Protein AF-0000000076600280 (afdb_homodimer)

Secondary structure (DSSP, 8-state):
--------HHHHTHHHHHHHHHHHHHHHHS-TT--HHHHHHHHHHHHHHHHHHHHHHHHHHHHHH--PPTT-EE-TTSPEE-EEEEEEEEEEEETTEEEEEEEEEEE-TTS--B-HHHHHHT--SSSB-HHHHHHHHHHHHHS-HHHHHHHHHHHHS----HHHHHHHHHHHTTTHHHHHHHPPPP---TTPEEEEEEEEEEEEB-GGGS-HHHHHHHHH---SSSSS--TT---S-EEEEEEEEEEEE------HHHHHHHHSTTS-GGGSPPPPPEEEEEEEEESSS-HHHHHHHHHHHHHHH-TT--SPEEEEE---HHHHHHHHHHHHHHT--EEEEE-HHHHHHHHHHHHHHHS-TT-HHHHHHHHHHHHHHHTT-HHHHHHHHHHHHHH-SS--HHHHHHHHHHHHHHHHHHHTTTT-HHHHHHTT-----HHHHHHHIIIIIHHHTSTT--B-HHHHHHHHHHHHHHHHT-HHHHHHHHHHHHHHHH-TTTTTS----/--------HHHHTHHHHHHHHHHHHHHHHS-TT--HHHHHHHHHHHHHHHHHHHHHHHHHHHHHH--PPTT-EE-TTSPEE-EEEEEEEEEEEETTEEEEEEEEEEE-TTS--B-HHHHHHT--SSSB-HHHHHHHHHHHHHS-HHHHHHHHHHHHS----HHHHHHHHHHHTTTHHHHHHHPPPP---TTPEEEEEEEEEEEEB-GGGS-HHHHHHHHH---SSSSS--TT---S-EEEEEEEEEEEE------HHHHHHHHSTTS-GGGS-PPPPEEEEEEEEESSS-HHHHHHHHHHHHHHH-TT--S-EEEEE---HHHHHHHHHHHHHHT--EEEEE-HHHHHHHHHHHHHHHS-TT-HHHHHHHHHHHHHHHTT-HHHHHHHHHHHHHH-SS--HHHHHHHHHHHHHHHHHHHTTTT-HHHHHHTT-----HHHHHHHIIIIIHHHTSTT--B-HHHHHHHHHHHHHHHHT-HHHHHHHHHHHHHHHH-TTTTTS----

Structure (mmCIF, N/CA/C/O backbone):
data_AF-0000000076600280-model_v1
#
loop_
_entity.id
_entity.type
_entity.pdbx_description
1 polymer 'ISKra4 family transposase'
#
loop_
_atom_site.group_PDB
_atom_site.id
_atom_site.type_symbol
_atom_site.label_atom_id
_atom_site.label_alt_id
_atom_site.label_comp_id
_atom_site.label_asym_id
_atom_site.label_entity_id
_atom_site.label_seq_id
_atom_site.pdbx_PDB_ins_code
_atom_site.Cartn_x
_atom_site.Cartn_y
_atom_site.Cartn_z
_atom_site.occupancy
_atom_site.B_iso_or_equiv
_atom_site.auth_seq_id
_atom_site.auth_comp_id
_atom_site.auth_asym_id
_atom_site.auth_atom_id
_atom_site.pdbx_PDB_model_num
ATOM 1 N N . MET A 1 1 ? -32.469 39.188 35.844 1 25.64 1 MET A N 1
ATOM 2 C CA . MET A 1 1 ? -31.984 39.625 34.5 1 25.64 1 MET A CA 1
ATOM 3 C C . MET A 1 1 ? -30.469 39.75 34.5 1 25.64 1 MET A C 1
ATOM 5 O O . MET A 1 1 ? -29.953 40.844 34.719 1 25.64 1 MET A O 1
ATOM 9 N N . ALA A 1 2 ? -29.859 38.938 35.25 1 30.45 2 ALA A N 1
ATOM 10 C CA . ALA A 1 2 ? -28.469 39 35.656 1 30.45 2 ALA A CA 1
ATOM 11 C C . ALA A 1 2 ? -27.547 39.156 34.469 1 30.45 2 ALA A C 1
ATOM 13 O O . ALA A 1 2 ? -27.891 38.781 33.344 1 30.45 2 ALA A O 1
ATOM 14 N N . GLY A 1 3 ? -26.75 40.219 34.5 1 28.19 3 GLY A N 1
ATOM 15 C CA . GLY A 1 3 ? -25.719 40.656 33.562 1 28.19 3 GLY A CA 1
ATOM 16 C C . GLY A 1 3 ? -24.938 39.5 32.969 1 28.19 3 GLY A C 1
ATOM 17 O O . GLY A 1 3 ? -24.266 38.75 33.688 1 28.19 3 GLY A O 1
ATOM 18 N N . TYR A 1 4 ? -25.562 38.781 32.031 1 32.19 4 TYR A N 1
ATOM 19 C CA . TYR A 1 4 ? -24.781 37.875 31.203 1 32.19 4 TYR A CA 1
ATOM 20 C C . TYR A 1 4 ? -23.422 38.469 30.875 1 32.19 4 TYR A C 1
ATOM 22 O O . TYR A 1 4 ? -23.344 39.5 30.188 1 32.19 4 TYR A O 1
ATOM 30 N N . ALA A 1 5 ? -22.516 38.531 31.781 1 36.91 5 ALA A N 1
ATOM 31 C CA . ALA A 1 5 ? -21.125 39 31.625 1 36.91 5 ALA A CA 1
ATOM 32 C C . ALA A 1 5 ? -20.578 38.625 30.25 1 36.91 5 ALA A C 1
ATOM 34 O O . ALA A 1 5 ? -20.594 37.438 29.875 1 36.91 5 ALA A O 1
ATOM 35 N N . ASN A 1 6 ? -20.859 39.406 29.234 1 39.78 6 ASN A N 1
ATOM 36 C CA . ASN A 1 6 ? -20.125 39.406 27.969 1 39.78 6 ASN A CA 1
ATOM 37 C C . ASN A 1 6 ? -18.703 38.875 28.141 1 39.78 6 ASN A C 1
ATOM 39 O O . ASN A 1 6 ? -17.812 39.625 28.562 1 39.78 6 ASN A O 1
ATOM 43 N N . HIS A 1 7 ? -18.531 37.75 28.688 1 48.22 7 HIS A N 1
ATOM 44 C CA . HIS A 1 7 ? -17.172 37.25 28.688 1 48.22 7 HIS A CA 1
ATOM 45 C C . HIS A 1 7 ? -16.438 37.656 27.406 1 48.22 7 HIS A C 1
ATOM 47 O O . HIS A 1 7 ? -16.906 37.344 26.297 1 48.22 7 HIS A O 1
ATOM 53 N N . ASP A 1 8 ? -15.789 38.812 27.391 1 57.06 8 ASP A N 1
ATOM 54 C CA . ASP A 1 8 ? -14.945 39.438 26.391 1 57.06 8 ASP A CA 1
ATOM 55 C C . ASP A 1 8 ? -14.156 38.406 25.594 1 57.06 8 ASP A C 1
ATOM 57 O O . ASP A 1 8 ? -13.391 37.625 26.188 1 57.06 8 ASP A O 1
ATOM 61 N N . VAL A 1 9 ? -14.719 38 24.406 1 65.06 9 VAL A N 1
ATOM 62 C CA . VAL A 1 9 ? -14.047 37.125 23.469 1 65.06 9 VAL A CA 1
ATOM 63 C C . VAL A 1 9 ? -12.539 37.344 23.531 1 65.06 9 VAL A C 1
ATOM 65 O O . VAL A 1 9 ? -11.758 36.375 23.422 1 65.06 9 VAL A O 1
ATOM 68 N N . ALA A 1 10 ? -12.195 38.562 23.797 1 64.75 10 ALA A N 1
ATOM 69 C CA . ALA A 1 10 ? -10.773 38.875 23.766 1 64.75 10 ALA A CA 1
ATOM 70 C C . ALA A 1 10 ? -10.031 38.125 24.875 1 64.75 10 ALA A C 1
ATOM 72 O O . ALA A 1 10 ? -8.922 37.625 24.672 1 64.75 10 ALA A O 1
ATOM 73 N N . GLY A 1 11 ? -10.711 37.969 25.984 1 78.56 11 GLY A N 1
ATOM 74 C CA . GLY A 1 11 ? -10.062 37.312 27.109 1 78.56 11 GLY A CA 1
ATOM 75 C C . GLY A 1 11 ? -10.094 35.812 27.016 1 78.56 11 GLY A C 1
ATOM 76 O O . GLY A 1 11 ? -9.266 35.125 27.625 1 78.56 11 GLY A O 1
ATOM 77 N N . ALA A 1 12 ? -10.875 35.281 26.172 1 89.88 12 ALA A N 1
ATOM 78 C CA . ALA A 1 12 ? -11.117 33.844 26.094 1 89.88 12 ALA A CA 1
ATOM 79 C C . ALA A 1 12 ? -9.977 33.125 25.375 1 89.88 12 ALA A C 1
ATOM 81 O O . ALA A 1 12 ? -9.797 31.906 25.516 1 89.88 12 ALA A O 1
ATOM 82 N N . PHE A 1 13 ? -9.18 33.844 24.656 1 96.06 13 PHE A N 1
ATOM 83 C CA . PHE A 1 13 ? -8.133 33.219 23.859 1 96.06 13 PHE A CA 1
ATOM 84 C C . PHE A 1 13 ? -6.766 33.781 24.25 1 96.06 13 PHE A C 1
ATOM 86 O O . PHE A 1 13 ? -5.898 33.938 23.391 1 96.06 13 PHE A O 1
ATOM 93 N N . GLU A 1 14 ? -6.555 34.094 25.5 1 95.44 14 GLU A N 1
ATOM 94 C CA . GLU A 1 14 ? -5.312 34.688 25.984 1 95.44 14 GLU A CA 1
ATOM 95 C C . GLU A 1 14 ? -4.152 33.688 25.891 1 95.44 14 GLU A C 1
ATOM 97 O O . GLU A 1 14 ? -3.025 34.094 25.562 1 95.44 14 GLU A O 1
ATOM 102 N N . SER A 1 15 ? -4.402 32.469 26.188 1 95.75 15 SER A N 1
ATOM 103 C CA . SER A 1 15 ? -3.35 31.453 26.125 1 95.75 15 SER A CA 1
ATOM 104 C C . SER A 1 15 ? -2.869 31.25 24.688 1 95.75 15 SER A C 1
ATOM 106 O O . SER A 1 15 ? -1.668 31.125 24.453 1 95.75 15 SER A O 1
ATOM 108 N N . SER A 1 16 ? -3.797 31.188 23.766 1 97.06 16 SER A N 1
ATOM 109 C CA . SER A 1 16 ? -3.439 31.047 22.359 1 97.06 16 SER A CA 1
ATOM 110 C C . SER A 1 16 ? -2.66 32.25 21.859 1 97.06 16 SER A C 1
ATOM 112 O O . SER A 1 16 ? -1.719 32.125 21.078 1 97.06 16 SER A O 1
ATOM 114 N N . ARG A 1 17 ? -3.025 33.438 22.328 1 96.88 17 ARG A N 1
ATOM 115 C CA . ARG A 1 17 ? -2.301 34.656 21.969 1 96.88 17 ARG A CA 1
ATOM 116 C C . ARG A 1 17 ? -0.861 34.594 22.469 1 96.88 17 ARG A C 1
ATOM 118 O O . ARG A 1 17 ? 0.064 35 21.75 1 96.88 17 ARG A O 1
ATOM 125 N N . ALA A 1 18 ? -0.735 34.094 23.625 1 96.94 18 ALA A N 1
ATOM 126 C CA . ALA A 1 18 ? 0.604 33.969 24.203 1 96.94 18 ALA A CA 1
ATOM 127 C C . ALA A 1 18 ? 1.461 33 23.391 1 96.94 18 ALA A C 1
ATOM 129 O O . ALA A 1 18 ? 2.635 33.281 23.125 1 96.94 18 ALA A O 1
ATOM 130 N N . VAL A 1 19 ? 0.897 31.906 23.016 1 97.19 19 VAL A N 1
ATOM 131 C CA . VAL A 1 19 ? 1.615 30.922 22.219 1 97.19 19 VAL A CA 1
ATOM 132 C C . VAL A 1 19 ? 1.978 31.516 20.859 1 97.19 19 VAL A C 1
ATOM 134 O O . VAL A 1 19 ? 3.1 31.344 20.375 1 97.19 19 VAL A O 1
ATOM 137 N N . PHE A 1 20 ? 1.036 32.219 20.266 1 97.69 20 PHE A N 1
ATOM 138 C CA . PHE A 1 20 ? 1.259 32.844 18.953 1 97.69 20 PHE A CA 1
ATOM 139 C C . PHE A 1 20 ? 2.396 33.844 19.016 1 97.69 20 PHE A C 1
ATOM 141 O O . PHE A 1 20 ? 3.281 33.844 18.156 1 97.69 20 PHE A O 1
ATOM 148 N N . GLU A 1 21 ? 2.414 34.656 20.062 1 96.38 21 GLU A N 1
ATOM 149 C CA . GLU A 1 21 ? 3.465 35.656 20.203 1 96.38 21 GLU A CA 1
ATOM 150 C C . GLU A 1 21 ? 4.82 35 20.469 1 96.38 21 GLU A C 1
ATOM 152 O O . GLU A 1 21 ? 5.855 35.5 20.047 1 96.38 21 GLU A O 1
ATOM 157 N N . SER A 1 22 ? 4.785 33.906 21.125 1 96.25 22 SER A N 1
ATOM 158 C CA . SER A 1 22 ? 6.027 33.156 21.328 1 96.25 22 SER A CA 1
ATOM 159 C C . SER A 1 22 ? 6.594 32.656 20.016 1 96.25 22 SER A C 1
ATOM 161 O O . SER A 1 22 ? 7.812 32.594 19.828 1 96.25 22 SER A O 1
ATOM 163 N N . ILE A 1 23 ? 5.793 32.219 19.094 1 96.25 23 ILE A N 1
ATOM 164 C CA . ILE A 1 23 ? 6.219 31.781 17.766 1 96.25 23 ILE A CA 1
ATOM 165 C C . ILE A 1 23 ? 6.867 32.938 17.016 1 96.25 23 ILE A C 1
ATOM 167 O O . ILE A 1 23 ? 7.93 32.781 16.406 1 96.25 23 ILE A O 1
ATOM 171 N N . ILE A 1 24 ? 6.234 34.094 17.094 1 95.38 24 ILE A N 1
ATOM 172 C CA . ILE A 1 24 ? 6.75 35.281 16.422 1 95.38 24 ILE A CA 1
ATOM 173 C C . ILE A 1 24 ? 8.133 35.625 16.984 1 95.38 24 ILE A C 1
ATOM 175 O O . ILE A 1 24 ? 9.055 35.938 16.234 1 95.38 24 ILE A O 1
ATOM 179 N N . THR A 1 25 ? 8.258 35.562 18.297 1 94.19 25 THR A N 1
ATOM 180 C CA . THR A 1 25 ? 9.531 35.844 18.938 1 94.19 25 THR A CA 1
ATOM 181 C C . THR A 1 25 ? 10.602 34.844 18.484 1 94.19 25 THR A C 1
ATOM 183 O O . THR A 1 25 ? 11.734 35.25 18.203 1 94.19 25 THR A O 1
ATOM 186 N N . GLU A 1 26 ? 10.219 33.688 18.422 1 93.75 26 GLU A N 1
ATOM 187 C CA . GLU A 1 26 ? 11.148 32.625 17.984 1 93.75 26 GLU A CA 1
ATOM 188 C C . GLU A 1 26 ? 11.578 32.875 16.531 1 93.75 26 GLU A C 1
ATOM 190 O O . GLU A 1 26 ? 12.766 32.75 16.203 1 93.75 26 GLU A O 1
ATOM 195 N N . LEU A 1 27 ? 10.664 33.219 15.656 1 93.88 27 LEU A N 1
ATOM 196 C CA . LEU A 1 27 ? 10.961 33.469 14.25 1 93.88 27 LEU A CA 1
ATOM 197 C C . LEU A 1 27 ? 11.797 34.719 14.078 1 93.88 27 LEU A C 1
ATOM 199 O O . LEU A 1 27 ? 12.648 34.781 13.188 1 93.88 27 LEU A O 1
ATOM 203 N N . GLY A 1 28 ? 11.492 35.688 14.914 1 89.88 28 GLY A N 1
ATOM 204 C CA . GLY A 1 28 ? 12.242 36.906 14.867 1 89.88 28 GLY A CA 1
ATOM 205 C C . GLY A 1 28 ? 13.672 36.75 15.344 1 89.88 28 GLY A C 1
ATOM 206 O O . GLY A 1 28 ? 14.57 37.469 14.875 1 89.88 28 GLY A O 1
ATOM 207 N N . ALA A 1 29 ? 13.844 35.812 16.328 1 84.44 29 ALA A N 1
ATOM 208 C CA . ALA A 1 29 ? 15.156 35.625 16.938 1 84.44 29 ALA A CA 1
ATOM 209 C C . ALA A 1 29 ? 15.969 34.594 16.141 1 84.44 29 ALA A C 1
ATOM 211 O O . ALA A 1 29 ? 17.172 34.469 16.328 1 84.44 29 ALA A O 1
ATOM 212 N N . ALA A 1 30 ? 15.227 33.812 15.453 1 69.31 30 ALA A N 1
ATOM 213 C CA . ALA A 1 30 ? 15.922 32.75 14.727 1 69.31 30 ALA A CA 1
ATOM 214 C C . ALA A 1 30 ? 17.047 33.344 13.875 1 69.31 30 ALA A C 1
ATOM 216 O O . ALA A 1 30 ? 16.875 34.344 13.203 1 69.31 30 ALA A O 1
ATOM 217 N N . ASP A 1 31 ? 18.156 32.719 14.242 1 65.31 31 ASP A N 1
ATOM 218 C CA . ASP A 1 31 ? 19.406 33.094 13.594 1 65.31 31 ASP A CA 1
ATOM 219 C C . ASP A 1 31 ? 19.297 33 12.078 1 65.31 31 ASP A C 1
ATOM 221 O O . ASP A 1 31 ? 18.531 32.188 11.562 1 65.31 31 ASP A O 1
ATOM 225 N N . CYS A 1 32 ? 19.938 33.812 11.445 1 65.12 32 CYS A N 1
ATOM 226 C CA . CYS A 1 32 ? 20.031 33.875 9.992 1 65.12 32 CYS A CA 1
ATOM 227 C C . CYS A 1 32 ? 20.594 32.594 9.414 1 65.12 32 CYS A C 1
ATOM 229 O O . CYS A 1 32 ? 20.547 32.375 8.203 1 65.12 32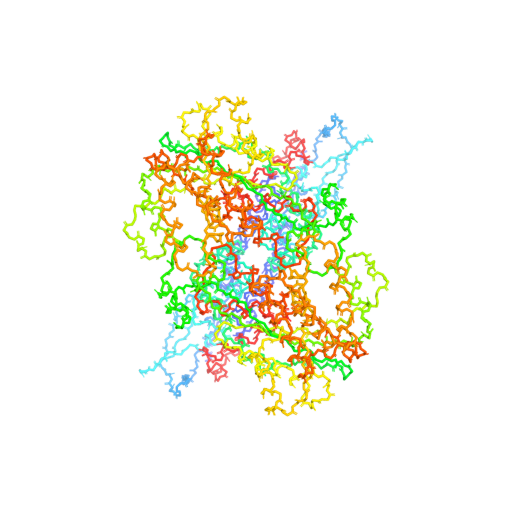 CYS A O 1
ATOM 231 N N . GLY A 1 33 ? 20.734 31.562 10.297 1 78.38 33 GLY A N 1
ATOM 232 C CA . GLY A 1 33 ? 21.375 30.391 9.75 1 78.38 33 GLY A CA 1
ATOM 233 C C . GLY A 1 33 ? 20.438 29.188 9.648 1 78.38 33 GLY A C 1
ATOM 234 O O . GLY A 1 33 ? 20.828 28.141 9.141 1 78.38 33 GLY A O 1
ATOM 235 N N . ILE A 1 34 ? 19.203 29.281 10.031 1 91.31 34 ILE A N 1
ATOM 236 C CA . ILE A 1 34 ? 18.25 28.156 10 1 91.31 34 ILE A CA 1
ATOM 237 C C . ILE A 1 34 ? 17.812 27.891 8.562 1 91.31 34 ILE A C 1
ATOM 239 O O . ILE A 1 34 ? 17.562 28.828 7.805 1 91.31 34 ILE A O 1
ATOM 243 N N . THR A 1 35 ? 17.844 26.625 8.117 1 95.94 35 THR A N 1
ATOM 244 C CA . THR A 1 35 ? 17.469 26.25 6.758 1 95.94 35 THR A CA 1
ATOM 245 C C . THR A 1 35 ? 15.953 26.281 6.586 1 95.94 35 THR A C 1
ATOM 247 O O . THR A 1 35 ? 15.211 26.344 7.57 1 95.94 35 THR A O 1
ATOM 250 N N . HIS A 1 36 ? 15.539 26.281 5.367 1 96.81 36 HIS A N 1
ATOM 251 C CA . HIS A 1 36 ? 14.094 26.344 5.141 1 96.81 36 HIS A CA 1
ATOM 252 C C . HIS A 1 36 ? 13.406 25.078 5.633 1 96.81 36 HIS A C 1
ATOM 254 O O . HIS A 1 36 ? 12.25 25.125 6.074 1 96.81 36 HIS A O 1
ATOM 260 N N . SER A 1 37 ? 14.078 23.906 5.562 1 97.06 37 SER A N 1
ATOM 261 C CA . SER A 1 37 ? 13.508 22.656 6.059 1 97.06 37 SER A CA 1
ATOM 262 C C . SER A 1 37 ? 13.305 22.719 7.57 1 97.06 37 SER A C 1
ATOM 264 O O . SER A 1 37 ? 12.297 22.219 8.086 1 97.06 37 SER A O 1
ATOM 266 N N . GLU A 1 38 ? 14.273 23.281 8.227 1 96.06 38 GLU A N 1
ATOM 267 C CA . GLU A 1 38 ? 14.164 23.438 9.672 1 96.06 38 GLU A CA 1
ATOM 268 C C . GLU A 1 38 ? 13.039 24.391 10.047 1 96.06 38 GLU A C 1
ATOM 270 O O . GLU A 1 38 ? 12.359 24.203 11.055 1 96.06 38 GLU A O 1
ATOM 275 N N . LEU A 1 39 ? 12.883 25.422 9.266 1 96.5 39 LEU A N 1
ATOM 276 C CA . LEU A 1 39 ? 11.781 26.359 9.477 1 96.5 39 LEU A CA 1
ATOM 277 C C . LEU A 1 39 ? 10.438 25.656 9.312 1 96.5 39 LEU A C 1
ATOM 279 O O . LEU A 1 39 ? 9.516 25.875 10.109 1 96.5 39 LEU A O 1
ATOM 283 N N . GLU A 1 40 ? 10.328 24.797 8.281 1 96.75 40 GLU A N 1
ATOM 284 C CA . GLU A 1 40 ? 9.094 24.047 8.062 1 96.75 40 GLU A CA 1
ATOM 285 C C . GLU A 1 40 ? 8.797 23.125 9.25 1 96.75 40 GLU A C 1
ATOM 287 O O . GLU A 1 40 ? 7.652 23.031 9.688 1 96.75 40 GLU A O 1
ATOM 292 N N . GLU A 1 41 ? 9.805 22.484 9.727 1 95.25 41 GLU A N 1
ATOM 293 C CA . GLU A 1 41 ? 9.641 21.578 10.867 1 95.25 41 GLU A CA 1
ATOM 294 C C . GLU A 1 41 ? 9.219 22.344 12.117 1 95.25 41 GLU A C 1
ATOM 296 O O . GLU A 1 41 ? 8.32 21.922 12.844 1 95.25 41 GLU A O 1
ATOM 301 N N . LEU A 1 42 ? 9.867 23.453 12.336 1 95.38 42 LEU A N 1
ATOM 302 C CA . LEU A 1 42 ? 9.578 24.297 13.492 1 95.38 42 LEU A CA 1
ATOM 303 C C . LEU A 1 42 ? 8.125 24.781 13.461 1 95.38 42 LEU A C 1
ATOM 305 O O . LEU A 1 42 ? 7.402 24.641 14.445 1 95.38 42 LEU A O 1
ATOM 309 N N . LEU A 1 43 ? 7.738 25.297 12.336 1 96.81 43 LEU A N 1
ATOM 310 C CA . LEU A 1 43 ? 6.391 25.844 12.219 1 96.81 43 LEU A CA 1
ATOM 311 C C . LEU A 1 43 ? 5.344 24.75 12.305 1 96.81 43 LEU A C 1
ATOM 313 O O . LEU A 1 43 ? 4.254 24.969 12.844 1 96.81 43 LEU A O 1
ATOM 317 N N . THR A 1 44 ? 5.621 23.547 11.781 1 95.88 44 THR A N 1
ATOM 318 C CA . THR A 1 44 ? 4.703 22.422 11.875 1 95.88 44 THR A CA 1
ATOM 319 C C . THR A 1 44 ? 4.465 22.047 13.336 1 95.88 44 THR A C 1
ATOM 321 O O . THR A 1 44 ? 3.322 21.859 13.758 1 95.88 44 THR A O 1
ATOM 324 N N . GLU A 1 45 ? 5.508 22 14.094 1 94.88 45 GLU A N 1
ATOM 325 C CA . GLU A 1 45 ? 5.406 21.625 15.508 1 94.88 45 GLU A CA 1
ATOM 326 C C . GLU A 1 45 ? 4.656 22.703 16.297 1 94.88 45 GLU A C 1
ATOM 328 O O . GLU A 1 45 ? 3.787 22.375 17.109 1 94.88 45 GLU A O 1
ATOM 333 N N . ARG A 1 46 ? 5.008 23.953 16.078 1 96.5 46 ARG A N 1
ATOM 334 C CA . ARG A 1 46 ? 4.363 25.047 16.797 1 96.5 46 ARG A CA 1
ATOM 335 C C . ARG A 1 46 ? 2.895 25.172 16.391 1 96.5 46 ARG A C 1
ATOM 337 O O . ARG A 1 46 ? 2.055 25.531 17.219 1 96.5 46 ARG A O 1
ATOM 344 N N . SER A 1 47 ? 2.641 24.891 15.141 1 96.81 47 SER A N 1
ATOM 345 C CA . SER A 1 47 ? 1.271 24.953 14.641 1 96.81 47 SER A CA 1
ATOM 346 C C . SER A 1 47 ? 0.359 24 15.398 1 96.81 47 SER A C 1
ATOM 348 O O . SER A 1 47 ? -0.775 24.344 15.734 1 96.81 47 SER A O 1
ATOM 350 N N . ARG A 1 48 ? 0.784 22.828 15.688 1 95.38 48 ARG A N 1
ATOM 351 C CA . ARG A 1 48 ? -0.019 21.859 16.406 1 95.38 48 ARG A CA 1
ATOM 352 C C . ARG A 1 48 ? -0.374 22.359 17.812 1 95.38 48 ARG A C 1
ATOM 354 O O . ARG A 1 48 ? -1.523 22.25 18.234 1 95.38 48 ARG A O 1
ATOM 361 N N . THR A 1 49 ? 0.585 22.875 18.453 1 96.75 49 THR A N 1
ATOM 362 C CA . THR A 1 49 ? 0.374 23.406 19.781 1 96.75 49 THR A CA 1
ATOM 363 C C . THR A 1 49 ? -0.621 24.562 19.766 1 96.75 49 THR A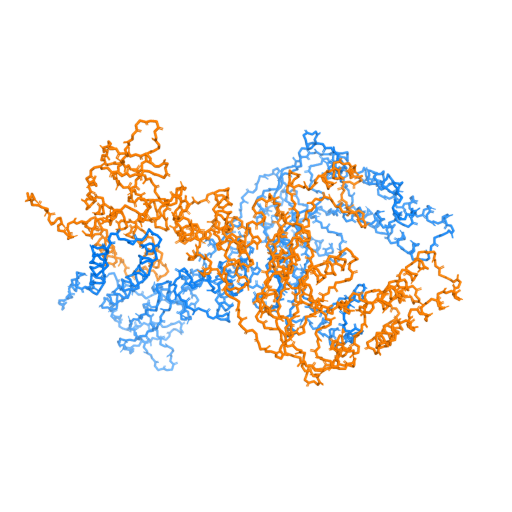 C 1
ATOM 365 O O . THR A 1 49 ? -1.531 24.625 20.594 1 96.75 49 THR A O 1
ATOM 368 N N . LEU A 1 50 ? -0.434 25.422 18.844 1 98.44 50 LEU A N 1
ATOM 369 C CA . LEU A 1 50 ? -1.288 26.594 18.75 1 98.44 50 LEU A CA 1
ATOM 370 C C . LEU A 1 50 ? -2.725 26.203 18.422 1 98.44 50 LEU A C 1
ATOM 372 O O . LEU A 1 50 ? -3.664 26.703 19.047 1 98.44 50 LEU A O 1
ATOM 376 N N . MET A 1 51 ? -2.926 25.328 17.469 1 98.19 51 MET A N 1
ATOM 377 C CA . MET A 1 51 ? -4.27 24.906 17.078 1 98.19 51 MET A CA 1
ATOM 378 C C . MET A 1 51 ? -4.961 24.156 18.219 1 98.19 51 MET A C 1
ATOM 380 O O . MET A 1 51 ? -6.172 24.281 18.406 1 98.19 51 MET A O 1
ATOM 384 N N . ARG A 1 52 ? -4.203 23.328 18.922 1 98.12 52 ARG A N 1
ATOM 385 C CA . ARG A 1 52 ? -4.777 22.625 20.062 1 98.12 52 ARG A CA 1
ATOM 386 C C . ARG A 1 52 ? -5.289 23.625 21.109 1 98.12 52 ARG A C 1
ATOM 388 O O . ARG A 1 52 ? -6.383 23.453 21.641 1 98.12 52 ARG A O 1
ATOM 395 N N . ARG A 1 53 ? -4.469 24.641 21.375 1 98.19 53 ARG A N 1
ATOM 396 C CA . ARG A 1 53 ? -4.852 25.656 22.359 1 98.19 53 ARG A CA 1
ATOM 397 C C . ARG A 1 53 ? -6.082 26.422 21.906 1 98.19 53 ARG A C 1
ATOM 399 O O . ARG A 1 53 ? -6.973 26.719 22.703 1 98.19 53 ARG A O 1
ATOM 406 N N . LEU A 1 54 ? -6.121 26.797 20.656 1 97.81 54 LEU A N 1
ATOM 407 C CA . LEU A 1 54 ? -7.281 27.484 20.109 1 97.81 54 LEU A CA 1
ATOM 408 C C . LEU A 1 54 ? -8.539 26.641 20.25 1 97.81 54 LEU A C 1
ATOM 410 O O . LEU A 1 54 ? -9.586 27.141 20.672 1 97.81 54 LEU A O 1
ATOM 414 N N . LEU A 1 55 ? -8.383 25.359 19.938 1 97.56 55 LEU A N 1
ATOM 415 C CA . LEU A 1 55 ? -9.523 24.453 20.047 1 97.56 55 LEU A CA 1
ATOM 416 C C . LEU A 1 55 ? -9.977 24.328 21.5 1 97.56 55 LEU A C 1
ATOM 418 O O . LEU A 1 55 ? -11.172 24.406 21.781 1 97.56 55 LEU A O 1
ATOM 422 N N . GLN A 1 56 ? -9.023 24.188 22.422 1 97.81 56 GLN A N 1
ATOM 423 C CA . GLN A 1 56 ? -9.344 24.078 23.844 1 97.81 56 GLN A CA 1
ATOM 424 C C . GLN A 1 56 ? -10.078 25.328 24.328 1 97.81 56 GLN A C 1
ATOM 426 O O . GLN A 1 56 ? -11.094 25.234 25.016 1 97.81 56 GLN A O 1
ATOM 431 N N . GLU A 1 57 ? -9.594 26.438 23.953 1 97.06 57 GLU A N 1
ATOM 432 C CA . GLU A 1 57 ? -10.164 27.703 24.453 1 97.06 57 GLU A CA 1
ATOM 433 C C . GLU A 1 57 ? -11.539 27.953 23.844 1 97.06 57 GLU A C 1
ATOM 435 O O . GLU A 1 57 ? -12.414 28.516 24.516 1 97.06 57 GLU A O 1
ATOM 440 N N . HIS A 1 58 ? -11.75 27.531 22.625 1 96.31 58 HIS A N 1
ATOM 441 C CA . HIS A 1 58 ? -13.094 27.594 22.078 1 96.31 58 HIS A CA 1
ATOM 442 C C . HIS A 1 58 ? -14.055 26.703 22.844 1 96.31 58 HIS A C 1
ATOM 444 O O . HIS A 1 58 ? -15.18 27.109 23.141 1 96.31 58 HIS A O 1
ATOM 450 N N . LEU A 1 59 ? -13.625 25.5 23.141 1 95.81 59 LEU A N 1
ATOM 451 C CA . LEU A 1 59 ? -14.461 24.578 23.906 1 95.81 59 LEU A CA 1
ATOM 452 C C . LEU A 1 59 ? -14.75 25.156 25.297 1 95.81 59 LEU A C 1
ATOM 454 O O . LEU A 1 59 ? -15.859 25 25.812 1 95.81 59 LEU A O 1
ATOM 458 N N . ASP A 1 60 ? -13.75 25.812 25.906 1 95.38 60 ASP A N 1
ATOM 459 C CA . ASP A 1 60 ? -13.953 26.469 27.203 1 95.38 60 ASP A CA 1
ATOM 460 C C . ASP A 1 60 ? -14.992 27.578 27.094 1 95.38 60 ASP A C 1
ATOM 462 O O . ASP A 1 60 ? -15.836 27.734 27.984 1 95.38 60 ASP A O 1
ATOM 466 N N . LEU A 1 61 ? -14.891 28.312 26.062 1 93.56 61 LEU A N 1
ATOM 467 C CA . LEU A 1 61 ? -15.852 29.391 25.828 1 93.56 61 LEU A CA 1
ATOM 468 C C . LEU A 1 61 ? -17.266 28.828 25.688 1 93.56 61 LEU A C 1
ATOM 470 O O . LEU A 1 61 ? -18.219 29.391 26.234 1 93.56 61 LEU A O 1
ATOM 474 N N . ARG A 1 62 ? -17.406 27.703 25.031 1 92.62 62 ARG A N 1
ATOM 475 C CA . ARG A 1 62 ? -18.703 27.062 24.891 1 92.62 62 ARG A CA 1
ATOM 476 C C . ARG A 1 62 ? -19.25 26.609 26.234 1 92.62 62 ARG A C 1
ATOM 478 O O . ARG A 1 62 ? -20.453 26.672 26.484 1 92.62 62 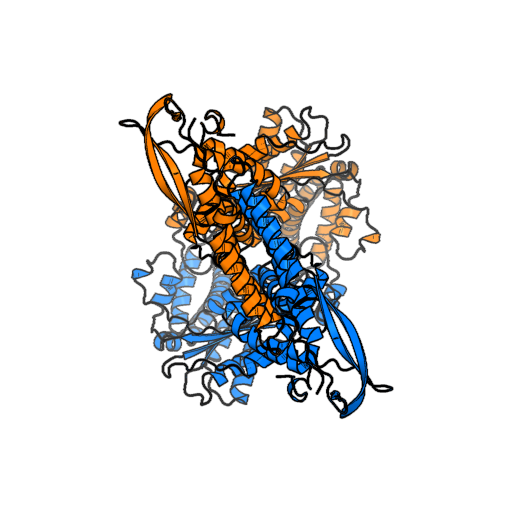ARG A O 1
ATOM 485 N N . SER A 1 63 ? -18.391 26.094 26.984 1 92.25 63 SER A N 1
ATOM 486 C CA . SER A 1 63 ? -18.781 25.641 28.312 1 92.25 63 SER A CA 1
ATOM 487 C C . SER A 1 63 ? -19.344 26.797 29.141 1 92.25 63 SER A C 1
ATOM 489 O O . SER A 1 63 ? -20.359 26.656 29.828 1 92.25 63 SER A O 1
ATOM 491 N N . VAL A 1 64 ? -18.703 27.938 29.031 1 90.31 64 VAL A N 1
ATOM 492 C CA . VAL A 1 64 ? -19.125 29.125 29.781 1 90.31 64 VAL A CA 1
ATOM 493 C C . VAL A 1 64 ? -20.453 29.625 29.25 1 90.31 64 VAL A C 1
ATOM 495 O O . VAL A 1 64 ? -21.297 30.125 30.016 1 90.31 64 VAL A O 1
ATOM 498 N N . ARG A 1 65 ? -20.703 29.391 28.016 1 88.75 65 ARG A N 1
ATOM 499 C CA . ARG A 1 65 ? -21.891 29.906 27.375 1 88.75 65 ARG A CA 1
ATOM 500 C C . ARG A 1 65 ? -23.047 28.922 27.469 1 88.75 65 ARG A C 1
ATOM 502 O O . ARG A 1 65 ? -24.188 29.234 27.094 1 88.75 65 ARG A O 1
ATOM 509 N N . GLU A 1 66 ? -22.719 27.781 27.953 1 89.94 66 GLU A N 1
ATOM 510 C CA . GLU A 1 66 ? -23.781 26.781 28.094 1 89.94 66 GLU A CA 1
ATOM 511 C C . GLU A 1 66 ? -24.75 27.141 29.203 1 89.94 66 GLU A C 1
ATOM 513 O O . GLU A 1 66 ? -24.344 27.312 30.359 1 89.94 66 GLU A O 1
ATOM 518 N N . HIS A 1 67 ? -26.016 27.25 28.812 1 88.88 67 HIS A N 1
ATOM 519 C CA . HIS A 1 67 ? -27.047 27.578 29.797 1 88.88 67 HIS A CA 1
ATOM 520 C C . HIS A 1 67 ? -27.891 26.359 30.141 1 88.88 67 HIS A C 1
ATOM 522 O O . HIS A 1 67 ? -28.281 25.594 29.25 1 88.88 67 HIS A O 1
ATOM 528 N N . PRO A 1 68 ? -28.125 26.25 31.438 1 91.12 68 PRO A N 1
ATOM 529 C CA . PRO A 1 68 ? -29 25.141 31.828 1 91.12 68 PRO A CA 1
ATOM 530 C C . PRO A 1 68 ? -30.391 25.234 31.219 1 91.12 68 PRO A C 1
ATOM 532 O O . PRO A 1 68 ? -30.938 26.344 31.062 1 91.12 68 PRO A O 1
ATOM 535 N N . VAL A 1 69 ? -30.859 24.109 30.891 1 88.19 69 VAL A N 1
ATOM 536 C CA . VAL A 1 69 ? -32.219 24.031 30.391 1 88.19 69 VAL A CA 1
ATOM 537 C C . VAL A 1 69 ? -33.219 24 31.562 1 88.19 69 VAL A C 1
ATOM 539 O O . VAL A 1 69 ? -33.156 23.078 32.375 1 88.19 69 VAL A O 1
ATOM 542 N N . PRO A 1 70 ? -34.062 25.016 31.484 1 88.12 70 PRO A N 1
ATOM 543 C CA . PRO A 1 70 ? -35.031 25 32.562 1 88.12 70 PRO A CA 1
ATOM 544 C C . PRO A 1 70 ? -35.906 23.734 32.562 1 88.12 70 PRO A C 1
ATOM 546 O O . PRO A 1 70 ? -36.406 23.312 31.531 1 88.12 70 PRO A O 1
ATOM 549 N N . GLY A 1 71 ? -36.125 23.141 33.656 1 87.88 71 GLY A N 1
ATOM 550 C CA . GLY A 1 71 ? -37 21.969 33.812 1 87.88 71 GLY A CA 1
ATOM 551 C C . GLY A 1 71 ? -36.281 20.672 33.5 1 87.88 71 GLY A C 1
ATOM 552 O O . GLY A 1 71 ? -36.812 19.578 33.688 1 87.88 71 GLY A O 1
ATOM 553 N N . GLY A 1 72 ? -35.094 20.797 33.062 1 91 72 GLY A N 1
ATOM 554 C CA . GLY A 1 72 ? -34.312 19.594 32.75 1 91 72 GLY A CA 1
ATOM 555 C C . GLY A 1 72 ? -34.469 19.141 31.328 1 91 72 GLY A C 1
ATOM 556 O O . GLY A 1 72 ? -35.031 19.844 30.484 1 91 72 GLY A O 1
ATOM 557 N N . VAL A 1 73 ? -33.844 18.016 31 1 92.44 73 VAL A N 1
ATOM 558 C CA . VAL A 1 73 ? -33.844 17.484 29.641 1 92.44 73 VAL A CA 1
ATOM 559 C C . VAL A 1 73 ? -34.375 16.062 29.641 1 92.44 73 VAL A C 1
ATOM 561 O O . VAL A 1 73 ? -34.188 15.32 30.609 1 92.44 73 VAL A O 1
ATOM 564 N N . THR A 1 74 ? -35.094 15.742 28.562 1 91.94 74 THR A N 1
ATOM 565 C CA . THR A 1 74 ? -35.594 14.383 28.438 1 91.94 74 THR A CA 1
ATOM 566 C C . THR A 1 74 ? -34.562 13.477 27.766 1 91.94 74 THR A C 1
ATOM 568 O O . THR A 1 74 ? -34.031 13.812 26.703 1 91.94 74 THR A O 1
ATOM 571 N N . GLY A 1 75 ? -34.281 12.336 28.406 1 90.81 75 GLY A N 1
ATOM 572 C CA . GLY A 1 75 ? -33.344 11.383 27.828 1 90.81 75 GLY A CA 1
ATOM 573 C C . GLY A 1 75 ? -33.938 10.539 26.719 1 90.81 75 GLY A C 1
ATOM 574 O O . GLY A 1 75 ? -35.125 10.633 26.438 1 90.81 75 GLY A O 1
ATOM 575 N N . PRO A 1 76 ? -33.094 9.773 26.047 1 89.19 76 PRO A N 1
ATOM 576 C CA . PRO A 1 76 ? -33.562 8.906 24.969 1 89.19 76 PRO A CA 1
ATOM 577 C C . PRO A 1 76 ? -34.562 7.855 25.469 1 89.19 76 PRO A C 1
ATOM 579 O O . PRO A 1 76 ? -35.375 7.344 24.688 1 89.19 76 PRO A O 1
ATOM 582 N N . ASP A 1 77 ? -34.562 7.582 26.75 1 90.94 77 ASP A N 1
ATOM 583 C CA . ASP A 1 77 ? -35.469 6.613 27.359 1 90.94 77 ASP A CA 1
ATOM 584 C C . ASP A 1 77 ? -36.781 7.266 27.734 1 90.94 77 ASP A C 1
ATOM 586 O O . ASP A 1 77 ? -37.688 6.602 28.266 1 90.94 77 ASP A O 1
ATOM 590 N N . GLY A 1 78 ? -36.906 8.5 27.547 1 89.62 78 GLY A N 1
ATOM 591 C CA . GLY A 1 78 ? -38.125 9.203 27.859 1 89.62 78 GLY A CA 1
ATOM 592 C C . GLY A 1 78 ? -38.188 9.742 29.266 1 89.62 78 GLY A C 1
ATOM 593 O O . GLY A 1 78 ? -39.156 10.422 29.641 1 89.62 78 GLY A O 1
ATOM 594 N N . ILE A 1 79 ? -37.156 9.461 30.047 1 92.94 79 ILE A N 1
ATOM 595 C CA . ILE A 1 79 ? -37.125 9.883 31.438 1 92.94 79 ILE A CA 1
ATOM 596 C C . ILE A 1 79 ? -36.562 11.289 31.547 1 92.94 79 ILE A C 1
ATOM 598 O O . ILE A 1 79 ? -35.5 11.586 30.938 1 92.94 79 ILE A O 1
ATOM 602 N N . GLN A 1 80 ? -37.219 12.102 32.344 1 92.69 80 GLN A N 1
ATOM 603 C CA . GLN A 1 80 ? -36.781 13.477 32.562 1 92.69 80 GLN A CA 1
ATOM 604 C C . GLN A 1 80 ? -35.625 13.531 33.562 1 92.69 80 GLN A C 1
ATOM 606 O O . GLN A 1 80 ? -35.688 12.906 34.625 1 92.69 80 GLN A O 1
ATOM 611 N N . ARG A 1 81 ? -34.531 14.164 33.125 1 94.44 81 ARG A N 1
ATOM 612 C CA . ARG A 1 81 ? -33.406 14.422 34 1 94.44 81 ARG A CA 1
ATOM 613 C C . ARG A 1 81 ? -33.438 15.828 34.562 1 94.44 81 ARG A C 1
ATOM 615 O O . ARG A 1 81 ? -33.25 16.812 33.844 1 94.44 81 ARG A O 1
ATOM 622 N N . THR A 1 82 ? -33.562 15.938 35.906 1 93.19 82 THR A N 1
ATOM 623 C CA . THR A 1 82 ? -33.781 17.25 36.5 1 93.19 82 THR A CA 1
ATOM 624 C C . THR A 1 82 ? -32.625 17.672 37.344 1 93.19 82 THR A C 1
ATOM 626 O O . THR A 1 82 ? -32.469 18.859 37.719 1 93.19 82 THR A O 1
ATOM 629 N N . ARG A 1 83 ? -31.734 16.75 37.719 1 95.44 83 ARG A N 1
ATOM 630 C CA . ARG A 1 83 ? -30.578 17.109 38.531 1 95.44 83 ARG A CA 1
ATOM 631 C C . ARG A 1 83 ? -29.422 17.594 37.656 1 95.44 83 ARG A C 1
ATOM 633 O O . ARG A 1 83 ? -28.906 16.859 36.812 1 95.44 83 ARG A O 1
ATOM 640 N N . LEU A 1 84 ? -29.078 18.781 37.906 1 95.19 84 LEU A N 1
ATOM 641 C CA . LEU A 1 84 ? -28.047 19.422 37.125 1 95.19 84 LEU A CA 1
ATOM 642 C C . LEU A 1 84 ? -26.688 19.375 37.812 1 95.19 84 LEU A C 1
ATOM 644 O O . LEU A 1 84 ? -26.594 19.688 39 1 95.19 84 LEU A O 1
ATOM 648 N N . GLU A 1 85 ? -25.688 18.875 37.156 1 94.94 85 GLU A N 1
ATOM 649 C CA . GLU A 1 85 ? -24.297 18.922 37.562 1 94.94 85 GLU A CA 1
ATOM 650 C C . GLU A 1 85 ? -23.453 19.734 36.594 1 94.94 85 GLU A C 1
ATOM 652 O O . GLU A 1 85 ? -23.531 19.547 35.375 1 94.94 85 GLU A O 1
ATOM 657 N N . GLN A 1 86 ? -22.656 20.625 37.156 1 93.31 86 GLN A N 1
ATOM 658 C CA . GLN A 1 86 ? -21.828 21.484 36.312 1 93.31 86 GLN A CA 1
ATOM 659 C C . GLN A 1 86 ? -20.375 21.016 36.281 1 93.31 86 GLN A C 1
ATOM 661 O O . GLN A 1 86 ? -19.938 20.312 37.188 1 93.31 86 GLN A O 1
ATOM 666 N N . GLY A 1 87 ? -19.688 21.281 35.156 1 93.81 87 GLY A N 1
ATOM 667 C CA . GLY A 1 87 ? -18.25 21.125 35.094 1 93.81 87 GLY A CA 1
ATOM 668 C C . GLY A 1 87 ? -17.828 19.688 34.781 1 93.81 87 GLY A C 1
ATOM 669 O O . GLY A 1 87 ? -16.703 19.297 35.094 1 93.81 87 GLY A O 1
ATOM 670 N N . ARG A 1 88 ? -18.75 18.891 34.219 1 96.31 88 ARG A N 1
ATOM 671 C CA . ARG A 1 88 ? -18.359 17.531 33.844 1 96.31 88 ARG A CA 1
ATOM 672 C C . ARG A 1 88 ? -17.391 17.547 32.656 1 96.31 88 ARG A C 1
ATOM 674 O O . ARG A 1 88 ? -17.641 18.203 31.656 1 96.31 88 ARG A O 1
ATOM 681 N N . ARG A 1 89 ? -16.297 16.781 32.844 1 97.5 89 ARG A N 1
ATOM 682 C CA . ARG A 1 89 ? -15.227 16.828 31.875 1 97.5 89 ARG A CA 1
ATOM 683 C C . ARG A 1 89 ? -15.094 15.5 31.141 1 97.5 89 ARG A C 1
ATOM 685 O O . ARG A 1 89 ? -15.32 14.438 31.734 1 97.5 89 ARG A O 1
ATOM 692 N N . ARG A 1 90 ? -14.734 15.57 29.859 1 96.88 90 ARG A N 1
ATOM 693 C CA . ARG A 1 90 ? -14.391 14.414 29.031 1 96.88 90 ARG A CA 1
ATOM 694 C C . ARG A 1 90 ? -13.219 14.734 28.109 1 96.88 90 ARG A C 1
ATOM 696 O O . ARG A 1 90 ? -13.133 15.836 27.562 1 96.88 90 ARG A O 1
ATOM 703 N N . GLY A 1 91 ? -12.312 13.766 27.969 1 97.62 91 GLY A N 1
ATOM 704 C CA . GLY A 1 91 ? -11.195 13.93 27.047 1 97.62 91 GLY A CA 1
ATOM 705 C C . GLY A 1 91 ? -11.547 13.586 25.609 1 97.62 91 GLY A C 1
ATOM 706 O O . GLY A 1 91 ? -12.352 12.688 25.359 1 97.62 91 GLY A O 1
ATOM 707 N N . LEU A 1 92 ? -10.961 14.289 24.703 1 98 92 LEU A N 1
ATOM 708 C CA . LEU A 1 92 ? -11.086 14.039 23.266 1 98 92 LEU A CA 1
ATOM 709 C C . LEU A 1 92 ? -9.734 14.148 22.578 1 98 92 LEU A C 1
ATOM 711 O O . LEU A 1 92 ? -9.086 15.195 22.625 1 98 92 LEU A O 1
ATOM 715 N N . ALA A 1 93 ? -9.273 13.047 22 1 97.88 93 ALA A N 1
ATOM 716 C CA . ALA A 1 93 ? -8.047 13.062 21.203 1 97.88 93 ALA A CA 1
ATOM 717 C C . ALA A 1 93 ? -8.328 13.555 19.797 1 97.88 93 ALA A C 1
ATOM 719 O O . ALA A 1 93 ? -9.031 12.891 19.031 1 97.88 93 ALA A O 1
ATOM 720 N N . THR A 1 94 ? -7.781 14.727 19.484 1 98.19 94 THR A N 1
ATOM 721 C CA . THR A 1 94 ? -8.062 15.336 18.188 1 98.19 94 THR A CA 1
ATOM 722 C C . THR A 1 94 ? -6.84 15.289 17.281 1 98.19 94 THR A C 1
ATOM 724 O O . THR A 1 94 ? -5.793 14.766 17.672 1 98.19 94 THR A O 1
ATOM 727 N N . VAL A 1 95 ? -6.938 15.828 16.062 1 97.25 95 VAL A N 1
ATOM 728 C CA . VAL A 1 95 ? -5.844 15.844 15.094 1 97.25 95 VAL A CA 1
ATOM 729 C C . VAL A 1 95 ? -4.766 16.812 15.555 1 97.25 95 VAL A C 1
ATOM 731 O O . VAL A 1 95 ? -3.643 16.797 15.047 1 97.25 95 VAL A O 1
ATOM 734 N N . PHE A 1 96 ? -5.066 17.703 16.578 1 97.62 96 PHE A N 1
ATOM 735 C CA . PHE A 1 96 ? -4.105 18.688 17.078 1 97.62 96 PHE A CA 1
ATOM 736 C C . PHE A 1 96 ? -3.557 18.25 18.422 1 97.62 96 PHE A C 1
ATOM 738 O O . PHE A 1 96 ? -2.688 18.922 18.984 1 97.62 96 PHE A O 1
ATOM 745 N N . GLY A 1 97 ? -4.102 17.156 18.953 1 97 97 GLY A N 1
ATOM 746 C CA . GLY A 1 97 ? -3.781 16.734 20.297 1 97 97 GLY A CA 1
ATOM 747 C C . GLY A 1 97 ? -5.008 16.547 21.172 1 97 97 GLY A C 1
ATOM 748 O O . GLY A 1 97 ? -6.141 16.688 20.703 1 97 97 GLY A O 1
ATOM 749 N N . GLU A 1 98 ? -4.785 16.281 22.422 1 97.38 98 GLU A N 1
ATOM 750 C CA . GLU A 1 98 ? -5.887 16 23.328 1 97.38 98 GLU A CA 1
ATOM 751 C C . GLU A 1 98 ? -6.457 17.297 23.906 1 97.38 98 GLU A C 1
ATOM 753 O O . GLU A 1 98 ? -5.703 18.203 24.266 1 97.38 98 GLU A O 1
ATOM 758 N N . VAL A 1 99 ? -7.77 17.391 23.906 1 98.31 99 VAL A N 1
ATOM 759 C CA . VAL A 1 99 ? -8.469 18.516 24.516 1 98.31 99 VAL A CA 1
ATOM 760 C C . VAL A 1 99 ? -9.5 17.984 25.516 1 98.31 99 VAL A C 1
ATOM 762 O O . VAL A 1 99 ? -9.773 16.781 25.562 1 98.31 99 VAL A O 1
ATOM 765 N N . THR A 1 100 ? -9.992 18.875 26.297 1 98.38 100 THR A N 1
ATOM 766 C CA . THR A 1 100 ? -11 18.531 27.297 1 98.38 100 THR A CA 1
ATOM 767 C C . THR A 1 100 ? -12.312 19.266 27.016 1 98.38 100 THR A C 1
ATOM 769 O O . THR A 1 100 ? -12.312 20.484 26.828 1 98.38 100 THR A O 1
ATOM 772 N N . VAL A 1 101 ? -13.375 18.531 26.969 1 97.62 101 VAL A N 1
ATOM 773 C CA . VAL A 1 101 ? -14.703 19.109 26.828 1 97.62 101 VAL A CA 1
ATOM 774 C C . VAL A 1 101 ? -15.383 19.188 28.188 1 97.62 101 VAL A C 1
ATOM 776 O O . VAL A 1 101 ? -15.57 18.172 28.859 1 97.62 101 VAL A O 1
ATOM 779 N N . THR A 1 102 ? -15.664 20.359 28.625 1 97.5 102 THR A N 1
ATOM 780 C CA . THR A 1 102 ? -16.406 20.609 29.859 1 97.5 102 THR A CA 1
ATOM 781 C C . THR A 1 102 ? -17.844 21.047 29.547 1 97.5 102 THR A C 1
ATOM 783 O O . THR A 1 102 ? -18.062 21.938 28.734 1 97.5 102 THR A O 1
ATOM 786 N N . ARG A 1 103 ? -18.812 20.312 30.234 1 95.38 103 ARG A N 1
ATOM 787 C CA . ARG A 1 103 ? -20.203 20.625 29.906 1 95.38 103 ARG A CA 1
ATOM 788 C C . ARG A 1 103 ? -21.141 20.234 31.047 1 95.38 103 ARG A C 1
ATOM 790 O O . ARG A 1 103 ? -20.688 19.688 32.062 1 95.38 103 ARG A O 1
ATOM 797 N N . LEU A 1 104 ? -22.375 20.625 30.875 1 95.06 104 LEU A N 1
ATOM 798 C CA . LEU A 1 104 ? -23.422 20.328 31.859 1 95.06 104 LEU A CA 1
ATOM 799 C C . LEU A 1 104 ? -23.875 18.875 31.75 1 95.06 104 LEU A C 1
ATOM 801 O O . LEU A 1 104 ? -23.891 18.312 30.656 1 95.06 104 LEU A O 1
ATOM 805 N N . ALA A 1 105 ? -24.188 18.297 32.938 1 96.19 105 ALA A N 1
ATOM 806 C CA . ALA A 1 105 ? -24.734 16.953 33.031 1 96.19 105 ALA A CA 1
ATOM 807 C C . ALA A 1 105 ? -26.125 16.969 33.688 1 96.19 105 ALA A C 1
ATOM 809 O O . ALA A 1 105 ? -26.312 17.594 34.719 1 96.19 105 ALA A O 1
ATOM 810 N N . TYR A 1 106 ? -27.031 16.359 33.031 1 95.56 106 TYR A N 1
ATOM 811 C CA . TYR A 1 106 ? -28.375 16.172 33.562 1 95.56 106 TYR A CA 1
ATOM 812 C C . TYR A 1 106 ? -28.578 14.742 34.031 1 95.56 106 TYR A C 1
ATOM 814 O O . TYR A 1 106 ? -28.391 13.797 33.281 1 95.56 106 TYR A O 1
ATOM 822 N N . ARG A 1 107 ? -28.938 14.609 35.25 1 95.62 107 ARG A N 1
ATOM 823 C CA . ARG A 1 107 ? -28.984 13.289 35.875 1 95.62 107 ARG A CA 1
ATOM 824 C C . ARG A 1 107 ? -30.375 13 36.438 1 95.62 107 ARG A C 1
ATOM 826 O O . ARG A 1 107 ? -31.141 13.922 36.688 1 95.62 107 ARG A O 1
ATOM 833 N N . ALA A 1 108 ? -30.719 11.82 36.531 1 94.94 108 ALA A N 1
ATOM 834 C CA . ALA A 1 108 ? -31.875 11.25 37.219 1 94.94 108 ALA A CA 1
ATOM 835 C C . ALA A 1 108 ? -31.547 9.875 37.781 1 94.94 108 ALA A C 1
ATOM 837 O O . ALA A 1 108 ? -30.625 9.203 37.312 1 94.94 108 ALA A O 1
ATOM 838 N N . PRO A 1 109 ? -32.281 9.523 38.875 1 92.56 109 PRO A N 1
ATOM 839 C CA . PRO A 1 109 ? -32 8.211 39.469 1 92.56 109 PRO A CA 1
ATOM 840 C C . PRO A 1 109 ? -32.219 7.066 38.469 1 92.56 109 PRO A C 1
ATOM 842 O O . PRO A 1 109 ? -33.219 7.059 37.75 1 92.56 109 PRO A O 1
ATOM 845 N N . SER A 1 110 ? -31.312 6.117 38.406 1 91.88 110 SER A N 1
ATOM 846 C CA . SER A 1 110 ? -31.375 4.871 37.656 1 91.88 110 SER A CA 1
ATOM 847 C C . SER A 1 110 ? -31.406 5.137 36.156 1 91.88 110 SER A C 1
ATOM 849 O O . SER A 1 110 ? -31.969 4.348 35.375 1 91.88 110 SER A O 1
ATOM 851 N N . ALA A 1 111 ? -31.109 6.32 35.75 1 92.88 111 ALA A N 1
ATOM 852 C CA . ALA A 1 111 ? -31.062 6.645 34.344 1 92.88 111 ALA A CA 1
ATOM 853 C C . ALA A 1 111 ? -29.688 7.168 33.938 1 92.88 111 ALA A C 1
ATOM 855 O O . ALA A 1 111 ? -28.969 7.742 34.781 1 92.88 111 ALA A O 1
ATOM 856 N N . SER A 1 112 ? -29.312 6.902 32.688 1 92.56 112 SER A N 1
ATOM 857 C CA . SER A 1 112 ? -28.016 7.383 32.188 1 92.56 112 SER A CA 1
ATOM 858 C C . SER A 1 112 ? -27.984 8.906 32.094 1 92.56 112 SER A C 1
ATOM 860 O O . SER A 1 112 ? -29.016 9.539 31.844 1 92.56 112 SER A O 1
ATOM 862 N N . THR A 1 113 ? -26.859 9.477 32.375 1 94.06 113 THR A N 1
ATOM 863 C CA . THR A 1 113 ? -26.672 10.922 32.344 1 94.06 113 THR A CA 1
ATOM 864 C C . THR A 1 113 ? -26.75 11.445 30.922 1 94.06 113 THR A C 1
ATOM 866 O O . THR A 1 113 ? -26.328 10.773 29.984 1 94.06 113 THR A O 1
ATOM 869 N N . VAL A 1 114 ? -27.359 12.609 30.797 1 93.75 114 VAL A N 1
ATOM 870 C CA . VAL A 1 114 ? -27.484 13.227 29.484 1 93.75 114 VAL A CA 1
ATOM 871 C C . VAL A 1 114 ? -26.641 14.5 29.422 1 93.75 114 VAL A C 1
ATOM 873 O O . VAL A 1 114 ? -26.656 15.305 30.359 1 93.75 114 VAL A O 1
ATOM 876 N N . HIS A 1 115 ? -25.891 14.656 28.344 1 94 115 HIS A N 1
ATOM 877 C CA . HIS A 1 115 ? -25.062 15.836 28.078 1 94 115 HIS A CA 1
ATOM 878 C C . HIS A 1 115 ? -25.453 16.484 26.75 1 94 115 HIS A C 1
ATOM 880 O O . HIS A 1 115 ? -24.906 16.141 25.703 1 94 115 HIS A O 1
ATOM 886 N N . PRO A 1 116 ? -26.312 17.469 26.75 1 92 116 PRO A N 1
ATOM 887 C CA . PRO A 1 116 ? -26.781 18.078 25.5 1 92 116 PRO A CA 1
ATOM 888 C C . PRO A 1 116 ? -25.641 18.609 24.641 1 92 116 PRO A C 1
ATOM 890 O O . PRO A 1 116 ? -25.688 18.484 23.406 1 92 116 PRO A O 1
ATOM 893 N N . ALA A 1 117 ? -24.594 19.172 25.234 1 92.5 117 ALA A N 1
ATOM 894 C CA . ALA A 1 117 ? -23.484 19.766 24.5 1 92.5 117 ALA A CA 1
ATOM 895 C C . ALA A 1 117 ? -22.75 18.703 23.688 1 92.5 117 ALA A C 1
ATOM 897 O O . ALA A 1 117 ? -22.188 19 22.625 1 92.5 117 ALA A O 1
ATOM 898 N N . ASP A 1 118 ? -22.844 17.453 24.141 1 95.31 118 ASP A N 1
ATOM 899 C CA . ASP A 1 118 ? -22.203 16.359 23.406 1 95.31 118 ASP A CA 1
ATOM 900 C C . ASP A 1 118 ? -22.875 16.156 22.047 1 95.31 118 ASP A C 1
ATOM 902 O O . ASP A 1 118 ? -22.203 15.859 21.047 1 95.31 118 ASP A O 1
ATOM 906 N N . GLY A 1 119 ? -24.156 16.266 22.031 1 94.19 119 GLY A N 1
ATOM 907 C CA . GLY A 1 119 ? -24.906 16.109 20.781 1 94.19 119 GLY A CA 1
ATOM 908 C C . GLY A 1 119 ? -24.656 17.234 19.797 1 94.19 119 GLY A C 1
ATOM 909 O O . GLY A 1 119 ? -24.516 16.969 18.594 1 94.19 119 GLY A O 1
ATOM 910 N N . VAL A 1 120 ? -24.547 18.469 20.344 1 92.62 120 VAL A N 1
ATOM 911 C CA . VAL A 1 120 ? -24.281 19.609 19.484 1 92.62 120 VAL A CA 1
ATOM 912 C C . VAL A 1 120 ? -22.906 19.484 18.859 1 92.62 120 VAL A C 1
ATOM 914 O O . VAL A 1 120 ? -22.719 19.734 17.672 1 92.62 120 VAL A O 1
ATOM 917 N N . LEU A 1 121 ? -21.984 19.016 19.625 1 95.25 121 LEU A N 1
ATOM 918 C CA . LEU A 1 121 ? -20.609 18.844 19.172 1 95.25 121 LEU A CA 1
ATOM 919 C C . LEU A 1 121 ? -20.469 17.562 18.344 1 95.25 121 LEU A C 1
ATOM 921 O O . LEU A 1 121 ? -19.438 17.375 17.688 1 95.25 121 LEU A O 1
ATOM 925 N N . ASN A 1 122 ? -21.453 16.688 18.375 1 97.06 122 ASN A N 1
ATOM 926 C CA . ASN A 1 122 ? -21.375 15.383 17.75 1 97.06 122 ASN A CA 1
ATOM 927 C C . ASN A 1 122 ? -20.172 14.578 18.25 1 97.06 122 ASN A C 1
ATOM 929 O O . ASN A 1 122 ? -19.391 14.078 17.438 1 97.06 122 ASN A O 1
ATOM 933 N N . LEU A 1 123 ? -20.094 14.492 19.562 1 97.38 123 LEU A N 1
ATOM 934 C CA . LEU A 1 123 ? -18.953 13.781 20.156 1 97.38 123 LEU A CA 1
ATOM 935 C C . LEU A 1 123 ? -19.094 12.273 19.938 1 97.38 123 LEU A C 1
ATOM 937 O O . LEU A 1 123 ? -20.203 11.727 20.078 1 97.38 123 LEU A O 1
ATOM 941 N N . PRO A 1 124 ? -17.984 11.648 19.547 1 97.56 124 PRO A N 1
ATOM 942 C CA . PRO A 1 124 ? -18.016 10.188 19.422 1 97.56 124 PRO A CA 1
ATOM 943 C C . PRO A 1 124 ? -18.125 9.484 20.766 1 97.56 124 PRO A C 1
ATOM 945 O O . PRO A 1 124 ? -17.875 10.102 21.812 1 97.56 124 PRO A O 1
ATOM 948 N N . ALA A 1 125 ? -18.5 8.234 20.688 1 94.38 125 ALA A N 1
ATOM 949 C CA . ALA A 1 125 ? -18.547 7.426 21.891 1 94.38 125 ALA A CA 1
ATOM 950 C C . ALA A 1 125 ? -17.141 7.145 22.422 1 94.38 125 ALA A C 1
ATOM 952 O O . ALA A 1 125 ? -16.938 7.039 23.641 1 94.38 125 ALA A O 1
ATOM 953 N N . GLU A 1 126 ? -16.188 7.102 21.516 1 93.44 126 GLU A N 1
ATOM 954 C CA . GLU A 1 126 ? -14.812 6.801 21.906 1 93.44 126 GLU A CA 1
ATOM 955 C C . GLU A 1 126 ? -14.023 8.078 22.156 1 93.44 126 GLU A C 1
ATOM 957 O O . GLU A 1 126 ? -14.555 9.18 22.047 1 93.44 126 GLU A O 1
ATOM 962 N N . LYS A 1 127 ? -12.805 7.938 22.516 1 95.75 127 LYS A N 1
ATOM 963 C CA . LYS A 1 127 ? -11.922 9.047 22.875 1 95.75 127 LYS A CA 1
ATOM 964 C C . LYS A 1 127 ? -11.422 9.773 21.641 1 95.75 127 LYS A C 1
ATOM 966 O O . LYS A 1 127 ? -11.102 10.969 21.703 1 95.75 127 LYS A O 1
ATOM 971 N N . HIS A 1 128 ? -11.398 9.156 20.516 1 97.69 128 HIS A N 1
ATOM 972 C CA . HIS A 1 128 ? -10.805 9.719 19.312 1 97.69 128 HIS A CA 1
ATOM 973 C C . HIS A 1 128 ? -11.812 10.547 18.531 1 97.69 128 HIS A C 1
ATOM 975 O O . HIS A 1 128 ? -12.953 10.117 18.344 1 97.69 128 HIS A O 1
ATOM 981 N N . SER A 1 129 ? -11.406 11.727 18.109 1 98.25 129 SER A N 1
ATOM 982 C CA . SER A 1 129 ? -12.266 12.625 17.344 1 98.25 129 SER A CA 1
ATOM 983 C C . SER A 1 129 ? -12.625 12.031 15.984 1 98.25 129 SER A C 1
ATOM 985 O O . SER A 1 129 ? -12.016 11.055 15.547 1 98.25 129 SER A O 1
ATOM 987 N N . HIS A 1 130 ? -13.633 12.633 15.375 1 98.25 130 HIS A N 1
ATOM 988 C CA . HIS A 1 130 ? -14 12.211 14.031 1 98.25 130 HIS A CA 1
ATOM 989 C C . HIS A 1 130 ? -12.883 12.5 13.039 1 98.25 130 HIS A C 1
ATOM 991 O O . HIS A 1 130 ? -12.719 11.773 12.055 1 98.25 130 HIS A O 1
ATOM 997 N N . GLY A 1 131 ? -12.117 13.586 13.281 1 97.62 131 GLY A N 1
ATOM 998 C CA . GLY A 1 131 ? -10.977 13.859 12.43 1 97.62 131 GLY A CA 1
ATOM 999 C C . GLY A 1 131 ? -9.93 12.773 12.461 1 97.62 131 GLY A C 1
ATOM 1000 O O . GLY A 1 131 ? -9.414 12.367 11.414 1 97.62 131 GLY A O 1
ATOM 1001 N N . LEU A 1 132 ? -9.625 12.305 13.609 1 97.56 132 LEU A N 1
ATOM 1002 C CA . LEU A 1 132 ? -8.664 11.219 13.75 1 97.56 132 LEU A CA 1
ATOM 1003 C C . LEU A 1 132 ? -9.211 9.93 13.156 1 97.56 132 LEU A C 1
ATOM 1005 O O . LEU A 1 132 ? -8.477 9.18 12.508 1 97.56 132 LEU A O 1
ATOM 1009 N N . ARG A 1 133 ? -10.484 9.688 13.398 1 98.12 133 ARG A N 1
ATOM 1010 C CA . ARG A 1 133 ? -11.109 8.5 12.82 1 98.12 133 ARG A CA 1
ATOM 1011 C C . ARG A 1 133 ? -11.062 8.539 11.297 1 98.12 133 ARG A C 1
ATOM 1013 O O . ARG A 1 133 ? -10.844 7.516 10.648 1 98.12 133 ARG A O 1
ATOM 1020 N N . ARG A 1 134 ? -11.359 9.703 10.773 1 98.19 134 ARG A N 1
ATOM 1021 C CA . ARG A 1 134 ? -11.305 9.867 9.328 1 98.19 134 ARG A CA 1
ATOM 1022 C C . ARG A 1 134 ? -9.914 9.523 8.789 1 98.19 134 ARG A C 1
ATOM 1024 O O . ARG A 1 134 ? -9.789 8.828 7.785 1 98.19 134 ARG A O 1
ATOM 1031 N N . LEU A 1 135 ? -8.883 10.016 9.453 1 97.06 135 LEU A N 1
ATOM 1032 C CA . LEU A 1 135 ? -7.508 9.727 9.047 1 97.06 135 LEU A CA 1
ATOM 1033 C C . LEU A 1 135 ? -7.203 8.242 9.172 1 97.06 135 LEU A C 1
ATOM 1035 O O . LEU A 1 135 ? -6.531 7.668 8.312 1 97.06 135 LEU A O 1
ATOM 1039 N N . ALA A 1 136 ? -7.676 7.668 10.234 1 97.69 136 ALA A N 1
ATOM 1040 C CA . ALA A 1 136 ? -7.48 6.234 10.438 1 97.69 136 ALA A CA 1
ATOM 1041 C C . ALA A 1 136 ? -8.102 5.434 9.297 1 97.69 136 ALA A C 1
ATOM 1043 O O . ALA A 1 136 ? -7.492 4.496 8.781 1 97.69 136 ALA A O 1
ATOM 1044 N N . ALA A 1 137 ? -9.305 5.824 8.922 1 98.19 137 ALA A N 1
ATOM 1045 C CA . ALA A 1 137 ? -10.016 5.141 7.848 1 98.19 137 ALA A CA 1
ATOM 1046 C C . ALA A 1 137 ? -9.242 5.246 6.531 1 98.19 137 ALA A C 1
ATOM 1048 O O . ALA A 1 137 ? -9.031 4.242 5.852 1 98.19 137 ALA A O 1
ATOM 1049 N N . LEU A 1 138 ? -8.766 6.445 6.223 1 97.38 138 LEU A N 1
ATOM 1050 C CA . LEU A 1 138 ? -8.094 6.707 4.949 1 97.38 138 LEU A CA 1
ATOM 1051 C C . LEU A 1 138 ? -6.742 6.004 4.898 1 97.38 138 LEU A C 1
ATOM 1053 O O . LEU A 1 138 ? -6.426 5.332 3.912 1 97.38 138 LEU A O 1
ATOM 1057 N N . GLU A 1 139 ? -5.969 6.078 5.98 1 96.62 139 GLU A N 1
ATOM 1058 C CA . GLU A 1 139 ? -4.613 5.539 6 1 96.62 139 GLU A CA 1
ATOM 1059 C C . GLU A 1 139 ? -4.625 4.02 6.125 1 96.62 139 GLU A C 1
ATOM 1061 O O . GLU A 1 139 ? -3.77 3.336 5.555 1 96.62 139 GLU A O 1
ATOM 1066 N N . ALA A 1 140 ? -5.59 3.502 6.855 1 96.38 140 ALA A N 1
ATOM 1067 C CA . ALA A 1 140 ? -5.676 2.053 7.027 1 96.38 140 ALA A CA 1
ATOM 1068 C C . ALA A 1 140 ? -6.066 1.369 5.719 1 96.38 140 ALA A C 1
ATOM 1070 O O . ALA A 1 140 ? -5.641 0.245 5.449 1 96.38 140 ALA A O 1
ATOM 1071 N N . ALA A 1 141 ? -6.883 1.997 4.953 1 95.81 141 ALA A N 1
ATOM 1072 C CA . ALA A 1 141 ? -7.328 1.44 3.676 1 95.81 141 ALA A CA 1
ATOM 1073 C C . ALA A 1 141 ? -6.188 1.416 2.662 1 95.81 141 ALA A C 1
ATOM 1075 O O . ALA A 1 141 ? -6.172 0.584 1.753 1 95.81 141 ALA A O 1
ATOM 1076 N N . ARG A 1 142 ? -5.254 2.248 2.859 1 93.12 142 ARG A N 1
ATOM 1077 C CA . ARG A 1 142 ? -4.203 2.463 1.87 1 93.12 142 ARG A CA 1
ATOM 1078 C C . ARG A 1 142 ? -3.07 1.454 2.045 1 93.12 142 ARG A C 1
ATOM 1080 O O . ARG A 1 142 ? -2.461 1.021 1.065 1 93.12 142 ARG A O 1
ATOM 1087 N N . GLY A 1 143 ? -2.768 1.161 3.256 1 90.69 143 GLY A N 1
ATOM 1088 C CA . GLY A 1 143 ? -1.621 0.308 3.525 1 90.69 143 GLY A CA 1
ATOM 1089 C C . GLY A 1 143 ? -1.681 -0.361 4.883 1 90.69 143 GLY A C 1
ATOM 1090 O O . GLY A 1 143 ? -2.725 -0.352 5.543 1 90.69 143 GLY A O 1
ATOM 1091 N N . SER A 1 144 ? -0.477 -0.919 5.285 1 92.44 144 SER A N 1
ATOM 1092 C CA . SER A 1 144 ? -0.422 -1.663 6.539 1 92.44 144 SER A CA 1
ATOM 1093 C C . SER A 1 144 ? -0.804 -0.78 7.727 1 92.44 144 SER A C 1
ATOM 1095 O O . SER A 1 144 ? -0.695 0.445 7.652 1 92.44 144 SER A O 1
ATOM 1097 N N . PHE A 1 145 ? -1.225 -1.363 8.82 1 93.75 145 PHE A N 1
ATOM 1098 C CA . PHE A 1 145 ? -1.578 -0.612 10.016 1 93.75 145 PHE A CA 1
ATOM 1099 C C . PHE A 1 145 ? -0.355 0.087 10.602 1 93.75 145 PHE A C 1
ATOM 1101 O O . PHE A 1 145 ? -0.467 1.174 11.172 1 93.75 145 PHE A O 1
ATOM 1108 N N . GLY A 1 146 ? 0.798 -0.545 10.43 1 93 146 GLY A N 1
ATOM 1109 C CA . GLY A 1 146 ? 2.025 0.125 10.836 1 93 146 GLY A CA 1
ATOM 1110 C C . GLY A 1 146 ? 2.289 1.402 10.062 1 93 146 GLY A C 1
ATOM 1111 O O . GLY A 1 146 ? 2.641 2.428 10.648 1 93 146 GLY A O 1
ATOM 1112 N N . ASP A 1 147 ? 2.082 1.349 8.766 1 92.94 147 ASP A N 1
ATOM 1113 C CA . ASP A 1 147 ? 2.252 2.529 7.926 1 92.94 147 ASP A CA 1
ATOM 1114 C C . ASP A 1 147 ? 1.215 3.598 8.266 1 92.94 147 ASP A C 1
ATOM 1116 O O . ASP A 1 147 ? 1.517 4.793 8.242 1 92.94 147 ASP A O 1
ATOM 1120 N N . ALA A 1 148 ? 0.009 3.1 8.516 1 95.31 148 ALA A N 1
ATOM 1121 C CA . ALA A 1 148 ? -1.057 4.023 8.891 1 95.31 148 ALA A CA 1
ATOM 1122 C C . ALA A 1 148 ? -0.717 4.754 10.188 1 95.31 148 ALA A C 1
ATOM 1124 O O . ALA A 1 148 ? -0.896 5.969 10.289 1 95.31 148 ALA A O 1
ATOM 1125 N N . GLN A 1 149 ? -0.244 4.012 11.109 1 96.25 149 GLN A N 1
ATOM 1126 C CA . GLN A 1 149 ? 0.171 4.582 12.391 1 96.25 149 GLN A CA 1
ATOM 1127 C C . GLN A 1 149 ? 1.239 5.652 12.188 1 96.25 149 GLN A C 1
ATOM 1129 O O . GLN A 1 149 ? 1.134 6.75 12.742 1 96.25 149 GLN A O 1
ATOM 1134 N N . ALA A 1 150 ? 2.221 5.391 11.398 1 94.5 150 ALA A N 1
ATOM 1135 C CA . ALA A 1 150 ? 3.314 6.324 11.133 1 94.5 150 ALA A CA 1
ATOM 1136 C C . ALA A 1 150 ? 2.812 7.574 10.422 1 94.5 150 ALA A C 1
ATOM 1138 O O . ALA A 1 150 ? 3.227 8.688 10.742 1 94.5 150 ALA A O 1
ATOM 1139 N N . ALA A 1 151 ? 1.971 7.371 9.484 1 94.69 151 ALA A N 1
ATOM 1140 C CA . ALA A 1 151 ? 1.429 8.5 8.727 1 94.69 151 ALA A CA 1
ATOM 1141 C C . ALA A 1 151 ? 0.622 9.43 9.633 1 94.69 151 ALA A C 1
ATOM 1143 O O . ALA A 1 151 ? 0.755 10.648 9.547 1 94.69 151 ALA A O 1
ATOM 1144 N N . ILE A 1 152 ? -0.187 8.836 10.492 1 96.06 152 ILE A N 1
ATOM 1145 C CA . ILE A 1 152 ? -1.011 9.625 11.406 1 96.06 152 ILE A CA 1
ATOM 1146 C C . ILE A 1 152 ? -0.119 10.359 12.406 1 96.06 152 ILE A C 1
ATOM 1148 O O . ILE A 1 152 ? -0.327 11.539 12.68 1 96.06 152 ILE A O 1
ATOM 1152 N N . SER A 1 153 ? 0.853 9.656 12.836 1 95.5 153 SER A N 1
ATOM 1153 C CA . SER A 1 153 ? 1.788 10.273 13.766 1 95.5 153 SER A CA 1
ATOM 1154 C C . SER A 1 153 ? 2.516 11.453 13.125 1 95.5 153 SER A C 1
ATOM 1156 O O . SER A 1 153 ? 2.68 12.5 13.742 1 95.5 153 SER A O 1
ATOM 1158 N N . ARG A 1 154 ? 2.898 11.336 11.938 1 92.25 154 ARG A N 1
ATOM 1159 C CA . ARG A 1 154 ? 3.592 12.398 11.219 1 92.25 154 ARG A CA 1
ATOM 1160 C C . ARG A 1 154 ? 2.672 13.594 10.984 1 92.25 154 ARG A C 1
ATOM 1162 O O . ARG A 1 154 ? 3.09 14.742 11.125 1 92.25 154 ARG A O 1
ATOM 1169 N N . ALA A 1 155 ? 1.464 13.289 10.68 1 92.25 155 ALA A N 1
ATOM 1170 C CA . ALA A 1 155 ? 0.521 14.336 10.297 1 92.25 155 ALA A CA 1
ATOM 1171 C C . ALA A 1 155 ? 0.003 15.078 11.516 1 92.25 155 ALA A C 1
ATOM 1173 O O . ALA A 1 155 ? -0.254 16.281 11.453 1 92.25 155 ALA A O 1
ATOM 1174 N N . THR A 1 156 ? -0.113 14.352 12.68 1 94.75 156 THR A N 1
ATOM 1175 C CA . THR A 1 156 ? -0.881 14.945 13.773 1 94.75 156 THR A CA 1
ATOM 1176 C C . THR A 1 156 ? -0.047 15.016 15.047 1 94.75 156 THR A C 1
ATOM 1178 O O . THR A 1 156 ? -0.413 15.711 16 1 94.75 156 THR A O 1
ATOM 1181 N N . GLY A 1 157 ? 0.983 14.273 15.078 1 92.25 157 GLY A N 1
ATOM 1182 C CA . GLY A 1 157 ? 1.746 14.164 16.312 1 92.25 157 GLY A CA 1
ATOM 1183 C C . GLY A 1 157 ? 1.138 13.195 17.297 1 92.25 157 GLY A C 1
ATOM 1184 O O . GLY A 1 157 ? 1.715 12.938 18.359 1 92.25 157 GLY A O 1
ATOM 1185 N N . GLN A 1 158 ? 0.015 12.562 16.938 1 92.31 158 GLN A N 1
ATOM 1186 C CA . GLN A 1 158 ? -0.669 11.633 17.828 1 92.31 158 GLN A CA 1
ATOM 1187 C C . GLN A 1 158 ? -0.165 10.203 17.625 1 92.31 158 GLN A C 1
ATOM 1189 O O . GLN A 1 158 ? 0.157 9.812 16.5 1 92.31 158 GLN A O 1
ATOM 1194 N N . GLU A 1 159 ? -0.127 9.492 18.734 1 92.06 159 GLU A N 1
ATOM 1195 C CA . GLU A 1 159 ? 0.213 8.078 18.672 1 92.06 159 GLU A CA 1
ATOM 1196 C C . GLU A 1 159 ? -1.021 7.203 18.891 1 92.06 159 GLU A C 1
ATOM 1198 O O . GLU A 1 159 ? -1.583 7.172 19.984 1 92.06 159 GLU A O 1
ATOM 1203 N N . VAL A 1 160 ? -1.454 6.629 17.875 1 93.56 160 VAL A N 1
ATOM 1204 C CA . VAL A 1 160 ? -2.594 5.723 17.938 1 93.56 160 VAL A CA 1
ATOM 1205 C C . VAL A 1 160 ? -2.115 4.281 17.766 1 93.56 160 VAL A C 1
ATOM 1207 O O . VAL A 1 160 ? -1.425 3.959 16.797 1 93.56 160 VAL A O 1
ATOM 1210 N N . GLY A 1 161 ? -2.432 3.439 18.688 1 94.25 161 GLY A N 1
ATOM 1211 C CA . GLY A 1 161 ? -2.025 2.047 18.594 1 94.25 161 GLY A CA 1
ATOM 1212 C C . GLY A 1 161 ? -2.678 1.304 17.453 1 94.25 161 GLY A C 1
ATOM 1213 O O . GLY A 1 161 ? -3.732 1.712 16.953 1 94.25 161 GLY A O 1
ATOM 1214 N N . LYS A 1 162 ? -2.074 0.205 17.047 1 92.94 162 LYS A N 1
ATOM 1215 C CA . LYS A 1 162 ? -2.562 -0.57 15.906 1 92.94 162 LYS A CA 1
ATOM 1216 C C . LYS A 1 162 ? -3.961 -1.118 16.172 1 92.94 162 LYS A C 1
ATOM 1218 O O . LYS A 1 162 ? -4.832 -1.069 15.305 1 92.94 162 LYS A O 1
ATOM 1223 N N . ARG A 1 163 ? -4.172 -1.65 17.312 1 92.69 163 ARG A N 1
ATOM 1224 C CA . ARG A 1 163 ? -5.484 -2.186 17.672 1 92.69 163 ARG A CA 1
ATOM 1225 C C . ARG A 1 163 ? -6.547 -1.095 17.625 1 92.69 163 ARG A C 1
ATOM 1227 O O . ARG A 1 163 ? -7.664 -1.324 17.156 1 92.69 163 ARG A O 1
ATOM 1234 N N . GLN A 1 164 ? -6.164 0.023 18.172 1 94.62 164 GLN A N 1
ATOM 1235 C CA . GLN A 1 164 ? -7.078 1.16 18.156 1 94.62 164 GLN A CA 1
ATOM 1236 C C . GLN A 1 164 ? -7.391 1.595 16.719 1 94.62 164 GLN A C 1
ATOM 1238 O O . GLN A 1 164 ? -8.523 1.959 16.406 1 94.62 164 GLN A O 1
ATOM 1243 N N . LEU A 1 165 ? -6.395 1.616 15.891 1 95.38 165 LEU A N 1
ATOM 1244 C CA . LEU A 1 165 ? -6.59 1.973 14.492 1 95.38 165 LEU A CA 1
ATOM 1245 C C . LEU A 1 165 ? -7.578 1.025 13.82 1 95.38 165 LEU A C 1
ATOM 1247 O O . LEU A 1 165 ? -8.422 1.457 13.031 1 95.38 165 LEU A O 1
ATOM 1251 N N . GLN A 1 166 ? -7.477 -0.299 14.125 1 95.31 166 GLN A N 1
ATOM 1252 C CA . GLN A 1 166 ? -8.406 -1.285 13.594 1 95.31 166 GLN A CA 1
ATOM 1253 C C . GLN A 1 166 ? -9.844 -0.978 14.031 1 95.31 166 GLN A C 1
ATOM 1255 O O . GLN A 1 166 ? -10.766 -1.049 13.219 1 95.31 166 GLN A O 1
ATOM 1260 N N . GLN A 1 167 ? -9.93 -0.592 15.219 1 96.31 167 GLN A N 1
ATOM 1261 C CA . GLN A 1 167 ? -11.25 -0.283 15.758 1 96.31 167 GLN A CA 1
ATOM 1262 C C . GLN A 1 167 ? -11.82 0.981 15.125 1 96.31 167 GLN A C 1
ATOM 1264 O O . GLN A 1 167 ? -13.008 1.035 14.805 1 96.31 167 GLN A O 1
ATOM 1269 N N . LEU A 1 168 ? -10.992 1.975 15 1 97.56 168 LEU A N 1
ATOM 1270 C CA . LEU A 1 168 ? -11.43 3.221 14.383 1 97.56 168 LEU A CA 1
ATOM 1271 C C . LEU A 1 168 ? -11.867 2.984 12.938 1 97.56 168 LEU A C 1
ATOM 1273 O O . LEU A 1 168 ? -12.875 3.535 12.492 1 97.56 168 LEU A O 1
ATOM 1277 N N . ALA A 1 169 ? -11.133 2.182 12.219 1 97.19 169 ALA A N 1
ATOM 1278 C CA . ALA A 1 169 ? -11.492 1.855 10.844 1 97.19 169 ALA A CA 1
ATOM 1279 C C . ALA A 1 169 ? -12.836 1.124 10.789 1 97.19 169 ALA A C 1
ATOM 1281 O O . ALA A 1 169 ? -13.664 1.409 9.922 1 97.19 169 ALA A O 1
ATOM 1282 N N . ALA A 1 170 ? -13.016 0.171 11.68 1 97.12 170 ALA A N 1
ATOM 1283 C CA . ALA A 1 170 ? -14.266 -0.576 11.734 1 97.12 170 ALA A CA 1
ATOM 1284 C C . ALA A 1 170 ? -15.445 0.353 12 1 97.12 170 ALA A C 1
ATOM 1286 O O . ALA A 1 170 ? -16.484 0.246 11.352 1 97.12 170 ALA A O 1
ATOM 1287 N N . ARG A 1 171 ? -15.258 1.251 12.93 1 97.38 171 ARG A N 1
ATOM 1288 C CA . ARG A 1 171 ? -16.312 2.207 13.25 1 97.38 171 ARG A CA 1
ATOM 1289 C C . ARG A 1 171 ? -16.594 3.133 12.07 1 97.38 171 ARG A C 1
ATOM 1291 O O . ARG A 1 171 ? -17.734 3.504 11.828 1 97.38 171 ARG A O 1
ATOM 1298 N N . ALA A 1 172 ? -15.562 3.51 11.391 1 98.31 172 ALA A N 1
ATOM 1299 C CA . ALA A 1 172 ? -15.703 4.387 10.234 1 98.31 172 ALA A CA 1
ATOM 1300 C C . ALA A 1 172 ? -16.516 3.711 9.133 1 98.31 172 ALA A C 1
ATOM 1302 O O . ALA A 1 172 ? -17.156 4.387 8.328 1 98.31 172 ALA A O 1
ATOM 1303 N N . ALA A 1 173 ? -16.531 2.396 9.07 1 98.31 173 ALA A N 1
ATOM 1304 C CA . ALA A 1 173 ? -17.172 1.671 7.977 1 98.31 173 ALA A CA 1
ATOM 1305 C C . ALA A 1 173 ? -18.578 1.238 8.367 1 98.31 173 ALA A C 1
ATOM 1307 O O . ALA A 1 173 ? -19.297 0.645 7.559 1 98.31 173 ALA A O 1
ATOM 1308 N N . ALA A 1 174 ? -19.031 1.579 9.531 1 97.44 174 ALA A N 1
ATOM 1309 C CA . ALA A 1 174 ? -20.234 1.007 10.156 1 97.44 174 ALA A CA 1
ATOM 1310 C C . ALA A 1 174 ? -21.484 1.332 9.344 1 97.44 174 ALA A C 1
ATOM 1312 O O . ALA A 1 174 ? -22.469 0.59 9.391 1 97.44 174 ALA A O 1
ATOM 1313 N N . ASP A 1 175 ? -21.484 2.396 8.555 1 98.06 175 ASP A N 1
ATOM 1314 C CA . ASP A 1 175 ? -22.703 2.852 7.891 1 98.06 175 ASP A CA 1
ATOM 1315 C C . ASP A 1 175 ? -22.641 2.58 6.391 1 98.06 175 ASP A C 1
ATOM 1317 O O . ASP A 1 175 ? -23.344 3.213 5.609 1 98.06 175 ASP A O 1
ATOM 1321 N N . PHE A 1 176 ? -21.797 1.688 5.945 1 97.5 176 PHE A N 1
ATOM 1322 C CA . PHE A 1 176 ? -21.516 1.386 4.547 1 97.5 176 PHE A CA 1
ATOM 1323 C C . PHE A 1 176 ? -22.797 0.938 3.832 1 97.5 176 PHE A C 1
ATOM 1325 O O . PHE A 1 176 ? -23.172 1.511 2.809 1 97.5 176 PHE A O 1
ATOM 1332 N N . GLU A 1 177 ? -23.469 -0.064 4.367 1 94.25 177 GLU A N 1
ATOM 1333 C CA . GLU A 1 177 ? -24.656 -0.626 3.73 1 94.25 177 GLU A CA 1
ATOM 1334 C C . GLU A 1 177 ? -25.781 0.403 3.652 1 94.25 177 GLU A C 1
ATOM 1336 O O . GLU A 1 177 ? -26.391 0.581 2.598 1 94.25 177 GLU A O 1
ATOM 1341 N N . ALA A 1 178 ? -25.984 1.104 4.789 1 95.88 178 ALA A N 1
ATOM 1342 C CA . ALA A 1 178 ? -27.062 2.098 4.844 1 95.88 178 ALA A CA 1
ATOM 1343 C C . ALA A 1 178 ? -26.812 3.225 3.844 1 95.88 178 ALA A C 1
ATOM 1345 O O . ALA A 1 178 ? -27.75 3.73 3.227 1 95.88 178 ALA A O 1
ATOM 1346 N N . PHE A 1 179 ? -25.625 3.645 3.625 1 97.12 179 PHE A N 1
ATOM 1347 C CA . PHE A 1 179 ? -25.25 4.703 2.689 1 97.12 179 PHE A CA 1
ATOM 1348 C C . PHE A 1 179 ? -25.641 4.324 1.265 1 97.12 179 PHE A C 1
ATOM 1350 O O . PHE A 1 179 ? -26.25 5.113 0.549 1 97.12 179 PHE A O 1
ATOM 1357 N N . TYR A 1 180 ? -25.266 3.092 0.839 1 93.38 180 TYR A N 1
ATOM 1358 C CA . TYR A 1 180 ? -25.5 2.693 -0.544 1 93.38 180 TYR A CA 1
ATOM 1359 C C . TYR A 1 180 ? -26.969 2.35 -0.77 1 93.38 180 TYR A C 1
ATOM 1361 O O . TYR A 1 180 ? -27.438 2.34 -1.908 1 93.38 180 TYR A O 1
ATOM 1369 N N . GLU A 1 181 ? -27.719 2.123 0.312 1 91.06 181 GLU A N 1
ATOM 1370 C CA . GLU A 1 181 ? -29.156 1.946 0.191 1 91.06 181 GLU A CA 1
ATOM 1371 C C . GLU A 1 181 ? -29.859 3.273 -0.097 1 91.06 181 GLU A C 1
ATOM 1373 O O . GLU A 1 181 ? -30.906 3.303 -0.729 1 91.06 181 GLU A O 1
ATOM 1378 N N . THR A 1 182 ? -29.219 4.375 0.301 1 90.25 182 THR A N 1
ATOM 1379 C CA . THR A 1 182 ? -29.891 5.672 0.2 1 90.25 182 THR A CA 1
ATOM 1380 C C . THR A 1 182 ? -29.281 6.504 -0.926 1 90.25 182 THR A C 1
ATOM 1382 O O . THR A 1 182 ? -29.891 7.477 -1.379 1 90.25 182 THR A O 1
ATOM 1385 N N . ARG A 1 183 ? -28.172 6.09 -1.37 1 86.88 183 ARG A N 1
ATOM 1386 C CA . ARG A 1 183 ? -27.453 6.891 -2.352 1 86.88 183 ARG A CA 1
ATOM 1387 C C . ARG A 1 183 ? -28.172 6.895 -3.693 1 86.88 183 ARG A C 1
ATOM 1389 O O . ARG A 1 183 ? -28.703 5.867 -4.121 1 86.88 183 ARG A O 1
ATOM 1396 N N . ARG A 1 184 ? -28.141 8.031 -4.223 1 77.94 184 ARG A N 1
ATOM 1397 C CA . ARG A 1 184 ? -28.719 8.156 -5.555 1 77.94 184 ARG A CA 1
ATOM 1398 C C . ARG A 1 184 ? -27.75 7.68 -6.621 1 77.94 184 ARG A C 1
ATOM 1400 O O . ARG A 1 184 ? -26.547 7.98 -6.555 1 77.94 184 ARG A O 1
ATOM 1407 N N . SER A 1 185 ? -28.234 6.855 -7.473 1 74.06 185 SER A N 1
ATOM 1408 C CA . SER A 1 185 ? -27.391 6.332 -8.531 1 74.06 185 SER A CA 1
ATOM 1409 C C . SER A 1 185 ? -27.469 7.191 -9.789 1 74.06 185 SER A C 1
ATOM 1411 O O . SER A 1 185 ? -28.516 7.797 -10.062 1 74.06 185 SER A O 1
ATOM 1413 N N . PRO A 1 186 ? -26.344 7.355 -10.398 1 69.5 186 PRO A N 1
ATOM 1414 C CA . PRO A 1 186 ? -26.391 8.117 -11.656 1 69.5 186 PRO A CA 1
ATOM 1415 C C . PRO A 1 186 ? -27.391 7.543 -12.656 1 69.5 186 PRO A C 1
ATOM 1417 O O . PRO A 1 186 ? -27.594 6.328 -12.711 1 69.5 186 PRO A O 1
ATOM 1420 N N . ALA A 1 187 ? -28.156 8.484 -13.258 1 66 187 ALA A N 1
ATOM 1421 C CA . ALA A 1 187 ? -29.078 8.07 -14.312 1 66 187 ALA A CA 1
ATOM 1422 C C . ALA A 1 187 ? -28.312 7.668 -15.57 1 66 187 ALA A C 1
ATOM 1424 O O . ALA A 1 187 ? -27.344 8.328 -15.961 1 66 187 ALA A O 1
ATOM 1425 N N . GLY A 1 188 ? -28.266 6.371 -15.875 1 69.62 188 GLY A N 1
ATOM 1426 C CA . GLY A 1 188 ? -27.609 5.984 -17.109 1 69.62 188 GLY A CA 1
ATOM 1427 C C . GLY A 1 188 ? -28.391 6.395 -18.359 1 69.62 188 GLY A C 1
ATOM 1428 O O . GLY A 1 188 ? -29.516 6.895 -18.25 1 69.62 188 GLY A O 1
ATOM 1429 N N . THR A 1 189 ? -27.656 6.438 -19.453 1 77.31 189 THR A N 1
ATOM 1430 C CA . THR A 1 189 ? -28.297 6.66 -20.75 1 77.31 189 THR A CA 1
ATOM 1431 C C . THR A 1 189 ? -29.031 5.414 -21.203 1 77.31 189 THR A C 1
ATOM 1433 O O . THR A 1 189 ? -28.562 4.289 -21 1 77.31 189 THR A O 1
ATOM 1436 N N . SER A 1 190 ? -30.25 5.602 -21.719 1 77.5 190 SER A N 1
ATOM 1437 C CA . SER A 1 190 ? -31.109 4.492 -22.125 1 77.5 190 SER A CA 1
ATOM 1438 C C . SER A 1 190 ? -30.391 3.578 -23.109 1 77.5 190 SER A C 1
ATOM 1440 O O . SER A 1 190 ? -30.641 2.373 -23.141 1 77.5 190 SER A O 1
ATOM 1442 N N . GLY A 1 191 ? -29.5 4.059 -23.844 1 83.38 191 GLY A N 1
ATOM 1443 C CA . GLY A 1 191 ? -28.812 3.246 -24.828 1 83.38 191 GLY A CA 1
ATOM 1444 C C . GLY A 1 191 ? -27.625 2.496 -24.266 1 83.38 191 GLY A C 1
ATOM 1445 O O . GLY A 1 191 ? -27.109 1.568 -24.906 1 83.38 191 GLY A O 1
ATOM 1446 N N . ASP A 1 192 ? -27.344 2.744 -23.031 1 90.56 192 ASP A N 1
ATOM 1447 C CA . ASP A 1 192 ? -26.203 2.074 -22.422 1 90.56 192 ASP A CA 1
ATOM 1448 C C . ASP A 1 192 ? -26.594 0.712 -21.844 1 90.56 192 ASP A C 1
ATOM 1450 O O . ASP A 1 192 ? -27.766 0.491 -21.516 1 90.56 192 ASP A O 1
ATOM 1454 N N . VAL A 1 193 ? -25.625 -0.127 -21.875 1 95.06 193 VAL A N 1
ATOM 1455 C CA . VAL A 1 193 ? -25.797 -1.473 -21.344 1 95.06 193 VAL A CA 1
ATOM 1456 C C . VAL A 1 193 ? -25.266 -1.532 -19.906 1 95.06 193 VAL A C 1
ATOM 1458 O O . VAL A 1 193 ? -24.25 -0.92 -19.594 1 95.06 193 VAL A O 1
ATOM 1461 N N . LEU A 1 194 ? -26.031 -2.213 -19.047 1 95.88 194 LEU A N 1
ATOM 1462 C CA . LEU A 1 194 ? -25.578 -2.445 -17.672 1 95.88 194 LEU A CA 1
ATOM 1463 C C . LEU A 1 194 ? -24.859 -3.785 -17.562 1 95.88 194 LEU A C 1
ATOM 1465 O O . LEU A 1 194 ? -25.422 -4.828 -17.891 1 95.88 194 LEU A O 1
ATOM 1469 N N . VAL A 1 195 ? -23.641 -3.719 -17.109 1 97.69 195 VAL A N 1
ATOM 1470 C CA . VAL A 1 195 ? -22.875 -4.945 -16.969 1 97.69 195 VAL A CA 1
ATOM 1471 C C . VAL A 1 195 ? -22.688 -5.285 -15.5 1 97.69 195 VAL A C 1
ATOM 1473 O O . VAL A 1 195 ? -22.266 -4.441 -14.703 1 97.69 195 VAL A O 1
ATOM 1476 N N . LEU A 1 196 ? -23.078 -6.48 -15.141 1 98.19 196 LEU A N 1
ATOM 1477 C CA . LEU A 1 196 ? -22.938 -7.027 -13.797 1 98.19 196 LEU A CA 1
ATOM 1478 C C . LEU A 1 196 ? -21.859 -8.094 -13.742 1 98.19 196 LEU A C 1
ATOM 1480 O O . LEU A 1 196 ? -21.766 -8.938 -14.641 1 98.19 196 LEU A O 1
ATOM 1484 N N . SER A 1 197 ? -21.031 -8.031 -12.781 1 97.81 197 SER A N 1
ATOM 1485 C CA . SER A 1 197 ? -19.984 -9.047 -12.625 1 97.81 197 SER A CA 1
ATOM 1486 C C . SER A 1 197 ? -19.672 -9.289 -11.156 1 97.81 197 SER A C 1
ATOM 1488 O O . SER A 1 197 ? -19.922 -8.43 -10.312 1 97.81 197 SER A O 1
ATOM 1490 N N . ALA A 1 198 ? -19.234 -10.469 -10.766 1 96.5 198 ALA A N 1
ATOM 1491 C CA . ALA A 1 198 ? -18.828 -10.836 -9.414 1 96.5 198 ALA A CA 1
ATOM 1492 C C . ALA A 1 198 ? -17.719 -11.891 -9.445 1 96.5 198 ALA A C 1
ATOM 1494 O O . ALA A 1 198 ? -17.641 -12.688 -10.383 1 96.5 198 ALA A O 1
ATOM 1495 N N . ASP A 1 199 ? -16.859 -11.797 -8.578 1 94.56 199 ASP A N 1
ATOM 1496 C CA . ASP A 1 199 ? -15.773 -12.758 -8.43 1 94.56 199 ASP A CA 1
ATOM 1497 C C . ASP A 1 199 ? -15.305 -12.828 -6.977 1 94.56 199 ASP A C 1
ATOM 1499 O O . ASP A 1 199 ? -15.75 -12.039 -6.137 1 94.56 199 ASP A O 1
ATOM 1503 N N . GLY A 1 200 ? -14.609 -13.914 -6.652 1 92.06 200 GLY A N 1
ATOM 1504 C CA . GLY A 1 200 ? -14.102 -14.094 -5.301 1 92.06 200 GLY A CA 1
ATOM 1505 C C . GLY A 1 200 ? -12.594 -14.227 -5.234 1 92.06 200 GLY A C 1
ATOM 1506 O O . GLY A 1 200 ? -11.969 -14.742 -6.168 1 92.06 200 GLY A O 1
ATOM 1507 N N . LYS A 1 201 ? -12.062 -13.781 -4.199 1 91.94 201 LYS A N 1
ATOM 1508 C CA . LYS A 1 201 ? -10.641 -13.93 -3.934 1 91.94 201 LYS A CA 1
ATOM 1509 C C . LYS A 1 201 ? -10.383 -14.234 -2.459 1 91.94 201 LYS A C 1
ATOM 1511 O O . LYS A 1 201 ? -11.008 -13.641 -1.579 1 91.94 201 LYS A O 1
ATOM 1516 N N . GLY A 1 202 ? -9.469 -15.141 -2.236 1 90.81 202 GLY A N 1
ATOM 1517 C CA . GLY A 1 202 ? -9.188 -15.57 -0.876 1 90.81 202 GLY A CA 1
ATOM 1518 C C . GLY A 1 202 ? -8.367 -14.57 -0.09 1 90.81 202 GLY A C 1
ATOM 1519 O O . GLY A 1 202 ? -7.465 -13.938 -0.64 1 90.81 202 GLY A O 1
ATOM 1520 N N . ILE A 1 203 ? -8.75 -14.375 1.181 1 91.62 203 ILE A N 1
ATOM 1521 C CA . ILE A 1 203 ? -8 -13.555 2.129 1 91.62 203 ILE A CA 1
ATOM 1522 C C . ILE A 1 203 ? -7.477 -14.43 3.266 1 91.62 203 ILE A C 1
ATOM 1524 O O . ILE A 1 203 ? -8.219 -15.234 3.836 1 91.62 203 ILE A O 1
ATOM 1528 N N . VAL A 1 204 ? -6.219 -14.336 3.564 1 87.5 204 VAL A N 1
ATOM 1529 C CA . VAL A 1 204 ? -5.621 -15.102 4.652 1 87.5 204 VAL A CA 1
ATOM 1530 C C . VAL A 1 204 ? -6.145 -14.594 5.992 1 87.5 204 VAL A C 1
ATOM 1532 O O . VAL A 1 204 ? -6.062 -13.398 6.281 1 87.5 204 VAL A O 1
ATOM 1535 N N . MET A 1 205 ? -6.648 -15.508 6.809 1 88.19 205 MET A N 1
ATOM 1536 C CA . MET A 1 205 ? -7.293 -15.133 8.062 1 88.19 205 MET A CA 1
ATOM 1537 C C . MET A 1 205 ? -6.516 -15.68 9.258 1 88.19 205 MET A C 1
ATOM 1539 O O . MET A 1 205 ? -5.75 -16.641 9.117 1 88.19 205 MET A O 1
ATOM 1543 N N . HIS A 1 206 ? -6.781 -14.984 10.312 1 83.31 206 HIS A N 1
ATOM 1544 C CA . HIS A 1 206 ? -6.449 -15.656 11.57 1 83.31 206 HIS A CA 1
ATOM 1545 C C . HIS A 1 206 ? -7.273 -16.922 11.75 1 83.31 206 HIS A C 1
ATOM 1547 O O . HIS A 1 206 ? -8.414 -17 11.281 1 83.31 206 HIS A O 1
ATOM 1553 N N . PRO A 1 207 ? -6.719 -17.938 12.391 1 73.62 207 PRO A N 1
ATOM 1554 C CA . PRO A 1 207 ? -7.41 -19.219 12.531 1 73.62 207 PRO A CA 1
ATOM 1555 C C . PRO A 1 207 ? -8.82 -19.062 13.109 1 73.62 207 PRO A C 1
ATOM 1557 O O . PRO A 1 207 ? -9.742 -19.766 12.68 1 73.62 207 PRO A O 1
ATOM 1560 N N . GLU A 1 208 ? -9.055 -18.078 14 1 70.75 208 GLU A N 1
ATOM 1561 C CA . GLU A 1 208 ? -10.352 -17.906 14.656 1 70.75 208 GLU A CA 1
ATOM 1562 C C . GLU A 1 208 ? -11.375 -17.328 13.68 1 70.75 208 GLU A C 1
ATOM 1564 O O . GLU A 1 208 ? -12.586 -17.438 13.914 1 70.75 208 GLU A O 1
ATOM 1569 N N . ALA A 1 209 ? -10.875 -16.875 12.555 1 75.44 209 ALA A N 1
ATOM 1570 C CA . ALA A 1 209 ? -11.773 -16.156 11.648 1 75.44 209 ALA A CA 1
ATOM 1571 C C . ALA A 1 209 ? -12.117 -17.031 10.438 1 75.44 209 ALA A C 1
ATOM 1573 O O . ALA A 1 209 ? -12.859 -16.594 9.547 1 75.44 209 ALA A O 1
ATOM 1574 N N . LEU A 1 210 ? -11.703 -18.281 10.43 1 70.25 210 LEU A N 1
ATOM 1575 C CA . LEU A 1 210 ? -11.984 -19.188 9.328 1 70.25 210 LEU A CA 1
ATOM 1576 C C . LEU A 1 210 ? -13.406 -19.734 9.422 1 70.25 210 LEU A C 1
ATOM 1578 O O . LEU A 1 210 ? -13.953 -19.859 10.516 1 70.25 210 LEU A O 1
ATOM 1582 N N . ARG A 1 211 ? -13.992 -19.938 8.258 1 66.62 211 ARG A N 1
ATOM 1583 C CA . ARG A 1 211 ? -15.281 -20.625 8.273 1 66.62 211 ARG A CA 1
ATOM 1584 C C . ARG A 1 211 ? -15.164 -22.031 8.844 1 66.62 211 ARG A C 1
ATOM 1586 O O . ARG A 1 211 ? -14.094 -22.641 8.797 1 66.62 211 ARG A O 1
ATOM 1593 N N . GLU A 1 212 ? -16.25 -22.391 9.398 1 61.03 212 GLU A N 1
ATOM 1594 C CA . GLU A 1 212 ? -16.25 -23.672 10.109 1 61.03 212 GLU A CA 1
ATOM 1595 C C . GLU A 1 212 ? -15.688 -24.797 9.234 1 61.03 212 GLU A C 1
ATOM 1597 O O . GLU A 1 212 ? -14.836 -25.562 9.68 1 61.03 212 GLU A O 1
ATOM 1602 N N . ALA A 1 213 ? -16.156 -24.797 7.953 1 56.78 213 ALA A N 1
ATOM 1603 C CA . ALA A 1 213 ? -15.719 -25.875 7.074 1 56.78 213 ALA A CA 1
ATOM 1604 C C . ALA A 1 213 ? -14.219 -25.766 6.809 1 56.78 213 ALA A C 1
ATOM 1606 O O . ALA A 1 213 ? -13.508 -26.781 6.832 1 56.78 213 ALA A O 1
ATOM 1607 N N . THR A 1 214 ? -13.766 -24.609 6.668 1 63.53 214 THR A N 1
ATOM 1608 C CA . THR A 1 214 ? -12.352 -24.375 6.398 1 63.53 214 THR A CA 1
ATOM 1609 C C . THR A 1 214 ? -11.516 -24.609 7.656 1 63.53 214 THR A C 1
ATOM 1611 O O . THR A 1 214 ? -10.398 -25.125 7.582 1 63.53 214 THR A O 1
ATOM 1614 N N . ARG A 1 215 ? -12.086 -24.188 8.711 1 59.12 215 ARG A N 1
ATOM 1615 C CA . ARG A 1 215 ? -11.398 -24.391 9.984 1 59.12 215 ARG A CA 1
ATOM 1616 C C . ARG A 1 215 ? -11.18 -25.875 10.258 1 59.12 215 ARG A C 1
ATOM 1618 O O . ARG A 1 215 ? -10.094 -26.266 10.672 1 59.12 215 ARG A O 1
ATOM 1625 N N . LYS A 1 216 ? -12.297 -26.594 10 1 54.62 216 LYS A N 1
ATOM 1626 C CA . LYS A 1 216 ? -12.203 -28.047 10.219 1 54.62 216 LYS A CA 1
ATOM 1627 C C . LYS A 1 216 ? -11.188 -28.672 9.273 1 54.62 216 LYS A C 1
ATOM 1629 O O . LYS A 1 216 ? -10.391 -29.516 9.688 1 54.62 216 LYS A O 1
ATOM 1634 N N . LYS A 1 217 ? -11.289 -28.234 8.031 1 56.94 217 LYS A N 1
ATOM 1635 C CA . LYS A 1 217 ? -10.344 -28.766 7.051 1 56.94 217 LYS A CA 1
ATOM 1636 C C . LYS A 1 217 ? -8.914 -28.391 7.41 1 56.94 217 LYS A C 1
ATOM 1638 O O . LYS A 1 217 ? -7.992 -29.188 7.23 1 56.94 217 LYS A O 1
ATOM 1643 N N . ALA A 1 218 ? -8.844 -27.188 7.898 1 57.53 218 ALA A N 1
ATOM 1644 C CA . ALA A 1 218 ? -7.531 -26.75 8.352 1 57.53 218 ALA A CA 1
ATOM 1645 C C . ALA A 1 218 ? -7.051 -27.578 9.539 1 57.53 218 ALA A C 1
ATOM 1647 O O . ALA A 1 218 ? -5.867 -27.906 9.641 1 57.53 218 ALA A O 1
ATOM 1648 N N . ALA A 1 219 ? -8.055 -27.781 10.43 1 53.47 219 ALA A N 1
ATOM 1649 C CA . ALA A 1 219 ? -7.742 -28.578 11.617 1 53.47 219 ALA A CA 1
ATOM 1650 C C . ALA A 1 219 ? -7.395 -30.016 11.242 1 53.47 219 ALA A C 1
ATOM 1652 O O . ALA A 1 219 ? -6.555 -30.641 11.891 1 53.47 219 ALA A O 1
ATOM 1653 N N . GLU A 1 220 ? -8.359 -30.438 10.289 1 49.16 220 GLU A N 1
ATOM 1654 C CA . GLU A 1 220 ? -8.18 -31.828 9.859 1 49.16 220 GLU A CA 1
ATOM 1655 C C . GLU A 1 220 ? -7.023 -31.953 8.875 1 49.16 220 GLU A C 1
ATOM 1657 O O . GLU A 1 220 ? -6.492 -33.062 8.68 1 49.16 220 GLU A O 1
ATOM 1662 N N . SER A 1 221 ? -7.227 -30.891 8.172 1 47.88 221 SER A N 1
ATOM 1663 C CA . SER A 1 221 ? -6.152 -30.969 7.191 1 47.88 221 SER A CA 1
ATOM 1664 C C . SER A 1 221 ? -4.809 -31.234 7.859 1 47.88 221 SER A C 1
ATOM 1666 O O . SER A 1 221 ? -4.363 -30.469 8.711 1 47.88 221 SER A O 1
ATOM 1668 N N . VAL A 1 222 ? -4.82 -32.406 8.336 1 41.31 222 VAL A N 1
ATOM 1669 C CA . VAL A 1 222 ? -3.49 -32.906 8.664 1 41.31 222 VAL A CA 1
ATOM 1670 C C . VAL A 1 222 ? -2.49 -32.438 7.605 1 41.31 222 VAL A C 1
ATOM 1672 O O . VAL A 1 222 ? -2.602 -32.812 6.438 1 41.31 222 VAL A O 1
ATOM 1675 N N . ARG A 1 223 ? -2.303 -31.188 7.672 1 47.34 223 ARG A N 1
ATOM 1676 C CA . ARG A 1 223 ? -1.319 -30.719 6.707 1 47.34 223 ARG A CA 1
ATOM 1677 C C . ARG A 1 223 ? -0.149 -31.688 6.59 1 47.34 223 ARG A C 1
ATOM 1679 O O . ARG A 1 223 ? 0.527 -31.969 7.582 1 47.34 223 ARG A O 1
ATOM 1686 N N . LYS A 1 224 ? -0.284 -32.5 5.738 1 43.41 224 LYS A N 1
ATOM 1687 C CA . LYS A 1 224 ? 0.749 -33.469 5.34 1 43.41 224 LYS A CA 1
ATOM 1688 C C . LYS A 1 224 ? 2.141 -32.844 5.461 1 43.41 224 LYS A C 1
ATOM 1690 O O . LYS A 1 224 ? 2.277 -31.672 5.812 1 43.41 224 LYS A O 1
ATOM 1695 N N . LEU A 1 225 ? 3.086 -33.125 4.68 1 41.59 225 LEU A N 1
ATOM 1696 C CA . LEU A 1 225 ? 4.422 -32.562 4.855 1 41.59 225 LEU A CA 1
ATOM 1697 C C . LEU A 1 225 ? 4.391 -31.047 4.816 1 41.59 225 LEU A C 1
ATOM 1699 O O . LEU A 1 225 ? 3.797 -30.453 3.91 1 41.59 225 LEU A O 1
ATOM 1703 N N . GLY A 1 226 ? 4.18 -30.391 5.977 1 39 226 GLY A N 1
ATOM 1704 C CA . GLY A 1 226 ? 4.215 -29.031 6.512 1 39 226 GLY A CA 1
ATOM 1705 C C . GLY A 1 226 ? 4.504 -27.984 5.457 1 39 226 GLY A C 1
ATOM 1706 O O . GLY A 1 226 ? 4.355 -26.781 5.711 1 39 226 GLY A O 1
ATOM 1707 N N . THR A 1 227 ? 5.551 -28.25 4.68 1 40.88 227 THR A N 1
ATOM 1708 C CA . THR A 1 227 ? 6.242 -27.156 4.008 1 40.88 227 THR A CA 1
ATOM 1709 C C . THR A 1 227 ? 5.418 -26.641 2.83 1 40.88 227 THR A C 1
ATOM 1711 O O . THR A 1 227 ? 5.301 -25.422 2.631 1 40.88 227 THR A O 1
ATOM 1714 N N . ARG A 1 228 ? 5.465 -27.297 1.647 1 42.34 228 ARG A N 1
ATOM 1715 C CA . ARG A 1 228 ? 4.887 -26.734 0.432 1 42.34 228 ARG A CA 1
ATOM 1716 C C . ARG A 1 228 ? 3.535 -27.359 0.124 1 42.34 228 ARG A C 1
ATOM 1718 O O . ARG A 1 228 ? 3.375 -28.578 0.229 1 42.34 228 ARG A O 1
ATOM 1725 N N . LEU A 1 229 ? 2.523 -26.672 0.209 1 42.06 229 LEU A N 1
ATOM 1726 C CA . LEU A 1 229 ? 1.227 -27.094 -0.311 1 42.06 229 LEU A CA 1
ATOM 1727 C C . LEU A 1 229 ? 1.388 -27.891 -1.597 1 42.06 229 LEU A C 1
ATOM 1729 O O . LEU A 1 229 ? 2.215 -27.547 -2.447 1 42.06 229 LEU A O 1
ATOM 1733 N N . SER A 1 230 ? 1.183 -29.125 -1.587 1 41.69 230 SER A N 1
ATOM 1734 C CA . SER A 1 230 ? 1.091 -29.828 -2.863 1 41.69 230 SER A CA 1
ATOM 1735 C C . SER A 1 230 ? 0.253 -29.031 -3.865 1 41.69 230 SER A C 1
ATOM 1737 O O . SER A 1 230 ? -0.516 -28.156 -3.482 1 41.69 230 SER A O 1
ATOM 1739 N N . LYS A 1 231 ? 0.548 -29.188 -5.062 1 40.56 231 LYS A N 1
ATOM 1740 C CA . LYS A 1 231 ? -0.271 -28.594 -6.117 1 40.56 231 LYS A CA 1
ATOM 1741 C C . LYS A 1 231 ? -1.758 -28.797 -5.836 1 40.56 231 LYS A C 1
ATOM 1743 O O . LYS A 1 231 ? -2.203 -29.922 -5.598 1 40.56 231 LYS A O 1
ATOM 1748 N N . GLY A 1 232 ? -2.512 -27.875 -5.574 1 40.88 232 GLY A N 1
ATOM 1749 C CA . GLY A 1 232 ? -3.945 -27.875 -5.34 1 40.88 232 GLY A CA 1
ATOM 1750 C C . GLY A 1 232 ? -4.312 -27.703 -3.879 1 40.88 232 GLY A C 1
ATOM 1751 O O . GLY A 1 232 ? -5.48 -27.484 -3.549 1 40.88 232 GLY A O 1
ATOM 1752 N N . GLU A 1 233 ? -3.279 -28.109 -3.121 1 45.91 233 GLU A N 1
ATOM 1753 C CA . GLU A 1 233 ? -3.613 -28.062 -1.701 1 45.91 233 GLU A CA 1
ATOM 1754 C C . GLU A 1 233 ? -3.688 -26.625 -1.193 1 45.91 233 GLU A C 1
ATOM 1756 O O . GLU A 1 233 ? -2.855 -25.781 -1.555 1 45.91 233 GLU A O 1
ATOM 1761 N N . LYS A 1 234 ? -4.914 -26.469 -0.768 1 52.53 234 LYS A N 1
ATOM 1762 C CA . LYS A 1 234 ? -5.184 -25.156 -0.214 1 52.53 234 LYS A CA 1
ATOM 1763 C C . LYS A 1 234 ? -4.801 -25.078 1.262 1 52.53 234 LYS A C 1
ATOM 1765 O O . LYS A 1 234 ? -4.965 -26.062 1.996 1 52.53 234 LYS A O 1
ATOM 1770 N N . ARG A 1 235 ? -3.838 -24.25 1.714 1 56.78 235 ARG A N 1
ATOM 1771 C CA . ARG A 1 235 ? -3.428 -24.062 3.102 1 56.78 235 ARG A CA 1
ATOM 1772 C C . ARG A 1 235 ? -4.641 -23.906 4.016 1 56.78 235 ARG A C 1
ATOM 1774 O O . ARG A 1 235 ? -4.523 -24.047 5.234 1 56.78 235 ARG A O 1
ATOM 1781 N N . ASN A 1 236 ? -5.898 -24.031 3.402 1 55.88 236 ASN A N 1
ATOM 1782 C CA . ASN A 1 236 ? -7.16 -23.875 4.121 1 55.88 236 ASN A CA 1
ATOM 1783 C C . ASN A 1 236 ? -7.09 -22.766 5.156 1 55.88 236 ASN A C 1
ATOM 1785 O O . ASN A 1 236 ? -7.473 -22.953 6.312 1 55.88 236 ASN A O 1
ATOM 1789 N N . ARG A 1 237 ? -6.41 -21.656 4.773 1 70 237 ARG A N 1
ATOM 1790 C CA . ARG A 1 237 ? -6.258 -20.562 5.711 1 70 237 ARG A CA 1
ATOM 1791 C C . ARG A 1 237 ? -6.922 -19.297 5.18 1 70 237 ARG A C 1
ATOM 1793 O O . ARG A 1 237 ? -6.684 -18.203 5.691 1 70 237 ARG A O 1
ATOM 1800 N N . THR A 1 238 ? -7.676 -19.531 4.109 1 80.75 238 THR A N 1
ATOM 1801 C CA . THR A 1 238 ? -8.227 -18.312 3.51 1 80.75 238 THR A CA 1
ATOM 1802 C C . THR A 1 238 ? -9.75 -18.328 3.592 1 80.75 238 THR A C 1
ATOM 1804 O O . THR A 1 238 ? -10.367 -19.375 3.74 1 80.75 238 THR A O 1
ATOM 1807 N N . ARG A 1 239 ? -10.305 -17.266 3.752 1 85.62 239 ARG A N 1
ATOM 1808 C CA . ARG A 1 239 ? -11.734 -17.031 3.572 1 85.62 239 ARG A CA 1
ATOM 1809 C C . ARG A 1 239 ? -12 -16.234 2.297 1 85.62 239 ARG A C 1
ATOM 1811 O O . ARG A 1 239 ? -11.266 -15.297 1.977 1 85.62 239 ARG A O 1
ATOM 1818 N N . MET A 1 240 ? -12.969 -16.719 1.606 1 90.94 240 MET A N 1
ATOM 1819 C CA . MET A 1 240 ? -13.273 -16.109 0.32 1 90.94 240 MET A CA 1
ATOM 1820 C C . MET A 1 240 ? -13.945 -14.75 0.513 1 90.94 240 MET A C 1
ATOM 1822 O O . MET A 1 240 ? -14.969 -14.656 1.189 1 90.94 240 MET A O 1
ATOM 1826 N N . ALA A 1 241 ? -13.359 -13.695 -0.003 1 94.25 241 ALA A N 1
ATOM 1827 C CA . ALA A 1 241 ? -14.008 -12.398 -0.158 1 94.25 241 ALA A CA 1
ATOM 1828 C C . ALA A 1 241 ? -14.672 -12.281 -1.527 1 94.25 241 ALA A C 1
ATOM 1830 O O . ALA A 1 241 ? -14.062 -12.617 -2.547 1 94.25 241 ALA A O 1
ATOM 1831 N N . GLU A 1 242 ? -15.891 -11.891 -1.514 1 96 242 GLU A N 1
ATOM 1832 C CA . GLU A 1 242 ? -16.641 -11.734 -2.756 1 96 242 GLU A CA 1
ATOM 1833 C C . GLU A 1 242 ? -16.656 -10.273 -3.209 1 96 242 GLU A C 1
ATOM 1835 O O . GLU A 1 242 ? -16.844 -9.367 -2.396 1 96 242 GLU A O 1
ATOM 1840 N N . VAL A 1 243 ? -16.375 -10.039 -4.473 1 97.25 243 VAL A N 1
ATOM 1841 C CA . VAL A 1 243 ? -16.359 -8.703 -5.07 1 97.25 243 VAL A CA 1
ATOM 1842 C C . VAL A 1 243 ? -17.453 -8.602 -6.129 1 97.25 243 VAL A C 1
ATOM 1844 O O . VAL A 1 243 ? -17.688 -9.547 -6.887 1 97.25 243 VAL A O 1
ATOM 1847 N N . GLY A 1 244 ? -18.188 -7.57 -6.113 1 97.75 244 GLY A N 1
ATOM 1848 C CA . GLY A 1 244 ? -19.203 -7.27 -7.121 1 97.75 244 GLY A CA 1
ATOM 1849 C C . GLY A 1 244 ? -18.953 -5.957 -7.836 1 97.75 244 GLY A C 1
ATOM 1850 O O . GLY A 1 244 ? -18.359 -5.039 -7.273 1 97.75 244 GLY A O 1
ATOM 1851 N N . SER A 1 245 ? -19.391 -5.852 -9.055 1 97.81 245 SER A N 1
ATOM 1852 C CA . SER A 1 245 ? -19.234 -4.637 -9.844 1 97.81 245 SER A CA 1
ATOM 1853 C C . SER A 1 245 ? -20.438 -4.406 -10.75 1 97.81 245 SER A C 1
ATOM 1855 O O . SER A 1 245 ? -21.047 -5.359 -11.242 1 97.81 245 SER A O 1
ATOM 1857 N N . VAL A 1 246 ? -20.828 -3.225 -10.93 1 96.94 246 VAL A N 1
ATOM 1858 C CA . VAL A 1 246 ? -21.797 -2.766 -11.914 1 96.94 246 VAL A CA 1
ATOM 1859 C C . VAL A 1 246 ? -21.234 -1.561 -12.664 1 96.94 246 VAL A C 1
ATOM 1861 O O . VAL A 1 246 ? -20.703 -0.632 -12.055 1 96.94 246 VAL A O 1
ATOM 1864 N N . TYR A 1 247 ? -21.297 -1.582 -13.961 1 95.81 247 TYR A N 1
ATOM 1865 C CA . TYR A 1 247 ? -20.828 -0.441 -14.75 1 95.81 247 TYR A CA 1
ATOM 1866 C C . TYR A 1 247 ? -21.625 -0.327 -16.047 1 95.81 247 TYR A C 1
ATOM 1868 O O . TYR A 1 247 ? -22.312 -1.269 -16.453 1 95.81 247 TYR A O 1
ATOM 1876 N N . ASP A 1 248 ? -21.547 0.809 -16.641 1 94.75 248 ASP A N 1
ATOM 1877 C CA . ASP A 1 248 ? -22.203 1.096 -17.922 1 94.75 248 ASP A CA 1
ATOM 1878 C C . ASP A 1 248 ? -21.219 0.973 -19.078 1 94.75 248 ASP A C 1
ATOM 1880 O O . ASP A 1 248 ? -20.031 1.268 -18.922 1 94.75 248 ASP A O 1
ATOM 1884 N N . ILE A 1 249 ? -21.719 0.483 -20.125 1 94.56 249 ILE A N 1
ATOM 1885 C CA . ILE A 1 249 ? -20.906 0.548 -21.328 1 94.56 249 ILE A CA 1
ATOM 1886 C C . ILE A 1 249 ? -21.719 1.116 -22.484 1 94.56 249 ILE A C 1
ATOM 1888 O O . ILE A 1 249 ? -22.938 0.887 -22.562 1 94.56 249 ILE A O 1
ATOM 1892 N N . THR A 1 250 ? -21.047 1.875 -23.297 1 91.06 250 THR A N 1
ATOM 1893 C CA . THR A 1 250 ? -21.594 2.236 -24.594 1 91.06 250 THR A CA 1
ATOM 1894 C C . THR A 1 250 ? -21.219 1.204 -25.656 1 91.06 250 THR A C 1
ATOM 1896 O O . THR A 1 250 ? -20.031 1.024 -25.953 1 91.06 250 THR A O 1
ATOM 1899 N N . PRO A 1 251 ? -22.203 0.591 -26.156 1 91.88 251 PRO A N 1
ATOM 1900 C CA . PRO A 1 251 ? -21.906 -0.499 -27.094 1 91.88 251 PRO A CA 1
ATOM 1901 C C . PRO A 1 251 ? -21.016 -0.066 -28.25 1 91.88 251 PRO A C 1
ATOM 1903 O O . PRO A 1 251 ? -21.141 1.053 -28.75 1 91.88 251 PRO A O 1
ATOM 1906 N N . ALA A 1 252 ? -20.125 -0.931 -28.578 1 91.81 252 ALA A N 1
ATOM 1907 C CA . ALA A 1 252 ? -19.219 -0.774 -29.719 1 91.81 252 ALA A CA 1
ATOM 1908 C C . ALA A 1 252 ? -19 -2.105 -30.422 1 91.81 252 ALA A C 1
ATOM 1910 O O . ALA A 1 252 ? -18.188 -2.922 -29.984 1 91.81 252 ALA A O 1
ATOM 1911 N N . ALA A 1 253 ? -19.641 -2.25 -31.562 1 92.12 253 ALA A N 1
ATOM 1912 C CA . ALA A 1 253 ? -19.594 -3.518 -32.281 1 92.12 253 ALA A CA 1
ATOM 1913 C C . ALA A 1 253 ? -18.172 -3.889 -32.656 1 92.12 253 ALA A C 1
ATOM 1915 O O . ALA A 1 253 ? -17.375 -3.025 -33.062 1 92.12 253 ALA A O 1
ATOM 1916 N N . ARG A 1 254 ? -17.906 -5.168 -32.5 1 91.44 254 ARG A N 1
ATOM 1917 C CA . ARG A 1 254 ? -16.594 -5.73 -32.844 1 91.44 254 ARG A CA 1
ATOM 1918 C C . ARG A 1 254 ? -16.734 -7.09 -33.531 1 91.44 254 ARG A C 1
ATOM 1920 O O . ARG A 1 254 ? -17.828 -7.668 -33.531 1 91.44 254 ARG A O 1
ATOM 1927 N N . THR A 1 255 ? -15.617 -7.492 -34.094 1 89.75 255 THR A N 1
ATOM 1928 C CA . THR A 1 255 ? -15.594 -8.797 -34.719 1 89.75 255 THR A CA 1
ATOM 1929 C C . THR A 1 255 ? -14.648 -9.75 -34 1 89.75 255 THR A C 1
ATOM 1931 O O . THR A 1 255 ? -13.898 -9.328 -33.094 1 89.75 255 THR A O 1
ATOM 1934 N N . ALA A 1 256 ? -14.789 -11.008 -34.375 1 89.5 256 ALA A N 1
ATOM 1935 C CA . ALA A 1 256 ? -13.891 -12.008 -33.781 1 89.5 256 ALA A CA 1
ATOM 1936 C C . ALA A 1 256 ? -12.43 -11.648 -34.062 1 89.5 256 ALA A C 1
ATOM 1938 O O . ALA A 1 256 ? -11.57 -11.852 -33.188 1 89.5 256 ALA A O 1
ATOM 1939 N N . ALA A 1 257 ? -12.203 -11.109 -35.188 1 84.06 257 ALA A N 1
ATOM 1940 C CA . ALA A 1 257 ? -10.844 -10.719 -35.562 1 84.06 257 ALA A CA 1
ATOM 1941 C C . ALA A 1 257 ? -10.312 -9.617 -34.656 1 84.06 257 ALA A C 1
ATOM 1943 O O . ALA A 1 257 ? -9.125 -9.602 -34.312 1 84.06 257 ALA A O 1
ATOM 1944 N N . ASP A 1 258 ? -11.242 -8.734 -34.281 1 83.25 258 ASP A N 1
ATOM 1945 C CA . ASP A 1 258 ? -10.844 -7.652 -33.406 1 83.25 258 ASP A CA 1
ATOM 1946 C C . ASP A 1 258 ? -10.391 -8.188 -32.031 1 83.25 258 ASP A C 1
ATOM 1948 O O . ASP A 1 258 ? -9.445 -7.676 -31.438 1 83.25 258 ASP A O 1
ATOM 1952 N N . ILE A 1 259 ? -11.062 -9.219 -31.578 1 82.38 259 ILE A N 1
ATOM 1953 C CA . ILE A 1 259 ? -10.781 -9.805 -30.266 1 82.38 259 ILE A CA 1
ATOM 1954 C C . ILE A 1 259 ? -9.445 -10.539 -30.312 1 82.38 259 ILE A C 1
ATOM 1956 O O . ILE A 1 259 ? -8.617 -10.383 -29.406 1 82.38 259 ILE A O 1
ATOM 1960 N N . LEU A 1 260 ? -9.25 -11.297 -31.344 1 78.56 260 LEU A N 1
ATOM 1961 C CA . LEU A 1 260 ? -8.055 -12.125 -31.453 1 78.56 260 LEU A CA 1
ATOM 1962 C C . LEU A 1 260 ? -6.82 -11.266 -31.688 1 78.56 260 LEU A C 1
ATOM 1964 O O . LEU A 1 260 ? -5.723 -11.609 -31.25 1 78.56 260 LEU A O 1
ATOM 1968 N N . ALA A 1 261 ? -6.988 -10.188 -32.406 1 68.12 261 ALA A N 1
ATOM 1969 C CA . ALA A 1 261 ? -5.875 -9.266 -32.625 1 68.12 261 ALA A CA 1
ATOM 1970 C C . ALA A 1 261 ? -5.395 -8.672 -31.297 1 68.12 261 ALA A C 1
ATOM 1972 O O . ALA A 1 261 ? -4.191 -8.484 -31.094 1 68.12 261 ALA A O 1
ATOM 1973 N N . ARG A 1 262 ? -6.34 -8.438 -30.453 1 61.5 262 ARG A N 1
ATOM 1974 C CA . ARG A 1 262 ? -6.023 -7.816 -29.172 1 61.5 262 ARG A CA 1
ATOM 1975 C C . ARG A 1 262 ? -5.355 -8.812 -28.219 1 61.5 262 ARG A C 1
ATOM 1977 O O . ARG A 1 262 ? -4.551 -8.43 -27.375 1 61.5 262 ARG A O 1
ATOM 1984 N N . THR A 1 263 ? -5.84 -9.945 -28.469 1 56.09 263 THR A N 1
ATOM 1985 C CA . THR A 1 263 ? -5.25 -10.977 -27.625 1 56.09 263 THR A CA 1
ATOM 1986 C C . THR A 1 263 ? -3.859 -11.359 -28.125 1 56.09 263 THR A C 1
ATOM 1988 O O . THR A 1 263 ? -3.059 -11.938 -27.375 1 56.09 263 THR A O 1
ATOM 1991 N N . SER A 1 264 ? -3.723 -10.836 -29.531 1 50.84 264 SER A N 1
ATOM 1992 C CA . SER A 1 264 ? -2.412 -11.047 -30.141 1 50.84 264 SER A CA 1
ATOM 1993 C C . SER A 1 264 ? -1.515 -9.828 -29.969 1 50.84 264 SER A C 1
ATOM 1995 O O . SER A 1 264 ? -1.995 -8.695 -29.969 1 50.84 264 SER A O 1
ATOM 1997 N N . GLU A 1 265 ? -0.58 -9.734 -29.219 1 46.44 265 GLU A N 1
ATOM 1998 C CA . GLU A 1 265 ? 0.255 -8.578 -28.938 1 46.44 265 GLU A CA 1
ATOM 1999 C C . GLU A 1 265 ? 0.752 -7.918 -30.219 1 46.44 265 GLU A C 1
ATOM 2001 O O . GLU A 1 265 ? 1.325 -6.824 -30.172 1 46.44 265 GLU A O 1
ATOM 2006 N N . THR A 1 266 ? 0.726 -8.5 -31.438 1 44 266 THR A N 1
ATOM 2007 C CA . THR A 1 266 ? 1.363 -7.969 -32.625 1 44 266 THR A CA 1
ATOM 2008 C C . THR A 1 266 ? 0.541 -6.824 -33.219 1 44 266 THR A C 1
ATOM 2010 O O . THR A 1 266 ? 1.006 -6.113 -34.125 1 44 266 THR A O 1
ATOM 2013 N N . THR A 1 267 ? -0.639 -6.805 -33.062 1 45.56 267 THR A N 1
ATOM 2014 C CA . THR A 1 267 ? -1.396 -5.836 -33.844 1 45.56 267 THR A CA 1
ATOM 2015 C C . THR A 1 267 ? -1.493 -4.504 -33.094 1 45.56 267 THR A C 1
ATOM 2017 O O . THR A 1 267 ? -1.803 -4.473 -31.906 1 45.56 267 THR A O 1
ATOM 2020 N N . SER A 1 268 ? -0.931 -3.449 -33.688 1 46.56 268 SER A N 1
ATOM 20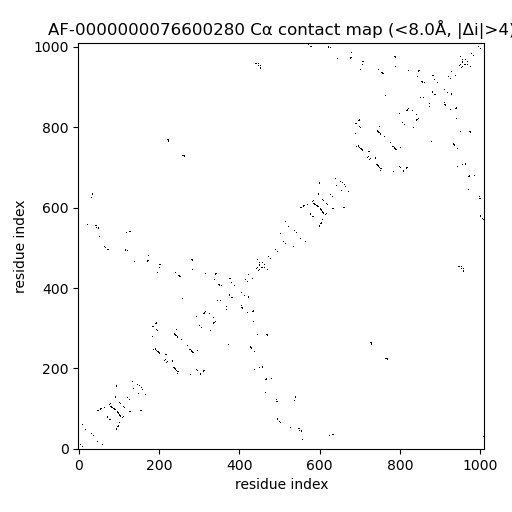21 C CA . SER A 1 268 ? -0.966 -2.066 -33.219 1 46.56 268 SER A CA 1
ATOM 2022 C C . SER A 1 268 ? -2.385 -1.644 -32.844 1 46.56 268 SER A C 1
ATOM 2024 O O . SER A 1 268 ? -3.348 -2.047 -33.5 1 46.56 268 SER A O 1
ATOM 2026 N N . ALA A 1 269 ? -2.727 -1.323 -31.625 1 51.25 269 ALA A N 1
ATOM 2027 C CA . ALA A 1 269 ? -3.975 -0.763 -31.125 1 51.25 269 ALA A CA 1
ATOM 2028 C C . ALA A 1 269 ? -4.637 0.137 -32.156 1 51.25 269 ALA A C 1
ATOM 2030 O O . ALA A 1 269 ? -5.863 0.236 -32.219 1 51.25 269 ALA A O 1
ATOM 2031 N N . GLU A 1 270 ? -3.867 0.828 -32.969 1 50.03 270 GLU A N 1
ATOM 2032 C CA . GLU A 1 270 ? -4.398 1.837 -33.875 1 50.03 270 GLU A CA 1
ATOM 2033 C C . GLU A 1 270 ? -5.359 1.218 -34.906 1 50.03 270 GLU A C 1
ATOM 2035 O O . GLU A 1 270 ? -6.254 1.895 -35.406 1 50.03 270 GLU A O 1
ATOM 2040 N N . GLU A 1 271 ? -5.23 -0.134 -35.125 1 55.53 271 GLU A N 1
ATOM 2041 C CA . GLU A 1 271 ? -5.996 -0.662 -36.25 1 55.53 271 GLU A CA 1
ATOM 2042 C C . GLU A 1 271 ? -7.23 -1.417 -35.781 1 55.53 271 GLU A C 1
ATOM 2044 O O . GLU A 1 271 ? -8 -1.938 -36.594 1 55.53 271 GLU A O 1
ATOM 2049 N N . THR A 1 272 ? -7.402 -1.381 -34.375 1 63 272 THR A N 1
ATOM 2050 C CA . THR A 1 272 ? -8.547 -2.178 -33.938 1 63 272 THR A CA 1
ATOM 2051 C C . THR A 1 272 ? -9.648 -1.282 -33.406 1 63 272 THR A C 1
ATOM 2053 O O . THR A 1 272 ? -9.383 -0.197 -32.875 1 63 272 THR A O 1
ATOM 2056 N N . THR A 1 273 ? -10.867 -1.557 -33.812 1 72.19 273 THR A N 1
ATOM 2057 C CA . THR A 1 273 ? -12.031 -0.873 -33.281 1 72.19 273 THR A CA 1
ATOM 2058 C C . THR A 1 273 ? -11.953 -0.796 -31.75 1 72.19 273 THR A C 1
ATOM 2060 O O . THR A 1 273 ? -11.609 -1.78 -31.094 1 72.19 273 THR A O 1
ATOM 2063 N N . PRO A 1 274 ? -12.109 0.395 -31.312 1 78.62 274 PRO A N 1
ATOM 2064 C CA . PRO A 1 274 ? -11.992 0.562 -29.859 1 78.62 274 PRO A CA 1
ATOM 2065 C C . PRO A 1 274 ? -13.039 -0.239 -29.094 1 78.62 274 PRO A C 1
ATOM 2067 O O . PRO A 1 274 ? -14.172 -0.381 -29.547 1 78.62 274 PRO A O 1
ATOM 2070 N N . ALA A 1 275 ? -12.625 -0.848 -28.047 1 80.19 275 ALA A N 1
ATOM 2071 C CA . ALA A 1 275 ? -13.516 -1.583 -27.141 1 80.19 275 ALA A CA 1
ATOM 2072 C C . ALA A 1 275 ? -14.461 -0.636 -26.406 1 80.19 275 ALA A C 1
ATOM 2074 O O . ALA A 1 275 ? -14.18 0.558 -26.281 1 80.19 275 ALA A O 1
ATOM 2075 N N . PRO A 1 276 ? -15.656 -1.156 -26.094 1 87.38 276 PRO A N 1
ATOM 2076 C CA . PRO A 1 276 ? -16.547 -0.317 -25.297 1 87.38 276 PRO A CA 1
ATOM 2077 C C . PRO A 1 276 ? -15.891 0.175 -24 1 87.38 276 PRO A C 1
ATOM 2079 O O . PRO A 1 276 ? -15.117 -0.555 -23.391 1 87.38 276 PRO A O 1
ATOM 2082 N N . VAL A 1 277 ? -16.25 1.357 -23.703 1 87.69 277 VAL A N 1
ATOM 2083 C CA . VAL A 1 277 ? -15.633 1.986 -22.547 1 87.69 277 VAL A CA 1
ATOM 2084 C C . VAL A 1 277 ? -16.562 1.881 -21.344 1 87.69 277 VAL A C 1
ATOM 2086 O O . VAL A 1 277 ? -17.766 2.182 -21.438 1 87.69 277 VAL A O 1
ATOM 2089 N N . ALA A 1 278 ? -16.031 1.421 -20.25 1 91.69 278 ALA A N 1
ATOM 2090 C CA . ALA A 1 278 ? -16.781 1.317 -19.016 1 91.69 278 ALA A CA 1
ATOM 2091 C C . ALA A 1 278 ? -16.875 2.67 -18.312 1 91.69 278 ALA A C 1
ATOM 2093 O O . ALA A 1 278 ? -15.891 3.406 -18.234 1 91.69 278 ALA A O 1
ATOM 2094 N N . ARG A 1 279 ? -18.031 3.014 -17.875 1 91.94 279 ARG A N 1
ATOM 2095 C CA . ARG A 1 279 ? -18.266 4.246 -17.141 1 91.94 279 ARG A CA 1
ATOM 2096 C C . ARG A 1 279 ? -19.109 3.977 -15.891 1 91.94 279 ARG A C 1
ATOM 2098 O O . ARG A 1 279 ? -19.719 2.916 -15.766 1 91.94 279 ARG A O 1
ATOM 2105 N N . ASN A 1 280 ? -19.031 4.844 -14.906 1 92 280 ASN A N 1
ATOM 2106 C CA . ASN A 1 280 ? -19.844 4.801 -13.688 1 92 280 ASN A CA 1
ATOM 2107 C C . ASN A 1 280 ? -19.672 3.473 -12.953 1 92 280 ASN A C 1
ATOM 2109 O O . ASN A 1 280 ? -20.672 2.826 -12.602 1 92 280 ASN A O 1
ATOM 2113 N N . LYS A 1 281 ? -18.469 3.094 -12.812 1 93.94 281 LYS A N 1
ATOM 2114 C CA . LYS A 1 281 ? -18.156 1.826 -12.156 1 93.94 281 LYS A CA 1
ATOM 2115 C C . LYS A 1 281 ? -18.484 1.88 -10.672 1 93.94 281 LYS A C 1
ATOM 2117 O O . LYS A 1 281 ? -18.156 2.857 -9.992 1 93.94 281 LYS A O 1
ATOM 2122 N N . TRP A 1 282 ? -19.188 0.936 -10.195 1 96 282 TRP A N 1
ATOM 2123 C CA . TRP A 1 282 ? -19.469 0.724 -8.781 1 96 282 TRP A CA 1
ATOM 2124 C C . TRP A 1 282 ? -18.938 -0.629 -8.32 1 96 282 TRP A C 1
ATOM 2126 O O . TRP A 1 282 ? -19.172 -1.652 -8.961 1 96 282 TRP A O 1
ATOM 2136 N N . LEU A 1 283 ? -18.203 -0.603 -7.266 1 97.25 283 LEU A N 1
ATOM 2137 C CA . LEU A 1 283 ? -17.625 -1.816 -6.707 1 97.25 283 LEU A CA 1
ATOM 2138 C C . LEU A 1 283 ? -18.109 -2.053 -5.281 1 97.25 283 LEU A C 1
ATOM 2140 O O . LEU A 1 283 ? -18.375 -1.1 -4.547 1 97.25 283 LEU A O 1
ATOM 2144 N N . THR A 1 284 ? -18.281 -3.275 -4.922 1 97 284 THR A N 1
ATOM 2145 C CA . THR A 1 284 ? -18.547 -3.695 -3.549 1 97 284 THR A CA 1
ATOM 2146 C C . THR A 1 284 ? -17.781 -4.973 -3.223 1 97 284 THR A C 1
ATOM 2148 O O . THR A 1 284 ? -17.297 -5.664 -4.125 1 97 284 THR A O 1
ATOM 2151 N N . ALA A 1 285 ? -17.547 -5.176 -2.027 1 96.5 285 ALA A N 1
ATOM 2152 C CA . ALA A 1 285 ? -16.844 -6.379 -1.589 1 96.5 285 ALA A CA 1
ATOM 2153 C C . ALA A 1 285 ? -17.219 -6.742 -0.154 1 96.5 285 ALA A C 1
ATOM 2155 O O . ALA A 1 285 ? -17.531 -5.863 0.649 1 96.5 285 ALA A O 1
ATOM 2156 N N . SER A 1 286 ? -17.219 -8.039 0.143 1 96.62 286 SER A N 1
ATOM 2157 C CA . SER A 1 286 ? -17.516 -8.5 1.495 1 96.62 286 SER A CA 1
ATOM 2158 C C . SER A 1 286 ? -16.891 -9.852 1.775 1 96.62 286 SER A C 1
ATOM 2160 O O . SER A 1 286 ? -16.828 -10.711 0.895 1 96.62 286 SER A O 1
ATOM 2162 N N . VAL A 1 287 ? -16.344 -10.008 2.912 1 94.06 287 VAL A N 1
ATOM 2163 C CA . VAL A 1 287 ? -15.836 -11.305 3.359 1 94.06 287 VAL A CA 1
ATOM 2164 C C . VAL A 1 287 ? -16.828 -11.945 4.32 1 94.06 287 VAL A C 1
ATOM 2166 O O . VAL A 1 287 ? -16.812 -13.164 4.527 1 94.06 287 VAL A O 1
ATOM 2169 N N . THR A 1 288 ? -17.734 -11.156 4.828 1 91.12 288 THR A N 1
ATOM 2170 C CA . THR A 1 288 ? -18.734 -11.648 5.781 1 91.12 288 THR A CA 1
ATOM 2171 C C . THR A 1 288 ? -19.969 -12.156 5.055 1 91.12 288 THR A C 1
ATOM 2173 O O . THR A 1 288 ? -20.516 -13.203 5.414 1 91.12 288 THR A O 1
ATOM 2176 N N . THR A 1 289 ? -20.344 -11.359 4.043 1 88 289 THR A N 1
ATOM 2177 C CA . THR A 1 289 ? -21.5 -11.758 3.244 1 88 289 THR A CA 1
ATOM 2178 C C . THR A 1 289 ? -21.109 -12.844 2.242 1 88 289 THR A C 1
ATOM 2180 O O . THR A 1 289 ? -20.031 -12.797 1.65 1 88 289 THR A O 1
ATOM 2183 N N . ASN A 1 290 ? -21.906 -13.805 2.057 1 85.5 290 ASN A N 1
ATOM 2184 C CA . ASN A 1 290 ? -21.609 -14.859 1.092 1 85.5 290 ASN A CA 1
ATOM 2185 C C . ASN A 1 290 ? -21.828 -14.375 -0.342 1 85.5 290 ASN A C 1
ATOM 2187 O O . ASN A 1 290 ? -22.266 -13.242 -0.565 1 85.5 290 ASN A O 1
ATOM 2191 N N . ALA A 1 291 ? -21.547 -15.195 -1.22 1 90.69 291 ALA A N 1
ATOM 2192 C CA . ALA A 1 291 ? -21.594 -14.875 -2.645 1 90.69 291 ALA A CA 1
ATOM 2193 C C . ALA A 1 291 ? -23.016 -14.453 -3.057 1 90.69 291 ALA A C 1
ATOM 2195 O O . ALA A 1 291 ? -23.172 -13.523 -3.857 1 90.69 291 ALA A O 1
ATOM 2196 N N . ALA A 1 292 ? -23.984 -15.086 -2.473 1 92.94 292 ALA A N 1
ATOM 2197 C CA . ALA A 1 292 ? -25.375 -14.758 -2.789 1 92.94 292 ALA A CA 1
ATOM 2198 C C . ALA A 1 292 ? -25.719 -13.328 -2.361 1 92.94 292 ALA A C 1
ATOM 2200 O O . ALA A 1 292 ? -26.375 -12.602 -3.096 1 92.94 292 ALA A O 1
ATOM 2201 N N . GLY A 1 293 ? -25.266 -12.984 -1.172 1 93.94 293 GLY A N 1
ATOM 2202 C CA . GLY A 1 293 ? -25.516 -11.648 -0.668 1 93.94 293 GLY A CA 1
ATOM 2203 C C . GLY A 1 293 ? -24.875 -10.562 -1.507 1 93.94 293 GLY A C 1
ATOM 2204 O O . GLY A 1 293 ? -25.469 -9.516 -1.749 1 93.94 293 GLY A O 1
ATOM 2205 N N . VAL A 1 294 ? -23.672 -10.773 -1.928 1 95.44 294 VAL A N 1
ATOM 2206 C CA . VAL A 1 294 ? -22.969 -9.797 -2.756 1 95.44 294 VAL A CA 1
ATOM 2207 C C . VAL A 1 294 ? -23.688 -9.656 -4.102 1 95.44 294 VAL A C 1
ATOM 2209 O O . VAL A 1 294 ? -23.828 -8.555 -4.625 1 95.44 294 VAL A O 1
ATOM 2212 N N . LEU A 1 295 ? -24.125 -10.766 -4.656 1 96.75 295 LEU A N 1
ATOM 2213 C CA . LEU A 1 295 ? -24.859 -10.719 -5.914 1 96.75 295 LEU A CA 1
ATOM 2214 C C . LEU A 1 295 ? -26.172 -9.961 -5.746 1 96.75 295 LEU A C 1
ATOM 2216 O O . LEU A 1 295 ? -26.609 -9.242 -6.648 1 96.75 295 LEU A O 1
ATOM 2220 N N . THR A 1 296 ? -26.781 -10.188 -4.598 1 96.56 296 THR A N 1
ATOM 2221 C CA . THR A 1 296 ? -27.984 -9.422 -4.305 1 96.56 296 THR A CA 1
ATOM 2222 C C . THR A 1 296 ? -27.703 -7.926 -4.332 1 96.56 296 THR A C 1
ATOM 2224 O O . THR A 1 296 ? -28.453 -7.152 -4.918 1 96.56 296 THR A O 1
ATOM 2227 N N . ALA A 1 297 ? -26.625 -7.52 -3.723 1 95.81 297 ALA A N 1
ATOM 2228 C CA . ALA A 1 297 ? -26.219 -6.113 -3.719 1 95.81 297 ALA A CA 1
ATOM 2229 C C . ALA A 1 297 ? -25.969 -5.613 -5.137 1 95.81 297 ALA A C 1
ATOM 2231 O O . ALA A 1 297 ? -26.297 -4.469 -5.465 1 95.81 297 ALA A O 1
ATOM 2232 N N . VAL A 1 298 ? -25.391 -6.438 -5.977 1 97.38 298 VAL A N 1
ATOM 2233 C CA . VAL A 1 298 ? -25.094 -6.102 -7.367 1 97.38 298 VAL A CA 1
ATOM 2234 C C . VAL A 1 298 ? -26.406 -5.859 -8.125 1 97.38 298 VAL A C 1
ATOM 2236 O O . VAL A 1 298 ? -26.531 -4.859 -8.828 1 97.38 298 VAL A O 1
ATOM 2239 N N . PHE A 1 299 ? -27.344 -6.73 -7.926 1 97.38 299 PHE A N 1
ATOM 2240 C CA . PHE A 1 299 ? -28.641 -6.594 -8.586 1 97.38 299 PHE A CA 1
ATOM 2241 C C . PHE A 1 299 ? -29.391 -5.387 -8.047 1 97.38 299 PHE A C 1
ATOM 2243 O O . PHE A 1 299 ? -30.125 -4.719 -8.789 1 97.38 299 PHE A O 1
ATOM 2250 N N . ASP A 1 300 ? -29.25 -5.129 -6.723 1 95.06 300 ASP A N 1
ATOM 2251 C CA . ASP A 1 300 ? -29.859 -3.936 -6.145 1 95.06 300 ASP A CA 1
ATOM 2252 C C . ASP A 1 300 ? -29.344 -2.67 -6.824 1 95.06 300 ASP A C 1
ATOM 2254 O O . ASP A 1 300 ? -30.125 -1.775 -7.164 1 95.06 300 ASP A O 1
ATOM 2258 N N . GLU A 1 301 ? -28.016 -2.584 -7.016 1 95.12 301 GLU A N 1
ATOM 2259 C CA . GLU A 1 301 ? -27.406 -1.433 -7.676 1 95.12 301 GLU A CA 1
ATOM 2260 C C . GLU A 1 301 ? -27.891 -1.297 -9.117 1 95.12 301 GLU A C 1
ATOM 2262 O O . GLU A 1 301 ? -28.203 -0.193 -9.57 1 95.12 301 GLU A O 1
ATOM 2267 N N . ALA A 1 302 ? -27.938 -2.434 -9.812 1 95.44 302 ALA A N 1
ATOM 2268 C CA . ALA A 1 302 ? -28.422 -2.412 -11.188 1 95.44 302 ALA A CA 1
ATOM 2269 C C . ALA A 1 302 ? -29.875 -1.93 -11.234 1 95.44 302 ALA A C 1
ATOM 2271 O O . ALA A 1 302 ? -30.25 -1.145 -12.117 1 95.44 302 ALA A O 1
ATOM 2272 N N . THR A 1 303 ? -30.703 -2.385 -10.32 1 93.44 303 THR A N 1
ATOM 2273 C CA . THR A 1 303 ? -32.094 -2 -10.258 1 93.44 303 THR A CA 1
ATOM 2274 C C . THR A 1 303 ? -32.25 -0.51 -9.961 1 93.44 303 THR A C 1
ATOM 2276 O O . THR A 1 303 ? -33.125 0.155 -10.5 1 93.44 303 THR A O 1
ATOM 2279 N N . ARG A 1 304 ? -31.422 -0.023 -9.148 1 91.31 304 ARG A N 1
ATOM 2280 C CA . ARG A 1 304 ? -31.453 1.402 -8.836 1 91.31 304 ARG A CA 1
ATOM 2281 C C . ARG A 1 304 ? -31.109 2.238 -10.062 1 91.31 304 ARG A C 1
ATOM 2283 O O . ARG A 1 304 ? -31.672 3.324 -10.258 1 91.31 304 ARG A O 1
ATOM 2290 N N . ARG A 1 305 ? -30.25 1.745 -10.875 1 91.56 305 ARG A N 1
ATOM 2291 C CA . ARG A 1 305 ? -29.828 2.461 -12.078 1 91.56 305 ARG A CA 1
ATOM 2292 C C . ARG A 1 305 ? -30.875 2.348 -13.172 1 91.56 305 ARG A C 1
ATOM 2294 O O . ARG A 1 305 ? -30.984 3.227 -14.031 1 91.56 305 ARG A O 1
ATOM 2301 N N . ASP A 1 306 ? -31.609 1.243 -13.141 1 92.12 306 ASP A N 1
ATOM 2302 C CA . ASP A 1 306 ? -32.625 0.957 -14.141 1 92.12 306 ASP A CA 1
ATOM 2303 C C . ASP A 1 306 ? -33.875 0.361 -13.5 1 92.12 306 ASP A C 1
ATOM 2305 O O . ASP A 1 306 ? -34.219 -0.798 -13.742 1 92.12 306 ASP A O 1
ATOM 2309 N N . PRO A 1 307 ? -34.656 1.19 -12.82 1 89.44 307 PRO A N 1
ATOM 2310 C CA . PRO A 1 307 ? -35.812 0.697 -12.031 1 89.44 307 PRO A CA 1
ATOM 2311 C C . PRO A 1 307 ? -36.906 0.094 -12.898 1 89.44 307 PRO A C 1
ATOM 2313 O O . PRO A 1 307 ? -37.656 -0.778 -12.438 1 89.44 307 PRO A O 1
ATOM 2316 N N . THR A 1 308 ? -36.969 0.516 -14.102 1 89.38 308 THR A N 1
ATOM 2317 C CA . THR A 1 308 ? -38.062 0.034 -14.961 1 89.38 308 THR A CA 1
ATOM 2318 C C . THR A 1 308 ? -37.562 -1.075 -15.883 1 89.38 308 THR A C 1
ATOM 2320 O O . THR A 1 308 ? -38.312 -1.562 -16.734 1 89.38 308 THR A O 1
ATOM 2323 N N . HIS A 1 309 ? -36.312 -1.439 -15.812 1 89.81 309 HIS A N 1
ATOM 2324 C CA . HIS A 1 309 ? -35.719 -2.543 -16.562 1 89.81 309 HIS A CA 1
ATOM 2325 C C . HIS A 1 309 ? -35.844 -2.322 -18.062 1 89.81 309 HIS A C 1
ATOM 2327 O O . HIS A 1 309 ? -36.25 -3.221 -18.797 1 89.81 309 HIS A O 1
ATOM 2333 N N . GLN A 1 310 ? -35.531 -1.195 -18.484 1 90.06 310 GLN A N 1
ATOM 2334 C CA . GLN A 1 310 ? -35.625 -0.839 -19.891 1 90.06 310 GLN A CA 1
ATOM 2335 C C . GLN A 1 310 ? -34.281 -1.071 -20.609 1 90.06 310 GLN A C 1
ATOM 2337 O O . GLN A 1 310 ? -34.25 -1.172 -21.844 1 90.06 310 GLN A O 1
ATOM 2342 N N . ARG A 1 311 ? -33.281 -1.225 -19.875 1 93.12 311 ARG A N 1
ATOM 2343 C CA . ARG A 1 311 ? -31.953 -1.37 -20.453 1 93.12 311 ARG A CA 1
ATOM 2344 C C . ARG A 1 311 ? -31.562 -2.84 -20.578 1 93.12 311 ARG A C 1
ATOM 2346 O O . ARG A 1 311 ? -32.156 -3.701 -19.938 1 93.12 311 ARG A O 1
ATOM 2353 N N . GLN A 1 312 ? -30.578 -3.066 -21.438 1 95.25 312 GLN A N 1
ATOM 2354 C CA . GLN A 1 312 ? -29.984 -4.395 -21.531 1 95.25 312 GLN A CA 1
ATOM 2355 C C . GLN A 1 312 ? -29.062 -4.676 -20.359 1 95.25 312 GLN A C 1
ATOM 2357 O O . GLN A 1 312 ? -28.172 -3.873 -20.047 1 95.25 312 GLN A O 1
ATOM 2362 N N . TRP A 1 313 ? -29.328 -5.801 -19.625 1 97.12 313 TRP A N 1
ATOM 2363 C CA . TRP A 1 313 ? -28.453 -6.246 -18.562 1 97.12 313 TRP A CA 1
ATOM 2364 C C . TRP A 1 313 ? -27.609 -7.434 -19 1 97.12 313 TRP A C 1
ATOM 2366 O O . TRP A 1 313 ? -28.125 -8.391 -19.578 1 97.12 313 TRP A O 1
ATOM 2376 N N . ILE A 1 314 ? -26.328 -7.344 -18.766 1 97.81 314 ILE A N 1
ATOM 2377 C CA . ILE A 1 314 ? -25.422 -8.445 -19.062 1 97.81 314 ILE A CA 1
ATOM 2378 C C . ILE A 1 314 ? -24.688 -8.867 -17.797 1 97.81 314 ILE A C 1
ATOM 2380 O O . ILE A 1 314 ? -24.156 -8.023 -17.078 1 97.81 314 ILE A O 1
ATOM 2384 N N . ALA A 1 315 ? -24.703 -10.141 -17.469 1 98.25 315 ALA A N 1
ATOM 2385 C CA . ALA A 1 315 ? -23.844 -10.703 -16.438 1 98.25 315 ALA A CA 1
ATOM 2386 C C . ALA A 1 315 ? -22.609 -11.359 -17.047 1 98.25 315 ALA A C 1
ATOM 2388 O O . ALA A 1 315 ? -22.719 -12.352 -17.766 1 98.25 315 ALA A O 1
ATOM 2389 N N . LEU A 1 316 ? -21.531 -10.789 -16.828 1 97.44 316 LEU A N 1
ATOM 2390 C CA . LEU A 1 316 ? -20.25 -11.273 -17.344 1 97.44 316 LEU A CA 1
ATOM 2391 C C . LEU A 1 316 ? -19.438 -11.953 -16.25 1 97.44 316 LEU A C 1
ATOM 2393 O O . LEU A 1 316 ? -18.984 -11.289 -15.312 1 97.44 316 LEU A O 1
ATOM 2397 N N . VAL A 1 317 ? -19.219 -13.336 -16.297 1 96.31 317 VAL A N 1
ATOM 2398 C CA . VAL A 1 317 ? -18.656 -14.094 -15.188 1 96.31 317 VAL A CA 1
ATOM 2399 C C . VAL A 1 317 ? -17.734 -15.188 -15.727 1 96.31 317 VAL A C 1
ATOM 2401 O O . VAL A 1 317 ? -17.609 -15.367 -16.938 1 96.31 317 VAL A O 1
ATOM 2404 N N . ASP A 1 318 ? -17.047 -15.992 -14.883 1 92.12 318 ASP A N 1
ATOM 2405 C CA . ASP A 1 318 ? -16.062 -16.984 -15.289 1 92.12 318 ASP A CA 1
ATOM 2406 C C . ASP A 1 318 ? -16.703 -18.328 -15.547 1 92.12 318 ASP A C 1
ATOM 2408 O O . ASP A 1 318 ? -16.047 -19.266 -16.016 1 92.12 318 ASP A O 1
ATOM 2412 N N . GLY A 1 319 ? -18.047 -18.516 -15.242 1 89.94 319 GLY A N 1
ATOM 2413 C CA . GLY A 1 319 ? -18.734 -19.734 -15.617 1 89.94 319 GLY A CA 1
ATOM 2414 C C . GLY A 1 319 ? -18.969 -20.672 -14.445 1 89.94 319 GLY A C 1
ATOM 2415 O O . GLY A 1 319 ? -19.438 -21.797 -14.625 1 89.94 319 GLY A O 1
ATOM 2416 N N . ASN A 1 320 ? -18.625 -20.312 -13.258 1 91.44 320 ASN A N 1
ATOM 2417 C CA . ASN A 1 320 ? -18.922 -21.141 -12.086 1 91.44 320 ASN A CA 1
ATOM 2418 C C . ASN A 1 320 ? -20.406 -21.453 -11.977 1 91.44 320 ASN A C 1
ATOM 2420 O O . ASN A 1 320 ? -21.234 -20.547 -12 1 91.44 320 ASN A O 1
ATOM 2424 N N . ASN A 1 321 ? -20.734 -22.703 -11.859 1 93.56 321 ASN A N 1
ATOM 2425 C CA . ASN A 1 321 ? -22.125 -23.141 -11.922 1 93.56 321 ASN A CA 1
ATOM 2426 C C . ASN A 1 321 ? -22.938 -22.547 -10.773 1 93.56 321 ASN A C 1
ATOM 2428 O O . ASN A 1 321 ? -24.109 -22.203 -10.953 1 93.56 321 ASN A O 1
ATOM 2432 N N . ASP A 1 322 ? -22.375 -22.469 -9.641 1 92.69 322 ASP A N 1
ATOM 2433 C CA . ASP A 1 322 ? -23.078 -21.891 -8.5 1 92.69 322 ASP A CA 1
ATOM 2434 C C . ASP A 1 322 ? -23.391 -20.406 -8.727 1 92.69 322 ASP A C 1
ATOM 2436 O O . ASP A 1 322 ? -24.469 -19.938 -8.391 1 92.69 322 ASP A O 1
ATOM 2440 N N . GLN A 1 323 ? -22.453 -19.766 -9.203 1 94.38 323 GLN A N 1
ATOM 2441 C CA . GLN A 1 323 ? -22.625 -18.344 -9.508 1 94.38 323 GLN A CA 1
ATOM 2442 C C . GLN A 1 323 ? -23.703 -18.141 -10.57 1 94.38 323 GLN A C 1
ATOM 2444 O O . GLN A 1 323 ? -24.547 -17.25 -10.453 1 94.38 323 GLN A O 1
ATOM 2449 N N . LEU A 1 324 ? -23.719 -19 -11.602 1 96.44 324 LEU A N 1
ATOM 2450 C CA . LEU A 1 324 ? -24.703 -18.938 -12.664 1 96.44 324 LEU A CA 1
ATOM 2451 C C . LEU A 1 324 ? -26.109 -19.172 -12.117 1 96.44 324 LEU A C 1
ATOM 2453 O O . LEU A 1 324 ? -27.047 -18.453 -12.469 1 96.44 324 LEU A O 1
ATOM 2457 N N . ARG A 1 325 ? -26.172 -20.125 -11.273 1 96.44 325 ARG A N 1
ATOM 2458 C CA . ARG A 1 325 ? -27.469 -20.422 -10.664 1 96.44 325 ARG A CA 1
ATOM 2459 C C . ARG A 1 325 ? -27.969 -19.234 -9.852 1 96.44 325 ARG A C 1
ATOM 2461 O O . ARG A 1 325 ? -29.156 -18.891 -9.93 1 96.44 325 ARG A O 1
ATOM 2468 N N . ARG A 1 326 ? -27.109 -18.625 -9.133 1 96.25 326 ARG A N 1
ATOM 2469 C CA . ARG A 1 326 ? -27.484 -17.5 -8.297 1 96.25 326 ARG A CA 1
ATOM 2470 C C . ARG A 1 326 ? -27.922 -16.312 -9.148 1 96.25 326 ARG A C 1
ATOM 2472 O O . ARG A 1 326 ? -28.875 -15.609 -8.797 1 96.25 326 ARG A O 1
ATOM 2479 N N . ILE A 1 327 ? -27.25 -16.078 -10.203 1 97.69 327 ILE A N 1
ATOM 2480 C CA . ILE A 1 327 ? -27.594 -14.992 -11.109 1 97.69 327 ILE A CA 1
ATOM 2481 C C . ILE A 1 327 ? -28.984 -15.234 -11.695 1 97.69 327 ILE A C 1
ATOM 2483 O O . ILE A 1 327 ? -29.812 -14.328 -11.727 1 97.69 327 ILE A O 1
ATOM 2487 N N . ARG A 1 328 ? -29.219 -16.438 -12.125 1 97.38 328 ARG A N 1
ATOM 2488 C CA . ARG A 1 328 ? -30.516 -16.781 -12.695 1 97.38 328 ARG A CA 1
ATOM 2489 C C . ARG A 1 328 ? -31.625 -16.641 -11.656 1 97.38 328 ARG A C 1
ATOM 2491 O O . ARG A 1 328 ? -32.719 -16.172 -11.969 1 97.38 328 ARG A O 1
ATOM 2498 N N . THR A 1 329 ? -31.328 -17.031 -10.469 1 96.81 329 THR A N 1
ATOM 2499 C CA . THR A 1 329 ? -32.312 -16.906 -9.391 1 96.81 329 THR A CA 1
ATOM 2500 C C . THR A 1 329 ? -32.656 -15.453 -9.141 1 96.81 329 THR A C 1
ATOM 2502 O O . THR A 1 329 ? -33.844 -15.102 -9.023 1 96.81 329 THR A O 1
ATOM 2505 N N . GLU A 1 330 ? -31.641 -14.625 -9.039 1 97.06 330 GLU A N 1
ATOM 2506 C CA . GLU A 1 330 ? -31.859 -13.195 -8.836 1 97.06 330 GLU A CA 1
ATOM 2507 C C . GLU A 1 330 ? -32.688 -12.594 -9.984 1 97.06 330 GLU A C 1
ATOM 2509 O O . GLU A 1 330 ? -33.562 -11.781 -9.766 1 97.06 330 GLU A O 1
ATOM 2514 N N . ALA A 1 331 ? -32.312 -12.953 -11.203 1 97.38 331 ALA A N 1
ATOM 2515 C CA . ALA A 1 331 ? -33 -12.445 -12.375 1 97.38 331 ALA A CA 1
ATOM 2516 C C . ALA A 1 331 ? -34.469 -12.828 -12.352 1 97.38 331 ALA A C 1
ATOM 2518 O O . ALA A 1 331 ? -35.344 -12.008 -12.648 1 97.38 331 ALA A O 1
ATOM 2519 N N . ARG A 1 332 ? -34.781 -14.039 -12.008 1 96.81 332 ARG A N 1
ATOM 2520 C CA . ARG A 1 332 ? -36.156 -14.531 -11.945 1 96.81 332 ARG A CA 1
ATOM 2521 C C . ARG A 1 332 ? -36.938 -13.82 -10.852 1 96.81 332 ARG A C 1
ATOM 2523 O O . ARG A 1 332 ? -38.062 -13.398 -11.078 1 96.81 332 ARG A O 1
ATOM 2530 N N . THR A 1 333 ? -36.344 -13.719 -9.695 1 95.75 333 THR A N 1
ATOM 2531 C CA . THR A 1 333 ? -37 -13.102 -8.547 1 95.75 333 THR A CA 1
ATOM 2532 C C . THR A 1 333 ? -37.375 -11.656 -8.844 1 95.75 333 THR A C 1
ATOM 2534 O O . THR A 1 333 ? -38.438 -11.188 -8.453 1 95.75 333 THR A O 1
ATOM 2537 N N . ARG A 1 334 ? -36.562 -11.008 -9.617 1 95.5 334 ARG A N 1
ATOM 2538 C CA . ARG A 1 334 ? -36.75 -9.594 -9.898 1 95.5 334 ARG A CA 1
ATOM 2539 C C . ARG A 1 334 ? -37.469 -9.383 -11.227 1 95.5 334 ARG A C 1
ATOM 2541 O O . ARG A 1 334 ? -37.75 -8.25 -11.625 1 95.5 334 ARG A O 1
ATOM 2548 N N . LYS A 1 335 ? -37.719 -10.469 -11.938 1 95.38 335 LYS A N 1
ATOM 2549 C CA . LYS A 1 335 ? -38.406 -10.461 -13.219 1 95.38 335 LYS A CA 1
ATOM 2550 C C . LYS A 1 335 ? -37.688 -9.586 -14.234 1 95.38 335 LYS A C 1
ATOM 2552 O O . LYS A 1 335 ? -38.312 -8.734 -14.883 1 95.38 335 LYS A O 1
ATOM 2557 N N . VAL A 1 336 ? -36.406 -9.711 -14.258 1 96.06 336 VAL A N 1
ATOM 2558 C CA . VAL A 1 336 ? -35.594 -8.969 -15.219 1 96.06 336 VAL A CA 1
ATOM 2559 C C . VAL A 1 336 ? -34.875 -9.945 -16.141 1 96.06 336 VAL A C 1
ATOM 2561 O O . VAL A 1 336 ? -34.438 -11.023 -15.703 1 96.06 336 VAL A O 1
ATOM 2564 N N . LYS A 1 337 ? -34.75 -9.555 -17.391 1 95.62 337 LYS A N 1
ATOM 2565 C CA . LYS A 1 337 ? -34 -10.352 -18.344 1 95.62 337 LYS A CA 1
ATOM 2566 C C . LYS A 1 337 ? -32.5 -10.008 -18.312 1 95.62 337 LYS A C 1
ATOM 2568 O O . LYS A 1 337 ? -32.125 -8.859 -18.5 1 95.62 337 LYS A O 1
ATOM 2573 N N . VAL A 1 338 ? -31.719 -11 -17.984 1 97.5 338 VAL A N 1
ATOM 2574 C CA . VAL A 1 338 ? -30.266 -10.82 -17.922 1 97.5 338 VAL A CA 1
ATOM 2575 C C . VAL A 1 338 ? -29.578 -11.797 -18.859 1 97.5 338 VAL A C 1
ATOM 2577 O O . VAL A 1 338 ? -29.797 -13.008 -18.781 1 97.5 338 VAL A O 1
ATOM 2580 N N . THR A 1 339 ? -28.828 -11.305 -19.797 1 97.62 339 THR A N 1
ATOM 2581 C CA . THR A 1 339 ? -28.016 -12.156 -20.641 1 97.62 339 THR A CA 1
ATOM 2582 C C . THR A 1 339 ? -26.719 -12.539 -19.938 1 97.62 339 THR A C 1
ATOM 2584 O O . THR A 1 339 ? -25.953 -11.672 -19.5 1 97.62 339 THR A O 1
ATOM 2587 N N . ILE A 1 340 ? -26.484 -13.812 -19.812 1 98.06 340 ILE A N 1
ATOM 2588 C CA . ILE A 1 340 ? -25.281 -14.281 -19.141 1 98.06 340 ILE A CA 1
ATOM 2589 C C . ILE A 1 340 ? -24.219 -14.633 -20.172 1 98.06 340 ILE A C 1
ATOM 2591 O O . ILE A 1 340 ? -24.5 -15.352 -21.141 1 98.06 340 ILE A O 1
ATOM 2595 N N . LEU A 1 341 ? -23.047 -14.062 -20.047 1 97.69 341 LEU A N 1
ATOM 2596 C CA . LEU A 1 341 ? -21.906 -14.336 -20.906 1 97.69 341 LEU A CA 1
ATOM 2597 C C . LEU A 1 341 ? -20.703 -14.797 -20.094 1 97.69 341 LEU A C 1
ATOM 2599 O O . LEU A 1 341 ? -20.422 -14.25 -19.016 1 97.69 341 LEU A O 1
ATOM 2603 N N . ILE A 1 342 ? -20.016 -15.812 -20.609 1 97.25 342 ILE A N 1
ATOM 2604 C CA . ILE A 1 342 ? -18.797 -16.297 -19.953 1 97.25 342 ILE A CA 1
ATOM 2605 C C . ILE A 1 342 ? -17.578 -15.555 -20.484 1 97.25 342 ILE A C 1
ATOM 2607 O O . ILE A 1 342 ? -17.484 -15.312 -21.688 1 97.25 342 ILE A O 1
ATOM 2611 N N . ASP A 1 343 ? -16.703 -15.266 -19.594 1 94.88 343 ASP A N 1
ATOM 2612 C CA . ASP A 1 343 ? -15.422 -14.641 -19.922 1 94.88 343 ASP A CA 1
ATOM 2613 C C . ASP A 1 343 ? -14.672 -15.453 -20.984 1 94.88 343 ASP A C 1
ATOM 2615 O O . ASP A 1 343 ? -14.328 -16.609 -20.734 1 94.88 343 ASP A O 1
ATOM 2619 N N . VAL A 1 344 ? -14.391 -14.82 -22.062 1 93.69 344 VAL A N 1
ATOM 2620 C CA . VAL A 1 344 ? -13.758 -15.516 -23.188 1 93.69 344 VAL A CA 1
ATOM 2621 C C . VAL A 1 344 ? -12.367 -16 -22.766 1 93.69 344 VAL A C 1
ATOM 2623 O O . VAL A 1 344 ? -11.883 -17.016 -23.266 1 93.69 344 VAL A O 1
ATOM 2626 N N . ILE A 1 345 ? -11.797 -15.336 -21.797 1 90.06 345 ILE A N 1
ATOM 2627 C CA . ILE A 1 345 ? -10.461 -15.719 -21.359 1 90.06 345 ILE A CA 1
ATOM 2628 C C . ILE A 1 345 ? -10.516 -17.078 -20.656 1 90.06 345 ILE A C 1
ATOM 2630 O O . ILE A 1 345 ? -9.594 -17.875 -20.766 1 90.06 345 ILE A O 1
ATOM 2634 N N . HIS A 1 346 ? -11.57 -17.344 -19.906 1 91.5 346 HIS A N 1
ATOM 2635 C CA . HIS A 1 346 ? -11.758 -18.625 -19.266 1 91.5 346 HIS A CA 1
ATOM 2636 C C . HIS A 1 346 ? -11.945 -19.734 -20.297 1 91.5 346 HIS A C 1
ATOM 2638 O O . HIS A 1 346 ? -11.469 -20.859 -20.109 1 91.5 346 HIS A O 1
ATOM 2644 N N . VAL A 1 347 ? -12.609 -19.406 -21.328 1 93.5 347 VAL A N 1
ATOM 2645 C CA . VAL A 1 347 ? -12.812 -20.359 -22.406 1 93.5 347 VAL A CA 1
ATOM 2646 C C . VAL A 1 347 ? -11.477 -20.688 -23.062 1 93.5 347 VAL A C 1
ATOM 2648 O O . VAL A 1 347 ? -11.18 -21.844 -23.344 1 93.5 347 VAL A O 1
ATOM 2651 N N . LEU A 1 348 ? -10.703 -19.688 -23.297 1 90.31 348 LEU A N 1
ATOM 2652 C CA . LEU A 1 348 ? -9.383 -19.875 -23.875 1 90.31 348 LEU A CA 1
ATOM 2653 C C . LEU A 1 348 ? -8.523 -20.781 -23 1 90.31 348 LEU A C 1
ATOM 2655 O O . LEU A 1 348 ? -7.703 -21.547 -23.5 1 90.31 348 LEU A O 1
ATOM 2659 N N . GLU A 1 349 ? -8.664 -20.641 -21.688 1 89.19 349 GLU A N 1
ATOM 2660 C CA . GLU A 1 349 ? -7.918 -21.5 -20.766 1 89.19 349 GLU A CA 1
ATOM 2661 C C . GLU A 1 349 ? -8.25 -22.969 -20.969 1 89.19 349 GLU A C 1
ATOM 2663 O O . GLU A 1 349 ? -7.359 -23.812 -20.953 1 89.19 349 GLU A O 1
ATOM 2668 N N . TYR A 1 350 ? -9.508 -23.266 -21.172 1 91.31 350 TYR A N 1
ATOM 2669 C CA . TYR A 1 350 ? -9.922 -24.625 -21.453 1 91.31 350 TYR A CA 1
ATOM 2670 C C . TYR A 1 350 ? -9.367 -25.094 -22.797 1 91.31 350 TYR A C 1
ATOM 2672 O O . TYR A 1 350 ? -8.93 -26.25 -22.922 1 91.31 350 TYR A O 1
ATOM 2680 N N . LEU A 1 351 ? -9.391 -24.188 -23.797 1 91.5 351 LEU A N 1
ATOM 2681 C CA . LEU A 1 351 ? -8.852 -24.531 -25.109 1 91.5 351 LEU A CA 1
ATOM 2682 C C . LEU A 1 351 ? -7.367 -24.875 -25.016 1 91.5 351 LEU A C 1
ATOM 2684 O O . LEU A 1 351 ? -6.898 -25.812 -25.672 1 91.5 351 LEU A O 1
ATOM 2688 N N . TRP A 1 352 ? -6.695 -24.156 -24.234 1 88 352 TRP A N 1
ATOM 2689 C CA . TRP A 1 352 ? -5.273 -24.422 -24.062 1 88 352 TRP A CA 1
ATOM 2690 C C . TRP A 1 352 ? -5.043 -25.766 -23.375 1 88 352 TRP A C 1
ATOM 2692 O O . TRP A 1 352 ? -4.113 -26.5 -23.734 1 88 352 TRP A O 1
ATOM 2702 N N . LYS A 1 353 ? -5.797 -26.062 -22.375 1 87.5 353 LYS A N 1
ATOM 2703 C CA . LYS A 1 353 ? -5.707 -27.359 -21.719 1 87.5 353 LYS A CA 1
ATOM 2704 C C . LYS A 1 353 ? -5.875 -28.5 -22.719 1 87.5 353 LYS A C 1
ATOM 2706 O O . LYS A 1 353 ? -5.141 -29.5 -22.672 1 87.5 353 LYS A O 1
ATOM 2711 N N . ALA A 1 354 ? -6.785 -28.312 -23.609 1 91.25 354 ALA A N 1
ATOM 2712 C CA . ALA A 1 354 ? -7 -29.312 -24.656 1 91.25 354 ALA A CA 1
ATOM 2713 C C . ALA A 1 354 ? -5.824 -29.359 -25.625 1 91.25 354 ALA A C 1
ATOM 2715 O O . ALA A 1 354 ? -5.398 -30.438 -26.047 1 91.25 354 ALA A O 1
ATOM 2716 N N . ALA A 1 355 ? -5.363 -28.188 -25.969 1 89.62 355 ALA A N 1
ATOM 2717 C CA . ALA A 1 355 ? -4.254 -28.094 -26.906 1 89.62 355 ALA A CA 1
ATOM 2718 C C . ALA A 1 355 ? -3.031 -28.844 -26.391 1 89.62 355 ALA A C 1
ATOM 2720 O O . ALA A 1 355 ? -2.338 -29.516 -27.156 1 89.62 355 ALA A O 1
ATOM 2721 N N . TRP A 1 356 ? -2.875 -28.766 -25.094 1 85.62 356 TRP A N 1
ATOM 2722 C CA . TRP A 1 356 ? -1.694 -29.391 -24.516 1 85.62 356 TRP A CA 1
ATOM 2723 C C . TRP A 1 356 ? -1.878 -30.906 -24.406 1 85.62 356 TRP A C 1
ATOM 2725 O O . TRP A 1 356 ? -0.908 -31.641 -24.234 1 85.62 356 TRP A O 1
ATOM 2735 N N . CYS A 1 357 ? -3.018 -31.359 -24.5 1 85.25 357 CYS A N 1
ATOM 2736 C CA . CYS A 1 357 ? -3.281 -32.781 -24.594 1 85.25 357 CYS A CA 1
ATOM 2737 C C . CYS A 1 357 ? -3.002 -33.281 -26 1 85.25 357 CYS A C 1
ATOM 2739 O O . CYS A 1 357 ? -2.629 -34.469 -26.188 1 85.25 357 CYS A O 1
ATOM 2741 N N . LEU A 1 358 ? -3.139 -32.375 -26.969 1 87.44 358 LEU A N 1
ATOM 2742 C CA . LEU A 1 358 ? -3.109 -32.812 -28.359 1 87.44 358 LEU A CA 1
ATOM 2743 C C . LEU A 1 358 ? -1.752 -32.5 -29 1 87.44 358 LEU A C 1
ATOM 2745 O O . LEU A 1 358 ? -1.419 -33.031 -30.047 1 87.44 358 LEU A O 1
ATOM 2749 N N . HIS A 1 359 ? -1.079 -31.625 -28.406 1 83.31 359 HIS A N 1
ATOM 2750 C CA . HIS A 1 359 ? 0.229 -31.203 -28.906 1 83.31 359 HIS A CA 1
ATOM 2751 C C . HIS A 1 359 ? 1.292 -31.312 -27.812 1 83.31 359 HIS A C 1
ATOM 2753 O O . HIS A 1 359 ? 0.973 -31.297 -26.625 1 83.31 359 HIS A O 1
ATOM 2759 N N . ASP A 1 360 ? 2.512 -31.469 -28.281 1 73 360 ASP A N 1
ATOM 2760 C CA . ASP A 1 360 ? 3.611 -31.469 -27.328 1 73 360 ASP A CA 1
ATOM 2761 C C . ASP A 1 360 ? 3.816 -30.078 -26.719 1 73 360 ASP A C 1
ATOM 2763 O O . ASP A 1 360 ? 3.551 -29.078 -27.375 1 73 360 ASP A O 1
ATOM 2767 N N . GLU A 1 361 ? 4.203 -30.156 -25.438 1 68.5 361 GLU A N 1
ATOM 2768 C CA . GLU A 1 361 ? 4.445 -28.875 -24.781 1 68.5 361 GLU A CA 1
ATOM 2769 C C . GLU A 1 361 ? 5.469 -28.047 -25.547 1 68.5 361 GLU A C 1
ATOM 2771 O O . GLU A 1 361 ? 6.52 -28.547 -25.938 1 68.5 361 GLU A O 1
ATOM 2776 N N . GLY A 1 362 ? 5.16 -26.797 -25.812 1 64.62 362 GLY A N 1
ATOM 2777 C CA . GLY A 1 362 ? 6.066 -25.891 -26.516 1 64.62 362 GLY A CA 1
ATOM 2778 C C . GLY A 1 362 ? 5.906 -25.938 -28.016 1 64.62 362 GLY A C 1
ATOM 2779 O O . GLY A 1 362 ? 6.531 -25.156 -28.734 1 64.62 362 GLY A O 1
ATOM 2780 N N . ASP A 1 363 ? 5.109 -26.828 -28.516 1 75.44 363 ASP A N 1
ATOM 2781 C CA . ASP A 1 363 ? 4.871 -26.938 -29.938 1 75.44 363 ASP A CA 1
ATOM 2782 C C . ASP A 1 363 ? 4.141 -25.719 -30.484 1 75.44 363 ASP A C 1
ATOM 2784 O O . ASP A 1 363 ? 3.043 -25.391 -30.031 1 75.44 363 ASP A O 1
ATOM 2788 N N . PRO A 1 364 ? 4.746 -25 -31.422 1 78.06 364 PRO A N 1
ATOM 2789 C CA . PRO A 1 364 ? 4.094 -23.828 -32 1 78.06 364 PRO A CA 1
ATOM 2790 C C . PRO A 1 364 ? 2.756 -24.156 -32.656 1 78.06 364 PRO A C 1
ATOM 2792 O O . PRO A 1 364 ? 1.895 -23.281 -32.781 1 78.06 364 PRO A O 1
ATOM 2795 N N . ALA A 1 365 ? 2.605 -25.359 -33.062 1 84.06 365 ALA A N 1
ATOM 2796 C CA . ALA A 1 365 ? 1.354 -25.781 -33.688 1 84.06 365 ALA A CA 1
ATOM 2797 C C . ALA A 1 365 ? 0.185 -25.656 -32.719 1 84.06 365 ALA A C 1
ATOM 2799 O O . ALA A 1 365 ? -0.964 -25.484 -33.156 1 84.06 365 ALA A O 1
ATOM 2800 N N . ALA A 1 366 ? 0.48 -25.781 -31.453 1 86.44 366 ALA A N 1
ATOM 2801 C CA . ALA A 1 366 ? -0.557 -25.656 -30.438 1 86.44 366 ALA A CA 1
ATOM 2802 C C . ALA A 1 366 ? -1.174 -24.25 -30.469 1 86.44 366 ALA A C 1
ATOM 2804 O O . ALA A 1 366 ? -2.393 -24.109 -30.344 1 86.44 366 ALA A O 1
ATOM 2805 N N . GLU A 1 367 ? -0.376 -23.266 -30.656 1 83.56 367 GLU A N 1
ATOM 2806 C CA . GLU A 1 367 ? -0.853 -21.891 -30.703 1 83.56 367 GLU A CA 1
ATOM 2807 C C . GLU A 1 367 ? -1.743 -21.641 -31.906 1 83.56 367 GLU A C 1
ATOM 2809 O O . GLU A 1 367 ? -2.766 -20.953 -31.812 1 83.56 367 GLU A O 1
ATOM 2814 N N . THR A 1 368 ? -1.307 -22.094 -33 1 84.06 368 THR A N 1
ATOM 2815 C CA . THR A 1 368 ? -2.098 -21.969 -34.219 1 84.06 368 THR A CA 1
ATOM 2816 C C . THR A 1 368 ? -3.447 -22.656 -34.062 1 84.06 368 THR A C 1
ATOM 2818 O O . THR A 1 368 ? -4.48 -22.125 -34.438 1 84.06 368 THR A O 1
ATOM 2821 N N . TRP A 1 369 ? -3.344 -23.781 -33.5 1 90.44 369 TRP A N 1
ATOM 2822 C CA . TRP A 1 369 ? -4.57 -24.547 -33.281 1 90.44 369 TRP A CA 1
ATOM 2823 C C . TRP A 1 369 ? -5.531 -23.797 -32.375 1 90.44 369 TRP A C 1
ATOM 2825 O O . TRP A 1 369 ? -6.723 -23.688 -32.688 1 90.44 369 TRP A O 1
ATOM 2835 N N . VAL A 1 370 ? -5.055 -23.281 -31.25 1 90.62 370 VAL A N 1
ATOM 2836 C CA . VAL A 1 370 ? -5.883 -22.547 -30.312 1 90.62 370 VAL A CA 1
ATOM 2837 C C . VAL A 1 370 ? -6.484 -21.328 -30.984 1 90.62 370 VAL A C 1
ATOM 2839 O O . VAL A 1 370 ? -7.66 -21 -30.781 1 90.62 370 VAL A O 1
ATOM 2842 N N . GLY A 1 371 ? -5.68 -20.578 -31.734 1 88.88 371 GLY A N 1
ATOM 2843 C CA . GLY A 1 371 ? -6.176 -19.422 -32.469 1 88.88 371 GLY A CA 1
ATOM 2844 C C . GLY A 1 371 ? -7.328 -19.766 -33.406 1 88.88 371 GLY A C 1
ATOM 2845 O O . GLY A 1 371 ? -8.312 -19.031 -33.469 1 88.88 371 GLY A O 1
ATOM 2846 N N . GLU A 1 372 ? -7.168 -20.812 -34.031 1 91.12 372 GLU A N 1
ATOM 2847 C CA . GLU A 1 372 ? -8.203 -21.234 -35 1 91.12 372 GLU A CA 1
ATOM 2848 C C . GLU A 1 372 ? -9.484 -21.625 -34.25 1 91.12 372 GLU A C 1
ATOM 2850 O O . GLU A 1 372 ? -10.578 -21.219 -34.656 1 91.12 372 GLU A O 1
ATOM 2855 N N . GLN A 1 373 ? -9.312 -22.422 -33.25 1 94.5 373 GLN A N 1
ATOM 2856 C CA . GLN A 1 373 ? -10.492 -22.844 -32.5 1 94.5 373 GLN A CA 1
ATOM 2857 C C . GLN A 1 373 ? -11.156 -21.672 -31.812 1 94.5 373 GLN A C 1
ATOM 2859 O O . GLN A 1 373 ? -12.383 -21.625 -31.703 1 94.5 373 GLN A O 1
ATOM 2864 N N . ALA A 1 374 ? -10.375 -20.766 -31.266 1 94.12 374 ALA A N 1
ATOM 2865 C CA . ALA A 1 374 ? -10.906 -19.562 -30.625 1 94.12 374 ALA A CA 1
ATOM 2866 C C . ALA A 1 374 ? -11.758 -18.75 -31.594 1 94.12 374 ALA A C 1
ATOM 2868 O O . ALA A 1 374 ? -12.828 -18.266 -31.234 1 94.12 374 ALA A O 1
ATOM 2869 N N . ARG A 1 375 ? -11.273 -18.594 -32.781 1 93.88 375 ARG A N 1
ATOM 2870 C CA . ARG A 1 375 ? -12.031 -17.875 -33.812 1 93.88 375 ARG A CA 1
ATOM 2871 C C . ARG A 1 375 ? -13.367 -18.547 -34.094 1 93.88 375 ARG A C 1
ATOM 2873 O O . ARG A 1 375 ? -14.398 -17.875 -34.188 1 93.88 375 ARG A O 1
ATOM 2880 N N . ARG A 1 376 ? -13.352 -19.797 -34.188 1 96.25 376 ARG A N 1
ATOM 2881 C CA . ARG A 1 376 ? -14.578 -20.562 -34.438 1 96.25 376 ARG A CA 1
ATOM 2882 C C . ARG A 1 376 ? -15.57 -20.375 -33.312 1 96.25 376 ARG A C 1
ATOM 2884 O O . ARG A 1 376 ? -16.766 -20.219 -33.531 1 96.25 376 ARG A O 1
ATOM 2891 N N . ILE A 1 377 ? -15.07 -20.391 -32.094 1 96.81 377 ILE A N 1
ATOM 2892 C CA . ILE A 1 377 ? -15.938 -20.203 -30.938 1 96.81 377 ILE A CA 1
ATOM 2893 C C . ILE A 1 377 ? -16.531 -18.797 -30.969 1 96.81 377 ILE A C 1
ATOM 2895 O O . ILE A 1 377 ? -17.719 -18.609 -30.719 1 96.81 377 ILE A O 1
ATOM 2899 N N . LEU A 1 378 ? -15.695 -17.797 -31.266 1 96.19 378 LEU A N 1
ATOM 2900 C CA . LEU A 1 378 ? -16.141 -16.406 -31.312 1 96.19 378 LEU A CA 1
ATOM 2901 C C . LEU A 1 378 ? -17.188 -16.203 -32.406 1 96.19 378 LEU A C 1
ATOM 2903 O O . LEU A 1 378 ? -18.031 -15.32 -32.312 1 96.19 378 LEU A O 1
ATOM 2907 N N . ASP A 1 379 ? -17.125 -17.125 -33.406 1 96.31 379 ASP A N 1
ATOM 2908 C CA . ASP A 1 379 ? -18.078 -17.078 -34.5 1 96.31 379 ASP A CA 1
ATOM 2909 C C . ASP A 1 379 ? -19.312 -17.906 -34.188 1 96.31 379 ASP A C 1
ATOM 2911 O O . ASP A 1 379 ? -20.219 -18.016 -35.031 1 96.31 379 ASP A O 1
ATOM 2915 N N . GLY A 1 380 ? -19.375 -18.547 -33.094 1 96.44 380 GLY A N 1
ATOM 2916 C CA . GLY A 1 380 ? -20.594 -19.219 -32.625 1 96.44 380 GLY A CA 1
ATOM 2917 C C . GLY A 1 380 ? -20.547 -20.719 -32.844 1 96.44 380 GLY A C 1
ATOM 2918 O O . GLY A 1 380 ? -21.578 -21.375 -32.75 1 96.44 380 GLY A O 1
ATOM 2919 N N . HIS A 1 381 ? -19.406 -21.266 -33.062 1 97.69 381 HIS A N 1
ATOM 2920 C CA . HIS A 1 381 ? -19.297 -22.688 -33.375 1 97.69 381 HIS A CA 1
ATOM 2921 C C . HIS A 1 381 ? -18.672 -23.469 -32.25 1 97.69 381 HIS A C 1
ATOM 2923 O O . HIS A 1 381 ? -17.828 -24.344 -32.469 1 97.69 381 HIS A O 1
ATOM 2929 N N . ALA A 1 382 ? -19.062 -23.125 -31.031 1 97.62 382 ALA A N 1
ATOM 2930 C CA . ALA A 1 382 ? -18.484 -23.766 -29.844 1 97.62 382 ALA A CA 1
ATOM 2931 C C . ALA A 1 382 ? -18.781 -25.266 -29.828 1 97.62 382 ALA A C 1
ATOM 2933 O O . ALA A 1 382 ? -17.922 -26.078 -29.453 1 97.62 382 ALA A O 1
ATOM 2934 N N . LEU A 1 383 ? -19.938 -25.688 -30.25 1 97.69 383 LEU A N 1
ATOM 2935 C CA . LEU A 1 383 ? -20.312 -27.094 -30.266 1 97.69 383 LEU A CA 1
ATOM 2936 C C . LEU A 1 383 ? -19.484 -27.875 -31.281 1 97.69 383 LEU A C 1
ATOM 2938 O O . LEU A 1 383 ? -19.078 -29.016 -31.031 1 97.69 383 LEU A O 1
ATOM 2942 N N . ASP A 1 384 ? -19.203 -27.203 -32.438 1 97.62 384 ASP A N 1
ATOM 2943 C CA . ASP A 1 384 ? -18.359 -27.828 -33.438 1 97.62 384 ASP A CA 1
ATOM 2944 C C . ASP A 1 384 ? -16.938 -28.047 -32.906 1 97.62 384 ASP A C 1
ATOM 2946 O O . ASP A 1 384 ? -16.312 -29.078 -33.188 1 97.62 384 ASP A O 1
ATOM 2950 N N . VAL A 1 385 ? -16.5 -27.031 -32.25 1 97.5 385 VAL A N 1
ATOM 2951 C CA . VAL A 1 385 ? -15.164 -27.125 -31.672 1 97.5 385 VAL A CA 1
ATOM 2952 C C . VAL A 1 385 ? -15.109 -28.25 -30.641 1 97.5 385 VAL A C 1
ATOM 2954 O O . VAL A 1 385 ? -14.164 -29.031 -30.625 1 97.5 385 VAL A O 1
ATOM 2957 N N . ALA A 1 386 ? -16.094 -28.359 -29.75 1 97.56 386 ALA A N 1
ATOM 2958 C CA . ALA A 1 386 ? -16.172 -29.438 -28.766 1 97.56 386 ALA A CA 1
ATOM 2959 C C . ALA A 1 386 ? -16.156 -30.812 -29.453 1 97.56 386 ALA A C 1
ATOM 2961 O O . ALA A 1 386 ? -15.453 -31.719 -29.016 1 97.56 386 ALA A O 1
ATOM 2962 N N . ALA A 1 387 ? -16.844 -30.922 -30.562 1 96.62 387 ALA A N 1
ATOM 2963 C CA . ALA A 1 387 ? -16.906 -32.156 -31.328 1 96.62 387 ALA A CA 1
ATOM 2964 C C . ALA A 1 387 ? -15.555 -32.531 -31.922 1 96.62 387 ALA A C 1
ATOM 2966 O O . ALA A 1 387 ? -15.156 -33.688 -31.938 1 96.62 387 ALA A O 1
ATOM 2967 N N . THR A 1 388 ? -14.969 -31.516 -32.438 1 94.69 388 THR A N 1
ATOM 2968 C CA . THR A 1 388 ? -13.648 -31.703 -33.031 1 94.69 388 THR A CA 1
ATOM 2969 C C . THR A 1 388 ? -12.664 -32.219 -32 1 94.69 388 THR A C 1
ATOM 2971 O O . THR A 1 388 ? -11.891 -33.156 -32.25 1 94.69 388 THR A O 1
ATOM 2974 N N . ILE A 1 389 ? -12.664 -31.625 -30.781 1 95.94 389 ILE A N 1
ATOM 2975 C CA . ILE A 1 389 ? -11.773 -32.062 -29.703 1 95.94 389 ILE A CA 1
ATOM 2976 C C . ILE A 1 389 ? -12.102 -33.5 -29.297 1 95.94 389 ILE A C 1
ATOM 2978 O O . ILE A 1 389 ? -11.195 -34.312 -29.109 1 95.94 389 ILE A O 1
ATOM 2982 N N . ASP A 1 390 ? -13.352 -33.781 -29.203 1 94.88 390 ASP A N 1
ATOM 2983 C CA . ASP A 1 390 ? -13.812 -35.125 -28.797 1 94.88 390 ASP A CA 1
ATOM 2984 C C . ASP A 1 390 ? -13.375 -36.188 -29.797 1 94.88 390 ASP A C 1
ATOM 2986 O O . ASP A 1 390 ? -12.82 -37.219 -29.406 1 94.88 390 ASP A O 1
ATOM 2990 N N . THR A 1 391 ? -13.453 -35.906 -31.109 1 94.25 391 THR A N 1
ATOM 2991 C CA . THR A 1 391 ? -13.109 -36.844 -32.188 1 94.25 391 THR A CA 1
ATOM 2992 C C . THR A 1 391 ? -11.602 -37.031 -32.25 1 94.25 391 THR A C 1
ATOM 2994 O O . THR A 1 391 ? -11.125 -38.188 -32.406 1 94.25 391 THR A O 1
ATOM 2997 N N . THR A 1 392 ? -10.938 -35.969 -32.188 1 92.44 392 THR A N 1
ATOM 2998 C CA . THR A 1 392 ? -9.484 -36.031 -32.25 1 92.44 392 THR A CA 1
ATOM 2999 C C . THR A 1 392 ? -8.914 -36.844 -31.094 1 92.44 392 THR A C 1
ATOM 3001 O O . THR A 1 392 ? -8.016 -37.656 -31.281 1 92.44 392 THR A O 1
ATOM 3004 N N . THR A 1 393 ? -9.406 -36.594 -29.906 1 91.25 393 THR A N 1
ATOM 3005 C CA . THR A 1 393 ? -8.938 -37.281 -28.719 1 91.25 393 THR A CA 1
ATOM 3006 C C . THR A 1 393 ? -9.336 -38.75 -28.766 1 91.25 393 THR A C 1
ATOM 3008 O O . THR A 1 393 ? -8.586 -39.625 -28.297 1 91.25 393 THR A O 1
ATOM 3011 N N . GLY A 1 394 ? -10.445 -39.062 -29.25 1 88.06 394 GLY A N 1
ATOM 3012 C CA . GLY A 1 394 ? -10.938 -40.438 -29.344 1 88.06 394 GLY A CA 1
ATOM 3013 C C . GLY A 1 394 ? -10.133 -41.281 -30.312 1 88.06 394 GLY A C 1
ATOM 3014 O O . GLY A 1 394 ? -10.047 -42.5 -30.141 1 88.06 394 GLY A O 1
ATOM 3015 N N . THR A 1 395 ? -9.492 -40.625 -31.281 1 88.19 395 THR A N 1
ATOM 3016 C CA . THR A 1 395 ? -8.797 -41.375 -32.344 1 88.19 395 THR A CA 1
ATOM 3017 C C . THR A 1 395 ? -7.312 -41.5 -32 1 88.19 395 THR A C 1
ATOM 3019 O O . THR A 1 395 ? -6.586 -42.219 -32.688 1 88.19 395 THR A O 1
ATOM 3022 N N . ARG A 1 396 ? -6.93 -40.812 -31.031 1 86.75 396 ARG A N 1
ATOM 3023 C CA . ARG A 1 396 ? -5.516 -40.844 -30.656 1 86.75 396 ARG A CA 1
ATOM 3024 C C . ARG A 1 396 ? -5.258 -41.875 -29.578 1 86.75 396 ARG A C 1
ATOM 3026 O O . ARG A 1 396 ? -5.887 -41.844 -28.516 1 86.75 396 ARG A O 1
ATOM 3033 N N . ASP A 1 397 ? -4.367 -42.781 -29.828 1 82.06 397 ASP A N 1
ATOM 3034 C CA . ASP A 1 397 ? -4.082 -43.875 -28.891 1 82.06 397 ASP A CA 1
ATOM 3035 C C . ASP A 1 397 ? -2.873 -43.531 -28.016 1 82.06 397 ASP A C 1
ATOM 3037 O O . ASP A 1 397 ? -2.574 -44.25 -27.062 1 82.06 397 ASP A O 1
ATOM 3041 N N . ASP A 1 398 ? -2.215 -42.469 -28.266 1 80.12 398 ASP A N 1
ATOM 3042 C CA . ASP A 1 398 ? -0.969 -42.156 -27.562 1 80.12 398 ASP A CA 1
ATOM 3043 C C . ASP A 1 398 ? -1.217 -41.25 -26.375 1 80.12 398 ASP A C 1
ATOM 3045 O O . ASP A 1 398 ? -0.276 -40.844 -25.688 1 80.12 398 ASP A O 1
ATOM 3049 N N . LEU A 1 399 ? -2.508 -40.969 -26.062 1 86.38 399 LEU A N 1
ATOM 3050 C CA . LEU A 1 399 ? -2.801 -40.031 -24.984 1 86.38 399 LEU A CA 1
ATOM 3051 C C . LEU A 1 399 ? -2.865 -40.75 -23.641 1 86.38 399 LEU A C 1
ATOM 3053 O O . LEU A 1 399 ? -3.379 -41.875 -23.547 1 86.38 399 LEU A O 1
ATOM 3057 N N . THR A 1 400 ? -2.312 -40.156 -22.625 1 80.38 400 THR A N 1
ATOM 3058 C CA . THR A 1 400 ? -2.393 -40.688 -21.266 1 80.38 400 THR A CA 1
ATOM 3059 C C . THR A 1 400 ? -3.805 -40.531 -20.703 1 80.38 400 THR A C 1
ATOM 3061 O O . THR A 1 400 ? -4.598 -39.75 -21.219 1 80.38 400 THR A O 1
ATOM 3064 N N . PRO A 1 401 ? -4.133 -41.344 -19.734 1 80.62 401 PRO A N 1
ATOM 3065 C CA . PRO A 1 401 ? -5.453 -41.188 -19.109 1 80.62 401 PRO A CA 1
ATOM 3066 C C . PRO A 1 401 ? -5.711 -39.781 -18.609 1 80.62 401 PRO A C 1
ATOM 3068 O O . PRO A 1 401 ? -6.832 -39.281 -18.703 1 80.62 401 PRO A O 1
ATOM 3071 N N . THR A 1 402 ? -4.715 -39.156 -18.109 1 78 402 THR A N 1
ATOM 3072 C CA . THR A 1 402 ? -4.852 -37.781 -17.609 1 78 402 THR A CA 1
ATOM 3073 C C . THR A 1 402 ? -5.141 -36.812 -18.75 1 78 402 THR A C 1
ATOM 3075 O O . THR A 1 402 ? -5.977 -35.906 -18.625 1 78 402 THR A O 1
ATOM 3078 N N . GLN A 1 403 ? -4.461 -37.031 -19.812 1 82.88 403 GLN A N 1
ATOM 3079 C CA . GLN A 1 403 ? -4.688 -36.188 -20.969 1 82.88 403 GLN A CA 1
ATOM 3080 C C . GLN A 1 403 ? -6.105 -36.344 -21.516 1 82.88 403 GLN A C 1
ATOM 3082 O O . GLN A 1 403 ? -6.762 -35.375 -21.875 1 82.88 403 GLN A O 1
ATOM 3087 N N . ARG A 1 404 ? -6.57 -37.531 -21.578 1 87.56 404 ARG A N 1
ATOM 3088 C CA . ARG A 1 404 ? -7.922 -37.812 -22.047 1 87.56 404 ARG A CA 1
ATOM 3089 C C . ARG A 1 404 ? -8.961 -37.188 -21.125 1 87.56 404 ARG A C 1
ATOM 3091 O O . ARG A 1 404 ? -9.977 -36.688 -21.594 1 87.56 404 ARG A O 1
ATOM 3098 N N . LYS A 1 405 ? -8.688 -37.281 -19.859 1 87.81 405 LYS A N 1
ATOM 3099 C CA . LYS A 1 405 ? -9.594 -36.688 -18.875 1 87.81 405 LYS A CA 1
ATOM 3100 C C . LYS A 1 405 ? -9.664 -35.188 -19.062 1 87.81 405 LYS A C 1
ATOM 3102 O O . LYS A 1 405 ? -10.75 -34.594 -19 1 87.81 405 LYS A O 1
ATOM 3107 N N . ASN A 1 406 ? -8.562 -34.594 -19.25 1 86.56 406 ASN A N 1
ATOM 3108 C CA . ASN A 1 406 ? -8.516 -33.156 -19.422 1 86.56 406 ASN A CA 1
ATOM 3109 C C . ASN A 1 406 ? -9.227 -32.719 -20.703 1 86.56 406 ASN A C 1
ATOM 3111 O O . ASN A 1 406 ? -9.938 -31.719 -20.719 1 86.56 406 ASN A O 1
ATOM 3115 N N . ALA A 1 407 ? -8.977 -33.375 -21.734 1 92.25 407 ALA A N 1
ATOM 3116 C CA . ALA A 1 407 ? -9.664 -33.094 -22.984 1 92.25 407 ALA A CA 1
ATOM 3117 C C . ALA A 1 407 ? -11.172 -33.281 -22.844 1 92.25 407 ALA A C 1
ATOM 3119 O O . ALA A 1 407 ? -11.953 -32.469 -23.344 1 92.25 407 ALA A O 1
ATOM 3120 N N . ALA A 1 408 ? -11.555 -34.344 -22.125 1 94.12 408 ALA A N 1
ATOM 3121 C CA . ALA A 1 408 ? -12.977 -34.594 -21.906 1 94.12 408 ALA A CA 1
ATOM 3122 C C . ALA A 1 408 ? -13.617 -33.469 -21.078 1 94.12 408 ALA A C 1
ATOM 3124 O O . ALA A 1 408 ? -14.773 -33.125 -21.312 1 94.12 408 ALA A O 1
ATOM 3125 N N . ALA A 1 409 ? -12.906 -33 -20.141 1 93.5 409 ALA A N 1
ATOM 3126 C CA . ALA A 1 409 ? -13.406 -31.891 -19.328 1 93.5 409 ALA A CA 1
ATOM 3127 C C . ALA A 1 409 ? -13.664 -30.656 -20.188 1 93.5 409 ALA A C 1
ATOM 3129 O O . ALA A 1 409 ? -14.648 -29.938 -19.969 1 93.5 409 ALA A O 1
ATOM 3130 N N . THR A 1 410 ? -12.766 -30.375 -21.094 1 95.5 410 THR A N 1
ATOM 3131 C CA . THR A 1 410 ? -12.938 -29.234 -22 1 95.5 410 THR A CA 1
ATOM 3132 C C . THR A 1 410 ? -14.164 -29.438 -22.891 1 95.5 410 THR A C 1
ATOM 3134 O O . THR A 1 410 ? -14.945 -28.5 -23.094 1 95.5 410 THR A O 1
ATOM 3137 N N . VAL A 1 411 ? -14.328 -30.594 -23.391 1 96.69 411 VAL A N 1
ATOM 3138 C CA . VAL A 1 411 ? -15.469 -30.906 -24.25 1 96.69 411 VAL A CA 1
ATOM 3139 C C . VAL A 1 411 ? -16.766 -30.719 -23.469 1 96.69 411 VAL A C 1
ATOM 3141 O O . VAL A 1 411 ? -17.703 -30.078 -23.953 1 96.69 411 VAL A O 1
ATOM 3144 N N . THR A 1 412 ? -16.797 -31.266 -22.281 1 96.5 412 THR A N 1
ATOM 3145 C CA . THR A 1 412 ? -17.984 -31.141 -21.438 1 96.5 412 THR A CA 1
ATOM 3146 C C . THR A 1 412 ? -18.281 -29.688 -21.156 1 96.5 412 THR A C 1
ATOM 3148 O O . THR A 1 412 ? -19.438 -29.25 -21.234 1 96.5 412 THR A O 1
ATOM 3151 N N . TYR A 1 413 ? -17.266 -28.984 -20.797 1 96 413 TYR A N 1
ATOM 3152 C CA . TYR A 1 413 ? -17.406 -27.562 -20.484 1 96 413 TYR A CA 1
ATOM 3153 C C . TYR A 1 413 ? -17.984 -26.797 -21.672 1 96 413 TYR A C 1
ATOM 3155 O O . TYR A 1 413 ? -18.984 -26.094 -21.531 1 96 413 TYR A O 1
ATOM 3163 N N . LEU A 1 414 ? -17.391 -26.891 -22.859 1 97.06 414 LEU A N 1
ATOM 3164 C CA . LEU A 1 414 ? -17.812 -26.156 -24.047 1 97.06 414 LEU A CA 1
ATOM 3165 C C . LEU A 1 414 ? -19.234 -26.547 -24.438 1 97.06 414 LEU A C 1
ATOM 3167 O O . LEU A 1 414 ? -20.047 -25.688 -24.797 1 97.06 414 LEU A O 1
ATOM 3171 N N . THR A 1 415 ? -19.547 -27.812 -24.359 1 97.69 415 THR A N 1
ATOM 3172 C CA . THR A 1 415 ? -20.844 -28.297 -24.766 1 97.69 415 THR A CA 1
ATOM 3173 C C . THR A 1 415 ? -21.938 -27.766 -23.844 1 97.69 415 THR A C 1
ATOM 3175 O O . THR A 1 415 ? -22.938 -27.188 -24.312 1 97.69 415 THR A O 1
ATOM 3178 N N . ARG A 1 416 ? -21.734 -27.891 -22.547 1 96.44 416 ARG A N 1
ATOM 3179 C CA . ARG A 1 416 ? -22.734 -27.484 -21.578 1 96.44 416 ARG A CA 1
ATOM 3180 C C . ARG A 1 416 ? -22.953 -25.969 -21.625 1 96.44 416 ARG A C 1
ATOM 3182 O O . ARG A 1 416 ? -24.094 -25.5 -21.609 1 96.44 416 ARG A O 1
ATOM 3189 N N . LYS A 1 417 ? -21.891 -25.219 -21.641 1 97.38 417 LYS A N 1
ATOM 3190 C CA . LYS A 1 417 ? -22 -23.75 -21.625 1 97.38 417 LYS A CA 1
ATOM 3191 C C . LYS A 1 417 ? -22.594 -23.234 -22.922 1 97.38 417 LYS A C 1
ATOM 3193 O O . LYS A 1 417 ? -23.359 -22.266 -22.922 1 97.38 417 LYS A O 1
ATOM 3198 N N . ALA A 1 418 ? -22.219 -23.844 -24.031 1 96.12 418 ALA A N 1
ATOM 3199 C CA . ALA A 1 418 ? -22.781 -23.453 -25.328 1 96.12 418 ALA A CA 1
ATOM 3200 C C . ALA A 1 418 ? -24.281 -23.75 -25.391 1 96.12 418 ALA A C 1
ATOM 3202 O O . ALA A 1 418 ? -25.062 -22.906 -25.844 1 96.12 418 ALA A O 1
ATOM 3203 N N . GLN A 1 419 ? -24.688 -24.906 -24.984 1 94.88 419 GLN A N 1
ATOM 3204 C CA . GLN A 1 419 ? -26.094 -25.312 -25.016 1 94.88 419 GLN A CA 1
ATOM 3205 C C . GLN A 1 419 ? -26.953 -24.406 -24.125 1 94.88 419 GLN A C 1
ATOM 3207 O O . GLN A 1 419 ? -28.109 -24.141 -24.438 1 94.88 419 GLN A O 1
ATOM 3212 N N . ALA A 1 420 ? -26.328 -23.953 -23.047 1 95.5 420 ALA A N 1
ATOM 3213 C CA . ALA A 1 420 ? -27.047 -23.078 -22.141 1 95.5 420 ALA A CA 1
ATOM 3214 C C . ALA A 1 420 ? -27.094 -21.656 -22.688 1 95.5 420 ALA A C 1
ATOM 3216 O O . ALA A 1 420 ? -27.781 -20.781 -22.125 1 95.5 420 ALA A O 1
ATOM 3217 N N . GLY A 1 421 ? -26.328 -21.375 -23.734 1 95.81 421 GLY A N 1
ATOM 3218 C CA . GLY A 1 421 ? -26.375 -20.062 -24.391 1 95.81 421 GLY A CA 1
ATOM 3219 C C . GLY A 1 421 ? -25.375 -19.078 -23.812 1 95.81 421 GLY A C 1
ATOM 3220 O O . GLY A 1 421 ? -25.422 -17.891 -24.141 1 95.81 421 GLY A O 1
ATOM 3221 N N . TYR A 1 422 ? -24.453 -19.531 -22.984 1 97.81 422 TYR A N 1
ATOM 3222 C CA . TYR A 1 422 ? -23.562 -18.641 -22.266 1 97.81 422 TYR A CA 1
ATOM 3223 C C . TYR A 1 422 ? -22.359 -18.25 -23.141 1 97.81 422 TYR A C 1
ATOM 3225 O O . TYR A 1 422 ? -21.562 -17.406 -22.75 1 97.81 422 TYR A O 1
ATOM 3233 N N . LEU A 1 423 ? -22.25 -18.875 -24.375 1 98.12 423 LEU A N 1
ATOM 3234 C CA . LEU A 1 423 ? -21.109 -18.594 -25.266 1 98.12 423 LEU A CA 1
ATOM 3235 C C . LEU A 1 423 ? -21.578 -17.906 -26.547 1 98.12 423 LEU A C 1
ATOM 3237 O O . LEU A 1 423 ? -20.969 -18.062 -27.594 1 98.12 423 LEU A O 1
ATOM 3241 N N . ASP A 1 424 ? -22.672 -17.172 -26.453 1 97.38 424 ASP A N 1
ATOM 3242 C CA . ASP A 1 424 ? -23.203 -16.469 -27.625 1 97.38 424 ASP A CA 1
ATOM 3243 C C . ASP A 1 424 ? -22.391 -15.211 -27.922 1 97.38 424 ASP A C 1
ATOM 3245 O O . ASP A 1 424 ? -22.922 -14.102 -27.859 1 97.38 424 ASP A O 1
ATOM 3249 N N . TYR A 1 425 ? -21.172 -15.398 -28.328 1 97.5 425 TYR A N 1
ATOM 3250 C CA . TYR A 1 425 ? -20.25 -14.305 -28.578 1 97.5 425 TYR A CA 1
ATOM 3251 C C . TYR A 1 425 ? -20.641 -13.547 -29.844 1 97.5 425 TYR A C 1
ATOM 3253 O O . TYR A 1 425 ? -20.5 -12.32 -29.906 1 97.5 425 TYR A O 1
ATOM 3261 N N . PRO A 1 426 ? -21.172 -14.219 -30.875 1 96.62 426 PRO A N 1
ATOM 3262 C CA . PRO A 1 426 ? -21.562 -13.461 -32.062 1 96.62 426 PRO A CA 1
ATOM 3263 C C . PRO A 1 426 ? -22.562 -12.352 -31.766 1 96.62 426 PRO A C 1
ATOM 3265 O O . PRO A 1 426 ? -22.391 -11.219 -32.219 1 96.62 426 PRO A O 1
ATOM 3268 N N . THR A 1 427 ? -23.516 -12.695 -31 1 97.06 427 THR A N 1
ATOM 3269 C CA . THR A 1 427 ? -24.516 -11.695 -30.609 1 97.06 427 THR A CA 1
ATOM 3270 C C . THR A 1 427 ? -23.859 -10.594 -29.781 1 97.06 427 THR A C 1
ATOM 3272 O O . THR A 1 427 ? -24.156 -9.406 -29.984 1 97.06 427 THR A O 1
ATOM 3275 N N . ALA A 1 428 ? -23.078 -10.969 -28.812 1 97.31 428 ALA A N 1
ATOM 3276 C CA . ALA A 1 428 ? -22.422 -10.008 -27.938 1 97.31 428 ALA A CA 1
ATOM 3277 C C . ALA A 1 428 ? -21.547 -9.039 -28.734 1 97.31 428 ALA A C 1
ATOM 3279 O O . ALA A 1 428 ? -21.578 -7.828 -28.5 1 97.31 428 ALA A O 1
ATOM 3280 N N . LEU A 1 429 ? -20.766 -9.578 -29.688 1 95.75 429 LEU A N 1
ATOM 3281 C CA . LEU A 1 429 ? -19.875 -8.758 -30.484 1 95.75 429 LEU A CA 1
ATOM 3282 C C . LEU A 1 429 ? -20.656 -7.836 -31.422 1 95.75 429 LEU A C 1
ATOM 3284 O O . LEU A 1 429 ? -20.328 -6.66 -31.562 1 95.75 429 LEU A O 1
ATOM 3288 N N . LYS A 1 430 ? -21.688 -8.367 -31.969 1 95.44 430 LYS A N 1
ATOM 3289 C CA . LYS A 1 430 ? -22.547 -7.578 -32.844 1 95.44 430 LYS A CA 1
ATOM 3290 C C . LYS A 1 430 ? -23.188 -6.426 -32.094 1 95.44 430 LYS A C 1
ATOM 3292 O O . LYS A 1 430 ? -23.297 -5.309 -32.594 1 95.44 430 LYS A O 1
ATOM 3297 N N . ASN A 1 431 ? -23.609 -6.707 -30.859 1 95.69 431 ASN A N 1
ATOM 3298 C CA . ASN A 1 431 ? -24.297 -5.711 -30.047 1 95.69 431 ASN A CA 1
ATOM 3299 C C . ASN A 1 431 ? -23.312 -4.82 -29.281 1 95.69 431 ASN A C 1
ATOM 3301 O O . ASN A 1 431 ? -23.719 -3.912 -28.562 1 95.69 431 ASN A O 1
ATOM 3305 N N . GLY A 1 432 ? -22.031 -5.07 -29.406 1 94.75 432 GLY A N 1
ATOM 3306 C CA . GLY A 1 432 ? -21 -4.211 -28.859 1 94.75 432 GLY A CA 1
ATOM 3307 C C . GLY A 1 432 ? -20.828 -4.395 -27.359 1 94.75 432 GLY A C 1
ATOM 3308 O O . GLY A 1 432 ? -20.562 -3.428 -26.641 1 94.75 432 GLY A O 1
ATOM 3309 N N . TRP A 1 433 ? -20.969 -5.645 -26.859 1 95.69 433 TRP A N 1
ATOM 3310 C CA . TRP A 1 433 ? -20.875 -5.906 -25.438 1 95.69 433 TRP A CA 1
ATOM 3311 C C . TRP A 1 433 ? -19.469 -6.344 -25.047 1 95.69 433 TRP A C 1
ATOM 3313 O O . TRP A 1 433 ? -18.672 -6.719 -25.922 1 95.69 433 TRP A O 1
ATOM 3323 N N . HIS A 1 434 ? -19.156 -6.219 -23.75 1 94 434 HIS A N 1
ATOM 3324 C CA . HIS A 1 434 ? -17.938 -6.805 -23.219 1 94 434 HIS A CA 1
ATOM 3325 C C . HIS A 1 434 ? -18.016 -8.328 -23.203 1 94 434 HIS A C 1
ATOM 3327 O O . HIS A 1 434 ? -19.078 -8.891 -22.906 1 94 434 HIS A O 1
ATOM 3333 N N . ILE A 1 435 ? -16.891 -8.938 -23.484 1 94.31 435 ILE A N 1
ATOM 3334 C CA . ILE A 1 435 ? -16.891 -10.398 -23.422 1 94.31 435 ILE A CA 1
ATOM 3335 C C . ILE A 1 435 ? -15.75 -10.875 -22.531 1 94.31 435 ILE A C 1
ATOM 3337 O O . ILE A 1 435 ? -15.461 -12.07 -22.469 1 94.31 435 ILE A O 1
ATOM 3341 N N . ALA A 1 436 ? -15.031 -9.93 -21.875 1 89.69 436 ALA A N 1
ATOM 3342 C CA . ALA A 1 436 ? -13.953 -10.281 -20.953 1 89.69 436 ALA A CA 1
ATOM 3343 C C . ALA A 1 436 ? -14.172 -9.633 -19.594 1 89.69 436 ALA A C 1
ATOM 3345 O O . ALA A 1 436 ? -14.766 -8.562 -19.5 1 89.69 436 ALA A O 1
ATOM 3346 N N . THR A 1 437 ? -13.586 -10.312 -18.547 1 88.69 437 THR A N 1
ATOM 3347 C CA . THR A 1 437 ? -13.836 -9.898 -17.156 1 88.69 437 THR A CA 1
ATOM 3348 C C . THR A 1 437 ? -12.664 -9.086 -16.625 1 88.69 437 THR A C 1
ATOM 3350 O O . THR A 1 437 ? -12.273 -9.242 -15.469 1 88.69 437 THR A O 1
ATOM 3353 N N . GLY A 1 438 ? -12.062 -8.266 -17.438 1 86.56 438 GLY A N 1
ATOM 3354 C CA . GLY A 1 438 ? -10.922 -7.484 -16.984 1 86.56 438 GLY A CA 1
ATOM 3355 C C . GLY A 1 438 ? -11.242 -6.559 -15.836 1 86.56 438 GLY A C 1
ATOM 3356 O O . GLY A 1 438 ? -10.422 -6.375 -14.93 1 86.56 438 GLY A O 1
ATOM 3357 N N . ILE A 1 439 ? -12.469 -6.047 -15.805 1 90.94 439 ILE A N 1
ATOM 3358 C CA . ILE A 1 439 ? -12.867 -5.055 -14.812 1 90.94 439 ILE A CA 1
ATOM 3359 C C . ILE A 1 439 ? -12.969 -5.711 -13.438 1 90.94 439 ILE A C 1
ATOM 3361 O O . ILE A 1 439 ? -12.406 -5.211 -12.461 1 90.94 439 ILE A O 1
ATOM 3365 N N . ILE A 1 440 ? -13.633 -6.887 -13.336 1 94.81 440 ILE A N 1
ATOM 3366 C CA . ILE A 1 440 ? -13.812 -7.527 -12.039 1 94.81 440 ILE A CA 1
ATOM 3367 C C . ILE A 1 440 ? -12.477 -8.102 -11.562 1 94.81 440 ILE A C 1
ATOM 3369 O O . ILE A 1 440 ? -12.195 -8.117 -10.359 1 94.81 440 ILE A O 1
ATOM 3373 N N . GLU A 1 441 ? -11.672 -8.648 -12.5 1 91.25 441 GLU A N 1
ATOM 3374 C CA . GLU A 1 441 ? -10.336 -9.117 -12.133 1 91.25 441 GLU A CA 1
ATOM 3375 C C . GLU A 1 441 ? -9.484 -7.98 -11.578 1 91.25 441 GLU A C 1
ATOM 3377 O O . GLU A 1 441 ? -8.797 -8.148 -10.562 1 91.25 441 GLU A O 1
ATOM 3382 N N . GLY A 1 442 ? -9.539 -6.844 -12.234 1 92.38 442 GLY A N 1
ATOM 3383 C CA . GLY A 1 442 ? -8.859 -5.66 -11.734 1 92.38 442 GLY A CA 1
ATOM 3384 C C . GLY A 1 442 ? -9.367 -5.219 -10.375 1 92.38 442 GLY A C 1
ATOM 3385 O O . GLY A 1 442 ? -8.578 -4.828 -9.508 1 92.38 442 GLY A O 1
ATOM 3386 N N . ALA A 1 443 ? -10.617 -5.289 -10.188 1 95.12 443 ALA A N 1
ATOM 3387 C CA . ALA A 1 443 ? -11.227 -4.918 -8.914 1 95.12 443 ALA A CA 1
ATOM 3388 C C . ALA A 1 443 ? -10.758 -5.848 -7.797 1 95.12 443 ALA A C 1
ATOM 3390 O O . ALA A 1 443 ? -10.453 -5.391 -6.691 1 95.12 443 ALA A O 1
ATOM 3391 N N . CYS A 1 444 ? -10.711 -7.148 -8.086 1 94.88 444 CYS A N 1
ATOM 3392 C CA . CYS A 1 444 ? -10.242 -8.117 -7.098 1 94.88 444 CYS A CA 1
ATOM 3393 C C . CYS A 1 444 ? -8.805 -7.832 -6.691 1 94.88 444 CYS A C 1
ATOM 3395 O O . CYS A 1 444 ? -8.469 -7.875 -5.508 1 94.88 444 CYS A O 1
ATOM 3397 N N . ARG A 1 445 ? -8.055 -7.586 -7.66 1 92.25 445 ARG A N 1
ATOM 3398 C CA . ARG A 1 445 ? -6.66 -7.281 -7.363 1 92.25 445 ARG A CA 1
ATOM 3399 C C . ARG A 1 445 ? -6.539 -5.992 -6.559 1 92.25 445 ARG A C 1
ATOM 3401 O O . ARG A 1 445 ? -5.828 -5.945 -5.555 1 92.25 445 ARG A O 1
ATOM 3408 N N . HIS A 1 446 ? -7.242 -4.984 -6.934 1 92.69 446 HIS A N 1
ATOM 3409 C CA . HIS A 1 446 ? -7.148 -3.66 -6.332 1 92.69 446 HIS A CA 1
ATOM 3410 C C . HIS A 1 446 ? -7.711 -3.656 -4.918 1 92.69 446 HIS A C 1
ATOM 3412 O O . HIS A 1 446 ? -7.066 -3.17 -3.986 1 92.69 446 HIS A O 1
ATOM 3418 N N . LEU A 1 447 ? -8.867 -4.246 -4.734 1 94.38 447 LEU A N 1
ATOM 3419 C CA . LEU A 1 447 ? -9.555 -4.184 -3.449 1 94.38 447 LEU A CA 1
ATOM 3420 C C . LEU A 1 447 ? -8.945 -5.176 -2.461 1 94.38 447 LEU A C 1
ATOM 3422 O O . LEU A 1 447 ? -8.883 -4.906 -1.26 1 94.38 447 LEU A O 1
ATOM 3426 N N . ILE A 1 448 ? -8.523 -6.305 -2.975 1 94.31 448 ILE A N 1
ATOM 3427 C CA . ILE A 1 448 ? -8.156 -7.371 -2.053 1 94.31 448 ILE A CA 1
ATOM 3428 C C . ILE A 1 448 ? -6.637 -7.555 -2.062 1 94.31 448 ILE A C 1
ATOM 3430 O O . ILE A 1 448 ? -5.965 -7.285 -1.064 1 94.31 448 ILE A O 1
ATOM 3434 N N . ALA A 1 449 ? -6.039 -7.855 -3.201 1 91.25 449 ALA A N 1
ATOM 3435 C CA . ALA A 1 449 ? -4.633 -8.242 -3.268 1 91.25 449 ALA A CA 1
ATOM 3436 C C . ALA A 1 449 ? -3.721 -7.094 -2.852 1 91.25 449 ALA A C 1
ATOM 3438 O O . ALA A 1 449 ? -2.791 -7.285 -2.064 1 91.25 449 ALA A O 1
ATOM 3439 N N . ASP A 1 450 ? -3.953 -5.898 -3.297 1 92.12 450 ASP A N 1
ATOM 3440 C CA . ASP A 1 450 ? -3.061 -4.758 -3.104 1 92.12 450 ASP A CA 1
ATOM 3441 C C . ASP A 1 450 ? -2.969 -4.379 -1.627 1 92.12 450 ASP A C 1
ATOM 3443 O O . ASP A 1 450 ? -2 -3.744 -1.203 1 92.12 450 ASP A O 1
ATOM 3447 N N . ARG A 1 451 ? -3.992 -4.742 -0.868 1 92.88 451 ARG A N 1
ATOM 3448 C CA . ARG A 1 451 ? -4.008 -4.316 0.528 1 92.88 451 ARG A CA 1
ATOM 3449 C C . ARG A 1 451 ? -4.082 -5.52 1.465 1 92.88 451 ARG A C 1
ATOM 3451 O O . ARG A 1 451 ? -3.434 -5.535 2.514 1 92.88 451 ARG A O 1
ATOM 3458 N N . MET A 1 452 ? -4.844 -6.492 1.116 1 93 452 MET A N 1
ATOM 3459 C CA . MET A 1 452 ? -5.148 -7.555 2.07 1 93 452 MET A CA 1
ATOM 3460 C C . MET A 1 452 ? -4.137 -8.688 1.964 1 93 452 MET A C 1
ATOM 3462 O O . MET A 1 452 ? -4.062 -9.547 2.85 1 93 452 MET A O 1
ATOM 3466 N N . ASP A 1 453 ? -3.391 -8.688 0.849 1 89 453 ASP A N 1
ATOM 3467 C CA . ASP A 1 453 ? -2.43 -9.766 0.644 1 89 453 ASP A CA 1
ATOM 3468 C C . ASP A 1 453 ? -0.996 -9.258 0.768 1 89 453 ASP A C 1
ATOM 3470 O O . ASP A 1 453 ? -0.08 -9.805 0.149 1 89 453 ASP A O 1
ATOM 3474 N N . ILE A 1 454 ? -0.826 -8.172 1.398 1 86.88 454 ILE A N 1
ATOM 3475 C CA . ILE A 1 454 ? 0.528 -7.656 1.574 1 86.88 454 ILE A CA 1
ATOM 3476 C C . ILE A 1 454 ? 1.294 -8.539 2.555 1 86.88 454 ILE A C 1
ATOM 3478 O O . ILE A 1 454 ? 0.694 -9.336 3.281 1 86.88 454 ILE A O 1
ATOM 3482 N N . THR A 1 455 ? 2.537 -8.398 2.547 1 81.56 455 THR A N 1
ATOM 3483 C CA . THR A 1 455 ? 3.43 -9.258 3.322 1 81.56 455 THR A CA 1
ATOM 3484 C C . THR A 1 455 ? 3.039 -9.242 4.797 1 81.56 455 THR A C 1
ATOM 3486 O O . THR A 1 455 ? 2.859 -8.18 5.391 1 81.56 455 THR A O 1
ATOM 3489 N N . GLY A 1 456 ? 2.771 -10.445 5.32 1 76.38 456 GLY A N 1
ATOM 3490 C CA . GLY A 1 456 ? 2.541 -10.617 6.746 1 76.38 456 GLY A CA 1
ATOM 3491 C C . GLY A 1 456 ? 1.093 -10.398 7.148 1 76.38 456 GLY A C 1
ATOM 3492 O O . GLY A 1 456 ? 0.724 -10.625 8.305 1 76.38 456 GLY A O 1
ATOM 3493 N N . ALA A 1 457 ? 0.273 -10.109 6.273 1 84.62 457 ALA A N 1
ATOM 3494 C CA . ALA A 1 457 ? -1.099 -9.75 6.617 1 84.62 457 ALA A CA 1
ATOM 3495 C C . ALA A 1 457 ? -1.922 -10.984 6.961 1 84.62 457 ALA A C 1
ATOM 3497 O O . ALA A 1 457 ? -1.899 -11.977 6.23 1 84.62 457 ALA A O 1
ATOM 3498 N N . ARG A 1 458 ? -2.52 -11.023 8.031 1 86 458 ARG A N 1
ATOM 3499 C CA . ARG A 1 458 ? -3.541 -11.953 8.508 1 86 458 ARG A CA 1
ATOM 3500 C C . ARG A 1 458 ? -4.711 -11.195 9.133 1 86 458 ARG A C 1
ATOM 3502 O O . ARG A 1 458 ? -4.508 -10.273 9.922 1 86 458 ARG A O 1
ATOM 3509 N N . TRP A 1 459 ? -5.859 -11.602 8.828 1 91.69 459 TRP A N 1
ATOM 3510 C CA . TRP A 1 459 ? -6.973 -10.711 9.141 1 91.69 459 TRP A CA 1
ATOM 3511 C C . TRP A 1 459 ? -7.957 -11.383 10.094 1 91.69 459 TRP A C 1
ATOM 3513 O O . TRP A 1 459 ? -8.148 -12.594 10.039 1 91.69 459 TRP A O 1
ATOM 3523 N N . LYS A 1 460 ? -8.445 -10.562 10.984 1 90.56 460 LYS A N 1
ATOM 3524 C CA . LYS A 1 460 ? -9.695 -10.891 11.664 1 90.56 460 LYS A CA 1
ATOM 3525 C C . LYS A 1 460 ? -10.906 -10.453 10.844 1 90.56 460 LYS A C 1
ATOM 3527 O O . LYS A 1 460 ? -10.812 -9.508 10.047 1 90.56 460 LYS A O 1
ATOM 3532 N N . LEU A 1 461 ? -11.977 -11.062 11.031 1 91.56 461 LEU A N 1
ATOM 3533 C CA . LEU A 1 461 ? -13.133 -10.891 10.156 1 91.56 461 LEU A CA 1
ATOM 3534 C C . LEU A 1 461 ? -13.625 -9.445 10.188 1 91.56 461 LEU A C 1
ATOM 3536 O O . LEU A 1 461 ? -13.797 -8.828 9.141 1 91.56 461 LEU A O 1
ATOM 3540 N N . PRO A 1 462 ? -13.812 -8.789 11.391 1 91.31 462 PRO A N 1
ATOM 3541 C CA . PRO A 1 462 ? -14.336 -7.426 11.406 1 91.31 462 PRO A CA 1
ATOM 3542 C C . PRO A 1 462 ? -13.398 -6.426 10.727 1 91.31 462 PRO A C 1
ATOM 3544 O O . PRO A 1 462 ? -13.859 -5.527 10.016 1 91.31 462 PRO A O 1
ATOM 3547 N N . SER A 1 463 ? -12.164 -6.598 10.953 1 93.19 463 SER A N 1
ATOM 3548 C CA . SER A 1 463 ? -11.188 -5.691 10.367 1 93.19 463 SER A CA 1
ATOM 3549 C C . SER A 1 463 ? -11.109 -5.852 8.859 1 93.19 463 SER A C 1
ATOM 3551 O O . SER A 1 463 ? -11.016 -4.867 8.125 1 93.19 463 SER A O 1
ATOM 3553 N N . ALA A 1 464 ? -11.141 -7.133 8.438 1 95.44 464 ALA A N 1
ATOM 3554 C CA . ALA A 1 464 ? -11.109 -7.398 7 1 95.44 464 ALA A CA 1
ATOM 3555 C C . ALA A 1 464 ? -12.305 -6.77 6.297 1 95.44 464 ALA A C 1
ATOM 3557 O O . ALA A 1 464 ? -12.156 -6.117 5.262 1 95.44 464 ALA A O 1
ATOM 3558 N N . GLU A 1 465 ? -13.453 -6.98 6.898 1 96.75 465 GLU A N 1
ATOM 3559 C CA . GLU A 1 465 ? -14.68 -6.438 6.32 1 96.75 465 GLU A CA 1
ATOM 3560 C C . GLU A 1 465 ? -14.625 -4.914 6.242 1 96.75 465 GLU A C 1
ATOM 3562 O O . GLU A 1 465 ? -14.953 -4.328 5.207 1 96.75 465 GLU A O 1
ATOM 3567 N N . ALA A 1 466 ? -14.188 -4.285 7.305 1 97.75 466 ALA A N 1
ATOM 3568 C CA . ALA A 1 466 ? -14.125 -2.826 7.375 1 97.75 466 ALA A CA 1
ATOM 3569 C C . ALA A 1 466 ? -13.188 -2.268 6.305 1 97.75 466 ALA A C 1
ATOM 3571 O O . ALA A 1 466 ? -13.531 -1.309 5.609 1 97.75 466 ALA A O 1
ATOM 3572 N N . ILE A 1 467 ? -12.039 -2.869 6.184 1 97.75 467 ILE A N 1
ATOM 3573 C CA . ILE A 1 467 ? -11.039 -2.381 5.234 1 97.75 467 ILE A CA 1
ATOM 3574 C C . ILE A 1 467 ? -11.562 -2.555 3.811 1 97.75 467 ILE A C 1
ATOM 3576 O O . ILE A 1 467 ? -11.383 -1.671 2.967 1 97.75 467 ILE A O 1
ATOM 3580 N N . LEU A 1 468 ? -12.211 -3.676 3.52 1 97.44 468 LEU A N 1
ATOM 3581 C CA . LEU A 1 468 ? -12.789 -3.889 2.197 1 97.44 468 LEU A CA 1
ATOM 3582 C C . LEU A 1 468 ? -13.812 -2.811 1.873 1 97.44 468 LEU A C 1
ATOM 3584 O O . LEU A 1 468 ? -13.82 -2.27 0.765 1 97.44 468 LEU A O 1
ATOM 3588 N N . GLN A 1 469 ? -14.633 -2.543 2.852 1 98.12 469 GLN A N 1
ATOM 3589 C CA . GLN A 1 469 ? -15.68 -1.539 2.662 1 98.12 469 GLN A CA 1
ATOM 3590 C C . GLN A 1 469 ? -15.078 -0.154 2.445 1 98.12 469 GLN A C 1
ATOM 3592 O O . GLN A 1 469 ? -15.508 0.586 1.559 1 98.12 469 GLN A O 1
ATOM 3597 N N . LEU A 1 470 ? -14.086 0.196 3.227 1 98.44 470 LEU A N 1
ATOM 3598 C CA . LEU A 1 470 ? -13.438 1.493 3.086 1 98.44 470 LEU A CA 1
ATOM 3599 C C . LEU A 1 470 ? -12.734 1.607 1.734 1 98.44 470 LEU A C 1
ATOM 3601 O O . LEU A 1 470 ? -12.758 2.672 1.11 1 98.44 470 LEU A O 1
ATOM 3605 N N . ARG A 1 471 ? -12.148 0.522 1.277 1 97.81 471 ARG A N 1
ATOM 3606 C CA . ARG A 1 471 ? -11.492 0.525 -0.026 1 97.81 471 ARG A CA 1
ATOM 3607 C C . ARG A 1 471 ? -12.516 0.644 -1.152 1 97.81 471 ARG A C 1
ATOM 3609 O O . ARG A 1 471 ? -12.258 1.301 -2.164 1 97.81 471 ARG A O 1
ATOM 3616 N N . ALA A 1 472 ? -13.625 -0.004 -0.999 1 97.94 472 ALA A N 1
ATOM 3617 C CA . ALA A 1 472 ? -14.688 0.13 -1.991 1 97.94 472 ALA A CA 1
ATOM 3618 C C . ALA A 1 472 ? -15.172 1.573 -2.084 1 97.94 472 ALA A C 1
ATOM 3620 O O . ALA A 1 472 ? -15.375 2.1 -3.182 1 97.94 472 ALA A O 1
ATOM 3621 N N . LEU A 1 473 ? -15.344 2.246 -0.898 1 97.88 473 LEU A N 1
ATOM 3622 C CA . LEU A 1 473 ? -15.75 3.648 -0.877 1 97.88 473 LEU A CA 1
ATOM 3623 C C . LEU A 1 473 ? -14.758 4.508 -1.655 1 97.88 473 LEU A C 1
ATOM 3625 O O . LEU A 1 473 ? -15.164 5.391 -2.416 1 97.88 473 LEU A O 1
ATOM 3629 N N . HIS A 1 474 ? -13.531 4.223 -1.42 1 96.06 474 HIS A N 1
ATOM 3630 C CA . HIS A 1 474 ? -12.484 4.984 -2.09 1 96.06 474 HIS A CA 1
ATOM 3631 C C . HIS A 1 474 ? -12.477 4.719 -3.59 1 96.06 474 HIS A C 1
ATOM 3633 O O . HIS A 1 474 ? -12.391 5.652 -4.391 1 96.06 474 HIS A O 1
ATOM 3639 N N . ALA A 1 475 ? -12.555 3.477 -3.971 1 95.44 475 ALA A N 1
ATOM 3640 C CA . ALA A 1 475 ? -12.539 3.088 -5.379 1 95.44 475 ALA A CA 1
ATOM 3641 C C . ALA A 1 475 ? -13.727 3.688 -6.125 1 95.44 475 ALA A C 1
ATOM 3643 O O . ALA A 1 475 ? -13.617 4.031 -7.305 1 95.44 475 ALA A O 1
ATOM 3644 N N . ASN A 1 476 ? -14.859 3.826 -5.449 1 96.06 476 ASN A N 1
ATOM 3645 C CA . ASN A 1 476 ? -16.078 4.367 -6.047 1 96.06 476 ASN A CA 1
ATOM 3646 C C . ASN A 1 476 ? -16.047 5.891 -6.082 1 96.06 476 ASN A C 1
ATOM 3648 O O . ASN A 1 476 ? -16.906 6.516 -6.707 1 96.06 476 ASN A O 1
ATOM 3652 N N . GLY A 1 477 ? -15.102 6.535 -5.383 1 94.56 477 GLY A N 1
ATOM 3653 C CA . GLY A 1 477 ? -15.07 7.984 -5.273 1 94.56 477 GLY A CA 1
ATOM 3654 C C . GLY A 1 477 ? -16.125 8.539 -4.332 1 94.56 477 GLY A C 1
ATOM 3655 O O . GLY A 1 477 ? -16.516 9.703 -4.438 1 94.56 477 GLY A O 1
ATOM 3656 N N . ASP A 1 478 ? -16.562 7.695 -3.381 1 96.38 478 ASP A N 1
ATOM 3657 C CA . ASP A 1 478 ? -17.734 8.055 -2.582 1 96.38 478 ASP A CA 1
ATOM 3658 C C . ASP A 1 478 ? -17.328 8.398 -1.147 1 96.38 478 ASP A C 1
ATOM 3660 O O . ASP A 1 478 ? -18.172 8.742 -0.326 1 96.38 478 ASP A O 1
ATOM 3664 N N . PHE A 1 479 ? -16.078 8.398 -0.776 1 97.44 479 PHE A N 1
ATOM 3665 C CA . PHE A 1 479 ? -15.68 8.469 0.623 1 97.44 479 PHE A CA 1
ATOM 3666 C C . PHE A 1 479 ? -16.156 9.766 1.259 1 97.44 479 PHE A C 1
ATOM 3668 O O . PHE A 1 479 ? -16.672 9.766 2.379 1 97.44 479 PHE A O 1
ATOM 3675 N N . ASN A 1 480 ? -15.992 10.859 0.591 1 96.88 480 ASN A N 1
ATOM 3676 C CA . ASN A 1 480 ? -16.359 12.141 1.18 1 96.88 480 ASN A CA 1
ATOM 3677 C C . ASN A 1 480 ? -17.859 12.234 1.44 1 96.88 480 ASN A C 1
ATOM 3679 O O . ASN A 1 480 ? -18.281 12.68 2.51 1 96.88 480 ASN A O 1
ATOM 3683 N N . ASP A 1 481 ? -18.656 11.812 0.471 1 96.75 481 ASP A N 1
ATOM 3684 C CA . ASP A 1 481 ? -20.109 11.789 0.666 1 96.75 481 ASP A CA 1
ATOM 3685 C C . ASP A 1 481 ? -20.5 10.82 1.782 1 96.75 481 ASP A C 1
ATOM 3687 O O . ASP A 1 481 ? -21.359 11.133 2.611 1 96.75 481 ASP A O 1
ATOM 3691 N N . TYR A 1 482 ? -19.891 9.727 1.737 1 98 482 TYR A N 1
ATOM 3692 C CA . TYR A 1 482 ? -20.125 8.742 2.787 1 98 482 TYR A CA 1
ATOM 3693 C C . TYR A 1 482 ? -19.812 9.32 4.16 1 98 482 TYR A C 1
ATOM 3695 O O . TYR A 1 482 ? -20.562 9.117 5.117 1 98 482 TYR A O 1
ATOM 3703 N N . TRP A 1 483 ? -18.641 9.984 4.25 1 98.38 483 TRP A N 1
ATOM 3704 C CA . TRP A 1 483 ? -18.203 10.492 5.547 1 98.38 483 TRP A CA 1
ATOM 3705 C C . TRP A 1 483 ? -19.203 11.492 6.109 1 98.38 483 TRP A C 1
ATOM 3707 O O . TRP A 1 483 ? -19.5 11.477 7.305 1 98.38 483 TRP A O 1
ATOM 3717 N N . THR A 1 484 ? -19.75 12.344 5.293 1 97.62 484 THR A N 1
ATOM 3718 C CA . THR A 1 484 ? -20.797 13.273 5.711 1 97.62 484 THR A CA 1
ATOM 3719 C C . THR A 1 484 ? -22.016 12.516 6.234 1 97.62 484 THR A C 1
ATOM 3721 O O . THR A 1 484 ? -22.547 12.844 7.297 1 97.62 484 THR A O 1
ATOM 3724 N N . TYR A 1 485 ? -22.406 11.508 5.465 1 97.75 485 TYR A N 1
ATOM 3725 C CA . TYR A 1 485 ? -23.516 10.656 5.871 1 97.75 485 TYR A CA 1
ATOM 3726 C C . TYR A 1 485 ? -23.219 9.969 7.199 1 97.75 485 TYR A C 1
ATOM 3728 O O . TYR A 1 485 ? -24.062 9.945 8.094 1 97.75 485 TYR A O 1
ATOM 3736 N N . HIS A 1 486 ? -22.031 9.445 7.32 1 98.38 486 HIS A N 1
ATOM 3737 C CA . HIS A 1 486 ? -21.609 8.711 8.508 1 98.38 486 HIS A CA 1
ATOM 3738 C C . HIS A 1 486 ? -21.656 9.602 9.75 1 98.38 486 HIS A C 1
ATOM 3740 O O . HIS A 1 486 ? -22.078 9.156 10.812 1 98.38 486 HIS A O 1
ATOM 3746 N N . LEU A 1 487 ? -21.25 10.852 9.633 1 98 487 LEU A N 1
ATOM 3747 C CA . LEU A 1 487 ? -21.266 11.773 10.766 1 98 487 LEU A CA 1
ATOM 3748 C C . LEU A 1 487 ? -22.688 12.055 11.219 1 98 487 LEU A C 1
ATOM 3750 O O . LEU A 1 487 ? -22.953 12.172 12.422 1 98 487 LEU A O 1
ATOM 3754 N N . THR A 1 488 ? -23.578 12.156 10.266 1 96.81 488 THR A N 1
ATOM 3755 C CA . THR A 1 488 ? -24.984 12.352 10.602 1 96.81 488 THR A CA 1
ATOM 3756 C C . THR A 1 488 ? -25.531 11.133 11.336 1 96.81 488 THR A C 1
ATOM 3758 O O . THR A 1 488 ? -26.234 11.273 12.344 1 96.81 488 THR A O 1
ATOM 3761 N N . GLN A 1 489 ? -25.172 9.938 10.789 1 97.19 489 GLN A N 1
ATOM 3762 C CA . GLN A 1 489 ? -25.609 8.711 11.438 1 97.19 489 GLN A CA 1
ATOM 3763 C C . GLN A 1 489 ? -25.016 8.578 12.836 1 97.19 489 GLN A C 1
ATOM 3765 O O . GLN A 1 489 ? -25.688 8.117 13.758 1 97.19 489 GLN A O 1
ATOM 3770 N N . GLU A 1 490 ? -23.797 8.961 12.992 1 96.81 490 GLU A N 1
ATOM 3771 C CA . GLU A 1 490 ? -23.109 8.922 14.289 1 96.81 490 GLU A CA 1
ATOM 3772 C C . GLU A 1 490 ? -23.828 9.812 15.305 1 96.81 490 GLU A C 1
ATOM 3774 O O . GLU A 1 490 ? -23.984 9.43 16.469 1 96.81 490 GLU A O 1
ATOM 3779 N N . GLN A 1 491 ? -24.172 10.953 14.875 1 96.25 491 GLN A N 1
ATOM 3780 C CA . GLN A 1 491 ? -24.859 11.875 15.773 1 96.25 491 GLN A CA 1
ATOM 3781 C C . GLN A 1 491 ? -26.203 11.305 16.234 1 96.25 491 GLN A C 1
ATOM 3783 O O . GLN A 1 491 ? -26.547 11.375 17.406 1 96.25 491 GLN A O 1
ATOM 3788 N N . GLN A 1 492 ? -26.906 10.688 15.305 1 94.88 492 GLN A N 1
ATOM 3789 C CA . GLN A 1 492 ? -28.188 10.078 15.625 1 94.88 492 GLN A CA 1
ATOM 3790 C C . GLN A 1 492 ? -28.016 8.883 16.562 1 94.88 492 GLN A C 1
ATOM 3792 O O . GLN A 1 492 ? -28.812 8.688 17.484 1 94.88 492 GLN A O 1
ATOM 3797 N N . ARG A 1 493 ? -26.984 8.125 16.297 1 94.81 493 ARG A N 1
ATOM 3798 C CA . ARG A 1 493 ? -26.734 6.918 17.078 1 94.81 493 ARG A CA 1
ATOM 3799 C C . ARG A 1 493 ? -26.281 7.258 18.5 1 94.81 493 ARG A C 1
ATOM 3801 O O . ARG A 1 493 ? -26.75 6.656 19.469 1 94.81 493 ARG A O 1
ATOM 3808 N N . ASN A 1 494 ? -25.391 8.227 18.656 1 94.5 494 ASN A N 1
ATOM 3809 C CA . ASN A 1 494 ? -24.781 8.539 19.938 1 94.5 494 ASN A CA 1
ATOM 3810 C C . ASN A 1 494 ? -25.609 9.562 20.719 1 94.5 494 ASN A C 1
ATOM 3812 O O . ASN A 1 494 ? -25.562 9.594 21.953 1 94.5 494 ASN A O 1
ATOM 3816 N N . HIS A 1 495 ? -26.391 10.414 19.953 1 93.62 495 HIS A N 1
ATOM 3817 C CA . HIS A 1 495 ? -27.141 11.508 20.562 1 93.62 495 HIS A CA 1
ATOM 3818 C C . HIS A 1 495 ? -28.531 11.641 19.953 1 93.62 495 HIS A C 1
ATOM 3820 O O . HIS A 1 495 ? -28.844 12.672 19.359 1 93.62 495 HIS A O 1
ATOM 3826 N N . PRO A 1 496 ? -29.359 10.727 20.172 1 90 496 PRO A N 1
ATOM 3827 C CA . PRO A 1 496 ? -30.672 10.703 19.516 1 90 496 PRO A CA 1
ATOM 3828 C C . PRO A 1 496 ? -31.562 11.883 19.906 1 90 496 PRO A C 1
ATOM 3830 O O . PRO A 1 496 ? -32.469 12.25 19.156 1 90 496 PRO A O 1
ATOM 3833 N N . THR A 1 497 ? -31.312 12.516 21.031 1 84.38 497 THR A N 1
ATOM 3834 C CA . THR A 1 497 ? -32.188 13.586 21.484 1 84.38 497 THR A CA 1
ATOM 3835 C C . THR A 1 497 ? -31.594 14.953 21.203 1 84.38 497 THR A C 1
ATOM 3837 O O . THR A 1 497 ? -32.062 15.969 21.734 1 84.38 497 THR A O 1
ATOM 3840 N N . HIS A 1 498 ? -30.547 14.984 20.438 1 80.44 498 HIS A N 1
ATOM 3841 C CA . HIS A 1 498 ? -29.812 16.219 20.281 1 80.44 498 HIS A CA 1
ATOM 3842 C C . HIS A 1 498 ? -30.656 17.297 19.609 1 80.44 498 HIS A C 1
ATOM 3844 O O . HIS A 1 498 ? -30.484 18.484 19.875 1 80.44 498 HIS A O 1
ATOM 3850 N N . ASN A 1 499 ? -31.547 16.922 18.797 1 73.75 499 ASN A N 1
ATOM 3851 C CA . ASN A 1 499 ? -32.375 17.891 18.094 1 73.75 499 ASN A CA 1
ATOM 3852 C C . ASN A 1 499 ? -33.5 18.406 18.969 1 73.75 499 ASN A C 1
ATOM 3854 O O . ASN A 1 499 ? -34.094 19.453 18.688 1 73.75 499 ASN A O 1
ATOM 3858 N N . ALA A 1 500 ? -33.812 17.672 20 1 71.5 500 ALA A N 1
ATOM 3859 C CA . ALA A 1 500 ? -34.969 18 20.828 1 71.5 500 ALA A CA 1
ATOM 3860 C C . ALA A 1 500 ? -34.562 18.953 21.969 1 71.5 500 ALA A C 1
ATOM 3862 O O . ALA A 1 500 ? -35.438 19.516 22.641 1 71.5 500 ALA A O 1
ATOM 3863 N N . ILE A 1 501 ? -33.344 19.094 22.125 1 69.94 501 ILE A N 1
ATOM 3864 C CA . ILE A 1 501 ? -32.875 19.922 23.234 1 69.94 501 ILE A CA 1
ATOM 3865 C C . ILE A 1 501 ? -32.594 21.344 22.75 1 69.94 501 ILE A C 1
ATOM 3867 O O . ILE A 1 501 ? -31.812 21.531 21.812 1 69.94 501 ILE A O 1
ATOM 3871 N N . PRO A 1 502 ? -33.438 22.25 23.219 1 60.03 502 PRO A N 1
ATOM 3872 C CA . PRO A 1 502 ? -33.219 23.625 22.797 1 60.03 502 PRO A CA 1
ATOM 3873 C C . PRO A 1 502 ? -31.766 24.078 22.938 1 60.03 502 PRO A C 1
ATOM 3875 O O . PRO A 1 502 ? -31.109 23.75 23.922 1 60.03 502 PRO A O 1
ATOM 3878 N N . GLN A 1 503 ? -31.141 24.359 21.812 1 58.19 503 GLN A N 1
ATOM 3879 C CA . GLN A 1 503 ? -29.781 24.859 21.797 1 58.19 503 GLN A CA 1
ATOM 3880 C C . GLN A 1 503 ? -29.734 26.344 22.141 1 58.19 503 GLN A C 1
ATOM 3882 O O . GLN A 1 503 ? -30.656 27.094 21.812 1 58.19 503 GLN A O 1
ATOM 3887 N N . ALA A 1 504 ? -29.078 26.703 23.125 1 47.41 504 ALA A N 1
ATOM 3888 C CA . ALA A 1 504 ? -28.938 28.125 23.422 1 47.41 504 ALA A CA 1
ATOM 3889 C C . ALA A 1 504 ? -28.422 28.906 22.219 1 47.41 504 ALA A C 1
ATOM 3891 O O . ALA A 1 504 ? -27.453 28.484 21.578 1 47.41 504 ALA A O 1
ATOM 3892 N N . ALA A 1 505 ? -29.375 29.734 21.547 1 41.41 505 ALA A N 1
ATOM 3893 C CA . ALA A 1 505 ? -28.906 30.766 20.609 1 41.41 505 ALA A CA 1
ATOM 3894 C C . ALA A 1 505 ? -28.031 31.797 21.312 1 41.41 505 ALA A C 1
ATOM 3896 O O . ALA A 1 505 ? -28.25 32.125 22.484 1 41.41 505 ALA A O 1
ATOM 3897 N N . MET B 1 1 ? 27.891 55.062 9.859 1 25.56 1 MET B N 1
ATOM 3898 C CA . MET B 1 1 ? 27.422 54.25 11 1 25.56 1 MET B CA 1
ATOM 3899 C C . MET B 1 1 ? 25.906 54.219 11.062 1 25.56 1 MET B C 1
ATOM 3901 O O . MET B 1 1 ? 25.281 55 11.766 1 25.56 1 MET B O 1
ATOM 3905 N N . ALA B 1 2 ? 25.359 54.25 9.938 1 31.11 2 ALA B N 1
ATOM 3906 C CA . ALA B 1 2 ? 23.953 54.5 9.641 1 31.11 2 ALA B CA 1
ATOM 3907 C C . ALA B 1 2 ? 23.047 53.562 10.469 1 31.11 2 ALA B C 1
ATOM 3909 O O . ALA B 1 2 ? 23.484 52.5 10.891 1 31.11 2 ALA B O 1
ATOM 3910 N N . GLY B 1 3 ? 22.094 54.188 11.195 1 29.03 3 GLY B N 1
ATOM 3911 C CA . GLY B 1 3 ? 21.047 53.625 12.039 1 29.03 3 GLY B CA 1
ATOM 3912 C C . GLY B 1 3 ? 20.438 52.344 11.492 1 29.03 3 GLY B C 1
ATOM 3913 O O . GLY B 1 3 ? 19.812 52.344 10.43 1 29.03 3 GLY B O 1
ATOM 3914 N N . TYR B 1 4 ? 21.203 51.281 11.523 1 33.16 4 TYR B N 1
ATOM 3915 C CA . TYR B 1 4 ? 20.562 49.969 11.32 1 33.16 4 TYR B CA 1
ATOM 3916 C C . TYR B 1 4 ? 19.188 49.969 11.969 1 33.16 4 TYR B C 1
ATOM 3918 O O . TYR B 1 4 ? 19.062 50 13.195 1 33.16 4 TYR B O 1
ATOM 3926 N N . ALA B 1 5 ? 18.203 50.656 11.445 1 37.38 5 ALA B N 1
ATOM 3927 C CA . ALA B 1 5 ? 16.812 50.688 11.867 1 37.38 5 ALA B CA 1
ATOM 3928 C C . ALA B 1 5 ? 16.375 49.312 12.375 1 37.38 5 ALA B C 1
ATOM 3930 O O . ALA B 1 5 ? 16.5 48.312 11.68 1 37.38 5 ALA B O 1
ATOM 3931 N N . ASN B 1 6 ? 16.625 49 13.633 1 39.91 6 ASN B N 1
ATOM 3932 C CA . ASN B 1 6 ? 15.961 47.938 14.375 1 39.91 6 ASN B CA 1
ATOM 3933 C C . ASN B 1 6 ? 14.586 47.625 13.797 1 39.91 6 ASN B C 1
ATOM 3935 O O . ASN B 1 6 ? 13.617 48.344 14.07 1 39.91 6 ASN B O 1
ATOM 3939 N N . HIS B 1 7 ? 14.477 47.375 12.57 1 48.56 7 HIS B N 1
ATOM 3940 C CA . HIS B 1 7 ? 13.156 46.938 12.133 1 48.56 7 HIS B CA 1
ATOM 3941 C C . HIS B 1 7 ? 12.469 46.094 13.203 1 48.56 7 HIS B C 1
ATOM 3943 O O . HIS B 1 7 ? 13.008 45.094 13.648 1 48.56 7 HIS B O 1
ATOM 3949 N N . ASP B 1 8 ? 11.719 46.719 14.086 1 57.31 8 ASP B N 1
ATOM 3950 C CA . ASP B 1 8 ? 10.883 46.219 15.172 1 57.31 8 ASP B CA 1
ATOM 3951 C C . ASP B 1 8 ? 10.227 44.906 14.797 1 57.31 8 ASP B C 1
ATOM 3953 O O . ASP B 1 8 ? 9.492 44.844 13.805 1 57.31 8 ASP B O 1
ATOM 3957 N N . VAL B 1 9 ? 10.859 43.781 15.211 1 65.5 9 VAL B N 1
ATOM 3958 C CA . VAL B 1 9 ? 10.305 42.438 15.07 1 65.5 9 VAL B CA 1
ATOM 3959 C C . VAL B 1 9 ? 8.781 42.5 15.133 1 65.5 9 VAL B C 1
ATOM 3961 O O . VAL B 1 9 ? 8.086 41.781 14.406 1 65.5 9 VAL B O 1
ATOM 3964 N N . ALA B 1 10 ? 8.328 43.406 15.93 1 65.31 10 ALA B N 1
ATOM 3965 C CA . ALA B 1 10 ? 6.883 43.469 16.125 1 65.31 10 ALA B CA 1
ATOM 3966 C C . ALA B 1 10 ? 6.164 43.844 14.844 1 65.31 10 ALA B C 1
ATOM 3968 O O . ALA B 1 10 ? 5.113 43.281 14.516 1 65.31 10 ALA B O 1
ATOM 3969 N N . GLY B 1 11 ? 6.816 44.688 14.062 1 79.25 11 GLY B N 1
ATOM 3970 C CA . GLY B 1 11 ? 6.18 45.125 12.836 1 79.25 11 GLY B CA 1
ATOM 3971 C C . GLY B 1 11 ? 6.34 44.156 11.688 1 79.25 11 GLY B C 1
ATOM 3972 O O . GLY B 1 11 ? 5.543 44.156 10.75 1 79.25 11 GLY B O 1
ATOM 3973 N N . ALA B 1 12 ? 7.191 43.219 11.82 1 90 12 ALA B N 1
ATOM 3974 C CA . ALA B 1 12 ? 7.547 42.312 10.742 1 90 12 ALA B CA 1
ATOM 3975 C C . ALA B 1 12 ? 6.492 41.219 10.586 1 90 12 ALA B C 1
ATOM 3977 O O . ALA B 1 12 ? 6.398 40.562 9.531 1 90 12 ALA B O 1
ATOM 3978 N N . PHE B 1 13 ? 5.676 41.031 11.562 1 96.06 13 PHE B N 1
ATOM 3979 C CA . PHE B 1 13 ? 4.715 39.938 11.523 1 96.06 13 PHE B CA 1
ATOM 3980 C C . PHE B 1 13 ? 3.289 40.438 11.656 1 96.06 13 PHE B C 1
ATOM 3982 O O . PHE B 1 13 ? 2.445 39.812 12.281 1 96.06 13 PHE B O 1
ATOM 3989 N N . GLU B 1 14 ? 3.016 41.625 11.117 1 95.5 14 GLU B N 1
ATOM 3990 C CA . GLU B 1 14 ? 1.71 42.25 11.25 1 95.5 14 GLU B CA 1
ATOM 3991 C C . GLU B 1 14 ? 0.64 41.5 10.477 1 95.5 14 GLU B C 1
ATOM 3993 O O . GLU B 1 14 ? -0.501 41.375 10.938 1 95.5 14 GLU B O 1
ATOM 3998 N N . SER B 1 15 ? 0.979 41 9.344 1 95.75 15 SER B N 1
ATOM 3999 C CA . SER B 1 15 ? 0.016 40.25 8.539 1 95.75 15 SER B CA 1
ATOM 4000 C C . SER B 1 15 ? -0.39 38.969 9.242 1 95.75 15 SER B C 1
ATOM 4002 O O . SER B 1 15 ? -1.565 38.594 9.234 1 95.75 15 SER B O 1
ATOM 4004 N N . SER B 1 16 ? 0.562 38.25 9.797 1 97.06 16 SER B N 1
ATOM 4005 C CA . SER B 1 16 ? 0.273 37.031 10.539 1 97.06 16 SER B CA 1
ATOM 4006 C C . SER B 1 16 ? -0.585 37.312 11.766 1 97.06 16 SER B C 1
ATOM 4008 O O . SER B 1 16 ? -1.481 36.531 12.102 1 97.06 16 SER B O 1
ATOM 4010 N N . ARG B 1 17 ? -0.33 38.438 12.438 1 96.81 17 ARG B N 1
ATOM 4011 C CA . ARG B 1 17 ? -1.138 38.844 13.586 1 96.81 17 ARG B CA 1
ATOM 4012 C C . ARG B 1 17 ? -2.586 39.062 13.18 1 96.81 17 ARG B C 1
ATOM 4014 O O . ARG B 1 17 ? -3.512 38.688 13.891 1 96.81 17 ARG B O 1
ATOM 4021 N N . ALA B 1 18 ? -2.715 39.688 12.055 1 96.94 18 ALA B N 1
ATOM 4022 C CA . ALA B 1 18 ? -4.062 39.938 11.555 1 96.94 18 ALA B CA 1
ATOM 4023 C C . ALA B 1 18 ? -4.805 38.656 11.258 1 96.94 18 ALA B C 1
ATOM 4025 O O . ALA B 1 18 ? -5.984 38.5 11.586 1 96.94 18 ALA B O 1
ATOM 4026 N N . VAL B 1 19 ? -4.137 37.719 10.648 1 97.25 19 VAL B N 1
ATOM 4027 C CA . VAL B 1 19 ? -4.738 36.438 10.328 1 97.25 19 VAL B CA 1
ATOM 4028 C C . VAL B 1 19 ? -5.094 35.688 11.617 1 97.25 19 VAL B C 1
ATOM 4030 O O . VAL B 1 19 ? -6.176 35.125 11.734 1 97.25 19 VAL B O 1
ATOM 4033 N N . PHE B 1 20 ? -4.191 35.75 12.578 1 97.69 20 PHE B N 1
ATOM 4034 C CA . PHE B 1 20 ? -4.41 35.062 13.859 1 97.69 20 PHE B CA 1
ATOM 4035 C C . PHE B 1 20 ? -5.633 35.625 14.562 1 97.69 20 PHE B C 1
ATOM 4037 O O . PHE B 1 20 ? -6.477 34.875 15.055 1 97.69 20 PHE B O 1
ATOM 4044 N N . GLU B 1 21 ? -5.758 36.938 14.547 1 96.44 21 GLU B N 1
ATOM 4045 C CA . GLU B 1 21 ? -6.895 37.594 15.203 1 96.44 21 GLU B CA 1
ATOM 4046 C C . GLU B 1 21 ? -8.195 37.281 14.469 1 96.44 21 GLU B C 1
ATOM 4048 O O . GLU B 1 21 ? -9.258 37.156 15.094 1 96.44 21 GLU B O 1
ATOM 4053 N N . SER B 1 22 ? -8.102 37.125 13.203 1 96.25 22 SER B N 1
ATOM 4054 C CA . SER B 1 22 ? -9.281 36.75 12.445 1 96.25 22 SER B CA 1
ATOM 4055 C C . SER B 1 22 ? -9.75 35.344 12.836 1 96.25 22 SER B C 1
ATOM 4057 O O . SER B 1 22 ? -10.953 35.062 12.859 1 96.25 22 SER B O 1
ATOM 4059 N N . ILE B 1 23 ? -8.883 34.438 13.109 1 96.25 23 ILE B N 1
ATOM 4060 C CA . ILE B 1 23 ? -9.219 33.062 13.547 1 96.25 23 ILE B CA 1
ATOM 4061 C C . ILE B 1 23 ? -9.93 33.125 14.898 1 96.25 23 ILE B C 1
ATOM 4063 O O . ILE B 1 23 ? -10.953 32.469 15.102 1 96.25 23 ILE B O 1
ATOM 4067 N N . ILE B 1 24 ? -9.391 33.969 15.781 1 95.38 24 ILE B N 1
ATOM 4068 C CA . ILE B 1 24 ? -9.977 34.125 17.109 1 95.38 24 ILE B CA 1
ATOM 4069 C C . ILE B 1 24 ? -11.406 34.656 16.984 1 95.38 24 ILE B C 1
ATOM 4071 O O . ILE B 1 24 ? -12.32 34.156 17.656 1 95.38 24 ILE B O 1
ATOM 4075 N N . THR B 1 25 ? -11.57 35.625 16.109 1 94.19 25 THR B N 1
ATOM 4076 C CA . THR B 1 25 ? -12.891 36.219 15.891 1 94.19 25 THR B CA 1
ATOM 4077 C C . THR B 1 25 ? -13.859 35.156 15.359 1 94.19 25 THR B C 1
ATOM 4079 O O . THR B 1 25 ? -15.016 35.094 15.797 1 94.19 25 THR B O 1
ATOM 4082 N N . GLU B 1 26 ? -13.391 34.406 14.477 1 93.69 26 GLU B N 1
ATOM 4083 C CA . GLU B 1 26 ? -14.211 33.375 13.891 1 93.69 26 GLU B CA 1
ATOM 4084 C C . GLU B 1 26 ? -14.609 32.344 14.945 1 93.69 26 GLU B C 1
ATOM 4086 O O . GLU B 1 26 ? -15.766 31.906 15 1 93.69 26 GLU B O 1
ATOM 4091 N N . LEU B 1 27 ? -13.68 31.938 15.805 1 93.88 27 LEU B N 1
ATOM 4092 C CA . LEU B 1 27 ? -13.938 30.938 16.844 1 93.88 27 LEU B CA 1
ATOM 4093 C C . LEU B 1 27 ? -14.867 31.516 17.922 1 93.88 27 LEU B C 1
ATOM 4095 O O . LEU B 1 27 ? -15.688 30.797 18.484 1 93.88 27 LEU B O 1
ATOM 4099 N N . GLY B 1 28 ? -14.672 32.781 18.156 1 90.06 28 GLY B N 1
ATOM 4100 C CA . GLY B 1 28 ? -15.516 33.438 19.141 1 90.06 28 GLY B CA 1
ATOM 4101 C C . GLY B 1 28 ? -16.953 33.625 18.672 1 90.06 28 GLY B C 1
ATOM 4102 O O . GLY B 1 28 ? -17.875 33.594 19.469 1 90.06 28 GLY B O 1
ATOM 4103 N N . ALA B 1 29 ? -17.078 33.812 17.312 1 84.5 29 ALA B N 1
ATOM 4104 C CA . ALA B 1 29 ? -18.391 34.062 16.734 1 84.5 29 ALA B CA 1
ATOM 4105 C C . ALA B 1 29 ? -19.094 32.75 16.391 1 84.5 29 ALA B C 1
ATOM 4107 O O . ALA B 1 29 ? -20.297 32.719 16.109 1 84.5 29 ALA B O 1
ATOM 4108 N N . ALA B 1 30 ? -18.281 31.781 16.219 1 69.75 30 ALA B N 1
ATOM 4109 C CA . ALA B 1 30 ? -18.859 30.516 15.812 1 69.75 30 ALA B CA 1
ATOM 4110 C C . ALA B 1 30 ? -20 30.109 16.75 1 69.75 30 ALA B C 1
ATOM 4112 O O . ALA B 1 30 ? -19.891 30.234 17.969 1 69.75 30 ALA B O 1
ATOM 4113 N N . ASP B 1 31 ? -21.062 29.922 15.984 1 65.25 31 ASP B N 1
ATOM 4114 C CA . ASP B 1 31 ? -22.312 29.547 16.656 1 65.25 31 ASP B CA 1
ATOM 4115 C C . ASP B 1 31 ? -22.109 28.297 17.516 1 65.25 31 ASP B C 1
ATOM 4117 O O . ASP B 1 31 ? -21.281 27.453 17.203 1 65.25 31 ASP B O 1
ATOM 4121 N N . CYS B 1 32 ? -22.797 28.234 18.531 1 65 32 CYS B N 1
ATOM 4122 C CA . CYS B 1 32 ? -22.828 27.109 19.469 1 65 32 CYS B CA 1
ATOM 4123 C C . CYS B 1 32 ? -23.25 25.828 18.781 1 65 32 CYS B C 1
ATOM 4125 O O . CYS B 1 32 ? -23.141 24.734 19.344 1 65 32 CYS B O 1
ATOM 4127 N N . GLY B 1 33 ? -23.359 25.891 17.422 1 78.5 33 GLY B N 1
ATOM 4128 C CA . GLY B 1 33 ? -23.875 24.672 16.797 1 78.5 33 GLY B CA 1
ATOM 4129 C C . GLY B 1 33 ? -22.859 23.953 15.945 1 78.5 33 GLY B C 1
ATOM 4130 O O . GLY B 1 33 ? -23.141 22.875 15.414 1 78.5 33 GLY B O 1
ATOM 4131 N N . ILE B 1 34 ? -21.625 24.391 15.805 1 91.31 34 ILE B N 1
ATOM 4132 C CA . ILE B 1 34 ? -20.609 23.766 14.977 1 91.31 34 ILE B CA 1
ATOM 4133 C C . ILE B 1 34 ? -20.094 22.5 15.664 1 91.31 34 ILE B C 1
ATOM 4135 O O . ILE B 1 34 ? -19.875 22.484 16.875 1 91.31 34 ILE B O 1
ATOM 4139 N N . THR B 1 35 ? -20.016 21.359 14.93 1 95.94 35 THR B N 1
ATOM 4140 C CA . THR B 1 35 ? -19.547 20.094 15.484 1 95.94 35 THR B CA 1
ATOM 4141 C C . THR B 1 35 ? -18.031 20.109 15.672 1 95.94 35 THR B C 1
ATOM 4143 O O . THR B 1 35 ? -17.344 20.984 15.148 1 95.94 35 THR B O 1
ATOM 4146 N N . HIS B 1 36 ? -17.562 19.188 16.438 1 96.75 36 HIS B N 1
ATOM 4147 C CA . HIS B 1 36 ? -16.125 19.156 16.688 1 96.75 36 HIS B CA 1
ATOM 4148 C C . HIS B 1 36 ? -15.359 18.828 15.414 1 96.75 36 HIS B C 1
ATOM 4150 O O . HIS B 1 36 ? -14.234 19.297 15.227 1 96.75 36 HIS B O 1
ATOM 4156 N N . SER B 1 37 ? -15.93 18 14.508 1 97.06 37 SER B N 1
ATOM 4157 C CA . SER B 1 37 ? -15.289 17.688 13.242 1 97.06 37 SER B CA 1
ATOM 4158 C C . SER B 1 37 ? -15.148 18.922 12.359 1 97.06 37 SER B C 1
ATOM 4160 O O . SER B 1 37 ? -14.125 19.109 11.703 1 97.06 37 SER B O 1
ATOM 4162 N N . GLU B 1 38 ? -16.172 19.719 12.367 1 96.06 38 GLU B N 1
ATOM 4163 C CA . GLU B 1 38 ? -16.141 20.953 11.602 1 96.06 38 GLU B CA 1
ATOM 4164 C C . GLU B 1 38 ? -15.109 21.922 12.18 1 96.06 38 GLU B C 1
ATOM 4166 O O . GLU B 1 38 ? -14.453 22.656 11.43 1 96.06 38 GLU B O 1
ATOM 4171 N N . LEU B 1 39 ? -15.008 21.953 13.477 1 96.5 39 LEU B N 1
ATOM 4172 C CA . LEU B 1 39 ? -14 22.766 14.125 1 96.5 39 LEU B CA 1
ATOM 4173 C C . LEU B 1 39 ? -12.594 22.328 13.727 1 96.5 39 LEU B C 1
ATOM 4175 O O . LEU B 1 39 ? -11.734 23.156 13.445 1 96.5 39 LEU B O 1
ATOM 4179 N N . GLU B 1 40 ? -12.383 21 13.688 1 96.75 40 GLU B N 1
ATOM 4180 C CA . GLU B 1 40 ? -11.086 20.469 13.273 1 96.75 40 GLU B CA 1
ATOM 4181 C C . GLU B 1 40 ? -10.758 20.875 11.836 1 96.75 40 GLU B C 1
ATOM 4183 O O . GLU B 1 40 ? -9.625 21.25 11.539 1 96.75 40 GLU B O 1
ATOM 4188 N N . GLU B 1 41 ? -11.727 20.781 11 1 95.31 41 GLU B N 1
ATOM 4189 C CA . GLU B 1 41 ? -11.531 21.141 9.594 1 95.31 41 GLU B CA 1
ATOM 4190 C C . GLU B 1 41 ? -11.227 22.625 9.453 1 95.31 41 GLU B C 1
ATOM 4192 O O . GLU B 1 41 ? -10.32 23.016 8.703 1 95.31 41 GLU B O 1
ATOM 4197 N N . LEU B 1 42 ? -11.977 23.422 10.156 1 95.38 42 LEU B N 1
ATOM 4198 C CA . LEU B 1 42 ? -11.797 24.875 10.133 1 95.38 42 LEU B CA 1
ATOM 4199 C C . LEU B 1 42 ? -10.391 25.25 10.586 1 95.38 42 LEU B C 1
ATOM 4201 O O . LEU B 1 42 ? -9.695 26 9.898 1 95.38 42 LEU B O 1
ATOM 4205 N N . LEU B 1 43 ? -10 24.719 11.695 1 96.81 43 LEU B N 1
ATOM 4206 C CA . LEU B 1 43 ? -8.695 25.062 12.258 1 96.81 43 LEU B CA 1
ATOM 4207 C C . LEU B 1 43 ? -7.566 24.547 11.375 1 96.81 43 LEU B C 1
ATOM 4209 O O . LEU B 1 43 ? -6.52 25.188 11.266 1 96.81 43 LEU B O 1
ATOM 4213 N N . THR B 1 44 ? -7.73 23.391 10.75 1 95.88 44 THR B N 1
ATOM 4214 C CA . THR B 1 44 ? -6.727 22.844 9.836 1 95.88 44 THR B CA 1
ATOM 4215 C C . THR B 1 44 ? -6.52 23.797 8.648 1 95.88 44 THR B C 1
ATOM 4217 O O . THR B 1 44 ? -5.383 24.094 8.289 1 95.88 44 THR B O 1
ATOM 4220 N N . GLU B 1 45 ? -7.578 24.266 8.102 1 94.81 45 GLU B N 1
ATOM 4221 C CA . GLU B 1 45 ? -7.504 25.172 6.961 1 94.81 45 GLU B CA 1
ATOM 4222 C C . GLU B 1 45 ? -6.879 26.516 7.348 1 94.81 45 GLU B C 1
ATOM 4224 O O . GLU B 1 45 ? -6.02 27.031 6.633 1 94.81 45 GLU B O 1
ATOM 4229 N N . ARG B 1 46 ? -7.324 27.062 8.461 1 96.5 46 ARG B N 1
ATOM 4230 C CA . ARG B 1 46 ? -6.805 28.359 8.914 1 96.5 46 ARG B CA 1
ATOM 4231 C C . ARG B 1 46 ? -5.336 28.234 9.305 1 96.5 46 ARG B C 1
ATOM 4233 O O . ARG B 1 46 ? -4.562 29.188 9.125 1 96.5 46 ARG B O 1
ATOM 4240 N N . SER B 1 47 ? -5.004 27.094 9.859 1 96.81 47 SER B N 1
ATOM 4241 C CA . SER B 1 47 ? -3.625 26.859 10.273 1 96.81 47 SER B CA 1
ATOM 4242 C C . SER B 1 47 ? -2.668 26.953 9.086 1 96.81 47 SER B C 1
ATOM 4244 O O . SER B 1 47 ? -1.582 27.531 9.203 1 96.81 47 SER B O 1
ATOM 4246 N N . ARG B 1 48 ? -3.006 26.438 7.969 1 95.44 48 ARG B N 1
ATOM 4247 C CA . ARG B 1 48 ? -2.154 26.469 6.785 1 95.44 48 ARG B CA 1
ATOM 4248 C C . ARG B 1 48 ? -1.898 27.906 6.34 1 95.44 48 ARG B C 1
ATOM 4250 O O . ARG B 1 48 ? -0.761 28.281 6.039 1 95.44 48 ARG B O 1
ATOM 4257 N N . THR B 1 49 ? -2.91 28.656 6.328 1 96.75 49 THR B N 1
ATOM 4258 C CA . THR B 1 49 ? -2.797 30.047 5.938 1 96.75 49 THR B CA 1
ATOM 4259 C C . THR B 1 49 ? -1.9 30.812 6.91 1 96.75 49 THR B C 1
ATOM 4261 O O . THR B 1 49 ? -1.031 31.578 6.488 1 96.75 49 THR B O 1
ATOM 4264 N N . LEU B 1 50 ? -2.117 30.594 8.133 1 98.44 50 LEU B N 1
ATOM 4265 C CA . LEU B 1 50 ? -1.359 31.297 9.156 1 98.44 50 LEU B CA 1
ATOM 4266 C C . LEU B 1 50 ? 0.117 30.922 9.102 1 98.44 50 LEU B C 1
ATOM 4268 O O . LEU B 1 50 ? 0.988 31.797 9.148 1 98.44 50 LEU B O 1
ATOM 4272 N N . MET B 1 51 ? 0.42 29.656 8.984 1 98.25 51 MET B N 1
ATOM 4273 C CA . MET B 1 51 ? 1.809 29.203 8.953 1 98.25 51 MET B CA 1
ATOM 4274 C C . MET B 1 51 ? 2.514 29.688 7.691 1 98.25 51 MET B C 1
ATOM 4276 O O . MET B 1 51 ? 3.701 30.016 7.727 1 98.25 51 MET B O 1
ATOM 4280 N N . ARG B 1 52 ? 1.799 29.672 6.574 1 98.12 52 ARG B N 1
ATOM 4281 C CA . ARG B 1 52 ? 2.387 30.203 5.348 1 98.12 52 ARG B CA 1
ATOM 4282 C C . ARG B 1 52 ? 2.773 31.672 5.512 1 98.12 52 ARG B C 1
ATOM 4284 O O . ARG B 1 52 ? 3.857 32.094 5.094 1 98.12 52 ARG B O 1
ATOM 4291 N N . ARG B 1 53 ? 1.873 32.438 6.125 1 98.19 53 ARG B N 1
ATOM 4292 C CA . ARG B 1 53 ? 2.131 33.875 6.332 1 98.19 53 ARG B CA 1
ATOM 4293 C C . ARG B 1 53 ? 3.312 34.062 7.273 1 98.19 53 ARG B C 1
ATOM 4295 O O . ARG B 1 53 ? 4.145 34.938 7.047 1 98.19 53 ARG B O 1
ATOM 4302 N N . LEU B 1 54 ? 3.369 33.312 8.328 1 97.81 54 LEU B N 1
ATOM 4303 C CA . LEU B 1 54 ? 4.488 33.406 9.258 1 97.81 54 LEU B CA 1
ATOM 4304 C C . LEU B 1 54 ? 5.805 33.094 8.555 1 97.81 54 LEU B C 1
ATOM 4306 O O . LEU B 1 54 ? 6.797 33.812 8.742 1 97.81 54 LEU B O 1
ATOM 4310 N N . LEU B 1 55 ? 5.762 32.062 7.727 1 97.62 55 LEU B N 1
ATOM 4311 C CA . LEU B 1 55 ? 6.965 31.672 6.988 1 97.62 55 LEU B CA 1
ATOM 4312 C C . LEU B 1 55 ? 7.371 32.781 6.023 1 97.62 55 LEU B C 1
ATOM 4314 O O . LEU B 1 55 ? 8.547 33.156 5.953 1 97.62 55 LEU B O 1
ATOM 4318 N N . GLN B 1 56 ? 6.41 33.344 5.309 1 97.81 56 GLN B N 1
ATOM 4319 C CA . GLN B 1 56 ? 6.684 34.438 4.371 1 97.81 56 GLN B CA 1
ATOM 4320 C C . GLN B 1 56 ? 7.285 35.656 5.086 1 97.81 56 GLN B C 1
ATOM 4322 O O . GLN B 1 56 ? 8.273 36.219 4.621 1 97.81 56 GLN B O 1
ATOM 4327 N N . GLU B 1 57 ? 6.73 36 6.168 1 97.12 57 GLU B N 1
ATOM 4328 C CA . GLU B 1 57 ? 7.176 37.188 6.879 1 97.12 57 GLU B CA 1
ATOM 4329 C C . GLU B 1 57 ? 8.555 36.969 7.504 1 97.12 57 GLU B C 1
ATOM 4331 O O . GLU B 1 57 ? 9.352 37.906 7.582 1 97.12 57 GLU B O 1
ATOM 4336 N N . HIS B 1 58 ? 8.844 35.781 7.926 1 96.31 58 HIS B N 1
ATOM 4337 C CA . HIS B 1 58 ? 10.203 35.469 8.375 1 96.31 58 HIS B CA 1
ATOM 4338 C C . HIS B 1 58 ? 11.203 35.625 7.23 1 96.31 58 HIS B C 1
ATOM 4340 O O . HIS B 1 58 ? 12.281 36.219 7.418 1 96.31 58 HIS B O 1
ATOM 4346 N N . LEU B 1 59 ? 10.844 35.094 6.086 1 95.88 59 LEU B N 1
ATOM 4347 C CA . LEU B 1 59 ? 11.727 35.219 4.926 1 95.88 59 LEU B CA 1
ATOM 4348 C C . LEU B 1 59 ? 11.914 36.656 4.535 1 95.88 59 LEU B C 1
ATOM 4350 O O . LEU B 1 59 ? 13.008 37.062 4.141 1 95.88 59 LEU B O 1
ATOM 4354 N N . ASP B 1 60 ? 10.844 37.469 4.648 1 95.38 60 ASP B N 1
ATOM 4355 C CA . ASP B 1 60 ? 10.945 38.906 4.383 1 95.38 60 ASP B CA 1
ATOM 4356 C C . ASP B 1 60 ? 11.898 39.594 5.363 1 95.38 60 ASP B C 1
ATOM 4358 O O . ASP B 1 60 ? 12.688 40.438 4.973 1 95.38 60 ASP B O 1
ATOM 4362 N N . LEU B 1 61 ? 11.773 39.219 6.578 1 93.56 61 LEU B N 1
ATOM 4363 C CA . LEU B 1 61 ? 12.656 39.75 7.602 1 93.56 61 LEU B CA 1
ATOM 4364 C C . LEU B 1 61 ? 14.109 39.438 7.297 1 93.56 61 LEU B C 1
ATOM 4366 O O . LEU B 1 61 ? 14.992 40.281 7.453 1 93.56 61 LEU B O 1
ATOM 4370 N N . ARG B 1 62 ? 14.367 38.25 6.82 1 92.62 62 ARG B N 1
ATOM 4371 C CA . ARG B 1 62 ? 15.719 37.812 6.449 1 92.62 62 ARG B CA 1
ATOM 4372 C C . ARG B 1 62 ? 16.234 38.656 5.281 1 92.62 62 ARG B C 1
ATOM 4374 O O . ARG B 1 62 ? 17.422 39 5.227 1 92.62 62 ARG B O 1
ATOM 4381 N N . SER B 1 63 ? 15.391 38.875 4.383 1 92.38 63 SER B N 1
ATOM 4382 C CA . SER B 1 63 ? 15.773 39.688 3.23 1 92.38 63 SER B CA 1
ATOM 4383 C C . SER B 1 63 ? 16.203 41.094 3.658 1 92.38 63 SER B C 1
ATOM 4385 O O . SER B 1 63 ? 17.203 41.594 3.162 1 92.38 63 SER B O 1
ATOM 4387 N N . VAL B 1 64 ? 15.492 41.625 4.59 1 90.31 64 VAL B N 1
ATOM 4388 C CA . VAL B 1 64 ? 15.781 42.969 5.082 1 90.31 64 VAL B CA 1
ATOM 4389 C C . VAL B 1 64 ? 17.094 42.969 5.859 1 90.31 64 VAL B C 1
ATOM 4391 O O . VAL B 1 64 ? 17.859 43.938 5.816 1 90.31 64 VAL B O 1
ATOM 4394 N N . ARG B 1 65 ? 17.391 41.875 6.43 1 88.69 65 ARG B N 1
ATOM 4395 C CA . ARG B 1 65 ? 18.578 41.781 7.293 1 88.69 65 ARG B CA 1
ATOM 4396 C C . ARG B 1 65 ? 19.797 41.344 6.492 1 88.69 65 ARG B C 1
ATOM 4398 O O . ARG B 1 65 ? 20.906 41.344 7.02 1 88.69 65 ARG B O 1
ATOM 4405 N N . GLU B 1 66 ? 19.547 41.031 5.285 1 89.94 66 GLU B N 1
ATOM 4406 C CA . GLU B 1 66 ? 20.672 40.594 4.457 1 89.94 66 GLU B CA 1
ATOM 4407 C C . GLU B 1 66 ? 21.562 41.781 4.102 1 89.94 66 GLU B C 1
ATOM 4409 O O . GLU B 1 66 ? 21.109 42.781 3.52 1 89.94 66 GLU B O 1
ATOM 4414 N N . HIS B 1 67 ? 22.828 41.625 4.461 1 88.81 67 HIS B N 1
ATOM 4415 C CA . HIS B 1 67 ? 23.781 42.688 4.16 1 88.81 67 HIS B CA 1
ATOM 4416 C C . HIS B 1 67 ? 24.719 42.281 3.029 1 88.81 67 HIS B C 1
ATOM 4418 O O . HIS B 1 67 ? 25.203 41.156 2.984 1 88.81 67 HIS B O 1
ATOM 4424 N N . PRO B 1 68 ? 24.922 43.281 2.15 1 91.19 68 PRO B N 1
ATOM 4425 C CA . PRO B 1 68 ? 25.859 43 1.068 1 91.19 68 PRO B CA 1
ATOM 4426 C C . PRO B 1 68 ? 27.266 42.688 1.578 1 91.19 68 PRO B C 1
ATOM 4428 O O . PRO B 1 68 ? 27.719 43.281 2.557 1 91.19 68 PRO B O 1
ATOM 4431 N N . VAL B 1 69 ? 27.844 41.781 0.918 1 88.25 69 VAL B N 1
ATOM 4432 C CA . VAL B 1 69 ? 29.234 41.438 1.215 1 88.25 69 VAL B CA 1
ATOM 4433 C C . VAL B 1 69 ? 30.156 42.406 0.497 1 88.25 69 VAL B C 1
ATOM 4435 O O . VAL B 1 69 ? 30.141 42.5 -0.732 1 88.25 69 VAL B O 1
ATOM 4438 N N . PRO B 1 70 ? 30.938 43.062 1.371 1 88.19 70 PRO B N 1
ATOM 4439 C CA . PRO B 1 70 ? 31.859 43.969 0.723 1 88.19 70 PRO B CA 1
ATOM 4440 C C . PRO B 1 70 ? 32.812 43.281 -0.247 1 88.19 70 PRO B C 1
ATOM 4442 O O . PRO B 1 70 ? 33.375 42.25 0.084 1 88.19 70 PRO B O 1
ATOM 4445 N N . GLY B 1 71 ? 33.031 43.812 -1.375 1 87.88 71 GLY B N 1
ATOM 4446 C CA . GLY B 1 71 ? 33.969 43.281 -2.357 1 87.88 71 GLY B CA 1
ATOM 4447 C C . GLY B 1 71 ? 33.375 42.188 -3.219 1 87.88 71 GLY B C 1
ATOM 4448 O O . GLY B 1 71 ? 34 41.719 -4.172 1 87.88 71 GLY B O 1
ATOM 4449 N N . GLY B 1 72 ? 32.219 41.812 -2.875 1 91.06 72 GLY B N 1
ATOM 4450 C CA . GLY B 1 72 ? 31.562 40.781 -3.668 1 91.06 72 GLY B CA 1
ATOM 4451 C C . GLY B 1 72 ? 31.797 39.375 -3.141 1 91.06 72 GLY B C 1
ATOM 4452 O O . GLY B 1 72 ? 32.344 39.188 -2.045 1 91.06 72 GLY B O 1
ATOM 4453 N N . VAL B 1 73 ? 31.266 38.375 -3.84 1 92.56 73 VAL B N 1
ATOM 4454 C CA . VAL B 1 73 ? 31.359 37 -3.428 1 92.56 73 VAL B CA 1
ATOM 4455 C C . VAL B 1 73 ? 32.031 36.156 -4.535 1 92.56 73 VAL B C 1
ATOM 4457 O O . VAL B 1 73 ? 31.859 36.469 -5.719 1 92.56 73 VAL B O 1
ATOM 4460 N N . THR B 1 74 ? 32.812 35.188 -4.094 1 92.06 74 THR B N 1
ATOM 4461 C CA . THR B 1 74 ? 33.438 34.281 -5.066 1 92.06 74 THR B CA 1
ATOM 4462 C C . THR B 1 74 ? 32.5 33.125 -5.41 1 92.06 74 THR B C 1
ATOM 4464 O O . THR B 1 74 ? 31.984 32.469 -4.516 1 92.06 74 THR B O 1
ATOM 4467 N N . GLY B 1 75 ? 32.281 32.906 -6.715 1 91 75 GLY B N 1
ATOM 4468 C CA . GLY B 1 75 ? 31.438 31.797 -7.152 1 91 75 GLY B CA 1
ATOM 4469 C C . GLY B 1 75 ? 32.156 30.453 -7.109 1 91 75 GLY B C 1
ATOM 4470 O O . GLY B 1 75 ? 33.344 30.375 -6.812 1 91 75 GLY B O 1
ATOM 4471 N N . PRO B 1 76 ? 31.391 29.375 -7.328 1 89.31 76 PRO B N 1
ATOM 4472 C CA . PRO B 1 76 ? 32 28.031 -7.332 1 89.31 76 PRO B CA 1
ATOM 4473 C C . PRO B 1 76 ? 33.031 27.859 -8.43 1 89.31 76 PRO B C 1
ATOM 4475 O O . PRO B 1 76 ? 33.906 27 -8.32 1 89.31 76 PRO B O 1
ATOM 4478 N N . ASP B 1 77 ? 33 28.703 -9.438 1 91.12 77 ASP B N 1
ATOM 4479 C CA . ASP B 1 77 ? 33.938 28.672 -10.539 1 91.12 77 ASP B CA 1
ATOM 4480 C C . ASP B 1 77 ? 35.219 29.469 -10.203 1 91.12 77 ASP B C 1
ATOM 4482 O O . ASP B 1 77 ? 36.125 29.562 -11.016 1 91.12 77 ASP B O 1
ATOM 4486 N N . GLY B 1 78 ? 35.219 30.094 -9.102 1 89.75 78 GLY B N 1
ATOM 4487 C CA . GLY B 1 78 ? 36.406 30.844 -8.68 1 89.75 78 GLY B CA 1
ATOM 4488 C C . GLY B 1 78 ? 36.344 32.312 -9.125 1 89.75 78 GLY B C 1
ATOM 4489 O O . GLY B 1 78 ? 37.25 33.094 -8.773 1 89.75 78 GLY B O 1
ATOM 4490 N N . ILE B 1 79 ? 35.312 32.656 -9.867 1 93 79 ILE B N 1
ATOM 4491 C CA . ILE B 1 79 ? 35.188 34.031 -10.391 1 93 79 ILE B CA 1
ATOM 4492 C C . ILE B 1 79 ? 34.5 34.906 -9.367 1 93 79 ILE B C 1
ATOM 4494 O O . ILE B 1 79 ? 33.469 34.531 -8.812 1 93 79 ILE B O 1
ATOM 4498 N N . GLN B 1 80 ? 35.062 36.094 -9.188 1 92.69 80 GLN B N 1
ATOM 4499 C CA . GLN B 1 80 ? 34.5 37.031 -8.25 1 92.69 80 GLN B CA 1
ATOM 4500 C C . GLN B 1 80 ? 33.312 37.781 -8.867 1 92.69 80 GLN B C 1
ATOM 4502 O O . GLN B 1 80 ? 33.375 38.25 -10.008 1 92.69 80 GLN B O 1
ATOM 4507 N N . ARG B 1 81 ? 32.188 37.75 -8.148 1 94.5 81 ARG B N 1
ATOM 4508 C CA . ARG B 1 81 ? 31 38.5 -8.523 1 94.5 81 ARG B CA 1
ATOM 4509 C C . ARG B 1 81 ? 30.938 39.812 -7.773 1 94.5 81 ARG B C 1
ATOM 4511 O O . ARG B 1 81 ? 30.672 39.844 -6.57 1 94.5 81 ARG B O 1
ATOM 4518 N N . THR B 1 82 ? 30.984 40.938 -8.508 1 93.25 82 THR B N 1
ATOM 4519 C CA . THR B 1 82 ? 31.094 42.219 -7.836 1 93.25 82 THR B CA 1
ATOM 4520 C C . THR B 1 82 ? 29.859 43.062 -8.078 1 93.25 82 THR B C 1
ATOM 4522 O O . THR B 1 82 ? 29.625 44.062 -7.371 1 93.25 82 THR B O 1
ATOM 4525 N N . ARG B 1 83 ? 29.031 42.719 -9.039 1 95.5 83 ARG B N 1
ATOM 4526 C CA . ARG B 1 83 ? 27.812 43.469 -9.32 1 95.5 83 ARG B CA 1
ATOM 4527 C C . ARG B 1 83 ? 26.656 43 -8.438 1 95.5 83 ARG B C 1
ATOM 4529 O O . ARG B 1 83 ? 26.234 41.844 -8.539 1 95.5 83 ARG B O 1
ATOM 4536 N N . LEU B 1 84 ? 26.219 43.906 -7.684 1 95.19 84 LEU B N 1
ATOM 4537 C CA . LEU B 1 84 ? 25.172 43.594 -6.715 1 95.19 84 LEU B CA 1
ATOM 4538 C C . LEU B 1 84 ? 23.797 44 -7.242 1 95.19 84 LEU B C 1
ATOM 4540 O O . LEU B 1 84 ? 23.625 45.125 -7.742 1 95.19 84 LEU B O 1
ATOM 4544 N N . GLU B 1 85 ? 22.859 43.094 -7.266 1 94.94 85 GLU B N 1
ATOM 4545 C CA . GLU B 1 85 ? 21.453 43.344 -7.539 1 94.94 85 GLU B CA 1
ATOM 4546 C C . GLU B 1 85 ? 20.578 43 -6.328 1 94.94 85 GLU B C 1
ATOM 4548 O O . GLU B 1 85 ? 20.734 41.938 -5.73 1 94.94 85 GLU B O 1
ATOM 4553 N N . GLN B 1 86 ? 19.688 43.938 -6.004 1 93.38 86 GLN B N 1
ATOM 4554 C CA . GLN B 1 86 ? 18.828 43.719 -4.84 1 93.38 86 GLN B CA 1
ATOM 4555 C C . GLN B 1 86 ? 17.438 43.281 -5.258 1 93.38 86 GLN B C 1
ATOM 4557 O O . GLN B 1 86 ? 17.016 43.531 -6.387 1 93.38 86 GLN B O 1
ATOM 4562 N N . GLY B 1 87 ? 16.766 42.5 -4.375 1 93.88 87 GLY B N 1
ATOM 4563 C CA . GLY B 1 87 ? 15.344 42.219 -4.52 1 93.88 87 GLY B CA 1
ATOM 4564 C C . GLY B 1 87 ? 15.047 41.094 -5.477 1 93.88 87 GLY B C 1
ATOM 4565 O O . GLY B 1 87 ? 13.953 41 -6.031 1 93.88 87 GLY B O 1
ATOM 4566 N N . ARG B 1 88 ? 16.047 40.219 -5.727 1 96.31 88 ARG B N 1
ATOM 4567 C CA . ARG B 1 88 ? 15.789 39.094 -6.582 1 96.31 88 ARG B CA 1
ATOM 4568 C C . ARG B 1 88 ? 14.867 38.094 -5.891 1 96.31 88 ARG B C 1
ATOM 4570 O O . ARG B 1 88 ? 15.102 37.719 -4.742 1 96.31 88 ARG B O 1
ATOM 4577 N N . ARG B 1 89 ? 13.828 37.688 -6.66 1 97.5 89 ARG B N 1
ATOM 4578 C CA . ARG B 1 89 ? 12.789 36.844 -6.055 1 97.5 89 ARG B CA 1
ATOM 4579 C C . ARG B 1 89 ? 12.789 35.438 -6.664 1 97.5 89 ARG B C 1
ATOM 4581 O O . ARG B 1 89 ? 13.078 35.281 -7.855 1 97.5 89 ARG B O 1
ATOM 4588 N N . ARG B 1 90 ? 12.484 34.469 -5.82 1 96.88 90 ARG B N 1
ATOM 4589 C CA . ARG B 1 90 ? 12.266 33.062 -6.238 1 96.88 90 ARG B CA 1
ATOM 4590 C C . ARG B 1 90 ? 11.109 32.438 -5.469 1 96.88 90 ARG B C 1
ATOM 4592 O O . ARG B 1 90 ? 10.961 32.656 -4.266 1 96.88 90 ARG B O 1
ATOM 4599 N N . GLY B 1 91 ? 10.281 31.656 -6.184 1 97.69 91 GLY B N 1
ATOM 4600 C CA . GLY B 1 91 ? 9.195 30.953 -5.535 1 97.69 91 GLY B CA 1
ATOM 4601 C C . GLY B 1 91 ? 9.625 29.625 -4.922 1 97.69 91 GLY B C 1
ATOM 4602 O O . GLY B 1 91 ? 10.492 28.938 -5.465 1 97.69 91 GLY B O 1
ATOM 4603 N N . LEU B 1 92 ? 9.039 29.297 -3.822 1 98.06 92 LEU B N 1
ATOM 4604 C CA . LEU B 1 92 ? 9.242 28.016 -3.137 1 98.06 92 LEU B CA 1
ATOM 4605 C C . LEU B 1 92 ? 7.914 27.422 -2.682 1 98.06 92 LEU B C 1
ATOM 4607 O O . LEU B 1 92 ? 7.188 28.047 -1.904 1 98.06 92 LEU B O 1
ATOM 4611 N N . ALA B 1 93 ? 7.559 26.266 -3.227 1 97.94 93 ALA B N 1
ATOM 4612 C CA . ALA B 1 93 ? 6.371 25.562 -2.768 1 97.94 93 ALA B CA 1
ATOM 4613 C C . ALA B 1 93 ? 6.664 24.766 -1.501 1 97.94 93 ALA B C 1
ATOM 4615 O O . ALA B 1 93 ? 7.465 23.812 -1.521 1 97.94 93 ALA B O 1
ATOM 4616 N N . THR B 1 94 ? 6.031 25.188 -0.408 1 98.19 94 THR B N 1
ATOM 4617 C CA . THR B 1 94 ? 6.312 24.562 0.879 1 98.19 94 THR B CA 1
ATOM 4618 C C . THR B 1 94 ? 5.129 23.719 1.343 1 98.19 94 THR B C 1
ATOM 4620 O O . THR B 1 94 ? 4.117 23.625 0.649 1 98.19 94 THR B O 1
ATOM 4623 N N . VAL B 1 95 ? 5.23 23.078 2.521 1 97.25 95 VAL B N 1
ATOM 4624 C CA . VAL B 1 95 ? 4.176 22.25 3.084 1 97.25 95 VAL B CA 1
ATOM 4625 C C . VAL B 1 95 ? 3.004 23.109 3.525 1 97.25 95 VAL B C 1
ATOM 4627 O O . VAL B 1 95 ? 1.908 22.609 3.783 1 97.25 95 VAL B O 1
ATOM 4630 N N . PHE B 1 96 ? 3.201 24.484 3.613 1 97.62 96 PHE B N 1
ATOM 4631 C CA . PHE B 1 96 ? 2.146 25.391 4.039 1 97.62 96 PHE B CA 1
ATOM 4632 C C . PHE B 1 96 ? 1.582 26.156 2.85 1 97.62 96 PHE B C 1
ATOM 4634 O O . PHE B 1 96 ? 0.642 26.938 2.998 1 97.62 96 PHE B O 1
ATOM 4641 N N . GLY B 1 97 ? 2.193 25.953 1.684 1 97.06 97 GLY B N 1
ATOM 4642 C CA . GLY B 1 97 ? 1.859 26.719 0.501 1 97.06 97 GLY B CA 1
ATOM 4643 C C . GLY B 1 97 ? 3.062 27.391 -0.131 1 97.06 97 GLY B C 1
ATOM 4644 O O . GLY B 1 97 ? 4.195 27.203 0.316 1 97.06 97 GLY B O 1
ATOM 4645 N N . GLU B 1 98 ? 2.811 28.203 -1.108 1 97.38 98 GLU B N 1
ATOM 4646 C CA . GLU B 1 98 ? 3.896 28.844 -1.84 1 97.38 98 GLU B CA 1
ATOM 4647 C C . GLU B 1 98 ? 4.332 30.141 -1.151 1 97.38 98 GLU B C 1
ATOM 4649 O O . GLU B 1 98 ? 3.496 30.906 -0.677 1 97.38 98 GLU B O 1
ATOM 4654 N N . VAL B 1 99 ? 5.641 30.297 -1.023 1 98.31 99 VAL B N 1
ATOM 4655 C CA . VAL B 1 99 ? 6.227 31.516 -0.485 1 98.31 99 VAL B CA 1
ATOM 4656 C C . VAL B 1 99 ? 7.258 32.062 -1.465 1 98.31 99 VAL B C 1
ATOM 4658 O O . VAL B 1 99 ? 7.621 31.406 -2.436 1 98.31 99 VAL B O 1
ATOM 4661 N N . THR B 1 100 ? 7.637 33.281 -1.222 1 98.44 100 THR B N 1
ATOM 4662 C CA . THR B 1 100 ? 8.625 33.938 -2.061 1 98.44 100 THR B CA 1
ATOM 4663 C C . THR B 1 100 ? 9.883 34.281 -1.258 1 98.44 100 THR B C 1
ATOM 4665 O O . THR B 1 100 ? 9.797 34.875 -0.178 1 98.44 100 THR B O 1
ATOM 4668 N N . VAL B 1 101 ? 11.008 33.875 -1.776 1 97.62 101 VAL B N 1
ATOM 4669 C CA . VAL B 1 101 ? 12.289 34.219 -1.175 1 97.62 101 VAL B CA 1
ATOM 4670 C C . VAL B 1 101 ? 12.906 35.375 -1.918 1 97.62 101 VAL B C 1
ATOM 4672 O O . VAL B 1 101 ? 13.148 35.312 -3.125 1 97.62 101 VAL B O 1
ATOM 4675 N N . THR B 1 102 ? 13.094 36.469 -1.248 1 97.5 102 THR B N 1
ATOM 4676 C CA . THR B 1 102 ? 13.758 37.656 -1.778 1 97.5 102 THR B CA 1
ATOM 4677 C C . THR B 1 102 ? 15.164 37.781 -1.196 1 97.5 102 THR B C 1
ATOM 4679 O O . THR B 1 102 ? 15.344 37.719 0.021 1 97.5 102 THR B O 1
ATOM 4682 N N . ARG B 1 103 ? 16.156 37.969 -2.152 1 95.38 103 ARG B N 1
ATOM 4683 C CA . ARG B 1 103 ? 17.531 38 -1.645 1 95.38 103 ARG B CA 1
ATOM 4684 C C . ARG B 1 103 ? 18.453 38.75 -2.611 1 95.38 103 ARG B C 1
ATOM 4686 O O . ARG B 1 103 ? 18.016 39.188 -3.678 1 95.38 103 ARG B O 1
ATOM 4693 N N . LEU B 1 104 ? 19.672 38.969 -2.166 1 95.12 104 LEU B N 1
ATOM 4694 C CA . LEU B 1 104 ? 20.688 39.625 -2.959 1 95.12 104 LEU B CA 1
ATOM 4695 C C . LEU B 1 104 ? 21.266 38.688 -4.016 1 95.12 104 LEU B C 1
ATOM 4697 O O . LEU B 1 104 ? 21.375 37.469 -3.785 1 95.12 104 LEU B O 1
ATOM 4701 N N . ALA B 1 105 ? 21.562 39.312 -5.18 1 96.19 105 ALA B N 1
ATOM 4702 C CA . ALA B 1 105 ? 22.219 38.594 -6.277 1 96.19 105 ALA B CA 1
ATOM 4703 C C . ALA B 1 105 ? 23.562 39.219 -6.617 1 96.19 105 ALA B C 1
ATOM 4705 O O . ALA B 1 105 ? 23.672 40.438 -6.75 1 96.19 105 ALA B O 1
ATOM 4706 N N . TYR B 1 106 ? 24.562 38.406 -6.668 1 95.62 106 TYR B N 1
ATOM 4707 C CA . TYR B 1 106 ? 25.891 38.844 -7.094 1 95.62 106 TYR B CA 1
ATOM 4708 C C . TYR B 1 106 ? 26.188 38.344 -8.508 1 95.62 106 TYR B C 1
ATOM 4710 O O . TYR B 1 106 ? 26.109 37.156 -8.781 1 95.62 106 TYR B O 1
ATOM 4718 N N . ARG B 1 107 ? 26.5 39.281 -9.336 1 95.69 107 ARG B N 1
ATOM 4719 C CA . ARG B 1 107 ? 26.641 38.938 -10.75 1 95.69 107 ARG B CA 1
ATOM 4720 C C . ARG B 1 107 ? 28.016 39.344 -11.273 1 95.69 107 ARG B C 1
ATOM 4722 O O . ARG B 1 107 ? 28.703 40.156 -10.672 1 95.69 107 ARG B O 1
ATOM 4729 N N . ALA B 1 108 ? 28.469 38.688 -12.25 1 94.94 108 ALA B N 1
ATOM 4730 C CA . ALA B 1 108 ? 29.641 39 -13.078 1 94.94 108 ALA B CA 1
ATOM 4731 C C . ALA B 1 108 ? 29.406 38.594 -14.531 1 94.94 108 ALA B C 1
ATOM 4733 O O . ALA B 1 108 ? 28.562 37.719 -14.812 1 94.94 108 ALA B O 1
ATOM 4734 N N . PRO B 1 109 ? 30.125 39.281 -15.438 1 92.5 109 PRO B N 1
ATOM 4735 C CA . PRO B 1 109 ? 29.938 38.938 -16.844 1 92.5 109 PRO B CA 1
ATOM 4736 C C . PRO B 1 109 ? 30.281 37.469 -17.141 1 92.5 109 PRO B C 1
ATOM 4738 O O . PRO B 1 109 ? 31.297 36.969 -16.656 1 92.5 109 PRO B O 1
ATOM 4741 N N . SER B 1 110 ? 29.469 36.75 -17.875 1 91.94 110 SER B N 1
ATOM 4742 C CA . SER B 1 110 ? 29.656 35.406 -18.391 1 91.94 110 SER B CA 1
ATOM 4743 C C . SER B 1 110 ? 29.719 34.375 -17.266 1 91.94 110 SER B C 1
ATOM 4745 O O . SER B 1 110 ? 30.375 33.344 -17.391 1 91.94 110 SER B O 1
ATOM 4747 N N . ALA B 1 111 ? 29.344 34.781 -16.094 1 92.88 111 ALA B N 1
ATOM 4748 C CA . ALA B 1 111 ? 29.312 33.844 -14.969 1 92.88 111 ALA B CA 1
ATOM 4749 C C . ALA B 1 111 ? 27.906 33.75 -14.375 1 92.88 111 ALA B C 1
ATOM 4751 O O . ALA B 1 111 ? 27.125 34.688 -14.453 1 92.88 111 ALA B O 1
ATOM 4752 N N . SER B 1 112 ? 27.609 32.562 -13.82 1 92.69 112 SER B N 1
ATOM 4753 C CA . SER B 1 112 ? 26.297 32.375 -13.195 1 92.69 112 SER B CA 1
ATOM 4754 C C . SER B 1 112 ? 26.156 33.219 -11.945 1 92.69 112 SER B C 1
ATOM 4756 O O . SER B 1 112 ? 27.125 33.469 -11.242 1 92.69 112 SER B O 1
ATOM 4758 N N . THR B 1 113 ? 24.969 33.719 -11.711 1 94.12 113 THR B N 1
ATOM 4759 C CA . THR B 1 113 ? 24.656 34.531 -10.555 1 94.12 113 THR B CA 1
ATOM 4760 C C . THR B 1 113 ? 24.766 33.75 -9.258 1 94.12 113 THR B C 1
ATOM 4762 O O . THR B 1 113 ? 24.422 32.562 -9.234 1 94.12 113 THR B O 1
ATOM 4765 N N . VAL B 1 114 ? 25.281 34.406 -8.242 1 93.81 114 VAL B N 1
ATOM 4766 C CA . VAL B 1 114 ? 25.406 33.75 -6.941 1 93.81 114 VAL B CA 1
ATOM 4767 C C . VAL B 1 114 ? 24.469 34.406 -5.938 1 93.81 114 VAL B C 1
ATOM 4769 O O . VAL B 1 114 ? 24.375 35.656 -5.879 1 93.81 114 VAL B O 1
ATOM 4772 N N . HIS B 1 115 ? 23.734 33.594 -5.176 1 94.06 115 HIS B N 1
ATOM 4773 C CA . HIS B 1 115 ? 22.844 34.031 -4.117 1 94.06 115 HIS B CA 1
ATOM 4774 C C . HIS B 1 115 ? 23.219 33.438 -2.775 1 94.06 115 HIS B C 1
ATOM 4776 O O . HIS B 1 115 ? 22.734 32.344 -2.422 1 94.06 115 HIS B O 1
ATOM 4782 N N . PRO B 1 116 ? 24 34.094 -1.966 1 92 116 PRO B N 1
ATOM 4783 C CA . PRO B 1 116 ? 24.469 33.5 -0.705 1 92 116 PRO B CA 1
ATOM 4784 C C . PRO B 1 116 ? 23.328 33.062 0.207 1 92 116 PRO B C 1
ATOM 4786 O O . PRO B 1 116 ? 23.422 32.031 0.863 1 92 116 PRO B O 1
ATOM 4789 N N . ALA B 1 117 ? 22.203 33.781 0.235 1 92.5 117 ALA B N 1
ATOM 4790 C CA . ALA B 1 117 ? 21.078 33.469 1.108 1 92.5 117 ALA B CA 1
ATOM 4791 C C . ALA B 1 117 ? 20.469 32.125 0.742 1 92.5 117 ALA B C 1
ATOM 4793 O O . ALA B 1 117 ? 19.906 31.438 1.602 1 92.5 117 ALA B O 1
ATOM 4794 N N . ASP B 1 118 ? 20.625 31.734 -0.521 1 95.31 118 ASP B N 1
ATOM 4795 C CA . ASP B 1 118 ? 20.109 30.438 -0.949 1 95.31 118 ASP B CA 1
ATOM 4796 C C . ASP B 1 118 ? 20.844 29.297 -0.247 1 95.31 118 ASP B C 1
ATOM 4798 O O . ASP B 1 118 ? 20.234 28.281 0.098 1 95.31 118 ASP B O 1
ATOM 4802 N N . GLY B 1 119 ? 22.125 29.453 -0.097 1 94.19 119 GLY B N 1
ATOM 4803 C CA . GLY B 1 119 ? 22.938 28.438 0.569 1 94.19 119 GLY B CA 1
ATOM 4804 C C . GLY B 1 119 ? 22.625 28.312 2.049 1 94.19 119 GLY B C 1
ATOM 4805 O O . GLY B 1 119 ? 22.562 27.203 2.578 1 94.19 119 GLY B O 1
ATOM 4806 N N . VAL B 1 120 ? 22.406 29.5 2.68 1 92.62 120 VAL B N 1
ATOM 4807 C CA . VAL B 1 120 ? 22.078 29.5 4.105 1 92.62 120 VAL B CA 1
ATOM 4808 C C . VAL B 1 120 ? 20.734 28.812 4.332 1 92.62 120 VAL B C 1
ATOM 4810 O O . VAL B 1 120 ? 20.578 28.016 5.258 1 92.62 120 VAL B O 1
ATOM 4813 N N . LEU B 1 121 ? 19.828 29.047 3.445 1 95.31 121 LEU B N 1
ATOM 4814 C CA . LEU B 1 121 ? 18.5 28.484 3.541 1 95.31 121 LEU B CA 1
ATOM 4815 C C . LEU B 1 121 ? 18.484 27.047 3.035 1 95.31 121 LEU B C 1
ATOM 4817 O O . LEU B 1 121 ? 17.5 26.312 3.246 1 95.31 121 LEU B O 1
ATOM 4821 N N . ASN B 1 122 ? 19.516 26.609 2.361 1 97.06 122 ASN B N 1
ATOM 4822 C CA . ASN B 1 122 ? 19.578 25.312 1.71 1 97.06 122 ASN B CA 1
ATOM 4823 C C . ASN B 1 122 ? 18.422 25.125 0.725 1 97.06 122 ASN B C 1
ATOM 4825 O O . ASN B 1 122 ? 17.703 24.125 0.784 1 97.06 122 ASN B O 1
ATOM 4829 N N . LEU B 1 123 ? 18.297 26.109 -0.161 1 97.38 123 LEU B N 1
ATOM 4830 C CA . LEU B 1 123 ? 17.219 26.047 -1.133 1 97.38 123 LEU B CA 1
ATOM 4831 C C . LEU B 1 123 ? 17.484 24.953 -2.178 1 97.38 123 LEU B C 1
ATOM 4833 O O . LEU B 1 123 ? 18.609 24.812 -2.65 1 97.38 123 LEU B O 1
ATOM 4837 N N . PRO B 1 124 ? 16.422 24.172 -2.469 1 97.56 124 PRO B N 1
ATOM 4838 C CA . PRO B 1 124 ? 16.594 23.188 -3.541 1 97.56 124 PRO B CA 1
ATOM 4839 C C . PRO B 1 124 ? 16.703 23.828 -4.922 1 97.56 124 PRO B C 1
ATOM 4841 O O . PRO B 1 124 ? 16.375 25.016 -5.086 1 97.56 124 PRO B O 1
ATOM 4844 N N . ALA B 1 125 ? 17.172 23.047 -5.832 1 94.31 125 ALA B N 1
ATOM 4845 C CA . ALA B 1 125 ? 17.25 23.516 -7.215 1 94.31 125 ALA B CA 1
ATOM 4846 C C . ALA B 1 125 ? 15.852 23.641 -7.82 1 94.31 125 ALA B C 1
ATOM 4848 O O . ALA B 1 125 ? 15.609 24.516 -8.656 1 94.31 125 ALA B O 1
ATOM 4849 N N . GLU B 1 126 ? 14.938 22.828 -7.34 1 93.44 126 GLU B N 1
ATOM 4850 C CA . GLU B 1 126 ? 13.578 22.844 -7.875 1 93.44 126 GLU B CA 1
ATOM 4851 C C . GLU B 1 126 ? 12.672 23.734 -7.047 1 93.44 126 GLU B C 1
ATOM 4853 O O . GLU B 1 126 ? 13.117 24.375 -6.086 1 93.44 126 GLU B O 1
ATOM 4858 N N . LYS B 1 127 ? 11.453 23.828 -7.434 1 95.75 127 LYS B N 1
ATOM 4859 C CA . LYS B 1 127 ? 10.469 24.719 -6.816 1 95.75 127 LYS B CA 1
ATOM 4860 C C . LYS B 1 127 ? 9.961 24.156 -5.496 1 95.75 127 LYS B C 1
ATOM 4862 O O . LYS B 1 127 ? 9.547 24.906 -4.609 1 95.75 127 LYS B O 1
ATOM 4867 N N . HIS B 1 128 ? 10.047 22.891 -5.301 1 97.62 128 HIS B N 1
ATOM 4868 C CA . HIS B 1 128 ? 9.453 22.234 -4.141 1 97.62 128 HIS B CA 1
ATOM 4869 C C . HIS B 1 128 ? 10.422 22.203 -2.967 1 97.62 128 HIS B C 1
ATOM 4871 O O . HIS B 1 128 ? 11.602 21.875 -3.139 1 97.62 128 HIS B O 1
ATOM 4877 N N . SER B 1 129 ? 9.93 22.547 -1.794 1 98.25 129 SER B N 1
ATOM 4878 C CA . SER B 1 129 ? 10.75 22.578 -0.583 1 98.25 129 SER B CA 1
ATOM 4879 C C . SER B 1 129 ? 11.203 21.172 -0.201 1 98.25 129 SER B C 1
ATOM 4881 O O . SER B 1 129 ? 10.695 20.172 -0.727 1 98.25 129 SER B O 1
ATOM 4883 N N . HIS B 1 130 ? 12.18 21.141 0.684 1 98.25 130 HIS B N 1
ATOM 4884 C CA . HIS B 1 130 ? 12.641 19.844 1.194 1 98.25 130 HIS B CA 1
ATOM 4885 C C . HIS B 1 130 ? 11.539 19.156 1.991 1 98.25 130 HIS B C 1
ATOM 4887 O O . HIS B 1 130 ? 11.477 17.922 2.02 1 98.25 130 HIS B O 1
ATOM 4893 N N . GLY B 1 131 ? 10.68 19.938 2.654 1 97.56 131 GLY B N 1
ATOM 4894 C CA . GLY B 1 131 ? 9.555 19.344 3.355 1 97.56 131 GLY B CA 1
ATOM 4895 C C . GLY B 1 131 ? 8.602 18.609 2.434 1 97.56 131 GLY B C 1
ATOM 4896 O O . GLY B 1 131 ? 8.172 17.484 2.734 1 97.56 131 GLY B O 1
ATOM 4897 N N . LEU B 1 132 ? 8.289 19.203 1.352 1 97.56 132 LEU B N 1
ATOM 4898 C CA . LEU B 1 132 ? 7.41 18.578 0.372 1 97.56 132 LEU B CA 1
ATOM 4899 C C . LEU B 1 132 ? 8.086 17.359 -0.256 1 97.56 132 LEU B C 1
ATOM 4901 O O . LEU B 1 132 ? 7.445 16.328 -0.485 1 97.56 132 LEU B O 1
ATOM 4905 N N . ARG B 1 133 ? 9.367 17.516 -0.536 1 98.19 133 ARG B N 1
ATOM 4906 C CA . ARG B 1 133 ? 10.117 16.391 -1.093 1 98.19 133 ARG B CA 1
ATOM 4907 C C . ARG B 1 133 ? 10.133 15.203 -0.126 1 98.19 133 ARG B C 1
ATOM 4909 O O . ARG B 1 133 ? 10.023 14.047 -0.544 1 98.19 133 ARG B O 1
ATOM 4916 N N . ARG B 1 134 ? 10.344 15.531 1.118 1 98.19 134 ARG B N 1
ATOM 4917 C CA . ARG B 1 134 ? 10.336 14.484 2.135 1 98.19 134 ARG B CA 1
ATOM 4918 C C . ARG B 1 134 ? 9 13.742 2.139 1 98.19 134 ARG B C 1
ATOM 4920 O O . ARG B 1 134 ? 8.977 12.508 2.197 1 98.19 134 ARG B O 1
ATOM 4927 N N . LEU B 1 135 ? 7.91 14.469 2.072 1 97.06 135 LEU B N 1
ATOM 4928 C CA . LEU B 1 135 ? 6.582 13.867 2.041 1 97.06 135 LEU B CA 1
ATOM 4929 C C . LEU B 1 135 ? 6.395 13.031 0.779 1 97.06 135 LEU B C 1
ATOM 4931 O O . LEU B 1 135 ? 5.809 11.945 0.827 1 97.06 135 LEU B O 1
ATOM 4935 N N . ALA B 1 136 ? 6.867 13.562 -0.306 1 97.69 136 ALA B N 1
ATOM 4936 C CA . ALA B 1 136 ? 6.781 12.828 -1.566 1 97.69 136 ALA B CA 1
ATOM 4937 C C . ALA B 1 136 ? 7.512 11.492 -1.473 1 97.69 136 ALA B C 1
ATOM 4939 O O . ALA B 1 136 ? 7 10.469 -1.92 1 97.69 136 ALA B O 1
ATOM 4940 N N . ALA B 1 137 ? 8.695 11.539 -0.896 1 98.19 137 ALA B N 1
ATOM 4941 C CA . ALA B 1 137 ? 9.5 10.328 -0.744 1 98.19 137 ALA B CA 1
ATOM 4942 C C . ALA B 1 137 ? 8.773 9.297 0.114 1 98.19 137 ALA B C 1
ATOM 4944 O O . ALA B 1 137 ? 8.672 8.125 -0.268 1 98.19 137 ALA B O 1
ATOM 4945 N N . LEU B 1 138 ? 8.211 9.734 1.228 1 97.38 138 LEU B N 1
ATOM 4946 C CA . LEU B 1 138 ? 7.574 8.836 2.184 1 97.38 138 LEU B CA 1
ATOM 4947 C C . LEU B 1 138 ? 6.285 8.258 1.611 1 97.38 138 LEU B C 1
ATOM 4949 O O . LEU B 1 138 ? 6.062 7.047 1.67 1 97.38 138 LEU B O 1
ATOM 4953 N N . GLU B 1 139 ? 5.465 9.094 0.978 1 96.62 139 GLU B N 1
ATOM 4954 C CA . GLU B 1 139 ? 4.16 8.672 0.486 1 96.62 139 GLU B CA 1
ATOM 4955 C C . GLU B 1 139 ? 4.289 7.848 -0.791 1 96.62 139 GLU B C 1
ATOM 4957 O O . GLU B 1 139 ? 3.514 6.918 -1.017 1 96.62 139 GLU B O 1
ATOM 4962 N N . ALA B 1 140 ? 5.262 8.195 -1.612 1 96.38 140 ALA B N 1
ATOM 4963 C CA . ALA B 1 140 ? 5.461 7.453 -2.855 1 96.38 140 ALA B CA 1
ATOM 4964 C C . ALA B 1 140 ? 5.961 6.039 -2.578 1 96.38 140 ALA B C 1
ATOM 4966 O O . ALA B 1 140 ? 5.633 5.102 -3.314 1 96.38 140 ALA B O 1
ATOM 4967 N N . ALA B 1 141 ? 6.754 5.875 -1.574 1 95.88 141 ALA B N 1
ATOM 4968 C CA . ALA B 1 141 ? 7.293 4.566 -1.213 1 95.88 141 ALA B CA 1
ATOM 4969 C C . ALA B 1 141 ? 6.195 3.662 -0.655 1 95.88 141 ALA B C 1
ATOM 4971 O O . ALA B 1 141 ? 6.285 2.436 -0.758 1 95.88 141 ALA B O 1
ATOM 4972 N N . ARG B 1 142 ? 5.188 4.258 -0.157 1 93.19 142 ARG B N 1
ATOM 4973 C CA . ARG B 1 142 ? 4.164 3.523 0.579 1 93.19 142 ARG B CA 1
ATOM 4974 C C . ARG B 1 142 ? 3.111 2.955 -0.367 1 93.19 142 ARG B C 1
ATOM 4976 O O . ARG B 1 142 ? 2.578 1.869 -0.131 1 93.19 142 ARG B O 1
ATOM 4983 N N . GLY B 1 143 ? 2.781 3.703 -1.35 1 90.75 143 GLY B N 1
ATOM 4984 C CA . GLY B 1 143 ? 1.694 3.305 -2.229 1 90.75 143 GLY B CA 1
ATOM 4985 C C . GLY B 1 143 ? 1.751 3.973 -3.59 1 90.75 143 GLY B C 1
ATOM 4986 O O . GLY B 1 143 ? 2.764 4.578 -3.949 1 90.75 143 GLY B O 1
ATOM 4987 N N . SER B 1 144 ? 0.589 3.85 -4.324 1 92.5 144 SER B N 1
ATOM 4988 C CA . SER B 1 144 ? 0.541 4.379 -5.684 1 92.5 144 SER B CA 1
ATOM 4989 C C . SER B 1 144 ? 0.802 5.883 -5.699 1 92.5 144 SER B C 1
ATOM 4991 O O . SER B 1 144 ? 0.603 6.562 -4.691 1 92.5 144 SER B O 1
ATOM 4993 N N . PHE B 1 145 ? 1.22 6.426 -6.816 1 93.69 145 PHE B N 1
ATOM 4994 C CA . PHE B 1 145 ? 1.464 7.859 -6.941 1 93.69 145 PHE B CA 1
ATOM 4995 C C . PHE B 1 145 ? 0.167 8.648 -6.793 1 93.69 145 PHE B C 1
ATOM 4997 O O . PHE B 1 145 ? 0.169 9.766 -6.281 1 93.69 145 PHE B O 1
ATOM 5004 N N . GLY B 1 146 ? -0.928 8.031 -7.242 1 93.06 146 GLY B N 1
ATOM 5005 C CA . GLY B 1 146 ? -2.219 8.656 -7.004 1 93.06 146 GLY B CA 1
ATOM 5006 C C . GLY B 1 146 ? -2.551 8.805 -5.531 1 93.06 146 GLY B C 1
ATOM 5007 O O . GLY B 1 146 ? -3.006 9.859 -5.094 1 93.06 146 GLY B O 1
ATOM 5008 N N . ASP B 1 147 ? -2.289 7.77 -4.77 1 92.94 147 ASP B N 1
ATOM 5009 C CA . ASP B 1 147 ? -2.518 7.809 -3.33 1 92.94 147 ASP B CA 1
ATOM 5010 C C . ASP B 1 147 ? -1.584 8.812 -2.654 1 92.94 147 ASP B C 1
ATOM 5012 O O . ASP B 1 147 ? -1.98 9.492 -1.708 1 92.94 147 ASP B O 1
ATOM 5016 N N . ALA B 1 148 ? -0.356 8.805 -3.148 1 95.44 148 ALA B N 1
ATOM 5017 C CA . ALA B 1 148 ? 0.617 9.75 -2.609 1 95.44 148 ALA B CA 1
ATOM 5018 C C . ALA B 1 148 ? 0.165 11.188 -2.844 1 95.44 148 ALA B C 1
ATOM 5020 O O . ALA B 1 148 ? 0.242 12.023 -1.939 1 95.44 148 ALA B O 1
ATOM 5021 N N . GLN B 1 149 ? -0.283 11.43 -4.016 1 96.31 149 GLN B N 1
ATOM 5022 C CA . GLN B 1 149 ? -0.795 12.75 -4.363 1 96.31 149 GLN B CA 1
ATOM 5023 C C . GLN B 1 149 ? -1.938 13.164 -3.441 1 96.31 149 GLN B C 1
ATOM 5025 O O . GLN B 1 149 ? -1.946 14.273 -2.91 1 96.31 149 GLN B O 1
ATOM 5030 N N . ALA B 1 150 ? -2.863 12.297 -3.197 1 94.56 150 ALA B N 1
ATOM 5031 C CA . ALA B 1 150 ? -4.016 12.57 -2.344 1 94.56 150 ALA B CA 1
ATOM 5032 C C . ALA B 1 150 ? -3.586 12.812 -0.901 1 94.56 150 ALA B C 1
ATOM 5034 O O . ALA B 1 150 ? -4.102 13.711 -0.234 1 94.56 150 ALA B O 1
ATOM 5035 N N . ALA B 1 151 ? -2.689 12.016 -0.457 1 94.69 151 ALA B N 1
ATOM 5036 C CA . ALA B 1 151 ? -2.209 12.141 0.916 1 94.69 151 ALA B CA 1
ATOM 5037 C C . ALA B 1 151 ? -1.517 13.484 1.129 1 94.69 151 ALA B C 1
ATOM 5039 O O . ALA B 1 151 ? -1.744 14.156 2.139 1 94.69 151 ALA B O 1
ATOM 5040 N N . ILE B 1 152 ? -0.693 13.875 0.167 1 96.12 152 ILE B N 1
ATOM 5041 C CA . ILE B 1 152 ? 0.027 15.141 0.266 1 96.12 152 ILE B CA 1
ATOM 5042 C C . ILE B 1 152 ? -0.961 16.297 0.196 1 96.12 152 ILE B C 1
ATOM 5044 O O . ILE B 1 152 ? -0.86 17.266 0.967 1 96.12 152 ILE B O 1
ATOM 5048 N N . SER B 1 153 ? -1.896 16.141 -0.656 1 95.56 153 SER B N 1
ATOM 5049 C CA . SER B 1 153 ? -2.916 17.172 -0.773 1 95.56 153 SER B CA 1
ATOM 5050 C C . SER B 1 153 ? -3.709 17.312 0.522 1 95.56 153 SER B C 1
ATOM 5052 O O . SER B 1 153 ? -3.984 18.438 0.965 1 95.56 153 SER B O 1
ATOM 5054 N N . ARG B 1 154 ? -4.031 16.281 1.141 1 92.44 154 ARG B N 1
ATOM 5055 C CA . ARG B 1 154 ? -4.773 16.297 2.395 1 92.44 154 ARG B CA 1
ATOM 5056 C C . ARG B 1 154 ? -3.943 16.922 3.516 1 92.44 154 ARG B C 1
ATOM 5058 O O . ARG B 1 154 ? -4.457 17.703 4.316 1 92.44 154 ARG B O 1
ATOM 5065 N N . ALA B 1 155 ? -2.699 16.594 3.504 1 92.38 155 ALA B N 1
ATOM 5066 C CA . ALA B 1 155 ? -1.826 17 4.602 1 92.38 155 ALA B CA 1
ATOM 5067 C C . ALA B 1 155 ? -1.426 18.469 4.457 1 92.38 155 ALA B C 1
ATOM 5069 O O . ALA B 1 155 ? -1.268 19.172 5.457 1 92.38 155 ALA B O 1
ATOM 5070 N N . THR B 1 156 ? -1.306 18.953 3.174 1 94.88 156 THR B N 1
ATOM 5071 C CA . THR B 1 156 ? -0.635 20.25 3.002 1 94.88 156 THR B CA 1
ATOM 5072 C C . THR B 1 156 ? -1.526 21.219 2.244 1 94.88 156 THR B C 1
ATOM 5074 O O . THR B 1 156 ? -1.257 22.422 2.221 1 94.88 156 THR B O 1
ATOM 5077 N N . GLY B 1 157 ? -2.502 20.703 1.607 1 92.44 157 GLY B N 1
ATOM 5078 C CA . GLY B 1 157 ? -3.309 21.547 0.736 1 92.44 157 GLY B CA 1
ATOM 5079 C C . GLY B 1 157 ? -2.668 21.797 -0.618 1 92.44 157 GLY B C 1
ATOM 5080 O O . GLY B 1 157 ? -3.271 22.422 -1.492 1 92.44 157 GLY B O 1
ATOM 5081 N N . GLN B 1 158 ? -1.484 21.203 -0.845 1 92.44 158 GLN B N 1
ATOM 5082 C CA . GLN B 1 158 ? -0.768 21.406 -2.102 1 92.44 158 GLN B CA 1
ATOM 5083 C C . GLN B 1 158 ? -1.143 20.328 -3.117 1 92.44 158 GLN B C 1
ATOM 5085 O O . GLN B 1 158 ? -1.39 19.172 -2.75 1 92.44 158 GLN B O 1
ATOM 5090 N N . GLU B 1 159 ? -1.168 20.766 -4.367 1 92.06 159 GLU B N 1
ATOM 5091 C CA . GLU B 1 159 ? -1.384 19.828 -5.461 1 92.06 159 GLU B CA 1
ATOM 5092 C C . GLU B 1 159 ? -0.091 19.562 -6.23 1 92.06 159 GLU B C 1
ATOM 5094 O O . GLU B 1 159 ? 0.431 20.453 -6.898 1 92.06 159 GLU B O 1
ATOM 5099 N N . VAL B 1 160 ? 0.422 18.469 -6.055 1 93.69 160 VAL B N 1
ATOM 5100 C CA . VAL B 1 160 ? 1.63 18.047 -6.758 1 93.69 160 VAL B CA 1
ATOM 5101 C C . VAL B 1 160 ? 1.279 17 -7.809 1 93.69 160 VAL B C 1
ATOM 5103 O O . VAL B 1 160 ? 0.667 15.977 -7.492 1 93.69 160 VAL B O 1
ATOM 5106 N N . GLY B 1 161 ? 1.622 17.219 -9.023 1 94.38 161 GLY B N 1
ATOM 5107 C CA . GLY B 1 161 ? 1.332 16.266 -10.086 1 94.38 161 GLY B CA 1
ATOM 5108 C C . GLY B 1 161 ? 2.094 14.969 -9.938 1 94.38 161 GLY B C 1
ATOM 5109 O O . GLY B 1 161 ? 3.133 14.922 -9.281 1 94.38 161 GLY B O 1
ATOM 5110 N N . LYS B 1 162 ? 1.607 13.93 -10.578 1 92.94 162 LYS B N 1
ATOM 5111 C CA . LYS B 1 162 ? 2.207 12.602 -10.477 1 92.94 162 LYS B CA 1
ATOM 5112 C C . LYS B 1 162 ? 3.631 12.602 -11.016 1 92.94 162 LYS B C 1
ATOM 5114 O O . LYS B 1 162 ? 4.531 12.016 -10.414 1 92.94 162 LYS B O 1
ATOM 5119 N N . ARG B 1 163 ? 3.84 13.195 -12.125 1 92.81 163 ARG B N 1
ATOM 5120 C CA . ARG B 1 163 ? 5.172 13.258 -12.719 1 92.81 163 ARG B CA 1
ATOM 5121 C C . ARG B 1 163 ? 6.148 13.984 -11.797 1 92.81 163 ARG B C 1
ATOM 5123 O O . ARG B 1 163 ? 7.297 13.562 -11.648 1 92.81 163 ARG B O 1
ATOM 5130 N N . GLN B 1 164 ? 5.648 15.055 -11.258 1 94.69 164 GLN B N 1
ATOM 5131 C CA . GLN B 1 164 ? 6.469 15.805 -10.312 1 94.69 164 GLN B CA 1
ATOM 5132 C C . GLN B 1 164 ? 6.805 14.969 -9.078 1 94.69 164 GLN B C 1
ATOM 5134 O O . GLN B 1 164 ? 7.918 15.039 -8.555 1 94.69 164 GLN B O 1
ATOM 5139 N N . LEU B 1 165 ? 5.844 14.234 -8.594 1 95.38 165 LEU B N 1
ATOM 5140 C CA . LEU B 1 165 ? 6.07 13.359 -7.441 1 95.38 165 LEU B CA 1
ATOM 5141 C C . LEU B 1 165 ? 7.16 12.336 -7.742 1 95.38 165 LEU B C 1
ATOM 5143 O O . LEU B 1 165 ? 7.996 12.047 -6.883 1 95.38 165 LEU B O 1
ATOM 5147 N N . GLN B 1 166 ? 7.152 11.766 -8.977 1 95.25 166 GLN B N 1
ATOM 5148 C CA . GLN B 1 166 ? 8.188 10.82 -9.398 1 95.25 166 GLN B CA 1
ATOM 5149 C C . GLN B 1 166 ? 9.562 11.469 -9.367 1 95.25 166 GLN B C 1
ATOM 5151 O O . GLN B 1 166 ? 10.531 10.859 -8.898 1 95.25 166 GLN B O 1
ATOM 5156 N N . GLN B 1 167 ? 9.578 12.656 -9.789 1 96.31 167 GLN B N 1
ATOM 5157 C CA . GLN B 1 167 ? 10.844 13.375 -9.828 1 96.31 167 GLN B CA 1
ATOM 5158 C C . GLN B 1 167 ? 11.336 13.695 -8.414 1 96.31 167 GLN B C 1
ATOM 5160 O O . GLN B 1 167 ? 12.523 13.562 -8.125 1 96.31 167 GLN B O 1
ATOM 5165 N N . LEU B 1 168 ? 10.438 14.133 -7.59 1 97.56 168 LEU B N 1
ATOM 5166 C CA . LEU B 1 168 ? 10.797 14.438 -6.211 1 97.56 168 LEU B CA 1
ATOM 5167 C C . LEU B 1 168 ? 11.312 13.188 -5.496 1 97.56 168 LEU B C 1
ATOM 5169 O O . LEU B 1 168 ? 12.289 13.258 -4.746 1 97.56 168 LEU B O 1
ATOM 5173 N N . ALA B 1 169 ? 10.672 12.07 -5.715 1 97.19 169 ALA B N 1
ATOM 5174 C CA . ALA B 1 169 ? 11.117 10.812 -5.113 1 97.19 169 ALA B CA 1
ATOM 5175 C C . ALA B 1 169 ? 12.508 10.438 -5.602 1 97.19 169 ALA B C 1
ATOM 5177 O O . ALA B 1 169 ? 13.352 10 -4.816 1 97.19 169 ALA B O 1
ATOM 5178 N N . ALA B 1 170 ? 12.734 10.57 -6.891 1 97.12 170 ALA B N 1
ATOM 5179 C CA . ALA B 1 170 ? 14.039 10.266 -7.465 1 97.12 170 ALA B CA 1
ATOM 5180 C C . ALA B 1 170 ? 15.125 11.141 -6.852 1 97.12 170 ALA B C 1
ATOM 5182 O O . ALA B 1 170 ? 16.203 10.648 -6.496 1 97.12 170 ALA B O 1
ATOM 5183 N N . ARG B 1 171 ? 14.82 12.406 -6.723 1 97.31 171 ARG B N 1
ATOM 5184 C CA . ARG B 1 171 ? 15.781 13.328 -6.125 1 97.31 171 ARG B CA 1
ATOM 5185 C C . ARG B 1 171 ? 16.031 12.984 -4.66 1 97.31 171 ARG B C 1
ATOM 5187 O O . ARG B 1 171 ? 17.156 13.117 -4.172 1 97.31 171 ARG B O 1
ATOM 5194 N N . ALA B 1 172 ? 15.008 12.586 -3.986 1 98.31 172 ALA B N 1
ATOM 5195 C CA . ALA B 1 172 ? 15.125 12.219 -2.578 1 98.31 172 ALA B CA 1
ATOM 5196 C C . ALA B 1 172 ? 16.031 11 -2.402 1 98.31 172 ALA B C 1
ATOM 5198 O O . ALA B 1 172 ? 16.656 10.828 -1.353 1 98.31 172 ALA B O 1
ATOM 5199 N N . ALA B 1 173 ? 16.156 10.156 -3.404 1 98.25 173 ALA B N 1
ATOM 5200 C CA . ALA B 1 173 ? 16.891 8.906 -3.281 1 98.25 173 ALA B CA 1
ATOM 5201 C C . ALA B 1 173 ? 18.312 9.062 -3.805 1 98.25 173 ALA B C 1
ATOM 5203 O O . ALA B 1 173 ? 19.109 8.125 -3.748 1 98.25 173 ALA B O 1
ATOM 5204 N N . ALA B 1 174 ? 18.703 10.227 -4.23 1 97.44 174 ALA B N 1
ATOM 5205 C CA . ALA B 1 174 ? 19.906 10.469 -5.02 1 97.44 174 ALA B CA 1
ATOM 5206 C C . ALA B 1 174 ? 21.156 10.133 -4.215 1 97.44 174 ALA B C 1
ATOM 5208 O O . ALA B 1 174 ? 22.203 9.797 -4.785 1 97.44 174 ALA B O 1
ATOM 5209 N N . ASP B 1 175 ? 21.109 10.156 -2.895 1 98.06 175 ASP B N 1
ATOM 5210 C CA . ASP B 1 175 ? 22.312 10.016 -2.074 1 98.06 175 ASP B CA 1
ATOM 5211 C C . ASP B 1 175 ? 22.328 8.656 -1.371 1 98.06 175 ASP B C 1
ATOM 5213 O O . ASP B 1 175 ? 23.016 8.492 -0.365 1 98.06 175 ASP B O 1
ATOM 5217 N N . PHE B 1 176 ? 21.578 7.691 -1.843 1 97.5 176 PHE B N 1
ATOM 5218 C CA . PHE B 1 176 ? 21.391 6.379 -1.232 1 97.5 176 PHE B CA 1
ATOM 5219 C C . PHE B 1 176 ? 22.719 5.648 -1.094 1 97.5 176 PHE B C 1
ATOM 5221 O O . PHE B 1 176 ? 23.094 5.223 0.004 1 97.5 176 PHE B O 1
ATOM 5228 N N . GLU B 1 177 ? 23.453 5.508 -2.191 1 94.19 177 GLU B N 1
ATOM 5229 C CA . GLU B 1 177 ? 24.703 4.762 -2.193 1 94.19 177 GLU B CA 1
ATOM 5230 C C . GLU B 1 177 ? 25.734 5.418 -1.289 1 94.19 177 GLU B C 1
ATOM 5232 O O . GLU B 1 177 ? 26.375 4.746 -0.476 1 94.19 177 GLU B O 1
ATOM 5237 N N . ALA B 1 178 ? 25.859 6.766 -1.421 1 95.88 178 ALA B N 1
ATOM 5238 C CA . ALA B 1 178 ? 26.828 7.5 -0.627 1 95.88 178 ALA B CA 1
ATOM 5239 C C . ALA B 1 178 ? 26.531 7.375 0.864 1 95.88 178 ALA B C 1
ATOM 5241 O O . ALA B 1 178 ? 27.453 7.273 1.681 1 95.88 178 ALA B O 1
ATOM 5242 N N . PHE B 1 179 ? 25.328 7.359 1.286 1 97.19 179 PHE B N 1
ATOM 5243 C CA . PHE B 1 179 ? 24.922 7.238 2.682 1 97.19 179 PHE B CA 1
ATOM 5244 C C . PHE B 1 179 ? 25.391 5.91 3.268 1 97.19 179 PHE B C 1
ATOM 5246 O O . PHE B 1 179 ? 25.969 5.879 4.352 1 97.19 179 PHE B O 1
ATOM 5253 N N . TYR B 1 180 ? 25.125 4.801 2.541 1 93.25 180 TYR B N 1
ATOM 5254 C CA . TYR B 1 180 ? 25.438 3.484 3.082 1 93.25 180 TYR B CA 1
ATOM 5255 C C . TYR B 1 180 ? 26.938 3.217 3.012 1 93.25 180 TYR B C 1
ATOM 5257 O O . TYR B 1 180 ? 27.453 2.35 3.721 1 93.25 180 TYR B O 1
ATOM 5265 N N . GLU B 1 181 ? 27.656 3.994 2.203 1 90.94 181 GLU B N 1
ATOM 5266 C CA . GLU B 1 181 ? 29.125 3.908 2.199 1 90.94 181 GLU B CA 1
ATOM 5267 C C . GLU B 1 181 ? 29.719 4.547 3.453 1 90.94 181 GLU B C 1
ATOM 5269 O O . GLU B 1 181 ? 30.797 4.156 3.902 1 90.94 181 GLU B O 1
ATOM 5274 N N . THR B 1 182 ? 28.969 5.48 4.051 1 89.94 182 THR B N 1
ATOM 5275 C CA . THR B 1 182 ? 29.531 6.246 5.164 1 89.94 182 THR B CA 1
ATOM 5276 C C . THR B 1 182 ? 28.906 5.805 6.484 1 89.94 182 THR B C 1
ATOM 5278 O O . THR B 1 182 ? 29.453 6.074 7.555 1 89.94 182 THR B O 1
ATOM 5281 N N . ARG B 1 183 ? 27.859 5.121 6.383 1 86.56 183 ARG B N 1
ATOM 5282 C CA . ARG B 1 183 ? 27.109 4.77 7.59 1 86.56 183 ARG B CA 1
ATOM 5283 C C . ARG B 1 183 ? 27.891 3.758 8.43 1 86.56 183 ARG B C 1
ATOM 5285 O O . ARG B 1 183 ? 28.5 2.83 7.895 1 86.56 183 ARG B O 1
ATOM 5292 N N . ARG B 1 184 ? 27.812 4.039 9.656 1 77.81 184 ARG B N 1
ATOM 5293 C CA . ARG B 1 184 ? 28.438 3.102 10.586 1 77.81 184 ARG B CA 1
ATOM 5294 C C . ARG B 1 184 ? 27.531 1.9 10.836 1 77.81 184 ARG B C 1
ATOM 5296 O O . ARG B 1 184 ? 26.328 2.049 10.977 1 77.81 184 ARG B O 1
ATOM 5303 N N . SER B 1 185 ? 28.125 0.755 10.742 1 73.69 185 SER B N 1
ATOM 5304 C CA . SER B 1 185 ? 27.344 -0.461 10.953 1 73.69 185 SER B CA 1
ATOM 5305 C C . SER B 1 185 ? 27.375 -0.896 12.414 1 73.69 185 SER B C 1
ATOM 5307 O O . SER B 1 185 ? 28.359 -0.645 13.117 1 73.69 185 SER B O 1
ATOM 5309 N N . PRO B 1 186 ? 26.266 -1.365 12.852 1 68.56 186 PRO B N 1
ATOM 5310 C CA . PRO B 1 186 ? 26.266 -1.877 14.219 1 68.56 186 PRO B CA 1
ATOM 5311 C C . PRO B 1 186 ? 27.328 -2.941 14.453 1 68.56 186 PRO B C 1
ATOM 5313 O O . PRO B 1 186 ? 27.656 -3.707 13.539 1 68.56 186 PRO B O 1
ATOM 5316 N N . ALA B 1 187 ? 28.031 -2.773 15.602 1 65.44 187 ALA B N 1
ATOM 5317 C CA . ALA B 1 187 ? 29.016 -3.787 15.977 1 65.44 187 ALA B CA 1
ATOM 5318 C C . ALA B 1 187 ? 28.328 -5.094 16.375 1 65.44 187 ALA B C 1
ATOM 5320 O O . ALA B 1 187 ? 27.312 -5.082 17.078 1 65.44 187 ALA B O 1
ATOM 5321 N N . GLY B 1 188 ? 28.453 -6.137 15.547 1 69.31 188 GLY B N 1
ATOM 5322 C CA . GLY B 1 188 ? 27.891 -7.41 15.969 1 69.31 188 GLY B CA 1
ATOM 5323 C C . GLY B 1 188 ? 28.688 -8.078 17.078 1 69.31 188 GLY B C 1
ATOM 5324 O O . GLY B 1 188 ? 29.781 -7.617 17.422 1 69.31 188 GLY B O 1
ATOM 5325 N N . THR B 1 189 ? 28 -8.969 17.75 1 76.56 189 THR B N 1
ATOM 5326 C CA . THR B 1 189 ? 28.656 -9.805 18.75 1 76.56 189 THR B CA 1
ATOM 5327 C C . THR B 1 189 ? 29.531 -10.859 18.062 1 76.56 189 THR B C 1
ATOM 5329 O O . THR B 1 189 ? 29.156 -11.422 17.047 1 76.56 189 THR B O 1
ATOM 5332 N N . SER B 1 190 ? 30.75 -11.039 18.578 1 76.81 190 SER B N 1
ATOM 5333 C CA . SER B 1 190 ? 31.719 -11.961 17.984 1 76.81 190 SER B CA 1
ATOM 5334 C C . SER B 1 190 ? 31.141 -13.359 17.828 1 76.81 190 SER B C 1
ATOM 5336 O O . SER B 1 190 ? 31.5 -14.086 16.906 1 76.81 190 SER B O 1
ATOM 5338 N N . GLY B 1 191 ? 30.219 -13.719 18.594 1 83.44 191 GLY B N 1
ATOM 5339 C CA . GLY B 1 191 ? 29.656 -15.062 18.531 1 83.44 191 GLY B CA 1
ATOM 5340 C C . GLY B 1 191 ? 28.516 -15.172 17.547 1 83.44 191 GLY B C 1
ATOM 5341 O O . GLY B 1 191 ? 28.109 -16.281 17.172 1 83.44 191 GLY B O 1
ATOM 5342 N N . ASP B 1 192 ? 28.156 -14.062 16.969 1 90.56 192 ASP B N 1
ATOM 5343 C CA . ASP B 1 192 ? 27.047 -14.086 16.031 1 90.56 192 ASP B CA 1
ATOM 5344 C C . ASP B 1 192 ? 27.531 -14.445 14.617 1 90.56 192 ASP B C 1
ATOM 5346 O O . ASP B 1 192 ? 28.703 -14.203 14.281 1 90.56 192 ASP B O 1
ATOM 5350 N N . VAL B 1 193 ? 26.641 -15.062 13.93 1 95.12 193 VAL B N 1
ATOM 5351 C CA . VAL B 1 193 ? 26.906 -15.445 12.555 1 95.12 193 VAL B CA 1
ATOM 5352 C C . VAL B 1 193 ? 26.328 -14.398 11.602 1 95.12 193 VAL B C 1
ATOM 5354 O O . VAL B 1 193 ? 25.234 -13.859 11.844 1 95.12 193 VAL B O 1
ATOM 5357 N N . LEU B 1 194 ? 27.094 -14.07 10.57 1 95.88 194 LEU B N 1
ATOM 5358 C CA . LEU B 1 194 ? 26.609 -13.172 9.531 1 95.88 194 LEU B CA 1
ATOM 5359 C C . LEU B 1 194 ? 26 -13.953 8.375 1 95.88 194 LEU B C 1
ATOM 5361 O O . LEU B 1 194 ? 26.656 -14.805 7.781 1 95.88 194 LEU B O 1
ATOM 5365 N N . VAL B 1 195 ? 24.781 -13.641 8.102 1 97.69 195 VAL B N 1
ATOM 5366 C CA . VAL B 1 195 ? 24.094 -14.352 7.016 1 97.69 195 VAL B CA 1
ATOM 5367 C C . VAL B 1 195 ? 23.891 -13.406 5.836 1 97.69 195 VAL B C 1
ATOM 5369 O O . VAL B 1 195 ? 23.375 -12.297 6 1 97.69 195 VAL B O 1
ATOM 5372 N N . LEU B 1 196 ? 24.344 -13.828 4.695 1 98.19 196 LEU B N 1
ATOM 5373 C CA . LEU B 1 196 ? 24.203 -13.109 3.43 1 98.19 196 LEU B CA 1
ATOM 5374 C C . LEU B 1 196 ? 23.203 -13.805 2.516 1 98.19 196 LEU B C 1
ATOM 5376 O O . LEU B 1 196 ? 23.219 -15.031 2.404 1 98.19 196 LEU B O 1
ATOM 5380 N N . SER B 1 197 ? 22.344 -13.07 1.93 1 97.81 197 SER B N 1
ATOM 5381 C CA . SER B 1 197 ? 21.391 -13.648 0.989 1 97.81 197 SER B CA 1
ATOM 5382 C C . SER B 1 197 ? 21.031 -12.664 -0.117 1 97.81 197 SER B C 1
ATOM 5384 O O . SER B 1 197 ? 21.188 -11.453 0.051 1 97.81 197 SER B O 1
ATOM 5386 N N . ALA B 1 198 ? 20.688 -13.109 -1.29 1 96.5 198 ALA B N 1
ATOM 5387 C CA . ALA B 1 198 ? 20.25 -12.305 -2.43 1 96.5 198 ALA B CA 1
ATOM 5388 C C . ALA B 1 198 ? 19.234 -13.062 -3.279 1 96.5 198 ALA B C 1
ATOM 5390 O O . ALA B 1 198 ? 19.266 -14.297 -3.346 1 96.5 198 ALA B O 1
ATOM 5391 N N . ASP B 1 199 ? 18.344 -12.391 -3.766 1 94.62 199 ASP B N 1
ATOM 5392 C CA . ASP B 1 199 ? 17.328 -12.945 -4.656 1 94.62 199 ASP B CA 1
ATOM 5393 C C . ASP B 1 199 ? 16.797 -11.883 -5.621 1 94.62 199 ASP B C 1
ATOM 5395 O O . ASP B 1 199 ? 17.125 -10.703 -5.488 1 94.62 199 ASP B O 1
ATOM 5399 N N . GLY B 1 200 ? 16.188 -12.344 -6.707 1 92.19 200 GLY B N 1
ATOM 5400 C CA . GLY B 1 200 ? 15.656 -11.43 -7.703 1 92.19 200 GLY B CA 1
ATOM 5401 C C . GLY B 1 200 ? 14.156 -11.586 -7.902 1 92.19 200 GLY B C 1
ATOM 5402 O O . GLY B 1 200 ? 13.617 -12.688 -7.762 1 92.19 200 GLY B O 1
ATOM 5403 N N . LYS B 1 201 ? 13.547 -10.547 -8.219 1 91.94 201 LYS B N 1
ATOM 5404 C CA . LYS B 1 201 ? 12.133 -10.547 -8.555 1 91.94 201 LYS B CA 1
ATOM 5405 C C . LYS B 1 201 ? 11.836 -9.586 -9.703 1 91.94 201 LYS B C 1
ATOM 5407 O O . LYS B 1 201 ? 12.367 -8.477 -9.75 1 91.94 201 LYS B O 1
ATOM 5412 N N . GLY B 1 202 ? 10.992 -10.031 -10.594 1 90.81 202 GLY B N 1
ATOM 5413 C CA . GLY B 1 202 ? 10.695 -9.242 -11.781 1 90.81 202 GLY B CA 1
ATOM 5414 C C . GLY B 1 202 ? 9.758 -8.086 -11.5 1 90.81 202 GLY B C 1
ATOM 5415 O O . GLY B 1 202 ? 8.836 -8.203 -10.695 1 90.81 202 GLY B O 1
ATOM 5416 N N . ILE B 1 203 ? 10.055 -6.926 -12.109 1 91.62 203 ILE B N 1
ATOM 5417 C CA . ILE B 1 203 ? 9.211 -5.742 -12.07 1 91.62 203 ILE B CA 1
ATOM 5418 C C . ILE B 1 203 ? 8.711 -5.418 -13.477 1 91.62 203 ILE B C 1
ATOM 5420 O O . ILE B 1 203 ? 9.492 -5.391 -14.43 1 91.62 203 ILE B O 1
ATOM 5424 N N . VAL B 1 204 ? 7.449 -5.223 -13.625 1 87.38 204 VAL B N 1
ATOM 5425 C CA . VAL B 1 204 ? 6.867 -4.879 -14.922 1 87.38 204 VAL B CA 1
ATOM 5426 C C . VAL B 1 204 ? 7.293 -3.469 -15.32 1 87.38 204 VAL B C 1
ATOM 5428 O O . VAL B 1 204 ? 7.109 -2.518 -14.555 1 87.38 204 VAL B O 1
ATOM 5431 N N . MET B 1 205 ? 7.832 -3.346 -16.531 1 88.12 205 MET B N 1
ATOM 5432 C CA . MET B 1 205 ? 8.391 -2.076 -16.984 1 88.12 205 MET B CA 1
ATOM 5433 C C . MET B 1 205 ? 7.613 -1.532 -18.172 1 88.12 205 MET B C 1
ATOM 5435 O O . MET B 1 205 ? 6.938 -2.287 -18.875 1 88.12 205 MET B O 1
ATOM 5439 N N . HIS B 1 206 ? 7.773 -0.243 -18.266 1 83.19 206 HIS B N 1
ATOM 5440 C CA . HIS B 1 206 ? 7.449 0.307 -19.578 1 83.19 206 HIS B CA 1
ATOM 5441 C C . HIS B 1 206 ? 8.367 -0.256 -20.656 1 83.19 206 HIS B C 1
ATOM 5443 O O . HIS B 1 206 ? 9.531 -0.573 -20.375 1 83.19 206 HIS B O 1
ATOM 5449 N N . PRO B 1 207 ? 7.879 -0.414 -21.859 1 73.5 207 PRO B N 1
ATOM 5450 C CA . PRO B 1 207 ? 8.672 -1.028 -22.922 1 73.5 207 PRO B CA 1
ATOM 5451 C C . PRO B 1 207 ? 10.039 -0.367 -23.094 1 73.5 207 PRO B C 1
ATOM 5453 O O . PRO B 1 207 ? 11.031 -1.053 -23.359 1 73.5 207 PRO B O 1
ATOM 5456 N N . GLU B 1 208 ? 10.156 0.96 -22.875 1 70.75 208 GLU B N 1
ATOM 5457 C CA . GLU B 1 208 ? 11.398 1.693 -23.078 1 70.75 208 GLU B CA 1
ATOM 5458 C C . GLU B 1 208 ? 12.422 1.357 -21.984 1 70.75 208 GLU B C 1
ATOM 5460 O O . GLU B 1 208 ? 13.617 1.571 -22.172 1 70.75 208 GLU B O 1
ATOM 5465 N N . ALA B 1 209 ? 11.93 0.709 -20.953 1 75.31 209 ALA B N 1
ATOM 5466 C CA . ALA B 1 209 ? 12.797 0.492 -19.812 1 75.31 209 ALA B CA 1
ATOM 5467 C C . ALA B 1 209 ? 13.258 -0.961 -19.734 1 75.31 209 ALA B C 1
ATOM 5469 O O . ALA B 1 209 ? 14 -1.34 -18.812 1 75.31 209 ALA B O 1
ATOM 5470 N N . LEU B 1 210 ? 12.945 -1.766 -20.719 1 69.88 210 LEU B N 1
ATOM 5471 C CA . LEU B 1 210 ? 13.344 -3.168 -20.75 1 69.88 210 LEU B CA 1
ATOM 5472 C C . LEU B 1 210 ? 14.797 -3.307 -21.188 1 69.88 210 LEU B C 1
ATOM 5474 O O . LEU B 1 210 ? 15.305 -2.475 -21.953 1 69.88 210 LEU B O 1
ATOM 5478 N N . ARG B 1 211 ? 15.453 -4.289 -20.641 1 66.44 211 ARG B N 1
ATOM 5479 C CA . ARG B 1 211 ? 16.797 -4.586 -21.125 1 66.44 211 ARG B CA 1
ATOM 5480 C C . ARG B 1 211 ? 16.766 -4.996 -22.594 1 66.44 211 ARG B C 1
ATOM 5482 O O . ARG B 1 211 ? 15.75 -5.492 -23.078 1 66.44 211 ARG B O 1
ATOM 5489 N N . GLU B 1 212 ? 17.859 -4.672 -23.188 1 60.56 212 GLU B N 1
ATOM 5490 C CA . GLU B 1 212 ? 17.922 -4.887 -24.625 1 60.56 212 GLU B CA 1
ATOM 5491 C C . GLU B 1 212 ? 17.5 -6.301 -25 1 60.56 212 GLU B C 1
ATOM 5493 O O . GLU B 1 212 ? 16.688 -6.492 -25.906 1 60.56 212 GLU B O 1
ATOM 5498 N N . ALA B 1 213 ? 18.016 -7.273 -24.203 1 57.28 213 ALA B N 1
ATOM 5499 C CA . ALA B 1 213 ? 17.688 -8.656 -24.547 1 57.28 213 ALA B CA 1
ATOM 5500 C C . ALA B 1 213 ? 16.203 -8.938 -24.359 1 57.28 213 ALA B C 1
ATOM 5502 O O . ALA B 1 213 ? 15.578 -9.586 -25.203 1 57.28 213 ALA B O 1
ATOM 5503 N N . THR B 1 214 ? 15.68 -8.383 -23.344 1 63.88 214 THR B N 1
ATOM 5504 C CA . THR B 1 214 ? 14.258 -8.586 -23.062 1 63.88 214 THR B CA 1
ATOM 5505 C C . THR B 1 214 ? 13.398 -7.797 -24.047 1 63.88 214 THR B C 1
ATOM 5507 O O . THR B 1 214 ? 12.328 -8.258 -24.438 1 63.88 214 THR B O 1
ATOM 5510 N N . ARG B 1 215 ? 13.883 -6.648 -24.328 1 59.22 215 ARG B N 1
ATOM 5511 C CA . ARG B 1 215 ? 13.164 -5.82 -25.281 1 59.22 215 ARG B CA 1
ATOM 5512 C C . ARG B 1 215 ? 13.055 -6.52 -26.641 1 59.22 215 ARG B C 1
ATOM 5514 O O . ARG B 1 215 ? 11.984 -6.527 -27.25 1 59.22 215 ARG B O 1
ATOM 5521 N N . LYS B 1 216 ? 14.234 -7.062 -27.016 1 54.72 216 LYS B N 1
ATOM 5522 C CA . LYS B 1 216 ? 14.25 -7.773 -28.281 1 54.72 216 LYS B CA 1
ATOM 5523 C C . LYS B 1 216 ? 13.328 -8.992 -28.25 1 54.72 216 LYS B C 1
ATOM 5525 O O . LYS B 1 216 ? 12.586 -9.242 -29.188 1 54.72 216 LYS B O 1
ATOM 5530 N N . LYS B 1 217 ? 13.453 -9.703 -27.156 1 57.03 217 LYS B N 1
ATOM 5531 C CA . LYS B 1 217 ? 12.602 -10.875 -27 1 57.03 217 LYS B CA 1
ATOM 5532 C C . LYS B 1 217 ? 11.125 -10.484 -26.984 1 57.03 217 LYS B C 1
ATOM 5534 O O . LYS B 1 217 ? 10.281 -11.188 -27.531 1 57.03 217 LYS B O 1
ATOM 5539 N N . ALA B 1 218 ? 10.938 -9.375 -26.344 1 57.38 218 ALA B N 1
ATOM 5540 C CA . ALA B 1 218 ? 9.57 -8.859 -26.328 1 57.38 218 ALA B CA 1
ATOM 5541 C C . ALA B 1 218 ? 9.109 -8.453 -27.719 1 57.38 218 ALA B C 1
ATOM 5543 O O . ALA B 1 218 ? 7.961 -8.68 -28.094 1 57.38 218 ALA B O 1
ATOM 5544 N N . ALA B 1 219 ? 10.094 -7.797 -28.375 1 53.38 219 ALA B N 1
ATOM 5545 C CA . ALA B 1 219 ? 9.797 -7.352 -29.734 1 53.38 219 ALA B CA 1
ATOM 5546 C C . ALA B 1 219 ? 9.594 -8.539 -30.672 1 53.38 219 ALA B C 1
ATOM 5548 O O . ALA B 1 219 ? 8.781 -8.484 -31.594 1 53.38 219 ALA B O 1
ATOM 5549 N N . GLU B 1 220 ? 10.633 -9.477 -30.391 1 49.09 220 GLU B N 1
ATOM 5550 C CA . GLU B 1 220 ? 10.594 -10.664 -31.234 1 49.09 220 GLU B CA 1
ATOM 5551 C C . GLU B 1 220 ? 9.5 -11.625 -30.797 1 49.09 220 GLU B C 1
ATOM 5553 O O . GLU B 1 220 ? 9.078 -12.492 -31.578 1 49.09 220 GLU B O 1
ATOM 5558 N N . SER B 1 221 ? 9.625 -11.555 -29.5 1 47.75 221 SER B N 1
ATOM 5559 C CA . SER B 1 221 ? 8.594 -12.469 -29.016 1 47.75 221 SER B CA 1
ATOM 5560 C C . SER B 1 221 ? 7.258 -12.211 -29.703 1 47.75 221 SER B C 1
ATOM 5562 O O . SER B 1 221 ? 6.719 -11.102 -29.625 1 47.75 221 SER B O 1
ATOM 5564 N N . VAL B 1 222 ? 7.344 -12.547 -30.891 1 41.44 222 VAL B N 1
ATOM 5565 C CA . VAL B 1 222 ? 6.047 -12.695 -31.531 1 41.44 222 VAL B CA 1
ATOM 5566 C C . VAL B 1 222 ? 5.055 -13.352 -30.578 1 41.44 222 VAL B C 1
ATOM 5568 O O . VAL B 1 222 ? 5.227 -14.508 -30.188 1 41.44 222 VAL B O 1
ATOM 5571 N N . ARG B 1 223 ? 4.848 -12.633 -29.578 1 47.75 223 ARG B N 1
ATOM 5572 C CA . ARG B 1 223 ? 3.865 -13.25 -28.688 1 47.75 223 ARG B CA 1
ATOM 5573 C C . ARG B 1 223 ? 2.691 -13.82 -29.484 1 47.75 223 ARG B C 1
ATOM 5575 O O . ARG B 1 223 ? 2.002 -13.086 -30.203 1 47.75 223 ARG B O 1
ATOM 5582 N N . LYS B 1 224 ? 2.857 -14.961 -29.844 1 42.94 224 LYS B N 1
ATOM 5583 C CA . LYS B 1 224 ? 1.864 -15.75 -30.562 1 42.94 224 LYS B CA 1
ATOM 5584 C C . LYS B 1 224 ? 0.452 -15.43 -30.078 1 42.94 224 LYS B C 1
ATOM 5586 O O . LYS B 1 224 ? 0.262 -14.547 -29.234 1 42.94 224 LYS B O 1
ATOM 5591 N N . LEU B 1 225 ? -0.362 -16.391 -29.734 1 41.69 225 LEU B N 1
ATOM 5592 C CA . LEU B 1 225 ? -1.737 -16.078 -29.359 1 41.69 225 LEU B CA 1
ATOM 5593 C C . LEU B 1 225 ? -1.776 -15.242 -28.078 1 41.69 225 LEU B C 1
ATOM 5595 O O . LEU B 1 225 ? -1.163 -15.594 -27.078 1 41.69 225 LEU B O 1
ATOM 5599 N N . GLY B 1 226 ? -1.675 -13.922 -28.172 1 38.97 226 GLY B N 1
ATOM 5600 C CA . GLY B 1 226 ? -1.791 -12.695 -27.406 1 38.97 226 GLY B CA 1
ATOM 5601 C C . GLY B 1 226 ? -2.088 -12.938 -25.938 1 38.97 226 GLY B C 1
ATOM 5602 O O . GLY B 1 226 ? -1.986 -12.023 -25.109 1 38.97 226 GLY B O 1
ATOM 5603 N N . THR B 1 227 ? -3.102 -13.75 -25.703 1 41.25 227 THR B N 1
ATOM 5604 C CA . THR B 1 227 ? -3.822 -13.648 -24.453 1 41.25 227 THR B CA 1
ATOM 5605 C C . THR B 1 227 ? -3.004 -14.242 -23.312 1 41.25 227 THR B C 1
ATOM 5607 O O . THR B 1 227 ? -2.93 -13.664 -22.219 1 41.25 227 THR B O 1
ATOM 5610 N N . ARG B 1 228 ? -2.945 -15.594 -23.125 1 42.66 228 ARG B N 1
ATOM 5611 C CA . ARG B 1 228 ? -2.377 -16.188 -21.922 1 42.66 228 ARG B CA 1
ATOM 5612 C C . ARG B 1 228 ? -0.968 -16.719 -22.188 1 42.66 228 ARG B C 1
ATOM 5614 O O . ARG B 1 228 ? -0.713 -17.344 -23.219 1 42.66 228 ARG B O 1
ATOM 5621 N N . LEU B 1 229 ? -0.022 -16.172 -21.641 1 42.22 229 LEU B N 1
ATOM 5622 C CA . LEU B 1 229 ? 1.327 -16.719 -21.594 1 42.22 229 LEU B CA 1
ATOM 5623 C C . LEU B 1 229 ? 1.289 -18.234 -21.453 1 42.22 229 LEU B C 1
ATOM 5625 O O . LEU B 1 229 ? 0.469 -18.766 -20.703 1 42.22 229 LEU B O 1
ATOM 5629 N N . SER B 1 230 ? 1.601 -18.969 -22.406 1 42 230 SER B N 1
ATOM 5630 C CA . SER B 1 230 ? 1.809 -20.391 -22.172 1 42 230 SER B CA 1
ATOM 5631 C C . SER B 1 230 ? 2.619 -20.641 -20.906 1 42 230 SER B C 1
ATOM 5633 O O . SER B 1 230 ? 3.299 -19.734 -20.406 1 42 230 SER B O 1
ATOM 5635 N N . LYS B 1 231 ? 2.373 -21.688 -20.297 1 40.84 231 LYS B N 1
ATOM 5636 C CA . LYS B 1 231 ? 3.184 -22.094 -19.141 1 40.84 231 LYS B CA 1
ATOM 5637 C C . LYS B 1 231 ? 4.668 -21.859 -19.422 1 40.84 231 LYS B C 1
ATOM 5639 O O . LYS B 1 231 ? 5.195 -22.312 -20.438 1 40.84 231 LYS B O 1
ATOM 5644 N N . GLY B 1 232 ? 5.32 -21.016 -18.812 1 41.09 232 GLY B N 1
ATOM 5645 C CA . GLY B 1 232 ? 6.738 -20.703 -18.922 1 41.09 232 GLY B CA 1
ATOM 5646 C C . GLY B 1 232 ? 7.012 -19.422 -19.656 1 41.09 232 GLY B C 1
ATOM 5647 O O . GLY B 1 232 ? 8.141 -18.922 -19.656 1 41.09 232 GLY B O 1
ATOM 5648 N N . GLU B 1 233 ? 5.98 -19.156 -20.469 1 45.84 233 GLU B N 1
ATOM 5649 C CA . GLU B 1 233 ? 6.234 -17.969 -21.297 1 45.84 233 GLU B CA 1
ATOM 5650 C C . GLU B 1 233 ? 6.152 -16.688 -20.484 1 45.84 233 GLU B C 1
ATOM 5652 O O . GLU B 1 233 ? 5.281 -16.562 -19.625 1 45.84 233 GLU B O 1
ATOM 5657 N N . LYS B 1 234 ? 7.324 -16.125 -20.594 1 52.03 234 LYS B N 1
ATOM 5658 C CA . LYS B 1 234 ? 7.445 -14.844 -19.891 1 52.03 234 LYS B CA 1
ATOM 5659 C C . LYS B 1 234 ? 7.004 -13.68 -20.766 1 52.03 234 LYS B C 1
ATOM 5661 O O . LYS B 1 234 ? 7.246 -13.68 -21.984 1 52.03 234 LYS B O 1
ATOM 5666 N N . ARG B 1 235 ? 5.953 -12.898 -20.438 1 56.56 235 ARG B N 1
ATOM 5667 C CA . ARG B 1 235 ? 5.48 -11.734 -21.172 1 56.56 235 ARG B CA 1
ATOM 5668 C C . ARG B 1 235 ? 6.637 -10.812 -21.547 1 56.56 235 ARG B C 1
ATOM 5670 O O . ARG B 1 235 ? 6.492 -9.945 -22.422 1 56.56 235 ARG B O 1
ATOM 5677 N N . ASN B 1 236 ? 7.934 -11.289 -21.219 1 56.41 236 ASN B N 1
ATOM 5678 C CA . ASN B 1 236 ? 9.148 -10.523 -21.484 1 56.41 236 ASN B CA 1
ATOM 5679 C C . ASN B 1 236 ? 8.938 -9.031 -21.219 1 56.41 236 ASN B C 1
ATOM 5681 O O . ASN B 1 236 ? 9.289 -8.203 -22.062 1 56.41 236 ASN B O 1
ATOM 5685 N N . ARG B 1 237 ? 8.164 -8.727 -20.156 1 69.81 237 ARG B N 1
ATOM 5686 C CA . ARG B 1 237 ? 7.883 -7.324 -19.859 1 69.81 237 ARG B CA 1
ATOM 5687 C C . ARG B 1 237 ? 8.461 -6.918 -18.516 1 69.81 237 ARG B C 1
ATOM 5689 O O . ARG B 1 237 ? 8.117 -5.867 -17.969 1 69.81 237 ARG B O 1
ATOM 5696 N N . THR B 1 238 ? 9.289 -7.84 -18.016 1 80.5 238 THR B N 1
ATOM 5697 C CA . THR B 1 238 ? 9.766 -7.531 -16.672 1 80.5 238 THR B CA 1
ATOM 5698 C C . THR B 1 238 ? 11.281 -7.344 -16.672 1 80.5 238 THR B C 1
ATOM 5700 O O . THR B 1 238 ? 11.977 -7.816 -17.578 1 80.5 238 THR B O 1
ATOM 5703 N N . ARG B 1 239 ? 11.734 -6.523 -15.898 1 85.56 239 ARG B N 1
ATOM 5704 C CA . ARG B 1 239 ? 13.148 -6.402 -15.555 1 85.56 239 ARG B CA 1
ATOM 5705 C C . ARG B 1 239 ? 13.406 -6.902 -14.133 1 85.56 239 ARG B C 1
ATOM 5707 O O . ARG B 1 239 ? 12.617 -6.641 -13.227 1 85.56 239 ARG B O 1
ATOM 5714 N N . MET B 1 240 ? 14.445 -7.676 -14.055 1 90.88 240 MET B N 1
ATOM 5715 C CA . MET B 1 240 ? 14.75 -8.289 -12.766 1 90.88 240 MET B CA 1
ATOM 5716 C C . MET B 1 240 ? 15.305 -7.254 -11.789 1 90.88 240 MET B C 1
ATOM 5718 O O . MET B 1 240 ? 16.297 -6.582 -12.086 1 90.88 240 MET B O 1
ATOM 5722 N N . ALA B 1 241 ? 14.648 -7.074 -10.664 1 94.25 241 ALA B N 1
ATOM 5723 C CA . ALA B 1 241 ? 15.203 -6.355 -9.523 1 94.25 241 ALA B CA 1
ATOM 5724 C C . ALA B 1 241 ? 15.914 -7.309 -8.562 1 94.25 241 ALA B C 1
ATOM 5726 O O . ALA B 1 241 ? 15.383 -8.367 -8.234 1 94.25 241 ALA B O 1
ATOM 5727 N N . GLU B 1 242 ? 17.094 -6.961 -8.211 1 96 242 GLU B N 1
ATOM 5728 C CA . GLU B 1 242 ? 17.875 -7.781 -7.293 1 96 242 GLU B CA 1
ATOM 5729 C C . GLU B 1 242 ? 17.797 -7.25 -5.867 1 96 242 GLU B C 1
ATOM 5731 O O . GLU B 1 242 ? 17.891 -6.039 -5.645 1 96 242 GLU B O 1
ATOM 5736 N N . VAL B 1 243 ? 17.547 -8.117 -4.914 1 97.31 243 VAL B N 1
ATOM 5737 C CA . VAL B 1 243 ? 17.453 -7.781 -3.498 1 97.31 243 VAL B CA 1
ATOM 5738 C C . VAL B 1 243 ? 18.578 -8.461 -2.727 1 97.31 243 VAL B C 1
ATOM 5740 O O . VAL B 1 243 ? 18.906 -9.617 -3 1 97.31 243 VAL B O 1
ATOM 5743 N N . GLY B 1 244 ? 19.219 -7.762 -1.896 1 97.75 244 GLY B N 1
ATOM 5744 C CA . GLY B 1 244 ? 20.234 -8.289 -1.002 1 97.75 244 GLY B CA 1
ATOM 5745 C C . GLY B 1 244 ? 19.922 -8.07 0.465 1 97.75 244 GLY B C 1
ATOM 5746 O O . GLY B 1 244 ? 19.234 -7.117 0.82 1 97.75 244 GLY B O 1
ATOM 5747 N N . SER B 1 245 ? 20.391 -8.938 1.311 1 97.81 245 SER B N 1
ATOM 5748 C CA . SER B 1 245 ? 20.156 -8.836 2.748 1 97.81 245 SER B CA 1
ATOM 5749 C C . SER B 1 245 ? 21.375 -9.305 3.535 1 97.81 245 SER B C 1
ATOM 5751 O O . SER B 1 245 ? 22.078 -10.234 3.113 1 97.81 245 SER B O 1
ATOM 5753 N N . VAL B 1 246 ? 21.688 -8.703 4.586 1 96.88 246 VAL B N 1
ATOM 5754 C CA . VAL B 1 246 ? 22.656 -9.125 5.59 1 96.88 246 VAL B CA 1
ATOM 5755 C C . VAL B 1 246 ? 22.031 -9.023 6.98 1 96.88 246 VAL B C 1
ATOM 5757 O O . VAL B 1 246 ? 21.391 -8.023 7.32 1 96.88 246 VAL B O 1
ATOM 5760 N N . TYR B 1 247 ? 22.125 -10.055 7.758 1 95.81 247 TYR B N 1
ATOM 5761 C CA . TYR B 1 247 ? 21.609 -10.023 9.125 1 95.81 247 TYR B CA 1
ATOM 5762 C C . TYR B 1 247 ? 22.438 -10.914 10.039 1 95.81 247 TYR B C 1
ATOM 5764 O O . TYR B 1 247 ? 23.219 -11.75 9.578 1 95.81 247 TYR B O 1
ATOM 5772 N N . ASP B 1 248 ? 22.297 -10.695 11.297 1 94.81 248 ASP B N 1
ATOM 5773 C CA . ASP B 1 248 ? 22.969 -11.477 12.336 1 94.81 248 ASP B CA 1
ATOM 5774 C C . ASP B 1 248 ? 22.031 -12.539 12.906 1 94.81 248 ASP B C 1
ATOM 5776 O O . ASP B 1 248 ? 20.828 -12.336 12.992 1 94.81 248 ASP B O 1
ATOM 5780 N N . ILE B 1 249 ? 22.625 -13.625 13.195 1 94.62 249 ILE B N 1
ATOM 5781 C CA . ILE B 1 249 ? 21.844 -14.602 13.953 1 94.62 249 ILE B CA 1
ATOM 5782 C C . ILE B 1 249 ? 22.656 -15.102 15.141 1 94.62 249 ILE B C 1
ATOM 5784 O O . ILE B 1 249 ? 23.875 -15.203 15.062 1 94.62 249 ILE B O 1
ATOM 5788 N N . THR B 1 250 ? 21.969 -15.336 16.203 1 91.12 250 THR B N 1
ATOM 5789 C CA . THR B 1 250 ? 22.531 -16.109 17.312 1 91.12 250 THR B CA 1
ATOM 5790 C C . THR B 1 250 ? 22.281 -17.594 17.125 1 91.12 250 THR B C 1
ATOM 5792 O O . THR B 1 250 ? 21.125 -18.047 17.109 1 91.12 250 THR B O 1
ATOM 5795 N N . PRO B 1 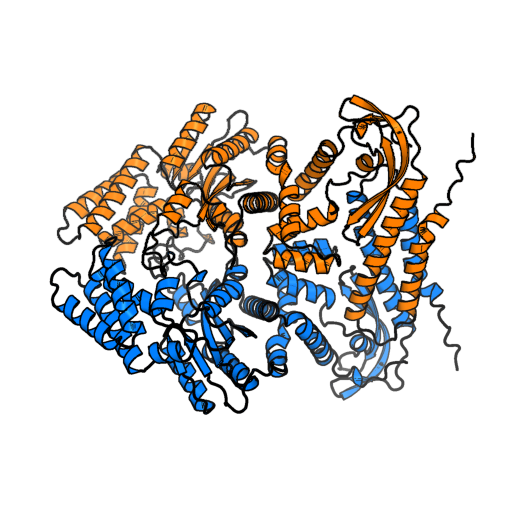251 ? 23.328 -18.297 17 1 91.88 251 PRO B N 1
ATOM 5796 C CA . PRO B 1 251 ? 23.172 -19.719 16.688 1 91.88 251 PRO B CA 1
ATOM 5797 C C . PRO B 1 251 ? 22.281 -20.438 17.703 1 91.88 251 PRO B C 1
ATOM 5799 O O . PRO B 1 251 ? 22.328 -20.141 18.891 1 91.88 251 PRO B O 1
ATOM 5802 N N . ALA B 1 252 ? 21.5 -21.297 17.172 1 91.81 252 ALA B N 1
ATOM 5803 C CA . ALA B 1 252 ? 20.641 -22.172 17.953 1 91.81 252 ALA B CA 1
ATOM 5804 C C . ALA B 1 252 ? 20.547 -23.562 17.328 1 91.81 252 ALA B C 1
ATOM 5806 O O . ALA B 1 252 ? 19.797 -23.781 16.375 1 91.81 252 ALA B O 1
ATOM 5807 N N . ALA B 1 253 ? 21.25 -24.484 17.953 1 91.94 253 ALA B N 1
ATOM 5808 C CA . ALA B 1 253 ? 21.344 -25.844 17.406 1 91.94 253 ALA B CA 1
ATOM 5809 C C . ALA B 1 253 ? 19.953 -26.469 17.281 1 91.94 253 ALA B C 1
ATOM 5811 O O . ALA B 1 253 ? 19.109 -26.312 18.156 1 91.94 253 ALA B O 1
ATOM 5812 N N . ARG B 1 254 ? 19.781 -27.156 16.172 1 91.38 254 ARG B N 1
ATOM 5813 C CA . ARG B 1 254 ? 18.547 -27.859 15.875 1 91.38 254 ARG B CA 1
ATOM 5814 C C . ARG B 1 254 ? 18.828 -29.219 15.219 1 91.38 254 ARG B C 1
ATOM 5816 O O . ARG B 1 254 ? 19.953 -29.5 14.836 1 91.38 254 ARG B O 1
ATOM 5823 N N . THR B 1 255 ? 17.766 -30 15.211 1 89.56 255 THR B N 1
ATOM 5824 C CA . THR B 1 255 ? 17.875 -31.312 14.57 1 89.56 255 THR B CA 1
ATOM 5825 C C . THR B 1 255 ? 16.984 -31.375 13.336 1 89.56 255 THR B C 1
ATOM 5827 O O . THR B 1 255 ? 16.172 -30.484 13.102 1 89.56 255 THR B O 1
ATOM 5830 N N . ALA B 1 256 ? 17.25 -32.438 12.57 1 89.38 256 ALA B N 1
ATOM 5831 C CA . ALA B 1 256 ? 16.406 -32.656 11.391 1 89.38 256 ALA B CA 1
ATOM 5832 C C . ALA B 1 256 ? 14.938 -32.75 11.781 1 89.38 256 ALA B C 1
ATOM 5834 O O . ALA B 1 256 ? 14.062 -32.25 11.062 1 89.38 256 ALA B O 1
ATOM 5835 N N . ALA B 1 257 ? 14.703 -33.344 12.891 1 83.88 257 ALA B N 1
ATOM 5836 C CA . ALA B 1 257 ? 13.336 -33.5 13.383 1 83.88 257 ALA B CA 1
ATOM 5837 C C . ALA B 1 257 ? 12.688 -32.156 13.664 1 83.88 257 ALA B C 1
ATOM 5839 O O . ALA B 1 257 ? 11.492 -31.984 13.422 1 83.88 257 ALA B O 1
ATOM 5840 N N . ASP B 1 258 ? 13.516 -31.25 14.164 1 83.19 258 ASP B N 1
ATOM 5841 C CA . ASP B 1 258 ? 13 -29.922 14.453 1 83.19 258 ASP B CA 1
ATOM 5842 C C . ASP B 1 258 ? 12.539 -29.219 13.188 1 83.19 258 ASP B C 1
ATOM 5844 O O . ASP B 1 258 ? 11.531 -28.5 13.188 1 83.19 258 ASP B O 1
ATOM 5848 N N . ILE B 1 259 ? 13.273 -29.422 12.125 1 82.12 259 ILE B N 1
ATOM 5849 C CA . ILE B 1 259 ? 12.992 -28.781 10.852 1 82.12 259 ILE B CA 1
ATOM 5850 C C . ILE B 1 259 ? 11.727 -29.359 10.242 1 82.12 259 ILE B C 1
ATOM 5852 O O . ILE B 1 259 ? 10.844 -28.625 9.797 1 82.12 259 ILE B O 1
ATOM 5856 N N . LEU B 1 260 ? 11.625 -30.656 10.273 1 78.5 260 LEU B N 1
ATOM 5857 C CA . LEU B 1 260 ? 10.508 -31.344 9.633 1 78.5 260 LEU B CA 1
ATOM 5858 C C . LEU B 1 260 ? 9.211 -31.125 10.414 1 78.5 260 LEU B C 1
ATOM 5860 O O . LEU B 1 260 ? 8.133 -31.062 9.82 1 78.5 260 LEU B O 1
ATOM 5864 N N . ALA B 1 261 ? 9.312 -31 11.711 1 68 261 ALA B N 1
ATOM 5865 C CA . ALA B 1 261 ? 8.133 -30.703 12.523 1 68 261 ALA B CA 1
ATOM 5866 C C . ALA B 1 261 ? 7.559 -29.344 12.164 1 68 261 ALA B C 1
ATOM 5868 O O . ALA B 1 261 ? 6.336 -29.156 12.148 1 68 261 ALA B O 1
ATOM 5869 N N . ARG B 1 262 ? 8.445 -28.453 11.875 1 60.88 262 ARG B N 1
ATOM 5870 C CA . ARG B 1 262 ? 8.023 -27.094 11.562 1 60.88 262 ARG B CA 1
ATOM 5871 C C . ARG B 1 262 ? 7.406 -27 10.172 1 60.88 262 ARG B C 1
ATOM 5873 O O . ARG B 1 262 ? 6.535 -26.172 9.922 1 60.88 262 ARG B O 1
ATOM 5880 N N . THR B 1 263 ? 8 -27.844 9.453 1 55.81 263 THR B N 1
ATOM 5881 C CA . THR B 1 263 ? 7.465 -27.844 8.094 1 55.81 263 THR B CA 1
ATOM 5882 C C . THR B 1 263 ? 6.133 -28.594 8.047 1 55.81 263 THR B C 1
ATOM 5884 O O . THR B 1 263 ? 5.355 -28.422 7.105 1 55.81 263 THR B O 1
ATOM 5887 N N . SER B 1 264 ? 6.02 -29.391 9.336 1 50.88 264 SER B N 1
ATOM 5888 C CA . SER B 1 264 ? 4.754 -30.109 9.477 1 50.88 264 SER B CA 1
ATOM 5889 C C . SER B 1 264 ? 3.752 -29.281 10.289 1 50.88 264 SER B C 1
ATOM 5891 O O . SER B 1 264 ? 4.133 -28.594 11.234 1 50.88 264 SER B O 1
ATOM 5893 N N . GLU B 1 265 ? 2.781 -28.719 9.867 1 46.38 265 GLU B N 1
ATOM 5894 C CA . GLU B 1 265 ? 1.84 -27.859 10.562 1 46.38 265 GLU B CA 1
ATOM 5895 C C . GLU B 1 265 ? 1.332 -28.5 11.844 1 46.38 265 GLU B C 1
ATOM 5897 O O . GLU B 1 265 ? 0.659 -27.859 12.648 1 46.38 265 GLU B O 1
ATOM 5902 N N . THR B 1 266 ? 1.472 -29.828 12.133 1 43.94 266 THR B N 1
ATOM 5903 C CA . THR B 1 266 ? 0.837 -30.5 13.258 1 43.94 266 THR B CA 1
ATOM 5904 C C . THR B 1 266 ? 1.579 -30.203 14.555 1 43.94 266 THR B C 1
ATOM 5906 O O . THR B 1 266 ? 1.091 -30.531 15.641 1 43.94 266 THR B O 1
ATOM 5909 N N . THR B 1 267 ? 2.738 -29.953 14.516 1 45.62 267 THR B N 1
ATOM 5910 C CA . THR B 1 267 ? 3.443 -29.922 15.789 1 45.62 267 THR B CA 1
ATOM 5911 C C . THR B 1 267 ? 3.4 -28.516 16.391 1 45.62 267 THR B C 1
ATOM 5913 O O . THR B 1 267 ? 3.65 -27.531 15.711 1 45.62 267 THR B O 1
ATOM 5916 N N . SER B 1 268 ? 2.783 -28.406 17.578 1 46.62 268 SER B N 1
ATOM 5917 C CA . SER B 1 268 ? 2.686 -27.188 18.375 1 46.62 268 SER B CA 1
ATOM 5918 C C . SER B 1 268 ? 4.047 -26.531 18.547 1 46.62 268 SER B C 1
ATOM 5920 O O . SER B 1 268 ? 5.07 -27.203 18.656 1 46.62 268 SER B O 1
ATOM 5922 N N . ALA B 1 269 ? 4.312 -25.312 18.078 1 51.06 269 ALA B N 1
ATOM 5923 C CA . ALA B 1 269 ? 5.488 -24.469 18.266 1 51.06 269 ALA B CA 1
ATOM 5924 C C . ALA B 1 269 ? 6.125 -24.703 19.625 1 51.06 269 ALA B C 1
ATOM 5926 O O . ALA B 1 269 ? 7.344 -24.578 19.781 1 51.06 269 ALA B O 1
ATOM 5927 N N . GLU B 1 270 ? 5.344 -24.969 20.641 1 50.09 270 GLU B N 1
ATOM 5928 C CA . GLU B 1 270 ? 5.836 -25.047 22.016 1 50.09 270 GLU B CA 1
ATOM 5929 C C . GLU B 1 270 ? 6.879 -26.141 22.172 1 50.09 270 GLU B C 1
ATOM 5931 O O . GLU B 1 270 ? 7.746 -26.062 23.047 1 50.09 270 GLU B O 1
ATOM 5936 N N . GLU B 1 271 ? 6.863 -27.172 21.266 1 55.66 271 GLU B N 1
ATOM 5937 C CA . GLU B 1 271 ? 7.711 -28.328 21.562 1 55.66 271 GLU B CA 1
ATOM 5938 C C . GLU B 1 271 ? 8.977 -28.297 20.719 1 55.66 271 GLU B C 1
ATOM 5940 O O . GLU B 1 271 ? 9.828 -29.188 20.828 1 55.66 271 GLU B O 1
ATOM 5945 N N . THR B 1 272 ? 9.07 -27.172 19.891 1 62.78 272 THR B N 1
ATOM 5946 C CA . THR B 1 272 ? 10.25 -27.219 19.031 1 62.78 272 THR B CA 1
ATOM 5947 C C . THR B 1 272 ? 11.266 -26.156 19.438 1 62.78 272 THR B C 1
ATOM 5949 O O . THR B 1 272 ? 10.891 -25.109 19.969 1 62.78 272 THR B O 1
ATOM 5952 N N . THR B 1 273 ? 12.523 -26.547 19.531 1 71.88 273 THR B N 1
ATOM 5953 C CA . THR B 1 273 ? 13.617 -25.609 19.781 1 71.88 273 THR B CA 1
ATOM 5954 C C . THR B 1 273 ? 13.477 -24.375 18.906 1 71.88 273 THR B C 1
ATOM 5956 O O . THR B 1 273 ? 13.18 -24.469 17.719 1 71.88 273 THR B O 1
ATOM 5959 N N . PRO B 1 274 ? 13.523 -23.297 19.594 1 78.56 274 PRO B N 1
ATOM 5960 C CA . PRO B 1 274 ? 13.344 -22.047 18.844 1 78.56 274 PRO B CA 1
ATOM 5961 C C . PRO B 1 274 ? 14.414 -21.844 17.766 1 78.56 274 PRO B C 1
ATOM 5963 O O . PRO B 1 274 ? 15.57 -22.203 17.969 1 78.56 274 PRO B O 1
ATOM 5966 N N . ALA B 1 275 ? 14.016 -21.422 16.641 1 80.06 275 ALA B N 1
ATOM 5967 C CA . ALA B 1 275 ? 14.922 -21.094 15.539 1 80.06 275 ALA B CA 1
ATOM 5968 C C . ALA B 1 275 ? 15.758 -19.859 15.875 1 80.06 275 ALA B C 1
ATOM 5970 O O . ALA B 1 275 ? 15.383 -19.062 16.734 1 80.06 275 ALA B O 1
ATOM 5971 N N . PRO B 1 276 ? 16.969 -19.844 15.312 1 87.12 276 PRO B N 1
ATOM 5972 C CA . PRO B 1 276 ? 17.766 -18.625 15.516 1 87.12 276 PRO B CA 1
ATOM 5973 C C . PRO B 1 276 ? 17.016 -17.359 15.094 1 87.12 276 PRO B C 1
ATOM 5975 O O . PRO B 1 276 ? 16.266 -17.375 14.109 1 87.12 276 PRO B O 1
ATOM 5978 N N . VAL B 1 277 ? 17.25 -16.359 15.844 1 87.5 277 VAL B N 1
ATOM 5979 C CA . VAL B 1 277 ? 16.547 -15.109 15.602 1 87.5 277 VAL B CA 1
ATOM 5980 C C . VAL B 1 277 ? 17.438 -14.141 14.82 1 87.5 277 VAL B C 1
ATOM 5982 O O . VAL B 1 277 ? 18.594 -13.945 15.172 1 87.5 277 VAL B O 1
ATOM 5985 N N . ALA B 1 278 ? 16.891 -13.625 13.781 1 91.56 278 ALA B N 1
ATOM 5986 C CA . ALA B 1 278 ? 17.609 -12.648 12.969 1 91.56 278 ALA B CA 1
ATOM 5987 C C . ALA B 1 278 ? 17.562 -11.266 13.609 1 91.56 278 ALA B C 1
ATOM 5989 O O . ALA B 1 278 ? 16.516 -10.844 14.117 1 91.56 278 ALA B O 1
ATOM 5990 N N . ARG B 1 279 ? 18.656 -10.609 13.656 1 91.94 279 ARG B N 1
ATOM 5991 C CA . ARG B 1 279 ? 18.766 -9.258 14.188 1 91.94 279 ARG B CA 1
ATOM 5992 C C . ARG B 1 279 ? 19.578 -8.367 13.242 1 91.94 279 ARG B C 1
ATOM 5994 O O . ARG B 1 279 ? 20.266 -8.867 12.359 1 91.94 279 ARG B O 1
ATOM 6001 N N . ASN B 1 280 ? 19.406 -7.07 13.32 1 92 280 ASN B N 1
ATOM 6002 C CA . ASN B 1 280 ? 20.156 -6.074 12.578 1 92 280 ASN B CA 1
ATOM 6003 C C . ASN B 1 280 ? 20.078 -6.312 11.07 1 92 280 ASN B C 1
ATOM 6005 O O . ASN B 1 280 ? 21.094 -6.348 10.383 1 92 280 ASN B O 1
ATOM 6009 N N . LYS B 1 281 ? 18.891 -6.527 10.633 1 94 281 LYS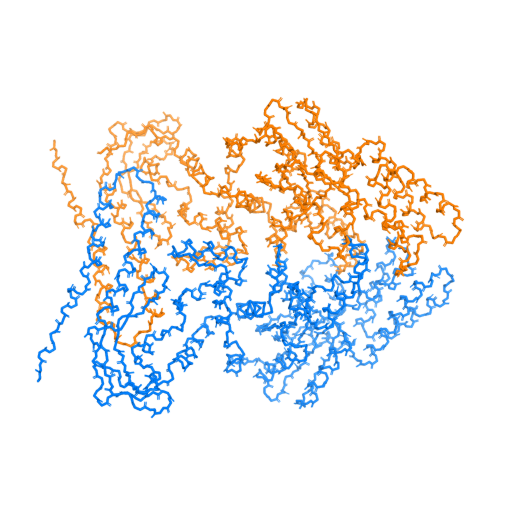 B N 1
ATOM 6010 C CA . LYS B 1 281 ? 18.656 -6.809 9.219 1 94 281 LYS B CA 1
ATOM 6011 C C . LYS B 1 281 ? 18.922 -5.574 8.367 1 94 281 LYS B C 1
ATOM 6013 O O . LYS B 1 281 ? 18.5 -4.469 8.703 1 94 281 LYS B O 1
ATOM 6018 N N . TRP B 1 282 ? 19.672 -5.719 7.359 1 96 282 TRP B N 1
ATOM 6019 C CA . TRP B 1 282 ? 19.922 -4.711 6.332 1 96 282 TRP B CA 1
ATOM 6020 C C . TRP B 1 282 ? 19.484 -5.211 4.961 1 96 282 TRP B C 1
ATOM 6022 O O . TRP B 1 282 ? 19.828 -6.324 4.559 1 96 282 TRP B O 1
ATOM 6032 N N . LEU B 1 283 ? 18.719 -4.418 4.309 1 97.25 283 LEU B N 1
ATOM 6033 C CA . LEU B 1 283 ? 18.219 -4.766 2.984 1 97.25 283 LEU B CA 1
ATOM 6034 C C . LEU B 1 283 ? 18.672 -3.746 1.944 1 97.25 283 LEU B C 1
ATOM 6036 O O . LEU B 1 283 ? 18.828 -2.562 2.256 1 97.25 283 LEU B O 1
ATOM 6040 N N . THR B 1 284 ? 18.922 -4.199 0.768 1 97.06 284 THR B N 1
ATOM 6041 C CA . THR B 1 284 ? 19.156 -3.35 -0.396 1 97.06 284 THR B CA 1
ATOM 6042 C C . THR B 1 284 ? 18.469 -3.932 -1.634 1 97.06 284 THR B C 1
ATOM 6044 O O . THR B 1 284 ? 18.094 -5.102 -1.643 1 97.06 284 THR B O 1
ATOM 6047 N N . ALA B 1 285 ? 18.203 -3.131 -2.541 1 96.5 285 ALA B N 1
ATOM 6048 C CA . ALA B 1 285 ? 17.594 -3.576 -3.787 1 96.5 285 ALA B CA 1
ATOM 6049 C C . ALA B 1 285 ? 17.938 -2.633 -4.938 1 96.5 285 ALA B C 1
ATOM 6051 O O . ALA B 1 285 ? 18.141 -1.438 -4.723 1 96.5 285 ALA B O 1
ATOM 6052 N N . SER B 1 286 ? 18.047 -3.191 -6.133 1 96.62 286 SER B N 1
ATOM 6053 C CA . SER B 1 286 ? 18.328 -2.377 -7.312 1 96.62 286 SER B CA 1
ATOM 6054 C C . SER B 1 286 ? 17.781 -3.035 -8.578 1 96.62 286 SER B C 1
ATOM 6056 O O . SER B 1 286 ? 17.828 -4.258 -8.719 1 96.62 286 SER B O 1
ATOM 6058 N N . VAL B 1 287 ? 17.219 -2.283 -9.414 1 94 287 VAL B N 1
ATOM 6059 C CA . VAL B 1 287 ? 16.781 -2.76 -10.727 1 94 287 VAL B CA 1
ATOM 6060 C C . VAL B 1 287 ? 17.781 -2.318 -11.789 1 94 287 VAL B C 1
ATOM 6062 O O . VAL B 1 287 ? 17.844 -2.9 -12.875 1 94 287 VAL B O 1
ATOM 6065 N N . THR B 1 288 ? 18.609 -1.357 -11.453 1 91 288 THR B N 1
ATOM 6066 C CA . THR B 1 288 ? 19.594 -0.823 -12.383 1 91 288 THR B CA 1
ATOM 6067 C C . THR B 1 288 ? 20.891 -1.606 -12.297 1 91 288 THR B C 1
ATOM 6069 O O . THR B 1 288 ? 21.5 -1.918 -13.32 1 91 288 THR B O 1
ATOM 6072 N N . THR B 1 289 ? 21.266 -1.888 -11.039 1 87.88 289 THR B N 1
ATOM 6073 C CA . THR B 1 289 ? 22.484 -2.662 -10.82 1 87.88 289 THR B CA 1
ATOM 6074 C C . THR B 1 289 ? 22.234 -4.145 -11.078 1 87.88 289 THR B C 1
ATOM 6076 O O . THR B 1 289 ? 21.172 -4.676 -10.727 1 87.88 289 THR B O 1
ATOM 6079 N N . ASN B 1 290 ? 23.109 -4.797 -11.68 1 85.62 290 ASN B N 1
ATOM 6080 C CA . ASN B 1 290 ? 22.938 -6.227 -11.93 1 85.62 290 ASN B CA 1
ATOM 6081 C C . ASN B 1 290 ? 23.172 -7.047 -10.664 1 85.62 290 ASN B C 1
ATOM 6083 O O . ASN B 1 290 ? 23.516 -6.496 -9.617 1 85.62 290 ASN B O 1
ATOM 6087 N N . ALA B 1 291 ? 22.984 -8.266 -10.789 1 90.94 291 ALA B N 1
ATOM 6088 C CA . ALA B 1 291 ? 23.062 -9.188 -9.656 1 90.94 291 ALA B CA 1
ATOM 6089 C C . ALA B 1 291 ? 24.453 -9.141 -9.016 1 90.94 291 ALA B C 1
ATOM 6091 O O . ALA B 1 291 ? 24.578 -9.195 -7.789 1 90.94 291 ALA B O 1
ATOM 6092 N N . ALA B 1 292 ? 25.469 -8.992 -9.82 1 93.12 292 ALA B N 1
ATOM 6093 C CA . ALA B 1 292 ? 26.828 -8.93 -9.312 1 93.12 292 ALA B CA 1
ATOM 6094 C C . ALA B 1 292 ? 27.031 -7.699 -8.438 1 93.12 292 ALA B C 1
ATOM 6096 O O . ALA B 1 292 ? 27.672 -7.777 -7.383 1 93.12 292 ALA B O 1
ATOM 6097 N N . GLY B 1 293 ? 26.516 -6.582 -8.914 1 94.12 293 GLY B N 1
ATOM 6098 C CA . GLY B 1 293 ? 26.641 -5.348 -8.156 1 94.12 293 GLY B CA 1
ATOM 6099 C C . GLY B 1 293 ? 25.938 -5.398 -6.809 1 94.12 293 GLY B C 1
ATOM 6100 O O . GLY B 1 293 ? 26.469 -4.906 -5.809 1 94.12 293 GLY B O 1
ATOM 6101 N N . VAL B 1 294 ? 24.781 -5.965 -6.77 1 95.56 294 VAL B N 1
ATOM 6102 C CA . VAL B 1 294 ? 24.047 -6.074 -5.516 1 95.56 294 VAL B CA 1
ATOM 6103 C C . VAL B 1 294 ? 24.781 -6.996 -4.555 1 95.56 294 VAL B C 1
ATOM 6105 O O . VAL B 1 294 ? 24.859 -6.723 -3.354 1 95.56 294 VAL B O 1
ATOM 6108 N N . LEU B 1 295 ? 25.344 -8.078 -5.07 1 96.81 295 LEU B N 1
ATOM 6109 C CA . LEU B 1 295 ? 26.109 -8.977 -4.227 1 96.81 295 LEU B CA 1
ATOM 6110 C C . LEU B 1 295 ? 27.359 -8.281 -3.684 1 96.81 295 LEU B C 1
ATOM 6112 O O . LEU B 1 295 ? 27.75 -8.523 -2.543 1 96.81 295 LEU B O 1
ATOM 6116 N N . THR B 1 296 ? 27.922 -7.453 -4.539 1 96.62 296 THR B N 1
ATOM 6117 C CA . THR B 1 296 ? 29.062 -6.66 -4.066 1 96.62 296 THR B CA 1
ATOM 6118 C C . THR B 1 296 ? 28.656 -5.793 -2.879 1 96.62 296 THR B C 1
ATOM 6120 O O . THR B 1 296 ? 29.359 -5.727 -1.877 1 96.62 296 THR B O 1
ATOM 6123 N N . ALA B 1 297 ? 27.516 -5.156 -2.98 1 95.81 297 ALA B N 1
ATOM 6124 C CA . ALA B 1 297 ? 27 -4.328 -1.89 1 95.81 297 ALA B CA 1
ATOM 6125 C C . ALA B 1 297 ? 26.766 -5.164 -0.635 1 95.81 297 ALA B C 1
ATOM 6127 O O . ALA B 1 297 ? 27.016 -4.703 0.482 1 95.81 297 ALA B O 1
ATOM 6128 N N . VAL B 1 298 ? 26.281 -6.379 -0.797 1 97.31 298 VAL B N 1
ATOM 6129 C CA . VAL B 1 298 ? 26.031 -7.297 0.31 1 97.31 298 VAL B CA 1
ATOM 6130 C C . VAL B 1 298 ? 27.328 -7.641 1.017 1 97.31 298 VAL B C 1
ATOM 6132 O O . VAL B 1 298 ? 27.422 -7.574 2.244 1 97.31 298 VAL B O 1
ATOM 6135 N N . PHE B 1 299 ? 28.344 -7.941 0.247 1 97.31 299 PHE B N 1
ATOM 6136 C CA . PHE B 1 299 ? 29.641 -8.273 0.815 1 97.31 299 PHE B CA 1
ATOM 6137 C C . PHE B 1 299 ? 30.281 -7.051 1.463 1 97.31 299 PHE B C 1
ATOM 6139 O O . PHE B 1 299 ? 30.969 -7.172 2.473 1 97.31 299 PHE B O 1
ATOM 6146 N N . ASP B 1 300 ? 30.062 -5.855 0.847 1 95 300 ASP B N 1
ATOM 6147 C CA . ASP B 1 300 ? 30.547 -4.625 1.461 1 95 300 ASP B CA 1
ATOM 6148 C C . ASP B 1 300 ? 29.953 -4.434 2.854 1 95 300 ASP B C 1
ATOM 6150 O O . ASP B 1 300 ? 30.672 -4.094 3.799 1 95 300 ASP B O 1
ATOM 6154 N N . GLU B 1 301 ? 28.641 -4.648 2.984 1 95.06 301 GLU B N 1
ATOM 6155 C CA . GLU B 1 301 ? 27.953 -4.516 4.27 1 95.06 301 GLU B CA 1
ATOM 6156 C C . GLU B 1 301 ? 28.484 -5.531 5.281 1 95.06 301 GLU B C 1
ATOM 6158 O O . GLU B 1 301 ? 28.719 -5.191 6.441 1 95.06 301 GLU B O 1
ATOM 6163 N N . ALA B 1 302 ? 28.656 -6.77 4.812 1 95.44 302 ALA B N 1
ATOM 6164 C CA . ALA B 1 302 ? 29.203 -7.797 5.691 1 95.44 302 ALA B CA 1
ATOM 6165 C C . ALA B 1 302 ? 30.609 -7.43 6.16 1 95.44 302 ALA B C 1
ATOM 6167 O O . ALA B 1 302 ? 30.938 -7.609 7.332 1 95.44 302 ALA B O 1
ATOM 6168 N N . THR B 1 303 ? 31.422 -6.918 5.266 1 93.44 303 THR B N 1
ATOM 6169 C CA . THR B 1 303 ? 32.781 -6.52 5.586 1 93.44 303 THR B CA 1
ATOM 6170 C C . THR B 1 303 ? 32.781 -5.367 6.586 1 93.44 303 THR B C 1
ATOM 6172 O O . THR B 1 303 ? 33.625 -5.316 7.48 1 93.44 303 THR B O 1
ATOM 6175 N N . ARG B 1 304 ? 31.906 -4.484 6.441 1 91.25 304 ARG B N 1
ATOM 6176 C CA . ARG B 1 304 ? 31.812 -3.371 7.379 1 91.25 304 ARG B CA 1
ATOM 6177 C C . ARG B 1 304 ? 31.453 -3.863 8.781 1 91.25 304 ARG B C 1
ATOM 6179 O O . ARG B 1 304 ? 31.922 -3.312 9.773 1 91.25 304 ARG B O 1
ATOM 6186 N N . ARG B 1 305 ? 30.656 -4.871 8.852 1 91.5 305 ARG B N 1
ATOM 6187 C CA . ARG B 1 305 ? 30.234 -5.422 10.133 1 91.5 305 ARG B CA 1
ATOM 6188 C C . ARG B 1 305 ? 31.328 -6.27 10.758 1 91.5 305 ARG B C 1
ATOM 6190 O O . ARG B 1 305 ? 31.406 -6.406 11.977 1 91.5 305 ARG B O 1
ATOM 6197 N N . ASP B 1 306 ? 32.156 -6.863 9.898 1 92.12 306 ASP B N 1
ATOM 6198 C CA . ASP B 1 306 ? 33.25 -7.746 10.328 1 92.12 306 ASP B CA 1
ATOM 6199 C C . ASP B 1 306 ? 34.5 -7.5 9.508 1 92.12 306 ASP B C 1
ATOM 6201 O O . ASP B 1 306 ? 34.938 -8.375 8.758 1 92.12 306 ASP B O 1
ATOM 6205 N N . PRO B 1 307 ? 35.188 -6.395 9.781 1 89.44 307 PRO B N 1
ATOM 6206 C CA . PRO B 1 307 ? 36.344 -5.98 8.945 1 89.44 307 PRO B CA 1
ATOM 6207 C C . PRO B 1 307 ? 37.5 -6.941 9.047 1 89.44 307 PRO B C 1
ATOM 6209 O O . PRO B 1 307 ? 38.312 -7.051 8.102 1 89.44 307 PRO B O 1
ATOM 6212 N N . THR B 1 308 ? 37.594 -7.629 10.117 1 89.44 308 THR B N 1
ATOM 6213 C CA . THR B 1 308 ? 38.75 -8.508 10.305 1 89.44 308 THR B CA 1
ATOM 6214 C C . THR B 1 308 ? 38.375 -9.953 9.984 1 89.44 308 THR B C 1
ATOM 6216 O O . THR B 1 308 ? 39.188 -10.867 10.172 1 89.44 308 THR B O 1
ATOM 6219 N N . HIS B 1 309 ? 37.156 -10.227 9.602 1 89.94 309 HIS B N 1
ATOM 6220 C CA . HIS B 1 309 ? 36.688 -11.539 9.172 1 89.94 309 HIS B CA 1
ATOM 6221 C C . HIS B 1 309 ? 36.844 -12.57 10.273 1 89.94 309 HIS B C 1
ATOM 6223 O O . HIS B 1 309 ? 37.375 -13.664 10.039 1 89.94 309 HIS B O 1
ATOM 6229 N N . GLN B 1 310 ? 36.438 -12.227 11.398 1 90.19 310 GLN B N 1
ATOM 6230 C CA . GLN B 1 310 ? 36.594 -13.117 12.555 1 90.19 310 GLN B CA 1
ATOM 6231 C C . GLN B 1 310 ? 35.312 -13.93 12.766 1 90.19 310 GLN B C 1
ATOM 6233 O O . GLN B 1 310 ? 35.344 -14.953 13.445 1 90.19 310 GLN B O 1
ATOM 6238 N N . ARG B 1 311 ? 34.281 -13.531 12.141 1 93.19 311 ARG B N 1
ATOM 6239 C CA . ARG B 1 311 ? 33 -14.188 12.328 1 93.19 311 ARG B CA 1
ATOM 6240 C C . ARG B 1 311 ? 32.719 -15.211 11.227 1 93.19 311 ARG B C 1
ATOM 6242 O O . ARG B 1 311 ? 33.375 -15.188 10.188 1 93.19 311 ARG B O 1
ATOM 6249 N N . GLN B 1 312 ? 31.812 -16.109 11.555 1 95.25 312 GLN B N 1
ATOM 6250 C CA . GLN B 1 312 ? 31.328 -17.047 10.539 1 95.25 312 GLN B CA 1
ATOM 6251 C C . GLN B 1 312 ? 30.375 -16.359 9.562 1 95.25 312 GLN B C 1
ATOM 6253 O O . GLN B 1 312 ? 29.422 -15.703 9.977 1 95.25 312 GLN B O 1
ATOM 6258 N N . TRP B 1 313 ? 30.703 -16.453 8.25 1 97.12 313 TRP B N 1
ATOM 6259 C CA . TRP B 1 313 ? 29.812 -15.945 7.203 1 97.12 313 TRP B CA 1
ATOM 6260 C C . TRP B 1 313 ? 29.094 -17.094 6.508 1 97.12 313 TRP B C 1
ATOM 6262 O O . TRP B 1 313 ? 29.703 -18.094 6.133 1 97.12 313 TRP B O 1
ATOM 6272 N N . ILE B 1 314 ? 27.812 -16.938 6.363 1 97.81 314 ILE B N 1
ATOM 6273 C CA . ILE B 1 314 ? 27 -17.922 5.648 1 97.81 314 ILE B CA 1
ATOM 6274 C C . ILE B 1 314 ? 26.25 -17.25 4.508 1 97.81 314 ILE B C 1
ATOM 6276 O O . ILE B 1 314 ? 25.625 -16.203 4.703 1 97.81 314 ILE B O 1
ATOM 6280 N N . ALA B 1 315 ? 26.375 -17.766 3.309 1 98.25 315 ALA B N 1
ATOM 6281 C CA . ALA B 1 315 ? 25.516 -17.359 2.189 1 98.25 315 ALA B CA 1
ATOM 6282 C C . ALA B 1 315 ? 24.359 -18.328 1.993 1 98.25 315 ALA B C 1
ATOM 6284 O O . ALA B 1 315 ? 24.578 -19.5 1.657 1 98.25 315 ALA B O 1
ATOM 6285 N N . LEU B 1 316 ? 23.234 -17.891 2.27 1 97.38 316 LEU B N 1
ATOM 6286 C CA . LEU B 1 316 ? 22.031 -18.703 2.15 1 97.38 316 LEU B CA 1
ATOM 6287 C C . LEU B 1 316 ? 21.234 -18.312 0.911 1 97.38 316 LEU B C 1
ATOM 6289 O O . LEU B 1 316 ? 20.688 -17.203 0.844 1 97.38 316 LEU B O 1
ATOM 6293 N N . VAL B 1 317 ? 21.125 -19.219 -0.163 1 96.31 317 VAL B N 1
ATOM 6294 C CA . VAL B 1 317 ? 20.562 -18.844 -1.462 1 96.31 317 VAL B CA 1
ATOM 6295 C C . VAL B 1 317 ? 19.766 -20.016 -2.029 1 96.31 317 VAL B C 1
ATOM 6297 O O . VAL B 1 317 ? 19.719 -21.094 -1.43 1 96.31 317 VAL B O 1
ATOM 6300 N N . ASP B 1 318 ? 19.109 -19.891 -3.207 1 92.12 318 ASP B N 1
ATOM 6301 C CA . ASP B 1 318 ? 18.219 -20.891 -3.77 1 92.12 318 ASP B CA 1
ATOM 6302 C C . ASP B 1 318 ? 18.984 -21.875 -4.652 1 92.12 318 ASP B C 1
ATOM 6304 O O . ASP B 1 318 ? 18.422 -22.859 -5.129 1 92.12 318 ASP B O 1
ATOM 6308 N N . GLY B 1 319 ? 20.328 -21.625 -4.934 1 90 319 GLY B N 1
ATOM 6309 C CA . GLY B 1 319 ? 21.125 -22.609 -5.645 1 90 319 GLY B CA 1
ATOM 6310 C C . GLY B 1 319 ? 21.375 -22.25 -7.094 1 90 319 GLY B C 1
ATOM 6311 O O . GLY B 1 319 ? 21.938 -23.031 -7.855 1 90 319 GLY B O 1
ATOM 6312 N N . ASN B 1 320 ? 20.969 -21.109 -7.551 1 91.56 320 ASN B N 1
ATOM 6313 C CA . ASN B 1 320 ? 21.281 -20.656 -8.906 1 91.56 320 ASN B CA 1
ATOM 6314 C C . ASN B 1 320 ? 22.781 -20.656 -9.164 1 91.56 320 ASN B C 1
ATOM 6316 O O . ASN B 1 320 ? 23.547 -20.047 -8.398 1 91.56 320 ASN B O 1
ATOM 6320 N N . ASN B 1 321 ? 23.203 -21.297 -10.203 1 93.62 321 ASN B N 1
ATOM 6321 C CA . ASN B 1 321 ? 24.625 -21.5 -10.453 1 93.62 321 ASN B CA 1
ATOM 6322 C C . ASN B 1 321 ? 25.344 -20.172 -10.664 1 93.62 321 ASN B C 1
ATOM 6324 O O . ASN B 1 321 ? 26.484 -20 -10.219 1 93.62 321 ASN B O 1
ATOM 6328 N N . ASP B 1 322 ? 24.719 -19.25 -11.312 1 92.81 322 ASP B N 1
ATOM 6329 C CA . ASP B 1 322 ? 25.344 -17.953 -11.531 1 92.81 322 ASP B CA 1
ATOM 6330 C C . ASP B 1 322 ? 25.531 -17.203 -10.211 1 92.81 322 ASP B C 1
ATOM 6332 O O . ASP B 1 322 ? 26.562 -16.562 -9.992 1 92.81 322 ASP B O 1
ATOM 6336 N N . GLN B 1 323 ? 24.578 -17.281 -9.43 1 94.56 323 GLN B N 1
ATOM 6337 C CA . GLN B 1 323 ? 24.641 -16.641 -8.125 1 94.56 323 GLN B CA 1
ATOM 6338 C C . GLN B 1 323 ? 25.75 -17.266 -7.266 1 94.56 323 GLN B C 1
ATOM 6340 O O . GLN B 1 323 ? 26.5 -16.562 -6.598 1 94.56 323 GLN B O 1
ATOM 6345 N N . LEU B 1 324 ? 25.859 -18.594 -7.328 1 96.5 324 LEU B N 1
ATOM 6346 C CA . LEU B 1 324 ? 26.891 -19.312 -6.582 1 96.5 324 LEU B CA 1
ATOM 6347 C C . LEU B 1 324 ? 28.281 -18.906 -7.051 1 96.5 324 LEU B C 1
ATOM 6349 O O . LEU B 1 324 ? 29.188 -18.688 -6.234 1 96.5 324 LEU B O 1
ATOM 6353 N N . ARG B 1 325 ? 28.391 -18.812 -8.32 1 96.5 325 ARG B N 1
ATOM 6354 C CA . ARG B 1 325 ? 29.672 -18.406 -8.883 1 96.5 325 ARG B CA 1
ATOM 6355 C C . ARG B 1 325 ? 30.062 -17.016 -8.422 1 96.5 325 ARG B C 1
ATOM 6357 O O . ARG B 1 325 ? 31.203 -16.766 -8.055 1 96.5 325 ARG B O 1
ATOM 6364 N N . ARG B 1 326 ? 29.109 -16.125 -8.414 1 96.31 326 ARG B N 1
ATOM 6365 C CA . ARG B 1 326 ? 29.359 -14.75 -8.008 1 96.31 326 ARG B CA 1
ATOM 6366 C C . ARG B 1 326 ? 29.75 -14.672 -6.535 1 96.31 326 ARG B C 1
ATOM 6368 O O . ARG B 1 326 ? 30.625 -13.891 -6.156 1 96.31 326 ARG B O 1
ATOM 6375 N N . ILE B 1 327 ? 29.094 -15.43 -5.734 1 97.75 327 ILE B N 1
ATOM 6376 C CA . ILE B 1 327 ? 29.391 -15.453 -4.305 1 97.75 327 ILE B CA 1
ATOM 6377 C C . ILE B 1 327 ? 30.812 -15.953 -4.082 1 97.75 327 ILE B C 1
ATOM 6379 O O . ILE B 1 327 ? 31.578 -15.359 -3.316 1 97.75 327 ILE B O 1
ATOM 6383 N N . ARG B 1 328 ? 31.156 -17.016 -4.766 1 97.44 328 ARG B N 1
ATOM 6384 C CA . ARG B 1 328 ? 32.5 -17.562 -4.637 1 97.44 328 ARG B CA 1
ATOM 6385 C C . ARG B 1 328 ? 33.562 -16.562 -5.109 1 97.44 328 ARG B C 1
ATOM 6387 O O . ARG B 1 328 ? 34.625 -16.438 -4.5 1 97.44 328 ARG B O 1
ATOM 6394 N N . THR B 1 329 ? 33.25 -15.891 -6.16 1 96.81 329 THR B N 1
ATOM 6395 C CA . THR B 1 329 ? 34.156 -14.883 -6.691 1 96.81 329 THR B CA 1
ATOM 6396 C C . THR B 1 329 ? 34.375 -13.766 -5.676 1 96.81 329 THR B C 1
ATOM 6398 O O . THR B 1 329 ? 35.531 -13.375 -5.422 1 96.81 329 THR B O 1
ATOM 6401 N N . GLU B 1 330 ? 33.312 -13.266 -5.125 1 97.12 330 GLU B N 1
ATOM 6402 C CA . GLU B 1 330 ? 33.406 -12.219 -4.109 1 97.12 330 GLU B CA 1
ATOM 6403 C C . GLU B 1 330 ? 34.188 -12.695 -2.9 1 97.12 330 GLU B C 1
ATOM 6405 O O . GLU B 1 330 ? 35.031 -11.961 -2.365 1 97.12 330 GLU B O 1
ATOM 6410 N N . ALA B 1 331 ? 33.906 -13.906 -2.455 1 97.38 331 ALA B N 1
ATOM 6411 C CA . ALA B 1 331 ? 34.594 -14.469 -1.303 1 97.38 331 ALA B CA 1
ATOM 6412 C C . ALA B 1 331 ? 36.094 -14.57 -1.563 1 97.38 331 ALA B C 1
ATOM 6414 O O . ALA B 1 331 ? 36.906 -14.227 -0.701 1 97.38 331 ALA B O 1
ATOM 6415 N N . ARG B 1 332 ? 36.469 -15.008 -2.717 1 96.81 332 ARG B N 1
ATOM 6416 C CA . ARG B 1 332 ? 37.875 -15.148 -3.09 1 96.81 332 ARG B CA 1
ATOM 6417 C C . ARG B 1 332 ? 38.562 -13.789 -3.162 1 96.81 332 ARG B C 1
ATOM 6419 O O . ARG B 1 332 ? 39.688 -13.617 -2.645 1 96.81 332 ARG B O 1
ATOM 6426 N N . THR B 1 333 ? 37.938 -12.859 -3.816 1 95.81 333 THR B N 1
ATOM 6427 C CA . THR B 1 333 ? 38.5 -11.523 -4.008 1 95.81 333 THR B CA 1
ATOM 6428 C C . THR B 1 333 ? 38.75 -10.844 -2.662 1 95.81 333 THR B C 1
ATOM 6430 O O . THR B 1 333 ? 39.75 -10.172 -2.49 1 95.81 333 THR B O 1
ATOM 6433 N N . ARG B 1 334 ? 37.938 -11.133 -1.712 1 95.56 334 ARG B N 1
ATOM 6434 C CA . ARG B 1 334 ? 38.031 -10.477 -0.412 1 95.56 334 ARG B CA 1
ATOM 6435 C C . ARG B 1 334 ? 38.781 -11.344 0.591 1 95.56 334 ARG B C 1
ATOM 6437 O O . ARG B 1 334 ? 38.969 -10.945 1.74 1 95.56 334 ARG B O 1
ATOM 6444 N N . LYS B 1 335 ? 39.125 -12.531 0.178 1 95.44 335 LYS B N 1
ATOM 6445 C CA . LYS B 1 335 ? 39.875 -13.484 0.996 1 95.44 335 LYS B CA 1
ATOM 6446 C C . LYS B 1 335 ? 39.125 -13.812 2.283 1 95.44 335 LYS B C 1
ATOM 6448 O O . LYS B 1 335 ? 39.688 -13.758 3.373 1 95.44 335 LYS B O 1
ATOM 6453 N N . VAL B 1 336 ? 37.844 -14.023 2.145 1 96.06 336 VAL B N 1
ATOM 6454 C CA . VAL B 1 336 ? 37.031 -14.398 3.283 1 96.06 336 VAL B CA 1
ATOM 6455 C C . VAL B 1 336 ? 36.406 -15.781 3.043 1 96.06 336 VAL B C 1
ATOM 6457 O O . VAL B 1 336 ? 36.062 -16.125 1.909 1 96.06 336 VAL B O 1
ATOM 6460 N N . LYS B 1 337 ? 36.312 -16.531 4.117 1 95.62 337 LYS B N 1
ATOM 6461 C CA . LYS B 1 337 ? 35.656 -17.844 4.039 1 95.62 337 LYS B CA 1
ATOM 6462 C C . LYS B 1 337 ? 34.156 -17.719 4.227 1 95.62 337 LYS B C 1
ATOM 6464 O O . LYS B 1 337 ? 33.688 -17.219 5.25 1 95.62 337 LYS B O 1
ATOM 6469 N N . VAL B 1 338 ? 33.438 -18.125 3.217 1 97.5 338 VAL B N 1
ATOM 6470 C CA . VAL B 1 338 ? 31.984 -18.078 3.264 1 97.5 338 VAL B CA 1
ATOM 6471 C C . VAL B 1 338 ? 31.406 -19.484 3.045 1 97.5 338 VAL B C 1
ATOM 6473 O O . VAL B 1 338 ? 31.719 -20.141 2.051 1 97.5 338 VAL B O 1
ATOM 6476 N N . THR B 1 339 ? 30.656 -19.969 3.975 1 97.69 339 THR B N 1
ATOM 6477 C CA . THR B 1 339 ? 29.953 -21.219 3.787 1 97.69 339 THR B CA 1
ATOM 6478 C C . THR B 1 339 ? 28.656 -21 2.996 1 97.69 339 THR B C 1
ATOM 6480 O O . THR B 1 339 ? 27.812 -20.188 3.385 1 97.69 339 THR B O 1
ATOM 6483 N N . ILE B 1 340 ? 28.531 -21.688 1.906 1 98.06 340 ILE B N 1
ATOM 6484 C CA . ILE B 1 340 ? 27.344 -21.547 1.078 1 98.06 340 ILE B CA 1
ATOM 6485 C C . ILE B 1 340 ? 26.344 -22.672 1.395 1 98.06 340 ILE B C 1
ATOM 6487 O O . ILE B 1 340 ? 26.719 -23.844 1.424 1 98.06 340 ILE B O 1
ATOM 6491 N N . LEU B 1 341 ? 25.141 -22.312 1.713 1 97.69 341 LEU B N 1
ATOM 6492 C CA . LEU B 1 341 ? 24.062 -23.25 1.981 1 97.69 341 LEU B CA 1
ATOM 6493 C C . LEU B 1 341 ? 22.875 -22.984 1.068 1 97.69 341 LEU B C 1
ATOM 6495 O O . LEU B 1 341 ? 22.516 -21.828 0.833 1 97.69 341 LEU B O 1
ATOM 6499 N N . ILE B 1 342 ? 22.281 -24.078 0.553 1 97.25 342 ILE B N 1
ATOM 6500 C CA . ILE B 1 342 ? 21.094 -23.953 -0.281 1 97.25 342 ILE B CA 1
ATOM 6501 C C . ILE B 1 342 ? 19.844 -24.016 0.592 1 97.25 342 ILE B C 1
ATOM 6503 O O . ILE B 1 342 ? 19.766 -24.828 1.521 1 97.25 342 ILE B O 1
ATOM 6507 N N . ASP B 1 343 ? 18.906 -23.203 0.243 1 94.88 343 ASP B N 1
ATOM 6508 C CA . ASP B 1 343 ? 17.609 -23.188 0.894 1 94.88 343 ASP B CA 1
ATOM 6509 C C . ASP B 1 343 ? 16.969 -24.578 0.865 1 94.88 343 ASP B C 1
ATOM 6511 O O . ASP B 1 343 ? 16.703 -25.125 -0.208 1 94.88 343 ASP B O 1
ATOM 6515 N N . VAL B 1 344 ? 16.672 -25.062 2.014 1 93.69 344 VAL B N 1
ATOM 6516 C CA . VAL B 1 344 ? 16.141 -26.422 2.123 1 93.69 344 VAL B CA 1
ATOM 6517 C C . VAL B 1 344 ? 14.781 -26.5 1.437 1 93.69 344 VAL B C 1
ATOM 6519 O O . VAL B 1 344 ? 14.398 -27.547 0.917 1 93.69 344 VAL B O 1
ATOM 6522 N N . ILE B 1 345 ? 14.125 -25.391 1.348 1 89.88 345 ILE B N 1
ATOM 6523 C CA . ILE B 1 345 ? 12.812 -25.375 0.719 1 89.88 345 ILE B CA 1
ATOM 6524 C C . ILE B 1 345 ? 12.953 -25.641 -0.778 1 89.88 345 ILE B C 1
ATOM 6526 O O . ILE B 1 345 ? 12.102 -26.297 -1.38 1 89.88 345 ILE B O 1
ATOM 6530 N N . HIS B 1 346 ? 13.984 -25.125 -1.401 1 91.38 346 HIS B N 1
ATOM 6531 C CA . HIS B 1 346 ? 14.25 -25.391 -2.812 1 91.38 346 HIS B CA 1
ATOM 6532 C C . HIS B 1 346 ? 14.57 -26.859 -3.049 1 91.38 346 HIS B C 1
ATOM 6534 O O . HIS B 1 346 ? 14.172 -27.422 -4.07 1 91.38 346 HIS B O 1
ATOM 6540 N N . VAL B 1 347 ? 15.242 -27.406 -2.127 1 93.5 347 VAL B N 1
ATOM 6541 C CA . VAL B 1 347 ? 15.562 -28.828 -2.205 1 93.5 347 VAL B CA 1
ATOM 6542 C C . VAL B 1 347 ? 14.281 -29.656 -2.113 1 93.5 347 VAL B C 1
ATOM 6544 O O . VAL B 1 347 ? 14.086 -30.609 -2.877 1 93.5 347 VAL B O 1
ATOM 6547 N N . LEU B 1 348 ? 13.445 -29.297 -1.217 1 90.31 348 LEU B N 1
ATOM 6548 C CA . LEU B 1 348 ? 12.164 -29.984 -1.062 1 90.31 348 LEU B CA 1
ATOM 6549 C C . LEU B 1 348 ? 11.344 -29.891 -2.344 1 90.31 348 LEU B C 1
ATOM 6551 O O . LEU B 1 348 ? 10.609 -30.828 -2.682 1 90.31 348 LEU B O 1
ATOM 6555 N N . GLU B 1 349 ? 11.422 -28.766 -3.041 1 89.19 349 GLU B N 1
ATOM 6556 C CA . GLU B 1 349 ? 10.719 -28.625 -4.309 1 89.19 349 GLU B CA 1
ATOM 6557 C C . GLU B 1 349 ? 11.172 -29.656 -5.324 1 89.19 349 GLU B C 1
ATOM 6559 O O . GLU B 1 349 ? 10.352 -30.25 -6.035 1 89.19 349 GLU B O 1
ATOM 6564 N N . TYR B 1 350 ? 12.461 -29.875 -5.395 1 91.19 350 TYR B N 1
ATOM 6565 C CA . TYR B 1 350 ? 13 -30.906 -6.285 1 91.19 350 TYR B CA 1
ATOM 6566 C C . TYR B 1 350 ? 12.531 -32.281 -5.859 1 91.19 350 TYR B C 1
ATOM 6568 O O . TYR B 1 350 ? 12.188 -33.125 -6.699 1 91.19 350 TYR B O 1
ATOM 6576 N N . LEU B 1 351 ? 12.516 -32.531 -4.512 1 91.5 351 LEU B N 1
ATOM 6577 C CA . LEU B 1 351 ? 12.062 -33.812 -4 1 91.5 351 LEU B CA 1
ATOM 6578 C C . LEU B 1 351 ? 10.609 -34.094 -4.383 1 91.5 351 LEU B C 1
ATOM 6580 O O . LEU B 1 351 ? 10.25 -35.188 -4.742 1 91.5 351 LEU B O 1
ATOM 6584 N N . TRP B 1 352 ? 9.859 -33.094 -4.32 1 88 352 TRP B N 1
ATOM 6585 C CA . TRP B 1 352 ? 8.453 -33.219 -4.688 1 88 352 TRP B CA 1
ATOM 6586 C C . TRP B 1 352 ? 8.305 -33.5 -6.176 1 88 352 TRP B C 1
ATOM 6588 O O . TRP B 1 352 ? 7.453 -34.312 -6.574 1 88 352 TRP B O 1
ATOM 6598 N N . LYS B 1 353 ? 9.031 -32.844 -6.996 1 87.5 353 LYS B N 1
ATOM 6599 C CA . LYS B 1 353 ? 9.016 -33.125 -8.43 1 87.5 353 LYS B CA 1
ATOM 6600 C C . LYS B 1 353 ? 9.312 -34.594 -8.711 1 87.5 353 LYS B C 1
ATOM 6602 O O . LYS B 1 353 ? 8.656 -35.219 -9.547 1 87.5 353 LYS B O 1
ATOM 6607 N N . ALA B 1 354 ? 10.25 -35.094 -7.984 1 91.31 354 ALA B N 1
ATOM 6608 C CA . ALA B 1 354 ? 10.586 -36.531 -8.125 1 91.31 354 ALA B CA 1
ATOM 6609 C C . ALA B 1 354 ? 9.453 -37.406 -7.605 1 91.31 354 ALA B C 1
ATOM 6611 O O . ALA B 1 354 ? 9.133 -38.438 -8.219 1 91.31 354 ALA B O 1
ATOM 6612 N N . ALA B 1 355 ? 8.914 -37 -6.492 1 89.69 355 ALA B N 1
ATOM 6613 C CA . ALA B 1 355 ? 7.84 -37.781 -5.883 1 89.69 355 ALA B CA 1
ATOM 6614 C C . ALA B 1 355 ? 6.664 -37.938 -6.844 1 89.69 355 ALA B C 1
ATOM 6616 O O . ALA B 1 355 ? 6.062 -39 -6.934 1 89.69 355 ALA B O 1
ATOM 6617 N N . TRP B 1 356 ? 6.445 -36.875 -7.574 1 85.56 356 TRP B N 1
ATOM 6618 C CA . TRP B 1 356 ? 5.297 -36.875 -8.477 1 85.56 356 TRP B CA 1
ATOM 6619 C C . TRP B 1 356 ? 5.598 -37.719 -9.719 1 85.56 356 TRP B C 1
ATOM 6621 O O . TRP B 1 356 ? 4.684 -38.094 -10.453 1 85.56 356 TRP B O 1
ATOM 6631 N N . CYS B 1 357 ? 6.77 -37.938 -9.992 1 85.38 357 CYS B N 1
ATOM 6632 C CA . CYS B 1 357 ? 7.152 -38.875 -11.055 1 85.38 357 CYS B CA 1
ATOM 6633 C C . CYS B 1 357 ? 6.973 -40.312 -10.609 1 85.38 357 CYS B C 1
ATOM 6635 O O . CYS B 1 357 ? 6.684 -41.188 -11.43 1 85.38 357 CYS B O 1
ATOM 6637 N N . LEU B 1 358 ? 7.078 -40.531 -9.305 1 87.69 358 LEU B N 1
ATOM 6638 C CA . LEU B 1 358 ? 7.141 -41.875 -8.781 1 87.69 358 LEU B CA 1
ATOM 6639 C C . LEU B 1 358 ? 5.797 -42.312 -8.211 1 87.69 358 LEU B C 1
ATOM 6641 O O . LEU B 1 358 ? 5.555 -43.5 -7.996 1 87.69 358 LEU B O 1
ATOM 6645 N N . HIS B 1 359 ? 5.027 -41.375 -7.895 1 83.5 359 HIS B N 1
ATOM 6646 C CA . HIS B 1 359 ? 3.713 -41.625 -7.316 1 83.5 359 HIS B CA 1
ATOM 6647 C C . HIS B 1 359 ? 2.617 -40.906 -8.109 1 83.5 359 HIS B C 1
ATOM 6649 O O . HIS B 1 359 ? 2.885 -39.938 -8.812 1 83.5 359 HIS B O 1
ATOM 6655 N N . ASP B 1 360 ? 1.429 -41.469 -8 1 73.25 360 ASP B N 1
ATOM 6656 C CA . ASP B 1 360 ? 0.296 -40.781 -8.633 1 73.25 360 ASP B CA 1
ATOM 6657 C C . ASP B 1 360 ? -0.045 -39.5 -7.906 1 73.25 360 ASP B C 1
ATOM 6659 O O . ASP B 1 360 ? 0.158 -39.375 -6.695 1 73.25 360 ASP B O 1
ATOM 6663 N N . GLU B 1 361 ? -0.463 -38.531 -8.758 1 68.81 361 GLU B N 1
ATOM 6664 C CA . GLU B 1 361 ? -0.833 -37.25 -8.164 1 68.81 361 GLU B CA 1
ATOM 6665 C C . GLU B 1 361 ? -1.895 -37.438 -7.082 1 68.81 361 GLU B C 1
ATOM 6667 O O . GLU B 1 361 ? -2.891 -38.125 -7.289 1 68.81 361 GLU B O 1
ATOM 6672 N N . GLY B 1 362 ? -1.672 -36.875 -5.93 1 65.12 362 GLY B N 1
ATOM 6673 C CA . GLY B 1 362 ? -2.621 -36.969 -4.828 1 65.12 362 GLY B CA 1
ATOM 6674 C C . GLY B 1 362 ? -2.4 -38.156 -3.934 1 65.12 362 GLY B C 1
ATOM 6675 O O . GLY B 1 362 ? -3.057 -38.312 -2.898 1 65.12 362 GLY B O 1
ATOM 6676 N N . ASP B 1 363 ? -1.534 -39.031 -4.289 1 75.69 363 ASP B N 1
ATOM 6677 C CA . ASP B 1 363 ? -1.234 -40.188 -3.49 1 75.69 363 ASP B CA 1
ATOM 6678 C C . ASP B 1 363 ? -0.585 -39.812 -2.162 1 75.69 363 ASP B C 1
ATOM 6680 O O . ASP B 1 363 ? 0.462 -39.156 -2.141 1 75.69 363 ASP B O 1
ATOM 6684 N N . PRO B 1 364 ? -1.201 -40.156 -1.05 1 78.06 364 PRO B N 1
ATOM 6685 C CA . PRO B 1 364 ? -0.624 -39.875 0.26 1 78.06 364 PRO B CA 1
ATOM 6686 C C . PRO B 1 364 ? 0.76 -40.469 0.455 1 78.06 364 PRO B C 1
ATOM 6688 O O . PRO B 1 364 ? 1.555 -39.969 1.256 1 78.06 364 PRO B O 1
ATOM 6691 N N . ALA B 1 365 ? 1.024 -41.531 -0.235 1 84.06 365 ALA B N 1
ATOM 6692 C CA . ALA B 1 365 ? 2.328 -42.188 -0.131 1 84.06 365 ALA B CA 1
ATOM 6693 C C . ALA B 1 365 ? 3.445 -41.25 -0.582 1 84.06 365 ALA B C 1
ATOM 6695 O O . ALA B 1 365 ? 4.594 -41.375 -0.148 1 84.06 365 ALA B O 1
ATOM 6696 N N . ALA B 1 366 ? 3.117 -40.344 -1.482 1 86.44 366 ALA B N 1
ATOM 6697 C CA . ALA B 1 366 ? 4.098 -39.375 -1.957 1 86.44 366 ALA B CA 1
ATOM 6698 C C . ALA B 1 366 ? 4.602 -38.5 -0.812 1 86.44 366 ALA B C 1
ATOM 6700 O O . ALA B 1 366 ? 5.801 -38.219 -0.711 1 86.44 366 ALA B O 1
ATOM 6701 N N . GLU B 1 367 ? 3.732 -38.125 0.05 1 83.5 367 GLU B N 1
ATOM 6702 C CA . GLU B 1 367 ? 4.098 -37.25 1.177 1 83.5 367 GLU B CA 1
ATOM 6703 C C . GLU B 1 367 ? 5.012 -38 2.154 1 83.5 367 GLU B C 1
ATOM 6705 O O . GLU B 1 367 ? 5.973 -37.406 2.668 1 83.5 367 GLU B O 1
ATOM 6710 N N . THR B 1 368 ? 4.66 -39.156 2.447 1 84.12 368 THR B N 1
ATOM 6711 C CA . THR B 1 368 ? 5.484 -39.969 3.33 1 84.12 368 THR B CA 1
ATOM 6712 C C . THR B 1 368 ? 6.879 -40.156 2.74 1 84.12 368 THR B C 1
ATOM 6714 O O . THR B 1 368 ? 7.879 -40.062 3.453 1 84.12 368 THR B O 1
ATOM 6717 N N . TRP B 1 369 ? 6.84 -40.438 1.521 1 90.5 369 TRP B N 1
ATOM 6718 C CA . TRP B 1 369 ? 8.117 -40.625 0.838 1 90.5 369 TRP B CA 1
ATOM 6719 C C . TRP B 1 369 ? 8.977 -39.375 0.91 1 90.5 369 TRP B C 1
ATOM 6721 O O . TRP B 1 369 ? 10.164 -39.438 1.23 1 90.5 369 TRP B O 1
ATOM 6731 N N . VAL B 1 370 ? 8.43 -38.219 0.601 1 90.62 370 VAL B N 1
ATOM 6732 C CA . VAL B 1 370 ? 9.156 -36.938 0.629 1 90.62 370 VAL B CA 1
ATOM 6733 C C . VAL B 1 370 ? 9.68 -36.688 2.039 1 90.62 370 VAL B C 1
ATOM 6735 O O . VAL B 1 370 ? 10.82 -36.25 2.211 1 90.62 370 VAL B O 1
ATOM 6738 N N . GLY B 1 371 ? 8.844 -36.906 3.055 1 88.88 371 GLY B N 1
ATOM 6739 C CA . GLY B 1 371 ? 9.273 -36.719 4.434 1 88.88 371 GLY B CA 1
ATOM 6740 C C . GLY B 1 371 ? 10.484 -37.594 4.785 1 88.88 371 GLY B C 1
ATOM 6741 O O . GLY B 1 371 ? 11.414 -37.094 5.441 1 88.88 371 GLY B O 1
ATOM 6742 N N . GLU B 1 372 ? 10.445 -38.75 4.348 1 91.06 372 GLU B N 1
ATOM 6743 C CA . GLU B 1 372 ? 11.539 -39.656 4.633 1 91.06 372 GLU B CA 1
ATOM 6744 C C . GLU B 1 372 ? 12.82 -39.219 3.932 1 91.06 372 GLU B C 1
ATOM 6746 O O . GLU B 1 372 ? 13.898 -39.219 4.539 1 91.06 372 GLU B O 1
ATOM 6751 N N . GLN B 1 373 ? 12.664 -38.938 2.678 1 94.5 373 GLN B N 1
ATOM 6752 C CA . GLN B 1 373 ? 13.844 -38.5 1.925 1 94.5 373 GLN B CA 1
ATOM 6753 C C . GLN B 1 373 ? 14.391 -37.188 2.445 1 94.5 373 GLN B C 1
ATOM 6755 O O . GLN B 1 373 ? 15.602 -36.969 2.477 1 94.5 373 GLN B O 1
ATOM 6760 N N . ALA B 1 374 ? 13.516 -36.281 2.799 1 94.06 374 ALA B N 1
ATOM 6761 C CA . ALA B 1 374 ? 13.93 -35 3.367 1 94.06 374 ALA B CA 1
ATOM 6762 C C . ALA B 1 374 ? 14.75 -35.188 4.637 1 94.06 374 ALA B C 1
ATOM 6764 O O . ALA B 1 374 ? 15.758 -34.5 4.844 1 94.06 374 ALA B O 1
ATOM 6765 N N . ARG B 1 375 ? 14.305 -36.062 5.473 1 93.88 375 ARG B N 1
ATOM 6766 C CA . ARG B 1 375 ? 15.039 -36.375 6.699 1 93.88 375 ARG B CA 1
ATOM 6767 C C . ARG B 1 375 ? 16.438 -36.875 6.387 1 93.88 375 ARG B C 1
ATOM 6769 O O . ARG B 1 375 ? 17.406 -36.5 7.031 1 93.88 375 ARG B O 1
ATOM 6776 N N . ARG B 1 376 ? 16.531 -37.75 5.469 1 96.25 376 ARG B N 1
ATOM 6777 C CA . ARG B 1 376 ? 17.812 -38.312 5.074 1 96.25 376 ARG B CA 1
ATOM 6778 C C . ARG B 1 376 ? 18.75 -37.219 4.559 1 96.25 376 ARG B C 1
ATOM 6780 O O . ARG B 1 376 ? 19.938 -37.188 4.879 1 96.25 376 ARG B O 1
ATOM 6787 N N . ILE B 1 377 ? 18.203 -36.312 3.789 1 96.81 377 ILE B N 1
ATOM 6788 C CA . ILE B 1 377 ? 19 -35.219 3.258 1 96.81 377 ILE B CA 1
ATOM 6789 C C . ILE B 1 377 ? 19.469 -34.312 4.402 1 96.81 377 ILE B C 1
ATOM 6791 O O . ILE B 1 377 ? 20.641 -33.906 4.438 1 96.81 377 ILE B O 1
ATOM 6795 N N . LEU B 1 378 ? 18.578 -34.031 5.348 1 96.19 378 LEU B N 1
ATOM 6796 C CA . LEU B 1 378 ? 18.906 -33.188 6.492 1 96.19 378 LEU B CA 1
ATOM 6797 C C . LEU B 1 378 ? 19.984 -33.844 7.359 1 96.19 378 LEU B C 1
ATOM 6799 O O . LEU B 1 378 ? 20.75 -33.156 8.031 1 96.19 378 LEU B O 1
ATOM 6803 N N . ASP B 1 379 ? 20.031 -35.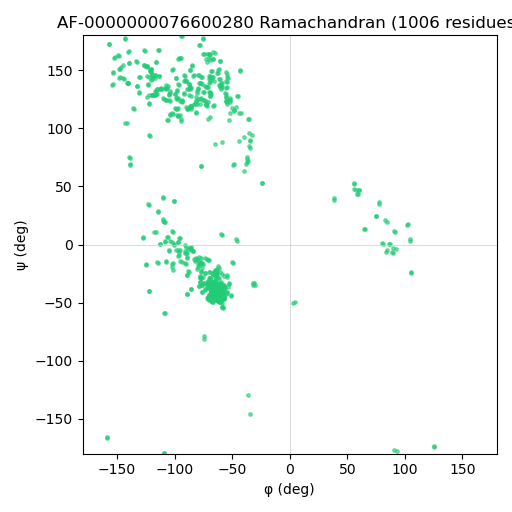188 7.227 1 96.25 379 ASP B N 1
ATOM 6804 C CA . ASP B 1 379 ? 21.031 -35.938 7.988 1 96.25 379 ASP B CA 1
ATOM 6805 C C . ASP B 1 379 ? 22.312 -36.094 7.191 1 96.25 379 ASP B C 1
ATOM 6807 O O . ASP B 1 379 ? 23.25 -36.75 7.656 1 96.25 379 ASP B O 1
ATOM 6811 N N . GLY B 1 380 ? 22.375 -35.594 6.016 1 96.44 380 GLY B N 1
ATOM 6812 C CA . GLY B 1 380 ? 23.625 -35.562 5.266 1 96.44 380 GLY B CA 1
ATOM 6813 C C . GLY B 1 380 ? 23.719 -36.656 4.203 1 96.44 380 GLY B C 1
ATOM 6814 O O . GLY B 1 380 ? 24.797 -36.906 3.656 1 96.44 380 GLY B O 1
ATOM 6815 N N . HIS B 1 381 ? 22.625 -37.25 3.855 1 97.69 381 HIS B N 1
ATOM 6816 C CA . HIS B 1 381 ? 22.641 -38.375 2.93 1 97.69 381 HIS B CA 1
ATOM 6817 C C . HIS B 1 381 ? 22.031 -38 1.585 1 97.69 381 HIS B C 1
ATOM 6819 O O . HIS B 1 381 ? 21.281 -38.781 1 1 97.69 381 HIS B O 1
ATOM 6825 N N . ALA B 1 382 ? 22.328 -36.812 1.128 1 97.62 382 ALA B N 1
ATOM 6826 C CA . ALA B 1 382 ? 21.766 -36.312 -0.121 1 97.62 382 ALA B CA 1
ATOM 6827 C C . ALA B 1 382 ? 22.172 -37.188 -1.3 1 97.62 382 ALA B C 1
ATOM 6829 O O . ALA B 1 382 ? 21.375 -37.469 -2.201 1 97.62 382 ALA B O 1
ATOM 6830 N N . LEU B 1 383 ? 23.391 -37.688 -1.329 1 97.69 383 LEU B N 1
ATOM 6831 C CA . LEU B 1 383 ? 23.875 -38.531 -2.42 1 97.69 383 LEU B CA 1
ATOM 6832 C C . LEU B 1 383 ? 23.156 -39.875 -2.439 1 97.69 383 LEU B C 1
ATOM 6834 O O . LEU B 1 383 ? 22.844 -40.375 -3.51 1 97.69 383 LEU B O 1
ATOM 6838 N N . ASP B 1 384 ? 22.875 -40.406 -1.215 1 97.62 384 ASP B N 1
ATOM 6839 C CA . ASP B 1 384 ? 22.109 -41.625 -1.12 1 97.62 384 ASP B CA 1
ATOM 6840 C C . ASP B 1 384 ? 20.703 -41.469 -1.666 1 97.62 384 ASP B C 1
ATOM 6842 O O . ASP B 1 384 ? 20.172 -42.344 -2.34 1 97.62 384 ASP B O 1
ATOM 6846 N N . VAL B 1 385 ? 20.156 -40.344 -1.307 1 97.5 385 VAL B N 1
ATOM 6847 C CA . VAL B 1 385 ? 18.812 -40.062 -1.78 1 97.5 385 VAL B CA 1
ATOM 6848 C C . VAL B 1 385 ? 18.812 -39.938 -3.303 1 97.5 385 VAL B C 1
ATOM 6850 O O . VAL B 1 385 ? 17.938 -40.5 -3.973 1 97.5 385 VAL B O 1
ATOM 6853 N N . ALA B 1 386 ? 19.766 -39.219 -3.896 1 97.56 386 ALA B N 1
ATOM 6854 C CA . ALA B 1 386 ? 19.891 -39.094 -5.348 1 97.56 386 ALA B CA 1
ATOM 6855 C C . ALA B 1 386 ? 20.016 -40.469 -6 1 97.56 386 ALA B C 1
ATOM 6857 O O . ALA B 1 386 ? 19.359 -40.75 -7.012 1 97.56 386 ALA B O 1
ATOM 6858 N N . ALA B 1 387 ? 20.766 -41.375 -5.371 1 96.69 387 ALA B N 1
ATOM 6859 C CA . ALA B 1 387 ? 20.953 -42.719 -5.891 1 96.69 387 ALA B CA 1
ATOM 6860 C C . ALA B 1 387 ? 19.656 -43.5 -5.852 1 96.69 387 ALA B C 1
ATOM 6862 O O . ALA B 1 387 ? 19.359 -44.281 -6.777 1 96.69 387 ALA B O 1
ATOM 6863 N N . THR B 1 388 ? 19 -43.375 -4.762 1 94.69 388 THR B N 1
ATOM 6864 C CA . THR B 1 388 ? 17.734 -44.062 -4.605 1 94.69 388 THR B CA 1
ATOM 6865 C C . THR B 1 388 ? 16.75 -43.625 -5.695 1 94.69 388 THR B C 1
ATOM 6867 O O . THR B 1 388 ? 16.062 -44.469 -6.285 1 94.69 388 THR B O 1
ATOM 6870 N N . ILE B 1 389 ? 16.656 -42.312 -5.977 1 96 389 ILE B N 1
ATOM 6871 C CA . ILE B 1 389 ? 15.766 -41.781 -7.004 1 96 389 ILE B CA 1
ATOM 6872 C C . ILE B 1 389 ? 16.188 -42.312 -8.375 1 96 389 ILE B C 1
ATOM 6874 O O . ILE B 1 389 ? 15.352 -42.75 -9.164 1 96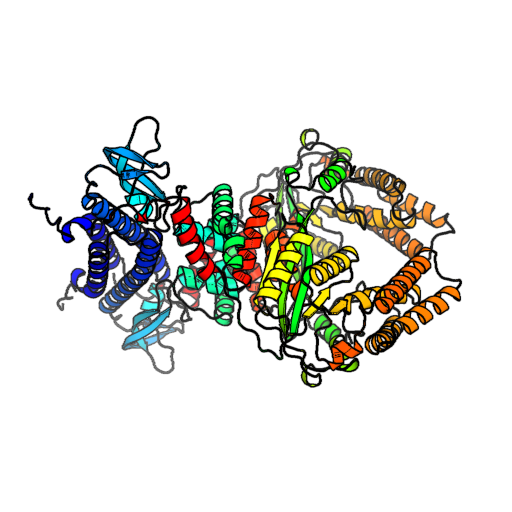 389 ILE B O 1
ATOM 6878 N N . ASP B 1 390 ? 17.453 -42.312 -8.625 1 94.88 390 ASP B N 1
ATOM 6879 C CA . ASP B 1 390 ? 18 -42.781 -9.898 1 94.88 390 ASP B CA 1
ATOM 6880 C C . ASP B 1 390 ? 17.688 -44.25 -10.141 1 94.88 390 ASP B C 1
ATOM 6882 O O . ASP B 1 390 ? 17.203 -44.625 -11.211 1 94.88 390 ASP B O 1
ATOM 6886 N N . THR B 1 391 ? 17.812 -45.125 -9.109 1 94.31 391 THR B N 1
ATOM 6887 C CA . THR B 1 391 ? 17.578 -46.562 -9.211 1 94.31 391 THR B CA 1
ATOM 6888 C C . THR B 1 391 ? 16.094 -46.844 -9.383 1 94.31 391 THR B C 1
ATOM 6890 O O . THR B 1 391 ? 15.727 -47.688 -10.203 1 94.31 391 THR B O 1
ATOM 6893 N N . THR B 1 392 ? 15.352 -46.188 -8.602 1 92.56 392 THR B N 1
ATOM 6894 C CA . THR B 1 392 ? 13.914 -46.406 -8.664 1 92.56 392 THR B CA 1
ATOM 6895 C C . THR B 1 392 ? 13.359 -46.031 -10.031 1 92.56 392 THR B C 1
ATOM 6897 O O . THR B 1 392 ? 12.539 -46.719 -10.609 1 92.56 392 THR B O 1
ATOM 6900 N N . THR B 1 393 ? 13.797 -44.906 -10.539 1 91.31 393 THR B N 1
ATOM 6901 C CA . THR B 1 393 ? 13.352 -44.438 -11.844 1 91.31 393 THR B CA 1
ATOM 6902 C C . THR B 1 393 ? 13.852 -45.344 -12.961 1 91.31 393 THR B C 1
ATOM 6904 O O . THR B 1 393 ? 13.156 -45.562 -13.945 1 91.31 393 THR B O 1
ATOM 6907 N N . GLY B 1 394 ? 15.016 -45.844 -12.867 1 88 394 GLY B N 1
ATOM 6908 C CA . GLY B 1 394 ? 15.602 -46.719 -13.867 1 88 394 GLY B CA 1
ATOM 6909 C C . GLY B 1 394 ? 14.898 -48.062 -13.977 1 88 394 GLY B C 1
ATOM 6910 O O . GLY B 1 394 ? 14.898 -48.688 -15.039 1 88 394 GLY B O 1
ATOM 6911 N N . THR B 1 395 ? 14.25 -48.469 -12.867 1 88.38 395 THR B N 1
ATOM 6912 C CA . THR B 1 395 ? 13.648 -49.781 -12.836 1 88.38 395 THR B CA 1
ATOM 6913 C C . THR B 1 395 ? 12.164 -49.719 -13.188 1 88.38 395 THR B C 1
ATOM 6915 O O . THR B 1 395 ? 11.523 -50.75 -13.375 1 88.38 395 THR B O 1
ATOM 6918 N N . ARG B 1 396 ? 11.688 -48.562 -13.273 1 87.12 396 ARG B N 1
ATOM 6919 C CA . ARG B 1 396 ? 10.273 -48.406 -13.586 1 87.12 396 ARG B CA 1
ATOM 6920 C C . ARG B 1 396 ? 10.062 -48.188 -15.078 1 87.12 396 ARG B C 1
ATOM 6922 O O . ARG B 1 396 ? 10.633 -47.281 -15.672 1 87.12 396 ARG B O 1
ATOM 6929 N N . ASP B 1 397 ? 9.273 -49.031 -15.688 1 82.19 397 ASP B N 1
ATOM 6930 C CA . ASP B 1 397 ? 9.039 -48.969 -17.125 1 82.19 397 ASP B CA 1
ATOM 6931 C C . ASP B 1 397 ? 7.773 -48.188 -17.453 1 82.19 397 ASP B C 1
ATOM 6933 O O . ASP B 1 397 ? 7.504 -47.875 -18.609 1 82.19 397 ASP B O 1
ATOM 6937 N N . ASP B 1 398 ? 7.043 -47.781 -16.484 1 80.25 398 ASP B N 1
ATOM 6938 C CA . ASP B 1 398 ? 5.75 -47.156 -16.719 1 80.25 398 ASP B CA 1
ATOM 6939 C C . ASP B 1 398 ? 5.875 -45.625 -16.719 1 80.25 398 ASP B C 1
ATOM 6941 O O . ASP B 1 398 ? 4.879 -44.938 -16.875 1 80.25 398 ASP B O 1
ATOM 6945 N N . LEU B 1 399 ? 7.117 -45.125 -16.625 1 86.38 399 LEU B N 1
ATOM 6946 C CA . LEU B 1 399 ? 7.289 -43.656 -16.531 1 86.38 399 LEU B CA 1
ATOM 6947 C C . LEU B 1 399 ? 7.363 -43.031 -17.922 1 86.38 399 LEU B C 1
ATOM 6949 O O . LEU B 1 399 ? 7.965 -43.625 -18.828 1 86.38 399 LEU B O 1
ATOM 6953 N N . THR B 1 400 ? 6.723 -41.938 -18.109 1 80.62 400 THR B N 1
ATOM 6954 C CA . THR B 1 400 ? 6.793 -41.156 -19.359 1 80.62 400 THR B CA 1
ATOM 6955 C C . THR B 1 400 ? 8.164 -40.531 -19.516 1 80.62 400 THR B C 1
ATOM 6957 O O . THR B 1 400 ? 8.914 -40.375 -18.547 1 80.62 400 THR B O 1
ATOM 6960 N N . PRO B 1 401 ? 8.508 -40.188 -20.734 1 80.69 401 PRO B N 1
ATOM 6961 C CA . PRO B 1 401 ? 9.789 -39.5 -20.953 1 80.69 401 PRO B CA 1
ATOM 6962 C C . PRO B 1 401 ? 9.906 -38.219 -20.141 1 80.69 401 PRO B C 1
ATOM 6964 O O . PRO B 1 401 ? 10.984 -37.906 -19.625 1 80.69 401 PRO B O 1
ATOM 6967 N N . THR B 1 402 ? 8.844 -37.531 -19.984 1 78.19 402 THR B N 1
ATOM 6968 C CA . THR B 1 402 ? 8.852 -36.312 -19.203 1 78.19 402 THR B CA 1
ATOM 6969 C C . THR B 1 402 ? 9.109 -36.594 -17.734 1 78.19 402 THR B C 1
ATOM 6971 O O . THR B 1 402 ? 9.867 -35.875 -17.078 1 78.19 402 THR B O 1
ATOM 6974 N N . GLN B 1 403 ? 8.484 -37.594 -17.281 1 83 403 GLN B N 1
ATOM 6975 C CA . GLN B 1 403 ? 8.688 -38 -15.891 1 83 403 GLN B CA 1
ATOM 6976 C C . GLN B 1 403 ? 10.133 -38.406 -15.641 1 83 403 GLN B C 1
ATOM 6978 O O . GLN B 1 403 ? 10.727 -38.031 -14.617 1 83 403 GLN B O 1
ATOM 6983 N N . ARG B 1 404 ? 10.688 -39.156 -16.5 1 87.56 404 ARG B N 1
ATOM 6984 C CA . ARG B 1 404 ? 12.078 -39.594 -16.406 1 87.56 404 ARG B CA 1
ATOM 6985 C C . ARG B 1 404 ? 13.023 -38.375 -16.422 1 87.56 404 ARG B C 1
ATOM 6987 O O . ARG B 1 404 ? 14 -38.344 -15.672 1 87.56 404 ARG B O 1
ATOM 6994 N N . LYS B 1 405 ? 12.711 -37.469 -17.297 1 87.81 405 LYS B N 1
ATOM 6995 C CA . LYS B 1 405 ? 13.523 -36.25 -17.391 1 87.81 405 LYS B CA 1
ATOM 6996 C C . LYS B 1 405 ? 13.484 -35.469 -16.078 1 87.81 405 LYS B C 1
ATOM 6998 O O . LYS B 1 405 ? 14.516 -34.969 -15.609 1 87.81 405 LYS B O 1
ATOM 7003 N N . ASN B 1 406 ? 12.352 -35.344 -15.539 1 86.62 406 ASN B N 1
ATOM 7004 C CA . ASN B 1 406 ? 12.195 -34.625 -14.297 1 86.62 406 ASN B CA 1
ATOM 7005 C C . ASN B 1 406 ? 12.914 -35.312 -13.141 1 86.62 406 ASN B C 1
ATOM 7007 O O . ASN B 1 406 ? 13.555 -34.656 -12.312 1 86.62 406 ASN B O 1
ATOM 7011 N N . ALA B 1 407 ? 12.766 -36.531 -13.047 1 92.44 407 ALA B N 1
ATOM 7012 C CA . ALA B 1 407 ? 13.484 -37.312 -12.023 1 92.44 407 ALA B CA 1
ATOM 7013 C C . ALA B 1 407 ? 14.992 -37.188 -12.195 1 92.44 407 ALA B C 1
ATOM 7015 O O . ALA B 1 407 ? 15.727 -37 -11.219 1 92.44 407 ALA B O 1
ATOM 7016 N N . ALA B 1 408 ? 15.422 -37.219 -13.453 1 94.12 408 ALA B N 1
ATOM 7017 C CA . ALA B 1 408 ? 16.844 -37.094 -13.742 1 94.12 408 ALA B CA 1
ATOM 7018 C C . ALA B 1 408 ? 17.359 -35.719 -13.344 1 94.12 408 ALA B C 1
ATOM 7020 O O . ALA B 1 408 ? 18.5 -35.594 -12.867 1 94.12 408 ALA B O 1
ATOM 7021 N N . ALA B 1 409 ? 16.578 -34.719 -13.57 1 93.56 409 ALA B N 1
ATOM 7022 C CA . ALA B 1 409 ? 16.953 -33.375 -13.172 1 93.56 409 ALA B CA 1
ATOM 7023 C C . ALA B 1 409 ? 17.141 -33.281 -11.664 1 93.56 409 ALA B C 1
ATOM 7025 O O . ALA B 1 409 ? 18.062 -32.594 -11.188 1 93.56 409 ALA B O 1
ATOM 7026 N N . THR B 1 410 ? 16.266 -33.906 -10.914 1 95.56 410 THR B N 1
ATOM 7027 C CA . THR B 1 410 ? 16.391 -33.906 -9.461 1 95.56 410 THR B CA 1
ATOM 7028 C C . THR B 1 410 ? 17.656 -34.625 -9.016 1 95.56 410 THR B C 1
ATOM 7030 O O . THR B 1 410 ? 18.375 -34.156 -8.133 1 95.56 410 THR B O 1
ATOM 7033 N N . VAL B 1 411 ? 17.938 -35.719 -9.609 1 96.69 411 VAL B N 1
ATOM 7034 C CA . VAL B 1 411 ? 19.141 -36.5 -9.297 1 96.69 411 VAL B CA 1
ATOM 7035 C C . VAL B 1 411 ? 20.375 -35.656 -9.57 1 96.69 411 VAL B C 1
ATOM 7037 O O . VAL B 1 411 ? 21.281 -35.562 -8.734 1 96.69 411 VAL B O 1
ATOM 7040 N N . THR B 1 412 ? 20.406 -35.062 -10.734 1 96.5 412 THR B N 1
ATOM 7041 C CA . THR B 1 412 ? 21.547 -34.219 -11.109 1 96.5 412 THR B CA 1
ATOM 7042 C C . THR B 1 412 ? 21.719 -33.062 -10.117 1 96.5 412 THR B C 1
ATOM 7044 O O . THR B 1 412 ? 22.828 -32.781 -9.68 1 96.5 412 THR B O 1
ATOM 7047 N N . TYR B 1 413 ? 20.625 -32.438 -9.82 1 96 413 TYR B N 1
ATOM 7048 C CA . TYR B 1 413 ? 20.641 -31.328 -8.891 1 96 413 TYR B CA 1
ATOM 7049 C C . TYR B 1 413 ? 21.203 -31.75 -7.535 1 96 413 TYR B C 1
ATOM 7051 O O . TYR B 1 413 ? 22.141 -31.125 -7.027 1 96 413 TYR B O 1
ATOM 7059 N N . LEU B 1 414 ? 20.672 -32.781 -6.902 1 97.06 414 LEU B N 1
ATOM 7060 C CA . LEU B 1 414 ? 21.094 -33.25 -5.578 1 97.06 414 LEU B CA 1
ATOM 7061 C C . LEU B 1 414 ? 22.547 -33.688 -5.59 1 97.06 414 LEU B C 1
ATOM 7063 O O . LEU B 1 414 ? 23.297 -33.344 -4.668 1 97.06 414 LEU B O 1
ATOM 7067 N N . THR B 1 415 ? 22.938 -34.344 -6.625 1 97.69 415 THR B N 1
ATOM 7068 C CA . THR B 1 415 ? 24.297 -34.875 -6.711 1 97.69 415 THR B CA 1
ATOM 7069 C C . THR B 1 415 ? 25.297 -33.719 -6.809 1 97.69 415 THR B C 1
ATOM 7071 O O . THR B 1 415 ? 26.25 -33.656 -6.031 1 97.69 415 THR B O 1
ATOM 7074 N N . ARG B 1 416 ? 25.047 -32.781 -7.719 1 96.44 416 ARG B N 1
ATOM 7075 C CA . ARG B 1 416 ? 25.984 -31.703 -7.945 1 96.44 416 ARG B CA 1
ATOM 7076 C C . ARG B 1 416 ? 26.078 -30.797 -6.719 1 96.44 416 ARG B C 1
ATOM 7078 O O . ARG B 1 416 ? 27.172 -30.422 -6.309 1 96.44 416 ARG B O 1
ATOM 7085 N N . LYS B 1 417 ? 24.969 -30.438 -6.148 1 97.38 417 LYS B N 1
ATOM 7086 C CA . LYS B 1 417 ? 24.953 -29.531 -5.008 1 97.38 417 LYS B CA 1
ATOM 7087 C C . LYS B 1 417 ? 25.547 -30.188 -3.77 1 97.38 417 LYS B C 1
ATOM 7089 O O . LYS B 1 417 ? 26.234 -29.531 -2.979 1 97.38 417 LYS B O 1
ATOM 7094 N N . ALA B 1 418 ? 25.281 -31.469 -3.594 1 96.12 418 ALA B N 1
ATOM 7095 C CA . ALA B 1 418 ? 25.859 -32.219 -2.473 1 96.12 418 ALA B CA 1
ATOM 7096 C C . ALA B 1 418 ? 27.375 -32.312 -2.605 1 96.12 418 ALA B C 1
ATOM 7098 O O . ALA B 1 418 ? 28.094 -32.094 -1.636 1 96.12 418 ALA B O 1
ATOM 7099 N N . GLN B 1 419 ? 27.859 -32.656 -3.752 1 94.94 419 GLN B N 1
ATOM 7100 C CA . GLN B 1 419 ? 29.297 -32.812 -3.992 1 94.94 419 GLN B CA 1
ATOM 7101 C C . GLN B 1 419 ? 30.031 -31.516 -3.787 1 94.94 419 GLN B C 1
ATOM 7103 O O . GLN B 1 419 ? 31.188 -31.5 -3.344 1 94.94 419 GLN B O 1
ATOM 7108 N N . ALA B 1 420 ? 29.344 -30.438 -4.129 1 95.56 420 ALA B N 1
ATOM 7109 C CA . ALA B 1 420 ? 29.938 -29.125 -3.963 1 95.56 420 ALA B CA 1
ATOM 7110 C C . ALA B 1 420 ? 29.906 -28.688 -2.502 1 95.56 420 ALA B C 1
ATOM 7112 O O . ALA B 1 420 ? 30.484 -27.656 -2.141 1 95.56 420 ALA B O 1
ATOM 7113 N N . GLY B 1 421 ? 29.156 -29.406 -1.653 1 95.88 421 GLY B N 1
ATOM 7114 C CA . GLY B 1 421 ? 29.125 -29.125 -0.229 1 95.88 421 GLY B CA 1
ATOM 7115 C C . GLY B 1 421 ? 28.031 -28.141 0.159 1 95.88 421 GLY B C 1
ATOM 7116 O O . GLY B 1 421 ? 27.969 -27.672 1.3 1 95.88 421 GLY B O 1
ATOM 7117 N N . TYR B 1 422 ? 27.109 -27.844 -0.74 1 97.88 422 TYR B N 1
ATOM 7118 C CA . TYR B 1 422 ? 26.125 -26.812 -0.509 1 97.88 422 TYR B CA 1
ATOM 7119 C C . TYR B 1 422 ? 24.938 -27.359 0.284 1 97.88 422 TYR B C 1
ATOM 7121 O O . TYR B 1 422 ? 24.047 -26.594 0.688 1 97.88 422 TYR B O 1
ATOM 7129 N N . LEU B 1 423 ? 24.922 -28.719 0.552 1 98.12 423 LEU B N 1
ATOM 7130 C CA . LEU B 1 423 ? 23.812 -29.344 1.27 1 98.12 423 LEU B CA 1
ATOM 7131 C C . LEU B 1 423 ? 24.266 -29.891 2.613 1 98.12 423 LEU B C 1
ATOM 7133 O O . LEU B 1 423 ? 23.719 -30.875 3.109 1 98.12 423 LEU B O 1
ATOM 7137 N N . ASP B 1 424 ? 25.281 -29.297 3.17 1 97.38 424 ASP B N 1
ATOM 7138 C CA . ASP B 1 424 ? 25.797 -29.75 4.461 1 97.38 424 ASP B CA 1
ATOM 7139 C C . ASP B 1 424 ? 24.906 -29.281 5.602 1 97.38 424 ASP B C 1
ATOM 7141 O O . ASP B 1 424 ? 25.328 -28.5 6.461 1 97.38 424 ASP B O 1
ATOM 7145 N N . TYR B 1 425 ? 23.719 -29.797 5.66 1 97.5 425 TYR B N 1
ATOM 7146 C CA . TYR B 1 425 ? 22.719 -29.406 6.645 1 97.5 425 TYR B CA 1
ATOM 7147 C C . TYR B 1 425 ? 23.094 -29.922 8.031 1 97.5 425 TYR B C 1
ATOM 7149 O O . TYR B 1 425 ? 22.859 -29.234 9.031 1 97.5 425 TYR B O 1
ATOM 7157 N N . PRO B 1 426 ? 23.719 -31.094 8.156 1 96.62 426 PRO B N 1
ATOM 7158 C CA . PRO B 1 426 ? 24.094 -31.547 9.5 1 96.62 426 PRO B CA 1
ATOM 7159 C C . PRO B 1 426 ? 24.984 -30.547 10.227 1 96.62 426 PRO B C 1
ATOM 7161 O O . PRO B 1 426 ? 24.75 -30.234 11.398 1 96.62 426 PRO B O 1
ATOM 7164 N N . THR B 1 427 ? 25.953 -30.078 9.523 1 97.12 427 THR B N 1
ATOM 7165 C CA . THR B 1 427 ? 26.828 -29.094 10.125 1 97.12 427 THR B CA 1
ATOM 7166 C C . THR B 1 427 ? 26.078 -27.812 10.453 1 97.12 427 THR B C 1
ATOM 7168 O O . THR B 1 427 ? 26.266 -27.234 11.531 1 97.12 427 THR B O 1
ATOM 7171 N N . ALA B 1 428 ? 25.281 -27.344 9.531 1 97.31 428 ALA B N 1
ATOM 7172 C CA . ALA B 1 428 ? 24.5 -26.125 9.727 1 97.31 428 ALA B CA 1
ATOM 7173 C C . ALA B 1 428 ? 23.594 -26.234 10.945 1 97.31 428 ALA B C 1
ATOM 7175 O O . ALA B 1 428 ? 23.516 -25.312 11.758 1 97.31 428 ALA B O 1
ATOM 7176 N N . LEU B 1 429 ? 22.906 -27.375 11.07 1 95.69 429 LEU B N 1
ATOM 7177 C CA . LEU B 1 429 ? 21.969 -27.578 12.172 1 95.69 429 LEU B CA 1
ATOM 7178 C C . LEU B 1 429 ? 22.719 -27.688 13.5 1 95.69 429 LEU B C 1
ATOM 7180 O O . LEU B 1 429 ? 22.297 -27.109 14.5 1 95.69 429 LEU B O 1
ATOM 7184 N N . LYS B 1 430 ? 23.797 -28.375 13.469 1 95.44 430 LYS B N 1
ATOM 7185 C CA . LYS B 1 430 ? 24.625 -28.516 14.664 1 95.44 430 LYS B CA 1
ATOM 7186 C C . LYS B 1 430 ? 25.141 -27.156 15.133 1 95.44 430 LYS B C 1
ATOM 7188 O O . LYS B 1 430 ? 25.172 -26.875 16.328 1 95.44 430 LYS B O 1
ATOM 7193 N N . ASN B 1 431 ? 25.516 -26.328 14.18 1 95.69 431 ASN B N 1
ATOM 7194 C CA . ASN B 1 431 ? 26.094 -25.016 14.492 1 95.69 431 ASN B CA 1
ATOM 7195 C C . ASN B 1 431 ? 25.016 -23.969 14.688 1 95.69 431 ASN B C 1
ATOM 7197 O O . ASN B 1 431 ? 25.312 -22.797 14.969 1 95.69 431 ASN B O 1
ATOM 7201 N N . GLY B 1 432 ? 23.766 -24.312 14.516 1 94.62 432 GLY B N 1
ATOM 7202 C CA . GLY B 1 432 ? 22.641 -23.438 14.805 1 94.62 432 GLY B CA 1
ATOM 7203 C C . GLY B 1 432 ? 22.422 -22.391 13.734 1 94.62 432 GLY B C 1
ATOM 7204 O O . GLY B 1 432 ? 22.062 -21.25 14.047 1 94.62 432 GLY B O 1
ATOM 7205 N N . TRP B 1 433 ? 22.672 -22.75 12.453 1 95.62 433 TRP B N 1
ATOM 7206 C CA . TRP B 1 433 ? 22.531 -21.781 11.367 1 95.62 433 TRP B CA 1
ATOM 7207 C C . TRP B 1 433 ? 21.156 -21.859 10.727 1 95.62 433 TRP B C 1
ATOM 7209 O O . TRP B 1 433 ? 20.422 -22.844 10.93 1 95.62 433 TRP B O 1
ATOM 7219 N N . HIS B 1 434 ? 20.781 -20.781 10.023 1 93.94 434 HIS B N 1
ATOM 7220 C CA . HIS B 1 434 ? 19.578 -20.812 9.188 1 93.94 434 HIS B CA 1
ATOM 7221 C C . HIS B 1 434 ? 19.797 -21.719 7.973 1 93.94 434 HIS B C 1
ATOM 7223 O O . HIS B 1 434 ? 20.875 -21.734 7.391 1 93.94 434 HIS B O 1
ATOM 7229 N N . ILE B 1 435 ? 18.734 -22.422 7.625 1 94.19 435 ILE B N 1
ATOM 7230 C CA . ILE B 1 435 ? 18.859 -23.234 6.43 1 94.19 435 ILE B CA 1
ATOM 7231 C C . ILE B 1 435 ? 17.719 -22.922 5.469 1 94.19 435 ILE B C 1
ATOM 7233 O O . ILE B 1 435 ? 17.516 -23.641 4.48 1 94.19 435 ILE B O 1
ATOM 7237 N N . ALA B 1 436 ? 16.891 -21.906 5.793 1 89.44 436 ALA B N 1
ATOM 7238 C CA . ALA B 1 436 ? 15.812 -21.469 4.918 1 89.44 436 ALA B CA 1
ATOM 7239 C C . ALA B 1 436 ? 15.914 -19.984 4.594 1 89.44 436 ALA B C 1
ATOM 7241 O O . ALA B 1 436 ? 16.406 -19.203 5.41 1 89.44 436 ALA B O 1
ATOM 7242 N N . THR B 1 437 ? 15.352 -19.609 3.389 1 88.44 437 THR B N 1
ATOM 7243 C CA . THR B 1 437 ? 15.508 -18.266 2.877 1 88.44 437 THR B CA 1
ATOM 7244 C C . THR B 1 437 ? 14.258 -17.438 3.148 1 88.44 437 THR B C 1
ATOM 7246 O O . THR B 1 437 ? 13.836 -16.641 2.305 1 88.44 437 THR B O 1
ATOM 7249 N N . GLY B 1 438 ? 13.633 -17.609 4.262 1 86.38 438 GLY B N 1
ATOM 7250 C CA . GLY B 1 438 ? 12.414 -16.875 4.57 1 86.38 438 GLY B CA 1
ATOM 7251 C C . GLY B 1 438 ? 12.617 -15.367 4.594 1 86.38 438 GLY B C 1
ATOM 7252 O O . GLY B 1 438 ? 11.75 -14.617 4.16 1 86.38 438 GLY B O 1
ATOM 7253 N N . ILE B 1 439 ? 13.797 -14.945 5.031 1 90.81 439 ILE B N 1
ATOM 7254 C CA . ILE B 1 439 ? 14.078 -13.523 5.219 1 90.81 439 ILE B CA 1
ATOM 7255 C C . ILE B 1 439 ? 14.172 -12.836 3.859 1 90.81 439 ILE B C 1
ATOM 7257 O O . ILE B 1 439 ? 13.539 -11.805 3.631 1 90.81 439 ILE B O 1
ATOM 7261 N N . ILE B 1 440 ? 14.93 -13.422 2.896 1 94.75 440 ILE B N 1
ATOM 7262 C CA . ILE B 1 440 ? 15.102 -12.773 1.601 1 94.75 440 ILE B CA 1
ATOM 7263 C C . ILE B 1 440 ? 13.805 -12.852 0.802 1 94.75 440 ILE B C 1
ATOM 7265 O O . ILE B 1 440 ? 13.477 -11.938 0.042 1 94.75 440 ILE B O 1
ATOM 7269 N N . GLU B 1 441 ? 13.078 -13.984 0.918 1 91.06 441 GLU B N 1
ATOM 7270 C CA . GLU B 1 441 ? 11.773 -14.086 0.272 1 91.06 441 GLU B CA 1
ATOM 7271 C C . GLU B 1 441 ? 10.805 -13.023 0.793 1 91.06 441 GLU B C 1
ATOM 7273 O O . GLU B 1 441 ? 10.102 -12.391 0.013 1 91.06 441 GLU B O 1
ATOM 7278 N N . GLY B 1 442 ? 10.797 -12.844 2.104 1 92.38 442 GLY B N 1
ATOM 7279 C CA . GLY B 1 442 ? 10.008 -11.781 2.703 1 92.38 442 GLY B CA 1
ATOM 7280 C C . GLY B 1 442 ? 10.422 -10.398 2.232 1 92.38 442 GLY B C 1
ATOM 7281 O O . GLY B 1 442 ? 9.57 -9.539 1.981 1 92.38 442 GLY B O 1
ATOM 7282 N N . ALA B 1 443 ? 11.664 -10.195 2.117 1 95.12 443 ALA B N 1
ATOM 7283 C CA . ALA B 1 443 ? 12.188 -8.922 1.647 1 95.12 443 ALA B CA 1
ATOM 7284 C C . ALA B 1 443 ? 11.75 -8.641 0.212 1 95.12 443 ALA B C 1
ATOM 7286 O O . ALA B 1 443 ? 11.359 -7.52 -0.119 1 95.12 443 ALA B O 1
ATOM 7287 N N . CYS B 1 444 ? 11.82 -9.672 -0.643 1 94.88 444 CYS B N 1
ATOM 7288 C CA . CYS B 1 444 ? 11.391 -9.523 -2.029 1 94.88 444 CYS B CA 1
ATOM 7289 C C . CYS B 1 444 ? 9.922 -9.148 -2.107 1 94.88 444 CYS B C 1
ATOM 7291 O O . CYS B 1 444 ? 9.539 -8.266 -2.883 1 94.88 444 CYS B O 1
ATOM 7293 N N . ARG B 1 445 ? 9.188 -9.812 -1.35 1 92.38 445 ARG B N 1
ATOM 7294 C CA . ARG B 1 445 ? 7.762 -9.508 -1.342 1 92.38 445 ARG B CA 1
ATOM 7295 C C . ARG B 1 445 ? 7.508 -8.102 -0.824 1 92.38 445 ARG B C 1
ATOM 7297 O O . ARG B 1 445 ? 6.746 -7.34 -1.428 1 92.38 445 ARG B O 1
ATOM 7304 N N . HIS B 1 446 ? 8.141 -7.719 0.224 1 92.75 446 HIS B N 1
ATOM 7305 C CA . HIS B 1 446 ? 7.922 -6.445 0.895 1 92.75 446 HIS B CA 1
ATOM 7306 C C . HIS B 1 446 ? 8.422 -5.281 0.047 1 92.75 446 HIS B C 1
ATOM 7308 O O . HIS B 1 446 ? 7.703 -4.305 -0.166 1 92.75 446 HIS B O 1
ATOM 7314 N N . LEU B 1 447 ? 9.617 -5.402 -0.481 1 94.44 447 LEU B N 1
ATOM 7315 C CA . LEU B 1 447 ? 10.242 -4.297 -1.197 1 94.44 447 LEU B CA 1
ATOM 7316 C C . LEU B 1 447 ? 9.68 -4.18 -2.611 1 94.44 447 LEU B C 1
ATOM 7318 O O . LEU B 1 447 ? 9.547 -3.072 -3.137 1 94.44 447 LEU B O 1
ATOM 7322 N N . ILE B 1 448 ? 9.383 -5.301 -3.201 1 94.31 448 ILE B N 1
ATOM 7323 C CA . ILE B 1 448 ? 9.055 -5.258 -4.625 1 94.31 448 ILE B CA 1
ATOM 7324 C C . ILE B 1 448 ? 7.559 -5.5 -4.82 1 94.31 448 ILE B C 1
ATOM 7326 O O . ILE B 1 448 ? 6.828 -4.598 -5.242 1 94.31 448 ILE B O 1
ATOM 7330 N N . ALA B 1 449 ? 7.031 -6.625 -4.371 1 91.25 449 ALA B N 1
ATOM 7331 C CA . ALA B 1 449 ? 5.664 -7.031 -4.691 1 91.25 449 ALA B CA 1
ATOM 7332 C C . ALA B 1 449 ? 4.648 -6.07 -4.078 1 91.25 449 ALA B C 1
ATOM 7334 O O . ALA B 1 449 ? 3.711 -5.637 -4.75 1 91.25 449 ALA B O 1
ATOM 7335 N N . ASP B 1 450 ? 4.797 -5.676 -2.854 1 92.06 450 ASP B N 1
ATOM 7336 C CA . ASP B 1 450 ? 3.811 -4.898 -2.109 1 92.06 450 ASP B CA 1
ATOM 7337 C C . ASP B 1 450 ? 3.631 -3.512 -2.721 1 92.06 450 ASP B C 1
ATOM 7339 O O . ASP B 1 450 ? 2.596 -2.871 -2.525 1 92.06 450 ASP B O 1
ATOM 7343 N N . ARG B 1 451 ? 4.645 -3.045 -3.434 1 92.88 451 ARG B N 1
ATOM 7344 C CA . ARG B 1 451 ? 4.574 -1.683 -3.955 1 92.88 451 ARG B CA 1
ATOM 7345 C C . ARG B 1 451 ? 4.711 -1.67 -5.473 1 92.88 451 ARG B C 1
ATOM 7347 O O . ARG B 1 451 ? 4.027 -0.906 -6.156 1 92.88 451 ARG B O 1
ATOM 7354 N N . MET B 1 452 ? 5.57 -2.479 -5.996 1 93 452 MET B N 1
ATOM 7355 C CA . MET B 1 452 ? 5.926 -2.354 -7.406 1 93 452 MET B CA 1
ATOM 7356 C C . MET B 1 452 ? 5.004 -3.205 -8.273 1 93 452 MET B C 1
ATOM 7358 O O . MET B 1 452 ? 4.957 -3.027 -9.492 1 93 452 MET B O 1
ATOM 7362 N N . ASP B 1 453 ? 4.305 -4.141 -7.605 1 89.06 453 ASP B N 1
ATOM 7363 C CA . ASP B 1 453 ? 3.443 -5.039 -8.367 1 89.06 453 ASP B CA 1
ATOM 7364 C C . ASP B 1 453 ? 1.969 -4.75 -8.094 1 89.06 453 ASP B C 1
ATOM 7366 O O . ASP B 1 453 ? 1.131 -5.652 -8.164 1 89.06 453 ASP B O 1
ATOM 7370 N N . ILE B 1 454 ? 1.684 -3.605 -7.648 1 87 454 ILE B N 1
ATOM 7371 C CA . ILE B 1 454 ? 0.287 -3.266 -7.398 1 87 454 ILE B CA 1
ATOM 7372 C C . ILE B 1 454 ? -0.447 -3.09 -8.727 1 87 454 ILE B C 1
ATOM 7374 O O . ILE B 1 454 ? 0.183 -2.953 -9.773 1 87 454 ILE B O 1
ATOM 7378 N N . THR B 1 455 ? -1.696 -3.104 -8.656 1 82.06 455 THR B N 1
ATOM 7379 C CA . THR B 1 455 ? -2.551 -3.078 -9.844 1 82.06 455 THR B CA 1
ATOM 7380 C C . THR B 1 455 ? -2.221 -1.873 -10.719 1 82.06 455 THR B C 1
ATOM 7382 O O . THR B 1 455 ? -2.146 -0.744 -10.227 1 82.06 455 THR B O 1
ATOM 7385 N N . GLY B 1 456 ? -1.891 -2.166 -11.977 1 76.25 456 GLY B N 1
ATOM 7386 C CA . GLY B 1 456 ? -1.705 -1.124 -12.977 1 76.25 456 GLY B CA 1
ATOM 7387 C C . GLY B 1 456 ? -0.296 -0.562 -12.992 1 76.25 456 GLY B C 1
ATOM 7388 O O . GLY B 1 456 ? 0.042 0.249 -13.859 1 76.25 456 GLY B O 1
ATOM 7389 N N . ALA B 1 457 ? 0.531 -1.022 -12.195 1 84.62 457 ALA B N 1
ATOM 7390 C CA . ALA B 1 457 ? 1.855 -0.42 -12.062 1 84.62 457 ALA B CA 1
ATOM 7391 C C . ALA B 1 457 ? 2.76 -0.837 -13.219 1 84.62 457 ALA B C 1
ATOM 7393 O O . ALA B 1 457 ? 2.848 -2.021 -13.555 1 84.62 457 ALA B O 1
ATOM 7394 N N . ARG B 1 458 ? 3.316 0.023 -13.898 1 85.88 458 ARG B N 1
ATOM 7395 C CA . ARG B 1 458 ? 4.391 -0.082 -14.883 1 85.88 458 ARG B CA 1
ATOM 7396 C C . ARG B 1 458 ? 5.465 0.969 -14.625 1 85.88 458 ARG B C 1
ATOM 7398 O O . ARG B 1 458 ? 5.156 2.139 -14.391 1 85.88 458 ARG B O 1
ATOM 7405 N N . TRP B 1 459 ? 6.656 0.578 -14.703 1 91.5 459 TRP B N 1
ATOM 7406 C CA . TRP B 1 459 ? 7.68 1.46 -14.156 1 91.5 459 TRP B CA 1
ATOM 7407 C C . TRP B 1 459 ? 8.672 1.882 -15.227 1 91.5 459 TRP B C 1
ATOM 7409 O O . TRP B 1 459 ? 8.961 1.114 -16.156 1 91.5 459 TRP B O 1
ATOM 7419 N N . LYS B 1 460 ? 9.07 3.125 -15.117 1 90.38 460 LYS B N 1
ATOM 7420 C CA . LYS B 1 460 ? 10.312 3.566 -15.742 1 90.38 460 LYS B CA 1
ATOM 7421 C C . LYS B 1 460 ? 11.508 3.281 -14.844 1 90.38 460 LYS B C 1
ATOM 7423 O O . LYS B 1 460 ? 11.375 3.223 -13.617 1 90.38 460 LYS B O 1
ATOM 7428 N N . LEU B 1 461 ? 12.617 3.127 -15.406 1 91.38 461 LEU B N 1
ATOM 7429 C CA . LEU B 1 461 ? 13.789 2.639 -14.688 1 91.38 461 LEU B CA 1
ATOM 7430 C C . LEU B 1 461 ? 14.164 3.584 -13.547 1 91.38 461 LEU B C 1
ATOM 7432 O O . LEU B 1 461 ? 14.328 3.15 -12.406 1 91.38 461 LEU B O 1
ATOM 7436 N N . PRO B 1 462 ? 14.242 4.953 -13.758 1 91.19 462 PRO B N 1
ATOM 7437 C CA . PRO B 1 462 ? 14.664 5.84 -12.672 1 91.19 462 PRO B CA 1
ATOM 7438 C C . PRO B 1 462 ? 13.672 5.844 -11.508 1 91.19 462 PRO B C 1
ATOM 7440 O O . PRO B 1 462 ? 14.086 5.863 -10.344 1 91.19 462 PRO B O 1
ATOM 7443 N N . SER B 1 463 ? 12.445 5.809 -11.828 1 93.12 463 SER B N 1
ATOM 7444 C CA . SER B 1 463 ? 11.422 5.82 -10.789 1 93.12 463 SER B CA 1
ATOM 7445 C C . SER B 1 463 ? 11.422 4.523 -9.992 1 93.12 463 SER B C 1
ATOM 7447 O O . SER B 1 463 ? 11.273 4.539 -8.773 1 93.12 463 SER B O 1
ATOM 7449 N N . ALA B 1 464 ? 11.578 3.418 -10.75 1 95.44 464 ALA B N 1
ATOM 7450 C CA . ALA B 1 464 ? 11.617 2.121 -10.078 1 95.44 464 ALA B CA 1
ATOM 7451 C C . ALA B 1 464 ? 12.789 2.045 -9.102 1 95.44 464 ALA B C 1
ATOM 7453 O O . ALA B 1 464 ? 12.633 1.611 -7.961 1 95.44 464 ALA B O 1
ATOM 7454 N N . GLU B 1 465 ? 13.922 2.486 -9.586 1 96.69 465 GLU B N 1
ATOM 7455 C CA . GLU B 1 465 ? 15.125 2.459 -8.758 1 96.69 465 GLU B CA 1
ATOM 7456 C C . GLU B 1 465 ? 14.953 3.322 -7.512 1 96.69 465 GLU B C 1
ATOM 7458 O O . GLU B 1 465 ? 15.273 2.889 -6.402 1 96.69 465 GLU B O 1
ATOM 7463 N N . ALA B 1 466 ? 14.43 4.508 -7.684 1 97.75 466 ALA B N 1
ATOM 7464 C CA . ALA B 1 466 ? 14.242 5.445 -6.578 1 97.75 466 ALA B CA 1
ATOM 7465 C C . ALA B 1 466 ? 13.312 4.867 -5.52 1 97.75 466 ALA B C 1
ATOM 7467 O O . ALA B 1 466 ? 13.602 4.934 -4.32 1 97.75 466 ALA B O 1
ATOM 7468 N N . ILE B 1 467 ? 12.227 4.305 -5.969 1 97.75 467 ILE B N 1
ATOM 7469 C CA . ILE B 1 467 ? 11.234 3.773 -5.039 1 97.75 467 ILE B CA 1
ATOM 7470 C C . ILE B 1 467 ? 11.82 2.584 -4.281 1 97.75 467 ILE B C 1
ATOM 7472 O O . ILE B 1 467 ? 11.609 2.443 -3.074 1 97.75 467 ILE B O 1
ATOM 7476 N N . LEU B 1 468 ? 12.57 1.723 -4.961 1 97.44 468 LEU B N 1
ATOM 7477 C CA . LEU B 1 468 ? 13.211 0.597 -4.293 1 97.44 468 LEU B CA 1
ATOM 7478 C C . LEU B 1 468 ? 14.156 1.081 -3.201 1 97.44 468 LEU B C 1
ATOM 7480 O O . LEU B 1 468 ? 14.172 0.538 -2.096 1 97.44 468 LEU B O 1
ATOM 7484 N N . GLN B 1 469 ? 14.914 2.084 -3.561 1 98.06 469 GLN B N 1
ATOM 7485 C CA . GLN B 1 469 ? 15.883 2.631 -2.609 1 98.06 469 GLN B CA 1
ATOM 7486 C C . GLN B 1 469 ? 15.172 3.252 -1.408 1 98.06 469 GLN B C 1
ATOM 7488 O O . GLN B 1 469 ? 15.586 3.039 -0.264 1 98.06 469 GLN B O 1
ATOM 7493 N N . LEU B 1 470 ? 14.133 4.004 -1.651 1 98.44 470 LEU B N 1
ATOM 7494 C CA . LEU B 1 470 ? 13.383 4.629 -0.568 1 98.44 470 LEU B CA 1
ATOM 7495 C C . LEU B 1 470 ? 12.734 3.578 0.323 1 98.44 470 LEU B C 1
ATOM 7497 O O . LEU B 1 470 ? 12.688 3.732 1.546 1 98.44 470 LEU B O 1
ATOM 7501 N N . ARG B 1 471 ? 12.25 2.508 -0.277 1 97.81 471 ARG B N 1
ATOM 7502 C CA . ARG B 1 471 ? 11.656 1.427 0.498 1 97.81 471 ARG B CA 1
ATOM 7503 C C . ARG B 1 471 ? 12.703 0.696 1.324 1 97.81 471 ARG B C 1
ATOM 7505 O O . ARG B 1 471 ? 12.438 0.278 2.453 1 97.81 471 ARG B O 1
ATOM 7512 N N . ALA B 1 472 ? 13.859 0.506 0.767 1 97.94 472 ALA B N 1
ATOM 7513 C CA . ALA B 1 472 ? 14.945 -0.107 1.525 1 97.94 472 ALA B CA 1
ATOM 7514 C C . ALA B 1 472 ? 15.312 0.739 2.74 1 97.94 472 ALA B C 1
ATOM 7516 O O . ALA B 1 472 ? 15.508 0.21 3.838 1 97.94 472 ALA B O 1
ATOM 7517 N N . LEU B 1 473 ? 15.375 2.102 2.551 1 97.88 473 LEU B N 1
ATOM 7518 C CA . LEU B 1 473 ? 15.664 3.004 3.66 1 97.88 473 LEU B CA 1
ATOM 7519 C C . LEU B 1 473 ? 14.633 2.834 4.777 1 97.88 473 LEU B C 1
ATOM 7521 O O . LEU B 1 473 ? 14.992 2.805 5.957 1 97.88 473 LEU B O 1
ATOM 7525 N N . HIS B 1 474 ? 13.422 2.742 4.359 1 96 474 HIS B N 1
ATOM 7526 C CA . HIS B 1 474 ? 12.344 2.592 5.328 1 96 474 HIS B CA 1
ATOM 7527 C C . HIS B 1 474 ? 12.422 1.245 6.039 1 96 474 HIS B C 1
ATOM 7529 O O . HIS B 1 474 ? 12.297 1.178 7.262 1 96 474 HIS B O 1
ATOM 7535 N N . ALA B 1 475 ? 12.625 0.199 5.297 1 95.38 475 ALA B N 1
ATOM 7536 C CA . ALA B 1 475 ? 12.703 -1.149 5.852 1 95.38 475 ALA B CA 1
ATOM 7537 C C . ALA B 1 475 ? 13.867 -1.276 6.828 1 95.38 475 ALA B C 1
ATOM 7539 O O . ALA B 1 475 ? 13.781 -2.006 7.82 1 95.38 475 ALA B O 1
ATOM 7540 N N . ASN B 1 476 ? 14.953 -0.574 6.566 1 96 476 ASN B N 1
ATOM 7541 C CA . ASN B 1 476 ? 16.156 -0.614 7.402 1 96 476 ASN B CA 1
ATOM 7542 C C . ASN B 1 476 ? 16 0.288 8.625 1 96 476 ASN B C 1
ATOM 7544 O O . ASN B 1 476 ? 16.844 0.244 9.531 1 96 476 ASN B O 1
ATOM 7548 N N . GLY B 1 477 ? 14.977 1.159 8.672 1 94.56 477 GLY B N 1
ATOM 7549 C CA . GLY B 1 477 ? 14.82 2.125 9.742 1 94.56 477 GLY B CA 1
ATOM 7550 C C . GLY B 1 477 ? 15.789 3.291 9.641 1 94.56 477 GLY B C 1
ATOM 7551 O O . GLY B 1 477 ? 16.094 3.943 10.648 1 94.56 477 GLY B O 1
ATOM 7552 N N . ASP B 1 478 ? 16.266 3.561 8.414 1 96.31 478 ASP B N 1
ATOM 7553 C CA . ASP B 1 478 ? 17.359 4.508 8.258 1 96.31 478 ASP B CA 1
ATOM 7554 C C . ASP B 1 478 ? 16.875 5.809 7.625 1 96.31 478 ASP B C 1
ATOM 7556 O O . ASP B 1 478 ? 17.672 6.738 7.422 1 96.31 478 ASP B O 1
ATOM 7560 N N . PHE B 1 479 ? 15.625 6 7.348 1 97.44 479 PHE B N 1
ATOM 7561 C CA . PHE B 1 479 ? 15.156 7.117 6.535 1 97.44 479 PHE B CA 1
ATOM 7562 C C . PHE B 1 479 ? 15.5 8.445 7.191 1 97.44 479 PHE B C 1
ATOM 7564 O O . PHE B 1 479 ? 15.969 9.375 6.523 1 97.44 479 PHE B O 1
ATOM 7571 N N . ASN B 1 480 ? 15.281 8.57 8.453 1 96.88 480 ASN B N 1
ATOM 7572 C CA . ASN B 1 480 ? 15.516 9.852 9.117 1 96.88 480 ASN B CA 1
ATOM 7573 C C . ASN B 1 480 ? 16.984 10.234 9.094 1 96.88 480 ASN B C 1
ATOM 7575 O O . ASN B 1 480 ? 17.328 11.383 8.805 1 96.88 480 ASN B O 1
ATOM 7579 N N . ASP B 1 481 ? 17.859 9.273 9.383 1 96.69 481 ASP B N 1
ATOM 7580 C CA . ASP B 1 481 ? 19.297 9.531 9.305 1 96.69 481 ASP B CA 1
ATOM 7581 C C . ASP B 1 481 ? 19.719 9.852 7.875 1 96.69 481 ASP B C 1
ATOM 7583 O O . ASP B 1 481 ? 20.516 10.773 7.652 1 96.69 481 ASP B O 1
ATOM 7587 N N . TYR B 1 482 ? 19.203 9.109 7.016 1 98 482 TYR B N 1
ATOM 7588 C CA . TYR B 1 482 ? 19.484 9.352 5.605 1 98 482 TYR B CA 1
ATOM 7589 C C . TYR B 1 482 ? 19.062 10.766 5.207 1 98 482 TYR B C 1
ATOM 7591 O O . TYR B 1 482 ? 19.781 11.453 4.488 1 98 482 TYR B O 1
ATOM 7599 N N . TRP B 1 483 ? 17.828 11.148 5.629 1 98.38 483 TRP B N 1
ATOM 7600 C CA . TRP B 1 483 ? 17.297 12.445 5.215 1 98.38 483 TRP B CA 1
ATOM 7601 C C . TRP B 1 483 ? 18.203 13.578 5.699 1 98.38 483 TRP B C 1
ATOM 7603 O O . TRP B 1 483 ? 18.453 14.539 4.961 1 98.38 483 TRP B O 1
ATOM 7613 N N . THR B 1 484 ? 18.703 13.5 6.895 1 97.62 484 THR B N 1
ATOM 7614 C CA . THR B 1 484 ? 19.656 14.477 7.414 1 97.62 484 THR B CA 1
ATOM 7615 C C . THR B 1 484 ? 20.906 14.531 6.543 1 97.62 484 THR B C 1
ATOM 7617 O O . THR B 1 484 ? 21.359 15.609 6.172 1 97.62 484 THR B O 1
ATOM 7620 N N . TYR B 1 485 ? 21.391 13.336 6.23 1 97.75 485 TYR B N 1
ATOM 7621 C CA . TYR B 1 485 ? 22.562 13.227 5.352 1 97.75 485 TYR B CA 1
ATOM 7622 C C . TYR B 1 485 ? 22.266 13.836 3.986 1 97.75 485 TYR B C 1
ATOM 7624 O O . TYR B 1 485 ? 23.078 14.594 3.449 1 97.75 485 TYR B O 1
ATOM 7632 N N . HIS B 1 486 ? 21.125 13.516 3.447 1 98.38 486 HIS B N 1
ATOM 7633 C CA . HIS B 1 486 ? 20.703 13.977 2.129 1 98.38 486 HIS B CA 1
ATOM 7634 C C . HIS B 1 486 ? 20.641 15.5 2.068 1 98.38 486 HIS B C 1
ATOM 7636 O O . HIS B 1 486 ? 21.047 16.109 1.079 1 98.38 486 HIS B O 1
ATOM 7642 N N . LEU B 1 487 ? 20.141 16.141 3.113 1 98 487 LEU B N 1
ATOM 7643 C CA . LEU B 1 487 ? 20.031 17.594 3.145 1 98 487 LEU B CA 1
ATOM 7644 C C . LEU B 1 487 ? 21.406 18.234 3.148 1 98 487 LEU B C 1
ATOM 7646 O O . LEU B 1 487 ? 21.609 19.281 2.514 1 98 487 LEU B O 1
ATOM 7650 N N . THR B 1 488 ? 22.328 17.625 3.854 1 96.81 488 THR B N 1
ATOM 7651 C CA . THR B 1 488 ? 23.703 18.125 3.857 1 96.81 488 THR B CA 1
ATOM 7652 C C . THR B 1 488 ? 24.312 18 2.469 1 96.81 488 THR B C 1
ATOM 7654 O O . THR B 1 488 ? 24.969 18.938 1.991 1 96.81 488 THR B O 1
ATOM 7657 N N . GLN B 1 489 ? 24.062 16.812 1.851 1 97.19 489 GLN B N 1
ATOM 7658 C CA . GLN B 1 489 ? 24.594 16.609 0.502 1 97.19 489 GLN B CA 1
ATOM 7659 C C . GLN B 1 489 ? 23.953 17.578 -0.486 1 97.19 489 GLN B C 1
ATOM 7661 O O . GLN B 1 489 ? 24.625 18.094 -1.386 1 97.19 489 GLN B O 1
ATOM 7666 N N . GLU B 1 490 ? 22.688 17.844 -0.325 1 96.75 490 GLU B N 1
ATOM 7667 C CA . GLU B 1 490 ? 21.969 18.781 -1.179 1 96.75 490 GLU B CA 1
ATOM 7668 C C . GLU B 1 490 ? 22.562 20.188 -1.067 1 96.75 490 GLU B C 1
ATOM 7670 O O . GLU B 1 490 ? 22.703 20.875 -2.074 1 96.75 490 GLU B O 1
ATOM 7675 N N . GLN B 1 491 ? 22.844 20.578 0.104 1 96.19 491 GLN B N 1
ATOM 7676 C CA . GLN B 1 491 ? 23.406 21.891 0.313 1 96.19 491 GLN B CA 1
ATOM 7677 C C . GLN B 1 491 ? 24.781 22.016 -0.36 1 96.19 491 GLN B C 1
ATOM 7679 O O . GLN B 1 491 ? 25.062 23.016 -1.014 1 96.19 491 GLN B O 1
ATOM 7684 N N . GLN B 1 492 ? 25.562 20.969 -0.259 1 94.94 492 GLN B N 1
ATOM 7685 C CA . GLN B 1 492 ? 26.875 20.953 -0.879 1 94.94 492 GLN B CA 1
ATOM 7686 C C . GLN B 1 492 ? 26.766 20.953 -2.4 1 94.94 492 GLN B C 1
ATOM 7688 O O . GLN B 1 492 ? 27.547 21.625 -3.088 1 94.94 492 GLN B O 1
ATOM 7693 N N . ARG B 1 493 ? 25.828 20.203 -2.881 1 94.94 493 ARG B N 1
ATOM 7694 C CA . ARG B 1 493 ? 25.641 20.047 -4.32 1 94.94 493 ARG B CA 1
ATOM 7695 C C . ARG B 1 493 ? 25.109 21.328 -4.941 1 94.94 493 ARG B C 1
ATOM 7697 O O . ARG B 1 493 ? 25.594 21.766 -5.992 1 94.94 493 ARG B O 1
ATOM 7704 N N . ASN B 1 494 ? 24.125 21.984 -4.316 1 94.56 494 ASN B N 1
ATOM 7705 C CA . ASN B 1 494 ? 23.453 23.141 -4.891 1 94.56 494 ASN B CA 1
ATOM 7706 C C . ASN B 1 494 ? 24.156 24.438 -4.531 1 94.56 494 ASN B C 1
ATOM 7708 O O . ASN B 1 494 ? 24.062 25.422 -5.258 1 94.56 494 ASN B O 1
ATOM 7712 N N . HIS B 1 495 ? 24.906 24.422 -3.34 1 93.69 495 HIS B N 1
ATOM 7713 C CA . HIS B 1 495 ? 25.531 25.641 -2.834 1 93.69 495 HIS B CA 1
ATOM 7714 C C . HIS B 1 495 ? 26.938 25.344 -2.291 1 93.69 495 HIS B C 1
ATOM 7716 O O . HIS B 1 495 ? 27.188 25.531 -1.1 1 93.69 495 HIS B O 1
ATOM 7722 N N . PRO B 1 496 ? 27.828 25.031 -3.115 1 90.06 496 PRO B N 1
ATOM 7723 C CA . PRO B 1 496 ? 29.156 24.594 -2.672 1 90.06 496 PRO B CA 1
ATOM 7724 C C . PRO B 1 496 ? 29.922 25.703 -1.949 1 90.06 496 PRO B C 1
ATOM 7726 O O . PRO B 1 496 ? 30.828 25.406 -1.162 1 90.06 496 PRO B O 1
ATOM 7729 N N . THR B 1 497 ? 29.578 26.953 -2.158 1 84.56 497 THR B N 1
ATOM 7730 C CA . THR B 1 497 ? 30.359 28.031 -1.562 1 84.56 497 THR B CA 1
ATOM 7731 C C . THR B 1 497 ? 29.656 28.594 -0.336 1 84.56 497 THR B C 1
ATOM 7733 O O . THR B 1 497 ? 30.016 29.672 0.167 1 84.56 497 THR B O 1
ATOM 7736 N N . HIS B 1 498 ? 28.656 27.938 0.122 1 80.69 498 HIS B N 1
ATOM 7737 C CA . HIS B 1 498 ? 27.812 28.5 1.168 1 80.69 498 HIS B CA 1
ATOM 7738 C C . HIS B 1 498 ? 28.594 28.688 2.465 1 80.69 498 HIS B C 1
ATOM 7740 O O . HIS B 1 498 ? 28.328 29.609 3.232 1 80.69 498 HIS B O 1
ATOM 7746 N N . ASN B 1 499 ? 29.562 27.906 2.705 1 73.75 499 ASN B N 1
ATOM 7747 C CA . ASN B 1 499 ? 30.344 28 3.934 1 73.75 499 ASN B CA 1
ATOM 7748 C C . ASN B 1 499 ? 31.391 29.109 3.84 1 73.75 499 ASN B C 1
ATOM 7750 O O . ASN B 1 499 ? 31.906 29.562 4.859 1 73.75 499 ASN B O 1
ATOM 7754 N N . ALA B 1 500 ? 31.703 29.469 2.648 1 71.69 500 ALA B N 1
ATOM 7755 C CA . ALA B 1 500 ? 32.812 30.422 2.438 1 71.69 500 ALA B CA 1
ATOM 7756 C C . ALA B 1 500 ? 32.281 31.859 2.469 1 71.69 500 ALA B C 1
ATOM 7758 O O . ALA B 1 500 ? 33.062 32.812 2.525 1 71.69 500 ALA B O 1
ATOM 7759 N N . ILE B 1 501 ? 31.047 31.984 2.451 1 70.06 501 ILE B N 1
ATOM 7760 C CA . ILE B 1 501 ? 30.469 33.312 2.395 1 70.06 501 ILE B CA 1
ATOM 7761 C C . ILE B 1 501 ? 30.078 33.781 3.799 1 70.06 501 ILE B C 1
ATOM 7763 O O . ILE B 1 501 ? 29.328 33.094 4.492 1 70.06 501 ILE B O 1
ATOM 7767 N N . PRO B 1 502 ? 30.844 34.781 4.266 1 61.06 502 PRO B N 1
ATOM 7768 C CA . PRO B 1 502 ? 30.531 35.281 5.609 1 61.06 502 PRO B CA 1
ATOM 7769 C C . PRO B 1 502 ? 29.047 35.531 5.801 1 61.06 502 PRO B C 1
ATOM 7771 O O . PRO B 1 502 ? 28.375 36.062 4.891 1 61.06 502 PRO B O 1
ATOM 7774 N N . GLN B 1 503 ? 28.469 34.844 6.695 1 58.81 503 GLN B N 1
ATOM 7775 C CA . GLN B 1 503 ? 27.062 35.062 7.027 1 58.81 503 GLN B CA 1
ATOM 7776 C C . GLN B 1 503 ? 26.891 36.25 7.961 1 58.81 503 GLN B C 1
ATOM 7778 O O . GLN B 1 503 ? 27.766 36.531 8.789 1 58.81 503 GLN B O 1
ATOM 7783 N N . ALA B 1 504 ? 26.234 37.188 7.66 1 48.38 504 ALA B N 1
ATOM 7784 C CA . ALA B 1 504 ? 26 38.281 8.594 1 48.38 504 ALA B CA 1
ATOM 7785 C C . ALA B 1 504 ? 25.469 37.75 9.93 1 48.38 504 ALA B C 1
ATOM 7787 O O . ALA B 1 504 ? 24.531 36.938 9.953 1 48.38 504 ALA B O 1
ATOM 7788 N N . ALA B 1 505 ? 26.297 37.906 10.977 1 40.75 505 ALA B N 1
ATOM 7789 C CA . ALA B 1 505 ? 25.766 37.719 12.32 1 40.75 505 ALA B CA 1
ATOM 7790 C C . ALA B 1 505 ? 24.734 38.781 12.648 1 40.75 505 ALA B C 1
ATOM 7792 O O . ALA B 1 505 ? 24.875 39.969 12.25 1 40.75 505 ALA B O 1
#

Organism: Saccharopolyspora spinosa (NCBI:txid60894)

pLDDT: mean 87.99, std 14.8, range [25.56, 98.44]

Radius of gyration: 33.99 Å; Cα contacts (8 Å, |Δi|>4): 1633; chains: 2; bounding box: 78×104×76 Å

Nearest PDB structures (foldseek):
  7o24-assembly1_C  TM=4.515E-01  e=2.105E-01  White-tufted-ear marmoset simian foamy virus
  8v8d-assembly1_B  TM=1.825E-01  e=2.374E+00  Homo sapiens
  3g6i-assembly1_A-2  TM=2.233E-01  e=6.893E+00  Bacteroides thetaiotaomicron VPI-5482
  7sgr-assembly1_F  TM=1.071E-01  e=2.745E+00  Escherichia coli CFT073
  6xg8-assembly1_A  TM=5.057E-01  e=2.903E-09  Acetivibrio thermocellus ATCC 27405

Foldseek 3Di:
DPPPPPPPPVVLLVVLVVLVVVLVVCVVPDDPPQDVVNVVVSCLLSVLVSVQSVVQSVLVVVQSVDDDDPQADADPVRDGFRDKDFFDWDWAQELSGIHIHGHMWGDDPPDDIDTLVCLVVLPFPDRYGLRLLLLLQVLQLQAPLVRSQVVSCVRRVDGDDSVRSLVSLLLLLVCLVVCLVPDAADQDDLQKEKEKEKDKDWFFADLVQAPPVLNVCLVPVPVDPPDDQDVPRDNSRTQIKMKIKIWIWRFDFAALVLVLVVVVVPDDPVPHGDAIDTHLMAMAMARPDDNLVNVLVRVVNVCSNPVPQSHAYEYEYQQPPVNVVSNVVSCVVSVHDYQAAHALVSLLVLLLLLLCQQDPPPDPVSVVVSSVLSNCLLVLNLLVSLVVSLVSLVPDPPGDPVSSVSSPVSSVSSVVCSVVVRSVNVVCNRRRHDRHDPPNVVVCCQLPVSHRVPPPHHDHRSSSRSSSSSSSCVVSVNSVVSSVVSSVVSSCVVPVCNVVDDDDD/DDPPPPPPPVVLLVVLVVLVVVLVVCVVPDDPPQDVVNVVVSCLLSVLVSVQSVVQSVLVVVASVDDDDPPADQDPVRDGFRDKDFFDWDWAQELSGIHIHGHMWGDDPPDDIDTLVCLVVLPFPDRYGLRLLLLLQVLQLQAPLVRSQVVSCVRRVDGDDSVRSLVSLLLLLVCLVVCLLPDAADADDLQKEKEKEKDKDWFFADLVAAPPVLNVCLVPVPVDPPDDQPVVRDNSRTQIKMKIKIWIWRFDFAALVLVLVVVVVPDDPVPHGDAIDTDLMAMAMARPDDNLVNVLVRVVNVCSNPVPQSHAYEYEYQQPPVNVVSNVVSCVVSVHDYQAAHALVSLLVLLLLLLCQQDPPPDPVSVVVSSVLSNCLLVLNLLVSLVVSLVSLVPDPPGDPVSSVSSPVSSVSSVVCSVVVRSVNVVCNRRRHDRHDPPNVVVCCQLPVSHSVPPPHHDHRSSSRSSSSSSSCVVSVNSVVSSVVSSVVSSCVVPVCNVVDDDDD

Solvent-accessible surface area (backbone atoms only — not comparable to full-atom values): 53655 Å² total; per-residue (Å²): 134,73,78,73,71,73,72,52,61,73,66,54,44,48,68,36,48,51,50,51,52,50,52,51,51,49,55,63,62,49,59,80,63,63,29,54,51,57,50,52,53,50,51,54,57,53,46,33,55,41,51,32,41,46,52,34,31,42,39,49,50,48,36,72,67,57,70,84,58,80,89,37,49,65,42,88,85,68,50,70,14,66,45,76,42,78,72,44,73,45,70,36,38,40,56,43,39,74,38,60,46,45,35,57,35,26,30,40,90,99,47,80,70,43,45,65,64,43,32,42,27,47,56,57,95,59,50,54,29,64,55,39,29,50,50,32,34,57,35,42,40,61,38,54,55,69,55,22,36,52,52,46,25,71,75,34,70,44,87,60,53,60,69,54,40,45,49,33,23,33,61,66,32,68,49,53,68,63,48,67,72,67,52,82,60,69,80,65,58,78,82,30,33,40,40,36,33,60,51,72,49,72,37,46,36,36,77,89,50,36,49,68,69,38,36,47,44,36,68,58,39,62,51,56,65,32,65,63,66,54,92,84,50,67,84,44,44,50,40,61,26,30,33,28,31,38,30,35,28,48,59,32,60,49,50,55,65,51,54,52,37,64,24,17,68,77,53,64,70,87,80,44,76,67,71,50,53,77,40,79,61,41,56,44,46,32,56,82,49,51,65,66,54,45,50,48,52,38,51,49,53,51,36,64,45,37,76,81,63,79,48,55,35,34,37,46,33,77,65,54,66,68,59,52,51,50,50,52,49,52,28,59,76,66,72,48,78,62,48,54,38,41,19,50,64,52,52,50,52,39,45,48,53,31,32,55,52,75,30,61,87,87,41,68,64,35,44,54,48,43,51,52,51,50,45,39,28,37,67,53,36,35,54,58,49,24,48,50,54,50,52,55,56,71,70,46,81,86,59,50,73,66,37,50,49,48,36,48,52,35,28,51,49,38,39,54,39,40,74,72,48,30,49,54,36,44,60,35,24,62,62,9,50,85,54,62,53,62,66,59,54,49,46,47,38,51,60,37,46,51,48,52,61,30,79,88,52,62,29,49,59,66,50,46,35,19,40,33,42,45,34,27,30,53,75,48,71,38,44,68,64,47,50,56,51,42,53,54,50,46,29,48,71,75,26,69,45,39,84,75,47,87,69,78,128,133,73,79,75,69,72,72,52,60,73,66,55,44,48,68,35,50,51,51,52,52,49,50,51,51,49,56,62,61,50,60,79,64,61,29,54,52,55,50,51,51,51,51,54,56,50,46,33,56,40,52,32,40,45,51,33,31,43,38,49,51,49,35,71,68,57,68,85,58,80,89,37,49,64,42,89,84,69,51,68,13,65,46,77,42,77,72,45,72,46,69,35,37,41,56,42,40,75,37,61,47,42,35,57,35,26,30,38,89,100,46,80,70,43,44,66,65,42,32,42,26,47,57,57,96,59,50,55,28,64,55,40,29,50,50,32,33,57,34,43,42,61,36,55,55,69,56,24,36,52,51,46,25,72,76,34,70,44,88,61,53,60,69,55,41,45,49,34,22,32,61,67,34,69,48,54,69,64,47,66,73,68,52,82,61,70,80,65,59,78,81,30,32,40,39,35,34,61,51,71,48,72,37,47,36,37,78,89,48,37,50,68,70,38,35,45,43,38,68,58,39,61,51,54,67,34,65,66,65,54,92,84,51,67,82,44,45,51,40,61,25,31,35,27,31,40,30,35,29,49,59,31,60,50,50,53,65,52,54,52,37,64,24,20,67,77,53,65,72,87,80,43,77,68,72,52,54,77,41,79,61,39,56,46,48,31,54,80,48,51,66,65,54,44,49,48,52,38,50,50,54,50,37,65,47,37,76,80,63,79,46,56,36,34,36,45,32,77,64,53,64,67,59,52,50,50,52,52,50,52,26,59,76,67,71,47,79,63,50,52,39,42,20,49,65,51,53,49,52,40,45,48,54,32,33,54,52,76,30,62,88,88,42,67,64,35,44,56,50,43,52,53,51,48,45,39,28,36,67,54,36,35,56,58,48,24,50,51,53,52,52,54,56,71,71,47,83,86,58,50,73,67,38,50,50,48,35,47,49,34,29,51,50,38,39,55,40,40,74,71,49,30,48,53,37,43,61,36,24,63,63,9,51,84,55,62,53,62,66,57,55,49,46,47,38,51,59,38,45,51,49,53,60,29,81,89,52,60,30,50,57,67,49,46,36,19,40,33,42,44,35,27,30,54,74,48,71,38,43,70,63,46,49,57,50,44,54,53,50,46,29,48,72,73,27,69,45,39,85,75,46,84,68,78,126

Sequence (1010 aa):
MAGYANHDVAGAFESSRAVFESIITELGAADCGITHSELEELLTERSRTLMRRLLQEHLDLRSVREHPVPGGVTGPDGIQRTRLEQGRRRGLATVFGEVTVTRLAYRAPSASTVHPADGVLNLPAEKHSHGLRRLAALEAARGSFGDAQAAISRATGQEVGKRQLQQLAARAAADFEAFYETRRSPAGTSGDVLVLSADGKGIVMHPEALREATRKKAAESVRKLGTRLSKGEKRNRTRMAEVGSVYDITPAARTAADILARTSETTSAEETTPAPVARNKWLTASVTTNAAGVLTAVFDEATRRDPTHQRQWIALVDGNNDQLRRIRTEARTRKVKVTILIDVIHVLEYLWKAAWCLHDEGDPAAETWVGEQARRILDGHALDVAATIDTTTGTRDDLTPTQRKNAAATVTYLTRKAQAGYLDYPTALKNGWHIATGIIEGACRHLIADRMDITGARWKLPSAEAILQLRALHANGDFNDYWTYHLTQEQQRNHPTHNAIPQAAMAGYANHDVAGAFESSRAVFESIITELGAADCGITHSELEELLTERSRTLMRRLLQEHLDLRSVREHPVPGGVTGPDGIQRTRLEQGRRRGLATVFGEVTVTRLAYRAPSASTVHPADGVLNLPAEKHSHGLRRLAALEAARGSFGDAQAAISRATGQEVGKRQLQQLAARAAADFEAFYETRRSPAGTSGDVLVLSADGKGIVMHPEALREATRKKAAESVRKLGTRLSKGEKRNRTRMAEVGSVYDITPAARTAADILARTSETTSAEETTPAPVARNKWLTASVTTNAAGVLTAVFDEATRRDPTHQRQWIALVDGNNDQLRRIRTEARTRKVKVTILIDVIHVLEYLWKAAWCLHDEGDPAAETWVGEQARRILDGHALDVAATIDTTTGTRDDLTPTQRKNAAATVTYLTRKAQAGYLDYPTALKNGWHIATGIIEGACRHLIADRMDITGARWKLPSAEAILQLRALHANGDFNDYWTYHLTQEQQRNHPTHNAIPQAA